Protein AF-0000000075341011 (afdb_homodimer)

Organism: Citrus sinensis (NCBI:txid2711)

Nearest PDB structures (foldseek):
  5w6j-assembly5_U  TM=8.518E-01  e=9.100E-30  Agrobacterium tumefaciens
  6r8u-assembly1_A  TM=8.582E-01  e=1.217E-27  Escherichia coli
  5w5r-assembly5_T  TM=8.450E-01  e=1.792E-28  Agrobacterium tumefaciens
  6v96-assembly5_K  TM=8.492E-01  e=4.669E-28  Agrobacterium fabrum str. C58
  6v9a-assembly4_I  TM=7.390E-01  e=3.667E-26  Agrobacterium fabrum str. C58

Sequence (858 aa):
SVAAVVFGDGSESRLYPLTKRRSEGAIPLAANYRLVDAVVSNCINSNINKIYALTQFNSTSLNLHLSRAFSGILRGKDGFVEVIAAYQSLEDQDWFQGNADAIRRCLWVLEEYPVTEFLILPGHHLYKMDYQRLIEAHRNNKADITIVALNAIRDKHPGFGLLRVNPVNQVIEFSMKSERETITSISGKSSRKSDSVASGNFPSMGIYLINRDTMSRLLKEYLPEATDLGSEVIPAAISIGMKVEAYLFDGYWEDMRSIEAFYHANMECIKRSNMRYNFYDRDCPVYTMPRCLPPTMIREAVIRDSVVGDGCIINRCKIKGTVIGMRTRIGDGAVIEDSVIMGADFYQQGEDIQSSGKCINHKAIPVGIGEDTQIKKAVIDKNARIGKNVLIINKDGVQEGDREANGYIISEGIVVIIHGAEIADGSIISVAAVVFGDGSESRLYPLTKRRSEGAIPLAANYRLVDAVVSNCINSNINKIYALTQFNSTSLNLHLSRAFSGILRGKDGFVEVIAAYQSLEDQDWFQGNADAIRRCLWVLEEYPVTEFLILPGHHLYKMDYQRLIEAHRNNKADITIVALNAIRDKHPGFGLLRVNPVNQVIEFSMKSERETITSISGKSSRKSDSVASGNFPSMGIYLINRDTMSRLLKEYLPEATDLGSEVIPAAISIGMKVEAYLFDGYWEDMRSIEAFYHANMECIKRSNMRYNFYDRDCPVYTMPRCLPPTMIREAVIRDSVVGDGCIINRCKIKGTVIGMRTRIGDGAVIEDSVIMGADFYQQGEDIQSSGKCINHKAIPVGIGEDTQIKKAVIDKNARIGKNVLIINKDGVQEGDREANGYIISEGIVVIIHGAEIADGSII

Solvent-accessible surface area (backbone atoms only — not comparable to full-atom values): 42938 Å² total; per-residue (Å²): 93,53,31,36,40,31,32,29,48,75,62,88,68,47,38,60,66,66,38,74,85,25,17,52,23,50,35,75,32,70,29,59,36,33,30,28,28,38,45,54,24,29,32,52,77,38,73,36,35,38,36,38,32,40,28,73,49,51,49,63,58,35,44,52,46,50,44,62,32,41,34,68,65,21,48,76,62,80,27,40,66,46,70,47,59,61,55,62,42,90,83,54,82,64,77,67,80,30,64,34,32,43,46,55,75,39,40,77,66,63,61,69,53,92,47,54,30,38,36,38,36,62,16,50,34,46,53,78,56,65,49,53,61,55,51,47,51,33,60,74,66,65,41,43,32,32,35,35,21,37,65,68,80,64,59,79,56,51,49,36,33,36,31,34,21,43,85,86,33,36,47,77,42,60,44,63,40,55,67,82,48,67,51,69,77,71,69,79,65,72,71,76,72,89,83,79,85,71,58,51,77,26,44,40,70,66,33,36,42,32,30,40,67,53,50,49,45,42,41,64,66,75,36,64,79,46,33,33,44,68,74,42,47,48,40,48,40,48,73,74,65,48,46,37,30,54,42,76,42,82,63,54,74,43,73,44,59,37,57,58,43,39,52,49,55,44,53,47,60,36,43,82,77,78,50,66,62,63,64,78,36,81,91,58,52,54,52,38,54,59,74,45,58,44,36,17,36,32,48,30,32,41,36,27,33,20,31,40,16,50,31,20,41,34,32,40,30,40,40,32,43,26,36,31,7,23,39,29,34,37,27,46,59,17,36,40,30,50,26,39,36,47,20,34,94,62,79,83,49,61,65,58,52,45,45,22,54,62,50,83,80,84,58,56,61,54,65,27,41,24,36,46,17,37,38,36,45,30,38,37,33,42,42,22,12,32,20,35,46,20,38,40,54,48,78,85,65,53,41,71,42,87,37,62,92,68,25,27,35,26,47,80,48,28,41,32,37,31,66,54,23,64,39,56,63,58,39,77,62,92,53,30,37,41,31,33,30,48,75,64,88,68,46,38,59,64,66,38,74,85,26,18,55,22,50,34,75,32,69,28,60,36,33,30,29,27,38,45,55,22,30,33,51,76,36,72,36,36,35,35,37,33,40,28,74,49,52,49,63,56,36,42,54,45,50,46,62,32,38,34,70,65,22,48,76,62,80,27,40,67,44,69,46,58,61,55,62,43,90,85,54,80,64,76,69,79,29,63,32,31,42,46,54,73,40,41,77,66,65,61,68,52,92,47,53,30,38,36,38,35,61,16,48,35,45,51,77,58,64,50,52,60,54,51,49,52,35,59,75,65,66,42,43,32,32,37,36,20,38,68,66,81,64,61,78,57,50,52,34,32,37,32,33,21,43,87,87,33,37,46,76,43,60,45,63,41,56,67,82,48,68,52,69,79,70,69,79,65,72,68,76,73,87,82,79,83,69,59,51,77,26,44,41,71,67,32,36,40,32,29,40,68,53,50,50,44,42,42,64,67,75,36,64,79,46,32,34,42,70,74,42,46,49,41,48,40,48,72,75,65,49,47,38,31,53,44,74,42,86,64,52,75,42,72,45,60,37,57,57,43,39,51,50,56,44,54,46,61,36,43,82,78,77,50,68,62,63,67,77,36,82,90,60,51,53,53,39,54,60,75,45,58,45,35,18,37,31,48,30,33,41,36,25,34,20,31,40,16,49,31,19,41,35,33,39,29,39,39,32,44,26,36,33,8,23,40,28,31,37,25,47,58,18,37,39,32,48,26,39,36,47,19,35,94,61,78,83,49,61,65,58,52,46,44,22,54,61,50,82,79,83,58,55,61,53,66,28,41,23,36,49,17,38,38,38,44,31,37,37,32,42,42,22,13,33,21,36,46,21,38,40,54,46,77,83,67,53,40,71,42,87,37,61,92,66,24,27,36,27,48,81,48,29,41,33,37,31,66,55,23,63,39,56,62,58,38,77,60

Foldseek 3Di:
DEEEEEEQADPPPFAPPQPVQATQQLRDFLFEAGQQLQVVLLCVLQLRLEYEYEYAGNCVSVQVWCCQFPAVVSVVSVHHYYYDYPPPPVVHNDDQPADLSSCLVCVVVVVPDDDFKYKYYYRRKHWHDNCNVVVVVCVVVVAQKEFEFAPDPDQDDAQFWKFWAFPVQWTQDIAGHHNPDGPPDPPLPPPPDDDDGSTDITTTPRIMMHTSVSSCCQCPPVNVPDRYCRHPRVRVCSVVPGTYGYDYDHADMFRSRHNVSSLVSRLLALDDPPSSHDCPDPSRHRITRDDPEAAEDEAAEAEESEDAEGNDDHYAEYYYSERHHYNAYAEHQEYEYSEYENEEPDHQDPCSQCVCVPPPDDSDQFFHAEHNEYAYQEYEGYRERHYALEYHHLVVQDQWADPVVQQWTHHRSYIYGRHNGYHYHNYYD/DEEEEEEQADPPPFAPPQPVQATQQLRDFLFEAGQLLQVVLLCVLQLRLEYEYEYAGNCVSVQVWCCQFPAVVSVVSVHHYYYDYPPPPVVHNDDQLADLSSCLVCVVVVVPDDDFKYKYYYRRKHWHDNCNVVVVVCVVVVAQKEFEFAPDPDQDDAQFWKFWAFPVQWTQDIAGHHSPDGPPDPPLPPPPDDDDRSTDITTTPRIMMHTSVSSCCQCPPVNVPDRYCRHPRVRVCSVVPGTYGYDYDHADMFRSRHPVSSLVSRLLALDDPDSSHDCPDPSRHRITRDDPEAAEDEAAEAEESEDAEGNDDHYAEYYYSERHHYNAYAEHQEYEYSEYENEEPDHQDPCSQCVCVPPPDNSDQFFHAEHNEYAYQEYEGYRERHYALEYHHLVVQDQWADPVVQQWTHHRSYIYGRHNGYHYHNYYD

Secondary structure (DSSP, 8-state):
-EEEEEE----TTTTTTTTSSS-GGGSEETTTEEHHHHHHHHHHHTT--EEEEEE-SSHHHHHHHHHHHHHHHHHTTT-EEEEEE----SS------SHHHHHHHHHHHHTTS--SEEEEEETTEEE---HHHHHHHHHHTT-SEEEEEESS--TT-TT-EEEEE-TTSBEEEEEE--TT-------------SSS---EEEEEEEEEEEEHHHHHIIIIII-TT---IIIIIHHHHHHTT--EEEEEE-S-EEE--SHHHHHHHHHHTT-SS--SS-TT-SSSPPP-----PPPEEEEEEEEEEEEE-TT-EE-SEEEEEEEE-TT-EE-TTEEEEEEEE---SS---HHHHHHHHHSSSS--PPSEE-TT-EEESEEE-TT-EE-SS-EES-TT--SEEEEGGGTEEEETTEEEEPTT-EEPTT-B-/-EEEEEE----TTTTTTTTSSS-GGGSEETTTEEHHHHHHHHHHHTT--EEEEEE-SSHHHHHHHHHHHHHHHHHTTT-EEEEEE----SS------SHHHHHHHHHHHHTTS--SEEEEEETTEEE---HHHHHHHHHHTT-SEEEEEESS--TT-TT-EEEEE-TTSBEEEEEE--TT-------------SSS---EEEEEEEEEEEEHHHHHIIIIII-TT---IIIIIHHHHHHTT--EEEEEE-S-EEE--SHHHHHHHHHHTT-SS--SS-TT-SSSPPP-----PPPEEEEEEEEEEEEE-TT-EE-SEEEEEEEE-TT-EE-TTEEEEEEEE---SS---HHHHHHHHHSSSS--PPSEEPTT-EEESEEE-TT-EE-SS-EES-TT--SEEEEGGGTEEEETTEEEEPTT-EEPTT-B-

Radius of gyration: 31.08 Å; Cα contacts (8 Å, |Δi|>4): 2142; chains: 2; bounding box: 71×104×72 Å

pLDDT: mean 85.8, std 17.59, range [29.75, 98.88]

InterPro domains:
  IPR005835 Nucleotidyl transferase domain [PF00483] (4-269)
  IPR011004 Trimeric LpxA-like superfamily [SSF51161] (290-429)
  IPR011831 Glucose-1-phosphate adenylyltransferase [PTHR43523] (1-428)
  IPR029044 Nucleotide-diphospho-sugar transferases [G3DSA:3.90.550.10] (1-291)
  IPR029044 Nucleotide-diphospho-sugar transferases [SSF53448] (3-273)

Structure (mmCIF, N/CA/C/O backbone):
data_AF-0000000075341011-model_v1
#
loop_
_entity.id
_entity.type
_entity.pdbx_description
1 polymer 'Nucleotidyl transferase domain-containing protein'
#
loop_
_atom_site.group_PDB
_atom_site.id
_atom_site.type_symbol
_atom_site.label_atom_id
_atom_site.label_alt_id
_atom_site.label_comp_id
_atom_site.label_asym_id
_atom_site.label_entity_id
_atom_site.label_seq_id
_atom_site.pdbx_PDB_ins_code
_atom_site.Cartn_x
_atom_site.Cartn_y
_atom_site.Cartn_z
_atom_site.occupancy
_atom_site.B_iso_or_equiv
_atom_site.auth_seq_id
_atom_site.auth_comp_id
_atom_site.auth_asym_id
_atom_site.auth_atom_id
_atom_site.pdbx_PDB_model_num
ATOM 1 N N . SER A 1 1 ? 9.016 10.492 30.141 1 89.94 1 SER A N 1
ATOM 2 C CA . SER A 1 1 ? 8.32 10.07 28.938 1 89.94 1 SER A CA 1
ATOM 3 C C . SER A 1 1 ? 7.227 11.062 28.547 1 89.94 1 SER A C 1
ATOM 5 O O . SER A 1 1 ? 6.723 11.797 29.391 1 89.94 1 SER A O 1
ATOM 7 N N . VAL A 1 2 ? 7.008 11.25 27.312 1 96.75 2 VAL A N 1
ATOM 8 C CA . VAL A 1 2 ? 6.051 12.219 26.781 1 96.75 2 VAL A CA 1
ATOM 9 C C . VAL A 1 2 ? 4.875 11.492 26.141 1 96.75 2 VAL A C 1
ATOM 11 O O . VAL A 1 2 ? 5.062 10.477 25.453 1 96.75 2 VAL A O 1
ATOM 14 N N . ALA A 1 3 ? 3.639 11.977 26.375 1 97.5 3 ALA A N 1
ATOM 15 C CA . ALA A 1 3 ? 2.449 11.5 25.688 1 97.5 3 ALA A CA 1
ATOM 16 C C . ALA A 1 3 ? 1.881 12.578 24.766 1 97.5 3 ALA A C 1
ATOM 18 O O . ALA A 1 3 ? 1.883 13.758 25.109 1 97.5 3 ALA A O 1
ATOM 19 N N . ALA A 1 4 ? 1.444 12.117 23.656 1 98.12 4 ALA A N 1
ATOM 20 C CA . ALA A 1 4 ? 0.84 13.062 22.719 1 98.12 4 ALA A CA 1
ATOM 21 C C . ALA A 1 4 ? -0.682 13.023 22.812 1 98.12 4 ALA A C 1
ATOM 23 O O . ALA A 1 4 ? -1.278 11.961 22.969 1 98.12 4 ALA A O 1
ATOM 24 N N . VAL A 1 5 ? -1.287 14.18 22.781 1 97.12 5 VAL A N 1
ATOM 25 C CA . VAL A 1 5 ? -2.732 14.359 22.688 1 97.12 5 VAL A CA 1
ATOM 26 C C . VAL A 1 5 ? -3.082 15.031 21.359 1 97.12 5 VAL A C 1
ATOM 28 O O . VAL A 1 5 ? -2.822 16.219 21.172 1 97.12 5 VAL A O 1
ATOM 31 N N . VAL A 1 6 ? -3.707 14.281 20.484 1 96.5 6 VAL A N 1
ATOM 32 C CA . VAL A 1 6 ? -4.02 14.75 19.141 1 96.5 6 VAL A CA 1
ATOM 33 C C . VAL A 1 6 ? -5.516 15.031 19.031 1 96.5 6 VAL A C 1
ATOM 35 O O . VAL A 1 6 ? -6.34 14.164 19.328 1 96.5 6 VAL A O 1
ATOM 38 N N . PHE A 1 7 ? -5.816 16.219 18.609 1 92.5 7 PHE A N 1
ATOM 39 C CA . PHE A 1 7 ? -7.223 16.531 18.391 1 92.5 7 PHE A CA 1
ATOM 40 C C . PHE A 1 7 ? -7.684 16.078 17.016 1 92.5 7 PHE A C 1
ATOM 42 O O . PHE A 1 7 ? -7.164 16.547 15.992 1 92.5 7 PHE A O 1
ATOM 49 N N . GLY A 1 8 ? -8.641 15.172 17.016 1 85.19 8 GLY A N 1
ATOM 50 C CA . GLY A 1 8 ? -9.125 14.602 15.766 1 85.19 8 GLY A CA 1
ATOM 51 C C . GLY A 1 8 ? -10.219 15.43 15.117 1 85.19 8 GLY A C 1
ATOM 52 O O . GLY A 1 8 ? -10.57 15.195 13.961 1 85.19 8 GLY A O 1
ATOM 53 N N . ASP A 1 9 ? -10.859 16.281 15.898 1 81.12 9 ASP A N 1
ATOM 54 C CA . ASP A 1 9 ? -11.938 17.109 15.375 1 81.12 9 ASP A CA 1
ATOM 55 C C . ASP A 1 9 ? -11.758 18.578 15.773 1 81.12 9 ASP A C 1
ATOM 57 O O . ASP A 1 9 ? -11.008 18.891 16.703 1 81.12 9 ASP A O 1
ATOM 61 N N . GLY A 1 10 ? -12.211 19.406 14.852 1 65 10 GLY A N 1
ATOM 62 C CA . GLY A 1 10 ? -12.375 20.812 15.195 1 65 10 GLY A CA 1
ATOM 63 C C . GLY A 1 10 ? -13.836 21.219 15.367 1 65 10 GLY A C 1
ATOM 64 O O . GLY A 1 10 ? -14.648 20.422 15.859 1 65 10 GLY A O 1
ATOM 65 N N . SER A 1 11 ? -14.055 22.406 15.078 1 62.38 11 SER A N 1
ATOM 66 C CA . SER A 1 11 ? -15.438 22.859 15.141 1 62.38 11 SER A CA 1
ATOM 67 C C . SER A 1 11 ? -16.297 22.156 14.094 1 62.38 11 SER A C 1
ATOM 69 O O . SER A 1 11 ? -15.773 21.656 13.094 1 62.38 11 SER A O 1
ATOM 71 N N . GLU A 1 12 ? -17.5 21.875 14.383 1 57.59 12 GLU A N 1
ATOM 72 C CA . GLU A 1 12 ? -18.469 21.141 13.562 1 57.59 12 GLU A CA 1
ATOM 73 C C . GLU A 1 12 ? -18.484 21.672 12.125 1 57.59 12 GLU A C 1
ATOM 75 O O . GLU A 1 12 ? -18.688 20.906 11.18 1 57.59 12 GLU A O 1
ATOM 80 N N . SER A 1 13 ? -18.125 22.828 12.031 1 66.38 13 SER A N 1
ATOM 81 C CA . SER A 1 13 ? -18.344 23.453 10.734 1 66.38 13 SER A CA 1
ATOM 82 C C . SER A 1 13 ? -17.094 23.391 9.867 1 66.38 13 SER A C 1
ATOM 84 O O . SER A 1 13 ? -17.172 23.484 8.641 1 66.38 13 SER A O 1
ATOM 86 N N . ARG A 1 14 ? -16.109 23.078 10.414 1 78.5 14 ARG A N 1
ATOM 87 C CA . ARG A 1 14 ? -14.852 23.094 9.664 1 78.5 14 ARG A CA 1
ATOM 88 C C . ARG A 1 14 ? -14.805 21.953 8.656 1 78.5 14 ARG A C 1
ATOM 90 O O . ARG A 1 14 ? -15.203 20.828 8.977 1 78.5 14 ARG A O 1
ATOM 97 N N . LEU A 1 15 ? -14.469 22.25 7.391 1 89.06 15 LEU A N 1
ATOM 98 C CA . LEU A 1 15 ? -14.195 21.328 6.301 1 89.06 15 LEU A CA 1
ATOM 99 C C . LEU A 1 15 ? -15.477 20.625 5.848 1 89.06 15 LEU A C 1
ATOM 101 O O . LEU A 1 15 ? -15.422 19.641 5.117 1 89.06 15 LEU A O 1
ATOM 105 N N . TYR A 1 16 ? -16.609 21.172 6.41 1 90.31 16 TYR A N 1
ATOM 106 C CA . TYR A 1 16 ? -17.859 20.672 5.836 1 90.31 16 TYR A CA 1
ATOM 107 C C . TYR A 1 16 ? -17.906 20.922 4.336 1 90.31 16 TYR A C 1
ATOM 109 O O . TYR A 1 16 ? -17.531 22 3.867 1 90.31 16 TYR A O 1
ATOM 117 N N . PRO A 1 17 ? -18.266 19.984 3.475 1 94.25 17 PRO A N 1
ATOM 118 C CA . PRO A 1 17 ? -19.031 18.766 3.76 1 94.25 17 PRO A CA 1
ATOM 119 C C . PRO A 1 17 ? -18.141 17.531 3.928 1 94.25 17 PRO A C 1
ATOM 121 O O . PRO A 1 17 ? -18.656 16.422 4.055 1 94.25 17 PRO A O 1
ATOM 124 N N . LEU A 1 18 ? -16.875 17.688 3.984 1 93.62 18 LEU A N 1
ATOM 125 C CA . LEU A 1 18 ? -15.977 16.547 4.098 1 93.62 18 LEU A CA 1
ATOM 126 C C . LEU A 1 18 ? -16.125 15.883 5.461 1 93.62 18 LEU A C 1
ATOM 128 O O . LEU A 1 18 ? -15.75 14.719 5.625 1 93.62 18 LEU A O 1
ATOM 132 N N . THR A 1 19 ? -16.672 16.547 6.41 1 90.25 19 THR A N 1
ATOM 133 C CA . THR A 1 19 ? -16.797 16.047 7.773 1 90.25 19 THR A CA 1
ATOM 134 C C . THR A 1 19 ? -18.219 15.539 8.023 1 90.25 19 THR A C 1
ATOM 136 O O . THR A 1 19 ? -18.578 15.195 9.156 1 90.25 19 THR A O 1
ATOM 139 N N . LYS A 1 20 ? -18.969 15.523 7.008 1 88.06 20 LYS A N 1
ATOM 140 C CA . LYS A 1 20 ? -20.344 15.078 7.152 1 88.06 20 LYS A CA 1
ATOM 141 C C . LYS A 1 20 ? -20.422 13.633 7.629 1 88.06 20 LYS A C 1
ATOM 143 O O . LYS A 1 20 ? -21.281 13.273 8.438 1 88.06 20 LYS A O 1
ATOM 148 N N . ARG A 1 21 ? -19.438 12.812 7.191 1 86.88 21 ARG A N 1
ATOM 149 C CA . ARG A 1 21 ? -19.531 11.383 7.477 1 86.88 21 ARG A CA 1
ATOM 150 C C . ARG A 1 21 ? -18.25 10.875 8.141 1 86.88 21 ARG A C 1
ATOM 152 O O . ARG A 1 21 ? -18.047 9.664 8.25 1 86.88 21 ARG A O 1
ATOM 159 N N . ARG A 1 22 ? -17.453 11.797 8.484 1 87.44 22 ARG A N 1
ATOM 160 C CA . ARG A 1 22 ? -16.188 11.367 9.094 1 87.44 22 ARG A CA 1
ATOM 161 C C . ARG A 1 22 ? -15.594 12.484 9.938 1 87.44 22 ARG A C 1
ATOM 163 O O . ARG A 1 22 ? -15.953 13.656 9.789 1 87.44 22 ARG A O 1
ATOM 170 N N . SER A 1 23 ? -14.766 12.055 10.797 1 86.56 23 SER A N 1
ATOM 171 C CA . SER A 1 23 ? -14.008 13.039 11.562 1 86.56 23 SER A CA 1
ATOM 172 C C . SER A 1 23 ? -12.984 13.75 10.688 1 86.56 23 SER A C 1
ATOM 174 O O . SER A 1 23 ? -12.555 13.219 9.664 1 86.56 23 SER A O 1
ATOM 176 N N . GLU A 1 24 ? -12.617 14.859 11.094 1 89.81 24 GLU A N 1
ATOM 177 C CA . GLU A 1 24 ? -11.641 15.672 10.375 1 89.81 24 GLU A CA 1
ATOM 178 C C . GLU A 1 24 ? -10.336 14.906 10.172 1 89.81 24 GLU A C 1
ATOM 180 O O . GLU A 1 24 ? -9.781 14.906 9.07 1 89.81 24 GLU A O 1
ATOM 185 N N . GLY A 1 25 ? -9.914 14.281 11.172 1 90.25 25 GLY A N 1
ATOM 186 C CA . GLY A 1 25 ? -8.656 13.562 11.109 1 90.25 25 GLY A CA 1
ATOM 187 C C . GLY A 1 25 ? -8.672 12.422 10.109 1 90.25 25 GLY A C 1
ATOM 188 O O . GLY A 1 25 ? -7.613 11.992 9.633 1 90.25 25 GLY A O 1
ATOM 189 N N . ALA A 1 26 ? -9.812 11.969 9.75 1 91.19 26 ALA A N 1
ATOM 190 C CA . ALA A 1 26 ? -9.953 10.797 8.883 1 91.19 26 ALA A CA 1
ATOM 191 C C . ALA A 1 26 ? -10.133 11.219 7.422 1 91.19 26 ALA A C 1
ATOM 193 O O . ALA A 1 26 ? -10.266 10.367 6.539 1 91.19 26 ALA A O 1
ATOM 194 N N . ILE A 1 27 ? -10.117 12.5 7.145 1 93.81 27 ILE A N 1
ATOM 195 C CA . ILE A 1 27 ? -10.281 12.984 5.777 1 93.81 27 ILE A CA 1
ATOM 196 C C . ILE A 1 27 ? -9.07 12.57 4.938 1 93.81 27 ILE A C 1
ATOM 198 O O . ILE A 1 27 ? -7.926 12.719 5.371 1 93.81 27 ILE A O 1
ATOM 202 N N . PRO A 1 28 ? -9.305 12.047 3.686 1 95.81 28 PRO A N 1
ATOM 203 C CA . PRO A 1 28 ? -8.195 11.648 2.816 1 95.81 28 PRO A CA 1
ATOM 204 C C . PRO A 1 28 ? -7.293 12.82 2.439 1 95.81 28 PRO A C 1
ATOM 206 O O . PRO A 1 28 ? -7.777 13.93 2.211 1 95.81 28 PRO A O 1
ATOM 209 N N . LEU A 1 29 ? -6.012 12.5 2.414 1 95.44 29 LEU A N 1
ATOM 210 C CA . LEU A 1 29 ? -4.992 13.492 2.078 1 95.44 29 LEU A CA 1
ATOM 211 C C . LEU A 1 29 ? -3.965 12.906 1.113 1 95.44 29 LEU A C 1
ATOM 213 O O . LEU A 1 29 ? -3.525 11.766 1.285 1 95.44 29 LEU A O 1
ATOM 217 N N . ALA A 1 30 ? -3.602 13.641 0.086 1 94.25 30 ALA A N 1
ATOM 218 C CA . ALA A 1 30 ? -2.51 13.289 -0.823 1 94.25 30 ALA A CA 1
ATOM 219 C C . ALA A 1 30 ? -2.664 11.867 -1.347 1 94.25 30 ALA A C 1
ATOM 221 O O . ALA A 1 30 ? -1.685 11.117 -1.428 1 94.25 30 ALA A O 1
ATOM 222 N N . ALA A 1 31 ? -3.803 11.484 -1.628 1 95.69 31 ALA A N 1
ATOM 223 C CA . ALA A 1 31 ? -4.16 10.242 -2.32 1 95.69 31 ALA A CA 1
ATOM 224 C C . ALA A 1 31 ? -4.164 9.062 -1.361 1 95.69 31 ALA A C 1
ATOM 226 O O . ALA A 1 31 ? -5.148 8.32 -1.281 1 95.69 31 ALA A O 1
ATOM 227 N N . ASN A 1 32 ? -3.068 8.867 -0.58 1 94.69 32 ASN A N 1
ATOM 228 C CA . ASN A 1 32 ? -2.928 7.621 0.165 1 94.69 32 ASN A CA 1
ATOM 229 C C . ASN A 1 32 ? -3.074 7.844 1.667 1 94.69 32 ASN A C 1
ATOM 231 O O . ASN A 1 32 ? -3.143 6.887 2.439 1 94.69 32 ASN A O 1
ATOM 235 N N . TYR A 1 33 ? -3.174 9.078 2.078 1 94.75 33 TYR A N 1
ATOM 236 C CA . TYR A 1 33 ? -3.059 9.367 3.504 1 94.75 33 TYR A CA 1
ATOM 237 C C . TYR A 1 33 ? -4.355 9.945 4.051 1 94.75 33 TYR A C 1
ATOM 239 O O . TYR A 1 33 ? -5.328 10.117 3.311 1 94.75 33 TYR A O 1
ATOM 247 N N . ARG A 1 34 ? -4.352 10.094 5.348 1 95.06 34 ARG A N 1
ATOM 248 C CA . ARG A 1 34 ? -5.355 10.875 6.066 1 95.06 34 ARG A CA 1
ATOM 249 C C . ARG A 1 34 ? -4.723 12.078 6.758 1 95.06 34 ARG A C 1
ATOM 251 O O . ARG A 1 34 ? -3.514 12.094 6.996 1 95.06 34 ARG A O 1
ATOM 258 N N . LEU A 1 35 ? -5.578 12.969 7.086 1 93.94 35 LEU A N 1
ATOM 259 C CA . LEU A 1 35 ? -5.086 14.219 7.656 1 93.94 35 LEU A CA 1
ATOM 260 C C . LEU A 1 35 ? -4.262 13.953 8.914 1 93.94 35 LEU A C 1
ATOM 262 O O . LEU A 1 35 ? -3.195 14.547 9.094 1 93.94 35 LEU A O 1
ATOM 266 N N . VAL A 1 36 ? -4.66 13.039 9.711 1 95.06 36 VAL A N 1
ATOM 267 C CA . VAL A 1 36 ? -4.059 12.82 11.016 1 95.06 36 VAL A CA 1
ATOM 268 C C . VAL A 1 36 ? -2.721 12.094 10.859 1 95.06 36 VAL A C 1
ATOM 270 O O . VAL A 1 36 ? -1.904 12.078 11.781 1 95.06 36 VAL A O 1
ATOM 273 N N . ASP A 1 37 ? -2.449 11.539 9.727 1 95.62 37 ASP A N 1
ATOM 274 C CA . ASP A 1 37 ? -1.278 10.688 9.531 1 95.62 37 ASP A CA 1
ATOM 275 C C . ASP A 1 37 ? 0.013 11.484 9.703 1 95.62 37 ASP A C 1
ATOM 277 O O . ASP A 1 37 ? 0.993 10.977 10.25 1 95.62 37 ASP A O 1
ATOM 281 N N . ALA A 1 38 ? 0.003 12.711 9.242 1 94 38 ALA A N 1
ATOM 282 C CA . ALA A 1 38 ? 1.216 13.523 9.305 1 94 38 ALA A CA 1
ATOM 283 C C . ALA A 1 38 ? 1.637 13.766 10.75 1 94 38 ALA A C 1
ATOM 285 O O . ALA A 1 38 ? 2.795 13.539 11.117 1 94 38 ALA A O 1
ATOM 286 N N . VAL A 1 39 ? 0.703 14.125 11.539 1 96.12 39 VAL A N 1
ATOM 287 C CA . VAL A 1 39 ? 0.987 14.508 12.922 1 96.12 39 VAL A CA 1
ATOM 288 C C . VAL A 1 39 ? 1.36 13.266 13.727 1 96.12 39 VAL A C 1
ATOM 290 O O . VAL A 1 39 ? 2.332 13.281 14.484 1 96.12 39 VAL A O 1
ATOM 293 N N . VAL A 1 40 ? 0.664 12.227 13.555 1 96.69 40 VAL A N 1
ATOM 294 C CA . VAL A 1 40 ? 0.931 10.992 14.289 1 96.69 40 VAL A CA 1
ATOM 295 C C . VAL A 1 40 ? 2.281 10.422 13.867 1 96.69 40 VAL A C 1
ATOM 297 O O . VAL A 1 40 ? 3.035 9.914 14.695 1 96.69 40 VAL A O 1
ATOM 300 N N . SER A 1 41 ? 2.572 10.5 12.602 1 95.62 41 SER A N 1
ATOM 301 C CA . SER A 1 41 ? 3.869 10.039 12.117 1 95.62 41 SER A CA 1
ATOM 302 C C . SER A 1 41 ? 5.008 10.859 12.711 1 95.62 41 SER A C 1
ATOM 304 O O . SER A 1 41 ? 6.074 10.32 13.016 1 95.62 41 SER A O 1
ATOM 306 N N . ASN A 1 42 ? 4.805 12.172 12.844 1 96.44 42 ASN A N 1
ATOM 307 C CA . ASN A 1 42 ? 5.793 13 13.531 1 96.44 42 ASN A CA 1
ATOM 308 C C . ASN A 1 42 ? 6.062 12.492 14.945 1 96.44 42 ASN A C 1
ATOM 310 O O . ASN A 1 42 ? 7.211 12.492 15.398 1 96.44 42 ASN A O 1
ATOM 314 N N . CYS A 1 43 ? 5.035 12.086 15.648 1 97.38 43 CYS A N 1
ATOM 315 C CA . CYS A 1 43 ? 5.188 11.539 16.984 1 97.38 43 CYS A CA 1
ATOM 316 C C . CYS A 1 43 ? 6.039 10.273 16.969 1 97.38 43 CYS A C 1
ATOM 318 O O . CYS A 1 43 ? 7.027 10.18 17.703 1 97.38 43 CYS A O 1
ATOM 320 N N . ILE A 1 44 ? 5.711 9.398 16.109 1 94.75 44 ILE A N 1
ATOM 321 C CA . ILE A 1 44 ? 6.402 8.117 16.031 1 94.75 44 ILE A CA 1
ATOM 322 C C . ILE A 1 44 ? 7.871 8.352 15.664 1 94.75 44 ILE A C 1
ATOM 324 O O . ILE A 1 44 ? 8.766 7.777 16.297 1 94.75 44 ILE A O 1
ATOM 328 N N . ASN A 1 45 ? 8.031 9.195 14.695 1 93.88 45 ASN A N 1
ATOM 329 C CA . ASN A 1 45 ? 9.391 9.492 14.266 1 93.88 45 ASN A CA 1
ATOM 330 C C . ASN A 1 45 ? 10.188 10.18 15.367 1 93.88 45 ASN A C 1
ATOM 332 O O . ASN A 1 45 ? 11.422 10.203 15.328 1 93.88 45 ASN A O 1
ATOM 336 N N . SER A 1 46 ? 9.547 10.742 16.328 1 96.25 46 SER A N 1
ATOM 337 C CA . SER A 1 46 ? 10.195 11.453 17.438 1 96.25 46 SER A CA 1
ATOM 338 C C . SER A 1 46 ? 10.227 10.594 18.703 1 96.25 46 SER A C 1
ATOM 340 O O . SER A 1 46 ? 10.477 11.109 19.797 1 96.25 46 SER A O 1
ATOM 342 N N . ASN A 1 47 ? 9.844 9.367 18.609 1 94.12 47 ASN A N 1
ATOM 343 C CA . ASN A 1 47 ? 9.852 8.391 19.703 1 94.12 47 ASN A CA 1
ATOM 344 C C . ASN A 1 47 ? 8.828 8.742 20.781 1 94.12 47 ASN A C 1
ATOM 346 O O . ASN A 1 47 ? 9.094 8.562 21.969 1 94.12 47 ASN A O 1
ATOM 350 N N . ILE A 1 48 ? 7.852 9.367 20.406 1 96.88 48 ILE A N 1
ATOM 351 C CA . ILE A 1 48 ? 6.672 9.531 21.25 1 96.88 48 ILE A CA 1
ATOM 352 C C . ILE A 1 48 ? 5.648 8.453 20.922 1 96.88 48 ILE A C 1
ATOM 354 O O . ILE A 1 48 ? 4.949 8.531 19.906 1 96.88 48 ILE A O 1
ATOM 358 N N . ASN A 1 49 ? 5.512 7.5 21.828 1 95.12 49 ASN A N 1
ATOM 359 C CA . ASN A 1 49 ? 4.812 6.273 21.469 1 95.12 49 ASN A CA 1
ATOM 360 C C . ASN A 1 49 ? 3.465 6.164 22.172 1 95.12 49 ASN A C 1
ATOM 362 O O . ASN A 1 49 ? 2.713 5.215 21.953 1 95.12 49 ASN A O 1
ATOM 366 N N . LYS A 1 50 ? 3.16 7.027 23.031 1 95.69 50 LYS A N 1
ATOM 367 C CA . LYS A 1 50 ? 1.858 7.098 23.688 1 95.69 50 LYS A CA 1
ATOM 368 C C . LYS A 1 50 ? 1.019 8.242 23.125 1 95.69 50 LYS A C 1
ATOM 370 O O . LYS A 1 50 ? 1.305 9.414 23.375 1 95.69 50 LYS A O 1
ATOM 375 N N . ILE A 1 51 ? -0.034 7.82 22.422 1 96.69 51 ILE A N 1
ATOM 376 C CA . ILE A 1 51 ? -0.784 8.82 21.672 1 96.69 51 ILE A CA 1
ATOM 377 C C . ILE A 1 51 ? -2.273 8.695 21.984 1 96.69 51 ILE A C 1
ATOM 379 O O . ILE A 1 51 ? -2.855 7.617 21.828 1 96.69 51 ILE A O 1
ATOM 383 N N . TYR A 1 52 ? -2.859 9.773 22.438 1 94.62 52 TYR A N 1
ATOM 384 C CA . TYR A 1 52 ? -4.301 9.891 22.641 1 94.62 52 TYR A CA 1
ATOM 385 C C . TYR A 1 52 ? -4.926 10.773 21.562 1 94.62 52 TYR A C 1
ATOM 387 O O . TYR A 1 52 ? -4.457 11.891 21.312 1 94.62 52 TYR A O 1
ATOM 395 N N . ALA A 1 53 ? -5.914 10.25 20.906 1 93.69 53 ALA A N 1
ATOM 396 C CA . ALA A 1 53 ? -6.68 11.055 19.953 1 93.69 53 ALA A CA 1
ATOM 397 C C . ALA A 1 53 ? -8.055 11.406 20.516 1 93.69 53 ALA A C 1
ATOM 399 O O . ALA A 1 53 ? -8.852 10.516 20.828 1 93.69 53 ALA A O 1
ATOM 400 N N . LEU A 1 54 ? -8.273 12.719 20.641 1 90.81 54 LEU A N 1
ATOM 401 C CA . LEU A 1 54 ? -9.562 13.18 21.156 1 90.81 54 LEU A CA 1
ATOM 402 C C . LEU A 1 54 ? -10.492 13.547 20 1 90.81 54 LEU A C 1
ATOM 404 O O . LEU A 1 54 ? -10.102 14.266 19.078 1 90.81 54 LEU A O 1
ATOM 408 N N . THR A 1 55 ? -11.672 12.953 20.047 1 85.5 55 THR A N 1
ATOM 409 C CA . THR A 1 55 ? -12.641 13.234 18.984 1 85.5 55 THR A CA 1
ATOM 410 C C . THR A 1 55 ? -14.055 13.297 19.562 1 85.5 55 THR A C 1
ATOM 412 O O . THR A 1 55 ? -14.305 12.797 20.656 1 85.5 55 THR A O 1
ATOM 415 N N . GLN A 1 56 ? -14.945 14.055 18.891 1 77.31 56 GLN A N 1
ATOM 416 C CA . GLN A 1 56 ? -16.328 14.109 19.375 1 77.31 56 GLN A CA 1
ATOM 417 C C . GLN A 1 56 ? -17.297 13.773 18.25 1 77.31 56 GLN A C 1
ATOM 419 O O . GLN A 1 56 ? -18.484 13.516 18.516 1 77.31 56 GLN A O 1
ATOM 424 N N . PHE A 1 57 ? -16.844 13.789 17.062 1 73.44 57 PHE A N 1
ATOM 425 C CA . PHE A 1 57 ? -17.766 13.531 15.953 1 73.44 57 PHE A CA 1
ATOM 426 C C . PHE A 1 57 ? -17.281 12.359 15.109 1 73.44 57 PHE A C 1
ATOM 428 O O . PHE A 1 57 ? -16.109 12.273 14.758 1 73.44 57 PHE A O 1
ATOM 435 N N . ASN A 1 58 ? -18.203 11.453 14.734 1 73.62 58 ASN A N 1
ATOM 436 C CA . ASN A 1 58 ? -17.922 10.375 13.797 1 73.62 58 ASN A CA 1
ATOM 437 C C . ASN A 1 58 ? -16.609 9.672 14.117 1 73.62 58 ASN A C 1
ATOM 439 O O . ASN A 1 58 ? -15.766 9.5 13.234 1 73.62 58 ASN A O 1
ATOM 443 N N . SER A 1 59 ? -16.547 9.211 15.32 1 79.19 59 SER A N 1
ATOM 444 C CA . SER A 1 59 ? -15.273 8.734 15.844 1 79.19 59 SER A CA 1
ATOM 445 C C . SER A 1 59 ? -14.922 7.359 15.273 1 79.19 59 SER A C 1
ATOM 447 O O . SER A 1 59 ? -13.758 6.949 15.297 1 79.19 59 SER A O 1
ATOM 449 N N . THR A 1 60 ? -15.852 6.727 14.719 1 79.38 60 THR A N 1
ATOM 450 C CA . THR A 1 60 ? -15.633 5.352 14.273 1 79.38 60 THR A CA 1
ATOM 451 C C . THR A 1 60 ? -14.578 5.305 13.164 1 79.38 60 THR A C 1
ATOM 453 O O . THR A 1 60 ? -13.656 4.488 13.219 1 79.38 60 THR A O 1
ATOM 456 N N . SER A 1 61 ? -14.719 6.164 12.258 1 83.31 61 SER A N 1
ATOM 457 C CA . SER A 1 61 ? -13.789 6.16 11.133 1 83.31 61 SER A CA 1
ATOM 458 C C . SER A 1 61 ? -12.367 6.465 11.594 1 83.31 61 SER A C 1
ATOM 460 O O . SER A 1 61 ? -11.414 5.84 11.125 1 83.31 61 SER A O 1
ATOM 462 N N . LEU A 1 62 ? -12.273 7.344 12.461 1 87.75 62 LEU A N 1
ATOM 463 C CA . LEU A 1 62 ? -10.953 7.707 12.961 1 87.75 62 LEU A CA 1
ATOM 464 C C . LEU A 1 62 ? -10.352 6.566 13.781 1 87.75 62 LEU A C 1
ATOM 466 O O . LEU A 1 62 ? -9.18 6.234 13.617 1 87.75 62 LEU A O 1
ATOM 470 N N . ASN A 1 63 ? -11.148 6.047 14.633 1 87.25 63 ASN A N 1
ATOM 471 C CA . ASN A 1 63 ? -10.688 4.938 15.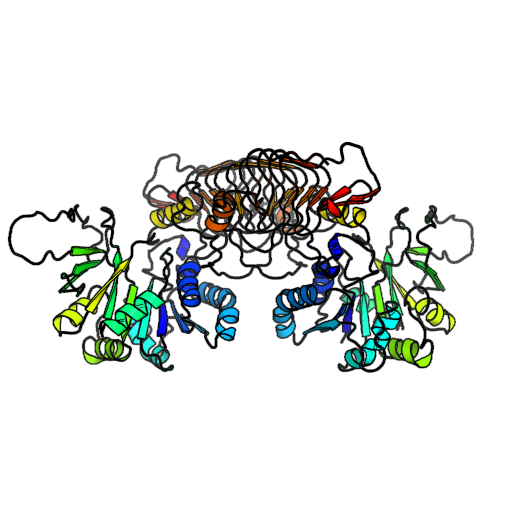461 1 87.25 63 ASN A CA 1
ATOM 472 C C . ASN A 1 63 ? -10.172 3.777 14.609 1 87.25 63 ASN A C 1
ATOM 474 O O . ASN A 1 63 ? -9.094 3.244 14.867 1 87.25 63 ASN A O 1
ATOM 478 N N . LEU A 1 64 ? -10.945 3.479 13.641 1 85.44 64 LEU A N 1
ATOM 479 C CA . LEU A 1 64 ? -10.562 2.387 12.75 1 85.44 64 LEU A CA 1
ATOM 480 C C . LEU A 1 64 ? -9.25 2.693 12.047 1 85.44 64 LEU A C 1
ATOM 482 O O . LEU A 1 64 ? -8.359 1.844 11.984 1 85.44 64 LEU A O 1
ATOM 486 N N . HIS A 1 65 ? -9.156 3.842 11.625 1 89.81 65 HIS A N 1
ATOM 487 C CA . HIS A 1 65 ? -7.953 4.23 10.891 1 89.81 65 HIS A CA 1
ATOM 488 C C . HIS A 1 65 ? -6.727 4.207 11.797 1 89.81 65 HIS A C 1
ATOM 490 O O . HIS A 1 65 ? -5.707 3.604 11.453 1 89.81 65 HIS A O 1
ATOM 496 N N . LEU A 1 66 ? -6.848 4.816 12.922 1 92.25 66 LEU A N 1
ATOM 497 C CA . LEU A 1 66 ? -5.703 4.93 13.812 1 92.25 66 LEU A CA 1
ATOM 498 C C . LEU A 1 66 ? -5.262 3.557 14.305 1 92.25 66 LEU A C 1
ATOM 500 O O . LEU A 1 66 ? -4.062 3.273 14.383 1 92.25 66 LEU A O 1
ATOM 504 N N . SER A 1 67 ? -6.203 2.826 14.625 1 87.62 67 SER A N 1
ATOM 505 C CA . SER A 1 67 ? -5.887 1.479 15.086 1 87.62 67 SER A CA 1
ATOM 506 C C . SER A 1 67 ? -5.164 0.677 14.016 1 87.62 67 SER A C 1
ATOM 508 O O . SER A 1 67 ? -4.105 0.101 14.266 1 87.62 67 SER A O 1
ATOM 510 N N . AR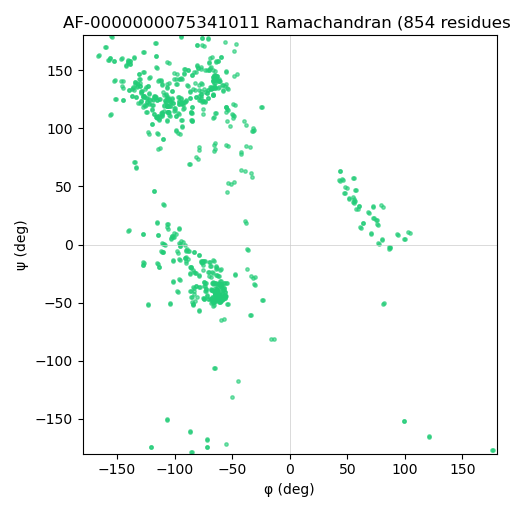G A 1 68 ? -5.641 0.737 12.867 1 84 68 ARG A N 1
ATOM 511 C CA . ARG A 1 68 ? -5.098 -0.061 11.773 1 84 68 ARG A CA 1
ATOM 512 C C . ARG A 1 68 ? -3.762 0.501 11.297 1 84 68 ARG A C 1
ATOM 514 O O . ARG A 1 68 ? -2.869 -0.253 10.906 1 84 68 ARG A O 1
ATOM 521 N N . ALA A 1 69 ? -3.633 1.685 11.383 1 89.06 69 ALA A N 1
ATOM 522 C CA . ALA A 1 69 ? -2.445 2.342 10.844 1 89.06 69 ALA A CA 1
ATOM 523 C C . ALA A 1 69 ? -1.274 2.242 11.82 1 89.06 69 ALA A C 1
ATOM 525 O O . ALA A 1 69 ? -0.132 2.027 11.406 1 89.06 69 ALA A O 1
ATOM 526 N N . PHE A 1 70 ? -1.597 2.32 13.086 1 91.06 70 PHE A N 1
ATOM 527 C CA . PHE A 1 70 ? -0.475 2.674 13.953 1 91.06 70 PHE A CA 1
ATOM 528 C C . PHE A 1 70 ? -0.337 1.675 15.094 1 91.06 70 PHE A C 1
ATOM 530 O O . PHE A 1 70 ? 0.708 1.611 15.742 1 91.06 70 PHE A O 1
ATOM 537 N N . SER A 1 71 ? -1.3 0.9 15.414 1 84.75 71 SER A N 1
ATOM 538 C CA . SER A 1 71 ? -1.258 0.04 16.594 1 84.75 71 SER A CA 1
ATOM 539 C C . SER A 1 71 ? -0.093 -0.941 16.516 1 84.75 71 SER A C 1
ATOM 541 O O . SER A 1 71 ? 0.594 -1.174 17.516 1 84.75 71 SER A O 1
ATOM 543 N N . GLY A 1 72 ? 0.11 -1.532 15.391 1 78.12 72 GLY A N 1
ATOM 544 C CA . GLY A 1 72 ? 1.209 -2.47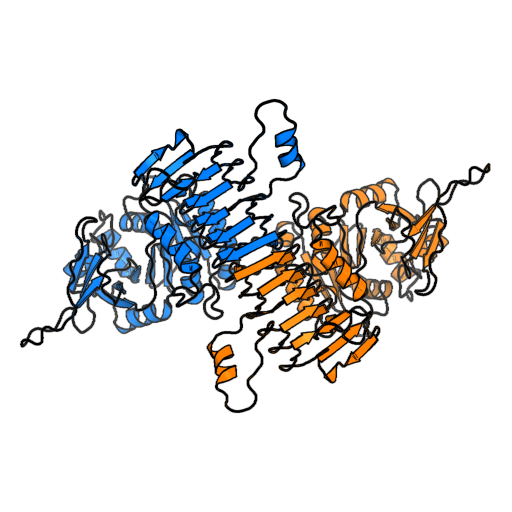1 15.234 1 78.12 72 GLY A CA 1
ATOM 545 C C . GLY A 1 72 ? 2.57 -1.839 15.461 1 78.12 72 GLY A C 1
ATOM 546 O O . GLY A 1 72 ? 3.41 -2.398 16.172 1 78.12 72 GLY A O 1
ATOM 547 N N . ILE A 1 73 ? 2.744 -0.709 14.883 1 79.5 73 ILE A N 1
ATOM 548 C CA . ILE A 1 73 ? 4.004 0.017 14.992 1 79.5 73 ILE A CA 1
ATOM 549 C C . ILE A 1 73 ? 4.258 0.403 16.453 1 79.5 73 ILE A C 1
ATOM 551 O O . ILE A 1 73 ? 5.363 0.213 16.969 1 79.5 73 ILE A O 1
ATOM 555 N N . LEU A 1 74 ? 3.287 0.832 17.078 1 82.94 74 LEU A N 1
ATOM 556 C CA . LEU A 1 74 ? 3.436 1.374 18.422 1 82.94 74 LEU A CA 1
ATOM 557 C C . LEU A 1 74 ? 3.553 0.254 19.453 1 82.94 74 LEU A C 1
ATOM 559 O O . LEU A 1 74 ? 4.281 0.383 20.438 1 82.94 74 LEU A O 1
ATOM 563 N N . ARG A 1 75 ? 2.857 -0.781 19.25 1 76.5 75 ARG A N 1
ATOM 564 C CA . ARG A 1 75 ? 2.984 -1.923 20.156 1 76.5 75 ARG A CA 1
ATOM 565 C C . ARG A 1 75 ? 4.418 -2.441 20.172 1 76.5 75 ARG A C 1
ATOM 567 O O . ARG A 1 75 ? 4.93 -2.818 21.234 1 76.5 75 ARG A O 1
ATOM 574 N N . GLY A 1 76 ? 5.031 -2.414 19.078 1 76.38 76 GLY A N 1
ATOM 575 C CA . GLY A 1 76 ? 6.422 -2.828 19 1 76.38 76 GLY A CA 1
ATOM 576 C C . GLY A 1 76 ? 7.363 -1.915 19.75 1 76.38 76 GLY A C 1
ATOM 577 O O . GLY A 1 76 ? 8.492 -2.301 20.062 1 76.38 76 GLY A O 1
ATOM 578 N N . LYS A 1 77 ? 6.836 -0.791 20.094 1 84 77 LYS A N 1
ATOM 579 C CA . LYS A 1 77 ? 7.637 0.198 20.812 1 84 77 LYS A CA 1
ATOM 580 C C . LYS A 1 77 ? 7.086 0.44 22.219 1 84 77 LYS A C 1
ATOM 582 O O . LYS A 1 77 ? 7.277 1.517 22.781 1 84 77 LYS A O 1
ATOM 587 N N . ASP A 1 78 ? 6.289 -0.481 22.719 1 84.88 78 ASP A N 1
ATOM 588 C CA . ASP A 1 78 ? 5.672 -0.409 24.031 1 84.88 78 ASP A CA 1
ATOM 589 C C . ASP A 1 78 ? 4.781 0.827 24.156 1 84.88 78 ASP A C 1
ATOM 591 O O . ASP A 1 78 ? 4.805 1.513 25.188 1 84.88 78 ASP A O 1
ATOM 595 N N . GLY A 1 79 ? 4.215 1.147 23.078 1 91.88 79 GLY A N 1
ATOM 596 C CA . GLY A 1 79 ? 3.326 2.295 23.031 1 91.88 79 GLY A CA 1
ATOM 597 C C . GLY A 1 79 ? 1.916 1.939 22.594 1 91.88 79 GLY A C 1
ATOM 598 O O . GLY A 1 79 ? 1.545 0.764 22.578 1 91.88 79 GLY A O 1
ATOM 599 N N . PHE A 1 80 ? 1.081 3.047 22.422 1 91.56 80 PHE A N 1
ATOM 600 C CA . PHE A 1 80 ? -0.298 2.838 22 1 91.56 80 PHE A CA 1
ATOM 601 C C . PHE A 1 80 ? -0.85 4.086 21.312 1 91.56 80 PHE A C 1
ATOM 603 O O . PHE A 1 80 ? -0.26 5.164 21.406 1 91.56 80 PHE A O 1
ATOM 610 N N . VAL A 1 81 ? -1.883 3.834 20.578 1 93.12 81 VAL A N 1
ATOM 611 C CA . VAL A 1 81 ? -2.75 4.898 20.078 1 93.12 81 VAL A CA 1
ATOM 612 C C . VAL A 1 81 ? -4.191 4.633 20.516 1 93.12 81 VAL A C 1
ATOM 614 O O . VAL A 1 81 ? -4.73 3.551 20.266 1 93.12 81 VAL A O 1
ATOM 617 N N . GLU A 1 82 ? -4.777 5.539 21.203 1 89.88 82 GLU A N 1
ATOM 618 C CA . GLU A 1 82 ? -6.125 5.363 21.734 1 89.88 82 GLU A CA 1
ATOM 619 C C . GLU A 1 82 ? -7.023 6.543 21.375 1 89.88 82 GLU A C 1
ATOM 621 O O . GLU A 1 82 ? -6.617 7.699 21.5 1 89.88 82 GLU A O 1
ATOM 626 N N . VAL A 1 83 ? -8.188 6.203 20.859 1 88.81 83 VAL A N 1
ATOM 627 C CA . VAL A 1 83 ? -9.172 7.234 20.562 1 88.81 83 VAL A CA 1
ATOM 628 C C . VAL A 1 83 ? -10.117 7.406 21.75 1 88.81 83 VAL A C 1
ATOM 630 O O . VAL A 1 83 ? -10.703 6.434 22.234 1 88.81 83 VAL A O 1
ATOM 633 N N . ILE A 1 84 ? -10.156 8.617 22.25 1 85.38 84 ILE A N 1
ATOM 634 C CA . ILE A 1 84 ? -11.086 8.961 23.328 1 85.38 84 ILE A CA 1
ATOM 635 C C . ILE A 1 84 ? -12.211 9.828 22.766 1 85.38 84 ILE A C 1
ATOM 637 O O . ILE A 1 84 ? -11.969 10.93 22.281 1 85.38 84 ILE A O 1
ATOM 641 N N . ALA A 1 85 ? -13.359 9.211 22.672 1 77.38 85 ALA A N 1
ATOM 642 C CA . ALA A 1 85 ? -14.516 9.945 22.156 1 77.38 85 ALA A CA 1
ATOM 643 C C . ALA A 1 85 ? -15.258 10.648 23.297 1 77.38 85 ALA A C 1
ATOM 645 O O . ALA A 1 85 ? -15.266 10.172 24.422 1 77.38 85 ALA A O 1
ATOM 646 N N . ALA A 1 86 ? -15.625 11.836 23.047 1 71.12 86 ALA A N 1
ATOM 647 C CA . ALA A 1 86 ? -16.406 12.57 24.031 1 71.12 86 ALA A CA 1
ATOM 648 C C . ALA A 1 86 ? -17.656 11.781 24.438 1 71.12 86 ALA A C 1
ATOM 650 O O . ALA A 1 86 ? -18.391 11.305 23.578 1 71.12 86 ALA A O 1
ATOM 651 N N . TYR A 1 87 ? -17.516 10.375 24.734 1 53.66 87 TYR A N 1
ATOM 652 C CA . TYR A 1 87 ? -18.781 9.781 25.156 1 53.66 87 TYR A CA 1
ATOM 653 C C . TYR A 1 87 ? -19.453 10.664 26.203 1 53.66 87 TYR A C 1
ATOM 655 O O . TYR A 1 87 ? -18.812 11.5 26.828 1 53.66 87 TYR A O 1
ATOM 663 N N . GLN A 1 88 ? -20.766 10.156 26.469 1 46.28 88 GLN A N 1
ATOM 664 C CA . GLN A 1 88 ? -21.672 10.523 27.562 1 46.28 88 GLN A CA 1
ATOM 665 C C . GLN A 1 88 ? -20.953 10.43 28.906 1 46.28 88 GLN A C 1
ATOM 667 O O . GLN A 1 88 ? -20.703 9.328 29.406 1 46.28 88 GLN A O 1
ATOM 672 N N . SER A 1 89 ? -19.859 11.039 29.031 1 41.12 89 SER A N 1
ATOM 673 C CA . SER A 1 89 ? -19.531 10.906 30.453 1 41.12 89 SER A CA 1
ATOM 674 C C . SER A 1 89 ? -20.797 10.68 31.297 1 41.12 89 SER A C 1
ATOM 676 O O . SER A 1 89 ? -21.875 11.117 30.922 1 41.12 89 SER A O 1
ATOM 678 N N . LEU A 1 90 ? -20.781 9.578 31.906 1 41.91 90 LEU A N 1
ATOM 679 C CA . LEU A 1 90 ? -21.891 9.281 32.781 1 41.91 90 LEU A CA 1
ATOM 680 C C . LEU A 1 90 ? -22.578 10.555 33.25 1 41.91 90 LEU A C 1
ATOM 682 O O . LEU A 1 90 ? -23.797 10.578 33.469 1 41.91 90 LEU A O 1
ATOM 686 N N . GLU A 1 91 ? -21.766 11.5 33.688 1 44.56 91 GLU A N 1
ATOM 687 C CA . GLU A 1 91 ? -22.391 12.594 34.438 1 44.56 91 GLU A CA 1
ATOM 688 C C . GLU A 1 91 ? -22.938 13.656 33.469 1 44.56 91 GLU A C 1
ATOM 690 O O . GLU A 1 91 ? -23.953 14.281 33.75 1 44.56 91 GLU A O 1
ATOM 695 N N . ASP A 1 92 ? -22.094 14.211 32.438 1 47.53 92 ASP A N 1
ATOM 696 C CA . ASP A 1 92 ? -22.609 15.352 31.688 1 47.53 92 ASP A CA 1
ATOM 697 C C . ASP A 1 92 ? -22.625 15.055 30.188 1 47.53 92 ASP A C 1
ATOM 699 O O . ASP A 1 92 ? -21.609 14.656 29.609 1 47.53 92 ASP A O 1
ATOM 703 N N . GLN A 1 93 ? -23.672 14.641 29.547 1 52.81 93 GLN A N 1
ATOM 704 C CA . GLN A 1 93 ? -24.094 14.438 28.172 1 52.81 93 GLN A CA 1
ATOM 705 C C . GLN A 1 93 ? -23.578 15.547 27.266 1 52.81 93 GLN A C 1
ATOM 707 O O . GLN A 1 93 ? -24.078 15.742 26.156 1 52.81 93 GLN A O 1
ATOM 712 N N . ASP A 1 94 ? -22.469 16.375 27.641 1 64.19 94 ASP A N 1
ATOM 713 C CA . ASP A 1 94 ? -22.203 17.562 26.844 1 64.19 94 ASP A CA 1
ATOM 714 C C . ASP A 1 94 ? -20.969 17.375 25.969 1 64.19 94 ASP A C 1
ATOM 716 O O . ASP A 1 94 ? -20.016 16.688 26.359 1 64.19 94 ASP A O 1
ATOM 720 N N . TRP A 1 95 ? -20.953 17.828 24.641 1 74.81 95 TRP A N 1
ATOM 721 C CA . TRP A 1 95 ? -19.844 17.953 23.688 1 74.81 95 TRP A CA 1
ATOM 722 C C . TRP A 1 95 ? -18.719 18.797 24.266 1 74.81 95 TRP A C 1
ATOM 724 O O . TRP A 1 95 ? -18.938 19.594 25.188 1 74.81 95 TRP A O 1
ATOM 734 N N . PHE A 1 96 ? -17.5 18.438 23.828 1 78.38 96 PHE A N 1
ATOM 735 C CA . PHE A 1 96 ? -16.375 19.297 24.219 1 78.38 96 PHE A CA 1
ATOM 736 C C . PHE A 1 96 ? -16.625 20.734 23.828 1 78.38 96 PHE A C 1
ATOM 738 O O . PHE A 1 96 ? -17.031 21.031 22.703 1 78.38 96 PHE A O 1
ATOM 745 N N . GLN A 1 97 ? -16.391 21.609 24.641 1 81.88 97 GLN A N 1
ATOM 746 C CA . GLN A 1 97 ? -16.609 23.016 24.391 1 81.88 97 GLN A CA 1
ATOM 747 C C . GLN A 1 97 ? -15.359 23.688 23.797 1 81.88 97 GLN A C 1
ATOM 749 O O . GLN A 1 97 ? -15.414 24.812 23.328 1 81.88 97 GLN A O 1
ATOM 754 N N . GLY A 1 98 ? -14.352 23.031 23.891 1 86.69 98 GLY A N 1
ATOM 755 C CA . GLY A 1 98 ? -13.047 23.484 23.406 1 86.69 98 GLY A CA 1
ATOM 756 C C . GLY A 1 98 ? -11.93 22.516 23.734 1 86.69 98 GLY A C 1
ATOM 757 O O . GLY A 1 98 ? -12.18 21.438 24.297 1 86.69 98 GLY A O 1
ATOM 758 N N . ASN A 1 99 ? -10.75 22.922 23.375 1 89.94 99 ASN A N 1
ATOM 759 C CA . ASN A 1 99 ? -9.641 22 23.562 1 89.94 99 ASN A CA 1
ATOM 760 C C . ASN A 1 99 ? -9.266 21.844 25.031 1 89.94 99 ASN A C 1
ATOM 762 O O . ASN A 1 99 ? -8.953 20.75 25.5 1 89.94 99 ASN A O 1
ATOM 766 N N . ALA A 1 100 ? -9.32 22.953 25.812 1 92.88 100 ALA A N 1
ATOM 767 C CA . ALA A 1 100 ? -9.031 22.844 27.25 1 92.88 100 ALA A CA 1
ATOM 768 C C . ALA A 1 100 ? -10.078 21.984 27.953 1 92.88 100 ALA A C 1
ATOM 770 O O . ALA A 1 100 ? -9.742 21.188 28.828 1 92.88 100 ALA A O 1
ATOM 771 N N . ASP A 1 101 ? -11.25 22.188 27.547 1 91.25 101 ASP A N 1
ATOM 772 C CA . ASP A 1 101 ? -12.336 21.391 28.109 1 91.25 101 ASP A CA 1
ATOM 773 C C . ASP A 1 101 ? -12.156 19.906 27.797 1 91.25 101 ASP A C 1
ATOM 775 O O . ASP A 1 101 ? -12.336 19.062 28.672 1 91.25 101 ASP A O 1
ATOM 779 N N . ALA A 1 102 ? -11.859 19.625 26.562 1 90.38 102 ALA A N 1
ATOM 780 C CA . ALA A 1 102 ? -11.648 18.25 26.141 1 90.38 102 ALA A CA 1
ATOM 781 C C . ALA A 1 102 ? -10.555 17.578 26.969 1 90.38 102 ALA A C 1
ATOM 783 O O . ALA A 1 102 ? -10.734 16.453 27.453 1 90.38 102 ALA A O 1
ATOM 784 N N . ILE A 1 103 ? -9.484 18.266 27.188 1 93.31 103 ILE A N 1
ATOM 785 C CA . ILE A 1 103 ? -8.367 17.719 27.953 1 93.31 103 ILE A CA 1
ATOM 786 C C . ILE A 1 103 ? -8.773 17.531 29.406 1 93.31 103 ILE A C 1
ATOM 788 O O . ILE A 1 103 ? -8.508 16.484 30 1 93.31 103 ILE A O 1
ATOM 792 N N . ARG A 1 104 ? -9.406 18.531 29.938 1 93 104 ARG A N 1
ATOM 793 C CA . ARG A 1 104 ? -9.836 18.453 31.328 1 93 104 ARG A CA 1
ATOM 794 C C . ARG A 1 104 ? -10.695 17.219 31.578 1 93 104 ARG A C 1
ATOM 796 O O . ARG A 1 104 ? -10.477 16.484 32.531 1 93 104 ARG A O 1
ATOM 803 N N . ARG A 1 105 ? -11.562 17.031 30.672 1 88.12 105 ARG A N 1
ATOM 804 C CA . ARG A 1 105 ? -12.516 15.93 30.812 1 88.12 105 ARG A CA 1
ATOM 805 C C . ARG A 1 105 ? -11.82 14.578 30.641 1 88.12 105 ARG A C 1
ATOM 807 O O . ARG A 1 105 ? -12.32 13.555 31.109 1 88.12 105 ARG A O 1
ATOM 814 N N . CYS A 1 106 ? -10.719 14.594 29.969 1 89.44 106 CYS A N 1
ATOM 815 C CA . CYS A 1 106 ? -10.031 13.336 29.688 1 89.44 106 CYS A CA 1
ATOM 816 C C . CYS A 1 106 ? -8.82 13.156 30.594 1 89.44 106 CYS A C 1
ATOM 818 O O . CYS A 1 106 ? -8.078 12.188 30.453 1 89.44 106 CYS A O 1
ATOM 820 N N . LEU A 1 107 ? -8.617 14.039 31.531 1 90.75 107 LEU A N 1
ATOM 821 C CA . LEU A 1 107 ? -7.43 14.008 32.375 1 90.75 107 LEU A CA 1
ATOM 822 C C . LEU A 1 107 ? -7.348 12.695 33.156 1 90.75 107 LEU A C 1
ATOM 824 O O . LEU A 1 107 ? -6.258 12.188 33.406 1 90.75 107 LEU A O 1
ATOM 828 N N . TRP A 1 108 ? -8.484 12.211 33.5 1 86.31 108 TRP A N 1
ATOM 829 C CA . TRP A 1 108 ? -8.508 10.977 34.281 1 86.31 108 TRP A CA 1
ATOM 830 C C . TRP A 1 108 ? -7.875 9.828 33.5 1 86.31 108 TRP A C 1
ATOM 832 O O . TRP A 1 108 ? -7.25 8.938 34.094 1 86.31 108 TRP A O 1
ATOM 842 N N . VAL A 1 109 ? -8.016 9.789 32.219 1 88.81 109 VAL A N 1
ATOM 843 C CA . VAL A 1 109 ? -7.422 8.758 31.359 1 88.81 109 VAL A CA 1
ATOM 844 C C . VAL A 1 109 ? -5.973 9.117 31.047 1 88.81 109 VAL A C 1
ATOM 846 O O . VAL A 1 109 ? -5.098 8.242 31.047 1 88.81 109 VAL A O 1
ATOM 849 N N . LEU A 1 110 ? -5.719 10.359 30.859 1 91.31 110 LEU A N 1
ATOM 850 C CA . LEU A 1 110 ? -4.402 10.836 30.438 1 91.31 110 LEU A CA 1
ATOM 851 C C . LEU A 1 110 ? -3.375 10.633 31.547 1 91.31 110 LEU A C 1
ATOM 853 O O . LEU A 1 110 ? -2.191 10.43 31.266 1 91.31 110 LEU A O 1
ATOM 857 N N . GLU A 1 111 ? -3.84 10.648 32.719 1 89.5 111 GLU A N 1
ATOM 858 C CA . GLU A 1 111 ? -2.924 10.609 33.875 1 89.5 111 GLU A CA 1
ATOM 859 C C . GLU A 1 111 ? -2.691 9.18 34.344 1 89.5 111 GLU A C 1
ATOM 861 O O . GLU A 1 111 ? -1.941 8.945 35.281 1 89.5 111 GLU A O 1
ATOM 866 N N . GLU A 1 112 ? -3.266 8.289 33.656 1 87.75 112 GLU A N 1
ATOM 867 C CA . GLU A 1 112 ? -3.096 6.891 34.031 1 87.75 112 GLU A CA 1
ATOM 868 C C . GLU A 1 112 ? -1.652 6.438 33.812 1 87.75 112 GLU A C 1
ATOM 870 O O . GLU A 1 112 ? -1.143 5.613 34.594 1 87.75 112 GLU A O 1
ATOM 875 N N . TYR A 1 113 ? -1.027 6.93 32.875 1 87.19 113 TYR A N 1
ATOM 876 C CA . TYR A 1 113 ? 0.36 6.566 32.625 1 87.19 113 TYR A CA 1
ATOM 877 C C . TYR A 1 113 ? 1.313 7.621 33.156 1 87.19 113 TYR A C 1
ATOM 879 O O . TYR A 1 113 ? 1.013 8.82 33.125 1 87.19 113 TYR A O 1
ATOM 887 N N . PRO A 1 114 ? 2.371 7.168 33.656 1 91 114 PRO A N 1
ATOM 888 C CA . PRO A 1 114 ? 3.312 8.117 34.25 1 91 114 PRO A CA 1
ATOM 889 C C . PRO A 1 114 ? 4.164 8.844 33.219 1 91 114 PRO A C 1
ATOM 891 O O . PRO A 1 114 ? 5.312 8.469 33 1 91 114 PRO A O 1
ATOM 894 N N . VAL A 1 115 ? 3.637 9.867 32.688 1 94.75 115 VAL A N 1
ATOM 895 C CA . VAL A 1 115 ? 4.379 10.703 31.75 1 94.75 115 VAL A CA 1
ATOM 896 C C . VAL A 1 115 ? 4.754 12.023 32.438 1 94.75 115 VAL A C 1
ATOM 898 O O . VAL A 1 115 ? 4.137 12.422 33.406 1 94.75 115 VAL A O 1
ATOM 901 N N . THR A 1 116 ? 5.785 12.625 31.906 1 96.56 116 THR A N 1
ATOM 902 C CA . THR A 1 116 ? 6.273 13.859 32.5 1 96.56 116 THR A CA 1
ATOM 903 C C . THR A 1 116 ? 5.695 15.078 31.797 1 96.56 116 THR A C 1
ATOM 905 O O . THR A 1 116 ? 5.539 16.141 32.406 1 96.56 116 THR A O 1
ATOM 908 N N . GLU A 1 117 ? 5.414 14.93 30.5 1 98.06 117 GLU A N 1
ATOM 909 C CA . GLU A 1 117 ? 4.875 16.031 29.719 1 98.06 117 GLU A CA 1
ATOM 910 C C . GLU A 1 117 ? 3.775 15.547 28.766 1 98.06 117 GLU A C 1
ATOM 912 O O . GLU A 1 117 ? 3.727 14.367 28.422 1 98.06 117 GLU A O 1
ATOM 917 N N . PHE A 1 118 ? 2.906 16.469 28.422 1 98.12 118 PHE A N 1
ATOM 918 C CA . PHE A 1 118 ? 1.9 16.25 27.391 1 98.12 118 PHE A CA 1
ATOM 919 C C . PHE A 1 118 ? 2.174 17.141 26.172 1 98.12 118 PHE A C 1
ATOM 921 O O . PHE A 1 118 ? 2.379 18.344 26.312 1 98.12 118 PHE A O 1
ATOM 928 N N . LEU A 1 119 ? 2.264 16.5 25.031 1 98.69 119 LEU A N 1
ATOM 929 C CA . LEU A 1 119 ? 2.355 17.219 23.766 1 98.69 119 LEU A CA 1
ATOM 930 C C . LEU A 1 119 ? 0.984 17.328 23.109 1 98.69 119 LEU A C 1
ATOM 932 O O . LEU A 1 119 ? 0.4 16.328 22.703 1 98.69 119 LEU A O 1
ATOM 936 N N . ILE A 1 120 ? 0.46 18.578 23.031 1 97.94 120 ILE A N 1
ATOM 937 C CA . ILE A 1 120 ? -0.866 18.844 22.484 1 97.94 120 ILE A CA 1
ATOM 938 C C . ILE A 1 120 ? -0.748 19.203 21 1 97.94 120 ILE A C 1
ATOM 940 O O . ILE A 1 120 ? -0.077 20.188 20.656 1 97.94 120 ILE A O 1
ATOM 944 N N . LEU A 1 121 ? -1.482 18.469 20.188 1 97.44 121 LEU A N 1
ATOM 945 C CA . LEU A 1 121 ? -1.295 18.609 18.75 1 97.44 121 LEU A CA 1
ATOM 946 C C . LEU A 1 121 ? -2.637 18.734 18.031 1 97.44 121 LEU A C 1
ATOM 948 O O . LEU A 1 121 ? -3.525 17.891 18.219 1 97.44 121 LEU A O 1
ATOM 952 N N . PRO A 1 122 ? -2.787 19.828 17.188 1 93.94 122 PRO A N 1
ATOM 953 C CA . PRO A 1 122 ? -3.902 19.766 16.234 1 93.94 122 PRO A CA 1
ATOM 954 C C . PRO A 1 122 ? -3.719 18.688 15.172 1 93.94 122 PRO A C 1
ATOM 956 O O . PRO A 1 122 ? -2.656 18.594 14.555 1 93.94 122 PRO A O 1
ATOM 959 N N . GLY A 1 123 ? -4.738 17.922 14.906 1 93.31 123 GLY A N 1
ATOM 960 C CA . GLY A 1 123 ? -4.633 16.766 14.031 1 93.31 123 GLY A CA 1
ATOM 961 C C . GLY A 1 123 ? -4.738 17.109 12.562 1 93.31 123 GLY A C 1
ATOM 962 O O . GLY A 1 123 ? -4.441 16.297 11.695 1 93.31 123 GLY A O 1
ATOM 963 N N . HIS A 1 124 ? -5.047 18.375 12.227 1 91.44 124 HIS A N 1
ATOM 964 C CA . HIS A 1 124 ? -5.328 18.734 10.844 1 91.44 124 HIS A CA 1
ATOM 965 C C . HIS A 1 124 ? -4.168 19.516 10.234 1 91.44 124 HIS A C 1
ATOM 967 O O . HIS A 1 124 ? -4.316 20.141 9.172 1 91.44 124 HIS A O 1
ATOM 973 N N . HIS A 1 125 ? -3.016 19.531 10.867 1 93.12 125 HIS A N 1
ATOM 974 C CA . HIS A 1 125 ? -1.863 20.266 10.352 1 93.12 125 HIS A CA 1
ATOM 975 C C . HIS A 1 125 ? -0.992 19.375 9.477 1 93.12 125 HIS A C 1
ATOM 977 O O . HIS A 1 125 ? -0.907 18.156 9.703 1 93.12 125 HIS A O 1
ATOM 983 N N . LEU A 1 126 ? -0.414 20.016 8.5 1 92.81 126 LEU A N 1
ATOM 984 C CA . LEU A 1 126 ? 0.561 19.344 7.648 1 92.81 126 LEU A CA 1
ATOM 985 C C . LEU A 1 126 ? 1.943 19.969 7.805 1 92.81 126 LEU A C 1
ATOM 987 O O . LEU A 1 126 ? 2.154 21.125 7.43 1 92.81 126 LEU A O 1
ATOM 991 N N . TYR A 1 127 ? 2.811 19.281 8.398 1 92.06 127 TYR A N 1
ATOM 992 C CA . TYR A 1 127 ? 4.184 19.719 8.633 1 92.06 127 TYR A CA 1
ATOM 993 C C . TYR A 1 127 ? 5.059 18.547 9.07 1 92.06 127 TYR A C 1
ATOM 995 O O . TYR A 1 127 ? 4.547 17.469 9.398 1 92.06 127 TYR A O 1
ATOM 1003 N N . LYS A 1 128 ? 6.387 18.734 8.961 1 92.5 128 LYS A N 1
ATOM 1004 C CA . LYS A 1 128 ? 7.363 17.797 9.508 1 92.5 128 LYS A CA 1
ATOM 1005 C C . LYS A 1 128 ? 8.18 18.438 10.625 1 92.5 128 LYS A C 1
ATOM 1007 O O . LYS A 1 128 ? 8.75 19.516 10.438 1 92.5 128 LYS A O 1
ATOM 1012 N N . MET A 1 129 ? 8.141 17.781 11.758 1 94.56 129 MET A N 1
ATOM 1013 C CA . MET A 1 129 ? 8.859 18.328 12.898 1 94.56 129 MET A CA 1
ATOM 1014 C C . MET A 1 129 ? 9.453 17.219 13.758 1 94.56 129 MET A C 1
ATOM 1016 O O . MET A 1 129 ? 8.789 16.203 14 1 94.56 129 MET A O 1
ATOM 1020 N N . ASP A 1 130 ? 10.68 17.391 14.148 1 95.81 130 ASP A N 1
ATOM 1021 C CA . ASP A 1 130 ? 11.273 16.531 15.172 1 95.81 130 ASP A CA 1
ATOM 1022 C C . ASP A 1 130 ? 10.945 17.047 16.578 1 95.81 130 ASP A C 1
ATOM 1024 O O . ASP A 1 130 ? 11.586 17.984 17.062 1 95.81 130 ASP A O 1
ATOM 1028 N N . TYR A 1 131 ? 10.062 16.328 17.219 1 97.88 131 TYR A N 1
ATOM 1029 C CA . TYR A 1 131 ? 9.609 16.797 18.531 1 97.88 131 TYR A CA 1
ATOM 1030 C C . TYR A 1 131 ? 10.68 16.578 19.594 1 97.88 131 TYR A C 1
ATOM 1032 O O . TYR A 1 131 ? 10.602 17.125 20.688 1 97.88 131 TYR A O 1
ATOM 1040 N N . GLN A 1 132 ? 11.68 15.805 19.328 1 97.25 132 GLN A N 1
ATOM 1041 C CA . GLN A 1 132 ? 12.75 15.617 20.297 1 97.25 132 GLN A CA 1
ATOM 1042 C C . GLN A 1 132 ? 13.477 16.938 20.562 1 97.25 132 GLN A C 1
ATOM 1044 O O . GLN A 1 132 ? 13.859 17.219 21.703 1 97.25 132 GLN A O 1
ATOM 1049 N N . ARG A 1 133 ? 13.594 17.672 19.531 1 96.94 133 ARG A N 1
ATOM 1050 C CA . ARG A 1 133 ? 14.234 18.969 19.688 1 96.94 133 ARG A CA 1
ATOM 1051 C C . ARG A 1 133 ? 13.359 19.906 20.516 1 96.94 133 ARG A C 1
ATOM 1053 O O . ARG A 1 133 ? 13.859 20.688 21.328 1 96.94 133 ARG A O 1
ATOM 1060 N N . LEU A 1 134 ? 12.117 19.828 20.297 1 97.69 134 LEU A N 1
ATOM 1061 C CA . LEU A 1 134 ? 11.156 20.609 21.062 1 97.69 134 LEU A CA 1
ATOM 1062 C C . LEU A 1 134 ? 11.211 20.234 22.547 1 97.69 134 LEU A C 1
ATOM 1064 O O . LEU A 1 134 ? 11.25 21.109 23.406 1 97.69 134 LEU A O 1
ATOM 1068 N N . ILE A 1 135 ? 11.258 18.953 22.812 1 98.19 135 ILE A N 1
ATOM 1069 C CA . ILE A 1 135 ? 11.281 18.438 24.172 1 98.19 135 ILE A CA 1
ATOM 1070 C C . ILE A 1 135 ? 12.57 18.859 24.875 1 98.19 135 ILE A C 1
ATOM 1072 O O . ILE A 1 135 ? 12.547 19.297 26.016 1 98.19 135 ILE A O 1
ATOM 1076 N N . GLU A 1 136 ? 13.656 18.781 24.156 1 97.75 136 GLU A N 1
ATOM 1077 C CA . GLU A 1 136 ? 14.945 19.188 24.703 1 97.75 136 GLU A CA 1
ATOM 1078 C C . GLU A 1 136 ? 14.953 20.672 25.062 1 97.75 136 GLU A C 1
ATOM 1080 O O . GLU A 1 136 ? 15.422 21.062 26.125 1 97.75 136 GLU A O 1
ATOM 1085 N N . ALA A 1 137 ? 14.453 21.438 24.219 1 96.81 137 ALA A N 1
ATOM 1086 C CA . ALA A 1 137 ? 14.375 22.875 24.469 1 96.81 137 ALA A CA 1
ATOM 1087 C C . ALA A 1 137 ? 13.516 23.172 25.688 1 96.81 137 ALA A C 1
ATOM 1089 O O . ALA A 1 137 ? 13.875 24.016 26.516 1 96.81 137 ALA A O 1
ATOM 1090 N N . HIS A 1 138 ? 12.43 22.531 25.812 1 97.94 138 HIS A N 1
ATOM 1091 C CA . HIS A 1 138 ? 11.508 22.688 26.938 1 97.94 138 HIS A CA 1
ATOM 1092 C C . HIS A 1 138 ? 12.195 22.359 28.25 1 97.94 138 HIS A C 1
ATOM 1094 O O . HIS A 1 138 ? 12.109 23.125 29.203 1 97.94 138 HIS A O 1
ATOM 1100 N N . ARG A 1 139 ? 12.875 21.266 28.266 1 97.62 139 ARG A N 1
ATOM 1101 C CA . ARG A 1 139 ? 13.516 20.781 29.484 1 97.62 139 ARG A CA 1
ATOM 1102 C C . ARG A 1 139 ? 14.742 21.625 29.844 1 97.62 139 ARG A C 1
ATOM 1104 O O . ARG A 1 139 ? 14.961 21.953 31 1 97.62 139 ARG A O 1
ATOM 1111 N N . ASN A 1 140 ? 15.508 22 28.844 1 96.94 140 ASN A N 1
ATOM 1112 C CA . ASN A 1 140 ? 16.688 22.812 29.062 1 96.94 140 ASN A CA 1
ATOM 1113 C C . ASN A 1 140 ? 16.328 24.188 29.625 1 96.94 140 ASN A C 1
ATOM 1115 O O . ASN A 1 140 ? 17.062 24.734 30.453 1 96.94 140 ASN A O 1
ATOM 1119 N N . ASN A 1 141 ? 15.242 24.672 29.25 1 95.81 141 ASN A N 1
ATOM 1120 C CA . ASN A 1 141 ? 14.805 26 29.703 1 95.81 141 ASN A CA 1
ATOM 1121 C C . ASN A 1 141 ? 13.984 25.906 30.984 1 95.81 141 ASN A C 1
ATOM 1123 O O . ASN A 1 141 ? 13.555 26.922 31.531 1 95.81 141 ASN A O 1
ATOM 1127 N N . LYS A 1 142 ? 13.695 24.703 31.406 1 96.75 142 LYS A N 1
ATOM 1128 C CA . LYS A 1 142 ? 12.859 24.453 32.594 1 96.75 142 LYS A CA 1
ATOM 1129 C C . LYS A 1 142 ? 11.516 25.156 32.469 1 96.75 142 LYS A C 1
ATOM 1131 O O . LYS A 1 142 ? 11.07 25.828 33.375 1 96.75 142 LYS A O 1
ATOM 1136 N N . ALA A 1 143 ? 11 25.094 31.281 1 97.75 143 ALA A N 1
ATOM 1137 C CA . ALA A 1 143 ? 9.711 25.734 31 1 97.75 143 ALA A CA 1
ATOM 1138 C C . ALA A 1 143 ? 8.562 24.953 31.609 1 97.75 143 ALA A C 1
ATOM 1140 O O . ALA A 1 143 ? 8.664 23.734 31.797 1 97.75 143 ALA A O 1
ATOM 1141 N N . ASP A 1 144 ? 7.504 25.688 31.953 1 98.12 144 ASP A N 1
ATOM 1142 C CA . ASP A 1 144 ? 6.25 25.031 32.312 1 98.12 144 ASP A CA 1
ATOM 1143 C C . ASP A 1 144 ? 5.438 24.672 31.078 1 98.12 144 ASP A C 1
ATOM 1145 O O . ASP A 1 144 ? 4.801 23.609 31.031 1 98.12 144 ASP A O 1
ATOM 1149 N N . ILE A 1 145 ? 5.457 25.594 30.156 1 98.19 145 ILE A N 1
ATOM 1150 C CA . ILE A 1 145 ? 4.781 25.453 28.875 1 98.19 145 ILE A CA 1
ATOM 1151 C C . ILE A 1 145 ? 5.695 25.953 27.75 1 98.19 145 ILE A C 1
ATOM 1153 O O . ILE A 1 145 ? 6.352 26.984 27.891 1 98.19 145 ILE A O 1
ATOM 1157 N N . THR A 1 146 ? 5.805 25.203 26.703 1 98.06 146 THR A N 1
ATOM 1158 C CA . THR A 1 146 ? 6.453 25.656 25.484 1 98.06 146 THR A CA 1
ATOM 1159 C C . THR A 1 146 ? 5.465 25.672 24.312 1 98.06 146 THR A C 1
ATOM 1161 O O . THR A 1 146 ? 4.723 24.719 24.109 1 98.06 146 THR A O 1
ATOM 1164 N N . ILE A 1 147 ? 5.387 26.828 23.609 1 96.81 147 ILE A N 1
ATOM 1165 C CA . ILE A 1 147 ? 4.496 27 22.469 1 96.81 147 ILE A CA 1
ATOM 1166 C C . ILE A 1 147 ? 5.309 27.031 21.172 1 96.81 147 ILE A C 1
ATOM 1168 O O . ILE A 1 147 ? 6.293 27.781 21.078 1 96.81 147 ILE A O 1
ATOM 1172 N N . VAL A 1 148 ? 4.875 26.188 20.203 1 96.44 148 VAL A N 1
ATOM 1173 C CA . VAL A 1 148 ? 5.539 26.234 18.891 1 96.44 148 VAL A CA 1
ATOM 1174 C C . VAL A 1 148 ? 4.965 27.391 18.062 1 96.44 148 VAL A C 1
ATOM 1176 O O . VAL A 1 148 ? 3.748 27.531 17.953 1 96.44 148 VAL A O 1
ATOM 1179 N N . ALA A 1 149 ? 5.848 28.25 17.562 1 92.81 149 ALA A N 1
ATOM 1180 C CA . ALA A 1 149 ? 5.457 29.406 16.766 1 92.81 149 ALA A CA 1
ATOM 1181 C C . ALA A 1 149 ? 6.223 29.422 15.438 1 92.81 149 ALA A C 1
ATOM 1183 O O . ALA A 1 149 ? 7.336 28.906 15.344 1 92.81 149 ALA A O 1
ATOM 1184 N N . LEU A 1 150 ? 5.539 29.953 14.445 1 90.06 150 LEU A N 1
ATOM 1185 C CA . LEU A 1 150 ? 6.18 30.094 13.141 1 90.06 150 LEU A CA 1
ATOM 1186 C C . LEU A 1 150 ? 7.137 31.281 13.117 1 90.06 150 LEU A C 1
ATOM 1188 O O . LEU A 1 150 ? 6.789 32.375 13.578 1 90.06 150 LEU A O 1
ATOM 1192 N N . ASN A 1 151 ? 8.422 31.062 12.648 1 83.88 151 ASN A N 1
ATOM 1193 C CA . ASN A 1 151 ? 9.422 32.125 12.57 1 83.88 151 ASN A CA 1
ATOM 1194 C C . ASN A 1 151 ? 9.148 33.062 11.406 1 83.88 151 ASN A C 1
ATOM 1196 O O . ASN A 1 151 ? 9.555 34.219 11.438 1 83.88 151 ASN A O 1
ATOM 1200 N N . ALA A 1 152 ? 8.414 32.688 10.375 1 66.88 152 ALA A N 1
ATOM 1201 C CA . ALA A 1 152 ? 8.18 33.594 9.258 1 66.88 152 ALA A CA 1
ATOM 1202 C C . ALA A 1 152 ? 6.758 34.156 9.297 1 66.88 152 ALA A C 1
ATOM 1204 O O . ALA A 1 152 ? 5.809 33.438 9.586 1 66.88 152 ALA A O 1
ATOM 1205 N N . ILE A 1 153 ? 6.609 35.5 9.516 1 54.5 153 ILE A N 1
ATOM 1206 C CA . ILE A 1 153 ? 5.324 36.188 9.555 1 54.5 153 ILE A CA 1
ATOM 1207 C C . ILE A 1 153 ? 4.668 36.156 8.18 1 54.5 153 ILE A C 1
ATOM 1209 O O . ILE A 1 153 ? 5.223 36.656 7.199 1 54.5 153 ILE A O 1
ATOM 1213 N N . ARG A 1 154 ? 4.055 35.031 7.887 1 53.5 154 ARG A N 1
ATOM 1214 C CA . ARG A 1 154 ? 3.346 35.156 6.617 1 53.5 154 ARG A CA 1
ATOM 1215 C C . ARG A 1 154 ? 2.07 35.969 6.781 1 53.5 154 ARG A C 1
ATOM 1217 O O . ARG A 1 154 ? 1.45 35.938 7.848 1 53.5 154 ARG A O 1
ATOM 1224 N N . ASP A 1 155 ? 1.982 37.094 6.148 1 48.28 155 ASP A N 1
ATOM 1225 C CA . ASP A 1 155 ? 0.919 38.094 6.129 1 48.28 155 ASP A CA 1
ATOM 1226 C C . ASP A 1 155 ? -0.45 37.438 6.305 1 48.28 155 ASP A C 1
ATOM 1228 O O . ASP A 1 155 ? -1.365 38.062 6.863 1 48.28 155 ASP A O 1
ATOM 1232 N N . LYS A 1 156 ? -0.683 36.25 5.918 1 49.25 156 LYS A N 1
ATOM 1233 C CA . LYS A 1 156 ? -2.055 35.875 5.609 1 49.25 156 LYS A CA 1
ATOM 1234 C C . LYS A 1 156 ? -2.594 34.906 6.652 1 49.25 156 LYS A C 1
ATOM 1236 O O . LYS A 1 156 ? -3.424 34.031 6.336 1 49.25 156 LYS A O 1
ATOM 1241 N N . HIS A 1 157 ? -2.219 35.031 7.938 1 53.53 157 HIS A N 1
ATOM 1242 C CA . HIS A 1 157 ? -2.857 33.938 8.664 1 53.53 157 HIS A CA 1
ATOM 1243 C C . HIS A 1 157 ? -3.912 34.469 9.633 1 53.53 157 HIS A C 1
ATOM 1245 O O . HIS A 1 157 ? -3.588 34.875 10.75 1 53.53 157 HIS A O 1
ATOM 1251 N N . PRO A 1 158 ? -5.145 34.75 9.219 1 54.19 158 PRO A N 1
ATOM 1252 C CA . PRO A 1 158 ? -6.203 35.062 10.18 1 54.19 158 PRO A CA 1
ATOM 1253 C C . PRO A 1 158 ? -6.496 33.938 11.141 1 54.19 158 PRO A C 1
ATOM 1255 O O . PRO A 1 158 ? -6.289 32.75 10.789 1 54.19 158 PRO A O 1
ATOM 1258 N N . GLY A 1 159 ? -6.758 34.281 12.438 1 59.09 159 GLY A N 1
ATOM 1259 C CA . GLY A 1 159 ? -7.277 33.312 13.406 1 59.09 159 GLY A CA 1
ATOM 1260 C C . GLY A 1 159 ? -6.191 32.625 14.211 1 59.09 159 GLY A C 1
ATOM 1261 O O . GLY A 1 159 ? -6.469 31.703 14.969 1 59.09 159 GLY A O 1
ATOM 1262 N N . PHE A 1 160 ? -5.039 33.219 13.977 1 69.88 160 PHE A N 1
ATOM 1263 C CA . PHE A 1 160 ? -3.98 32.531 14.719 1 69.88 160 PHE A CA 1
ATOM 1264 C C . PHE A 1 160 ? -3.637 33.312 15.984 1 69.88 160 PHE A C 1
ATOM 1266 O O . PHE A 1 160 ? -3.893 34.531 16.078 1 69.88 160 PHE A O 1
ATOM 1273 N N . GLY A 1 161 ? -3.268 32.594 16.984 1 78.69 161 GLY A N 1
ATOM 1274 C CA . GLY A 1 161 ? -2.684 33.219 18.156 1 78.69 161 GLY A CA 1
ATOM 1275 C C . GLY A 1 161 ? -1.344 33.875 17.875 1 78.69 161 GLY A C 1
ATOM 1276 O O . GLY A 1 161 ? -0.577 33.406 17.031 1 78.69 161 GLY A O 1
ATOM 1277 N N . LEU A 1 162 ? -1.186 35.094 18.5 1 84.38 162 LEU A N 1
ATOM 1278 C CA . LEU A 1 162 ? 0.068 35.844 18.359 1 84.38 162 LEU A CA 1
ATOM 1279 C C . LEU A 1 162 ? 0.855 35.844 19.656 1 84.38 162 LEU A C 1
ATOM 1281 O O . LEU A 1 162 ? 0.301 36.125 20.719 1 84.38 162 LEU A O 1
ATOM 1285 N N . LEU A 1 163 ? 2.119 35.469 19.516 1 88.19 163 LEU A N 1
ATOM 1286 C CA . LEU A 1 163 ? 3.033 35.469 20.641 1 88.19 163 LEU A CA 1
ATOM 1287 C C . LEU A 1 163 ? 3.977 36.656 20.594 1 88.19 163 LEU A C 1
ATOM 1289 O O . LEU A 1 163 ? 4.629 36.906 19.578 1 88.19 163 LEU A O 1
ATOM 1293 N N . ARG A 1 164 ? 3.934 37.406 21.656 1 88.5 164 ARG A N 1
ATOM 1294 C CA . ARG A 1 164 ? 5.004 38.375 21.875 1 88.5 164 ARG A CA 1
ATOM 1295 C C . ARG A 1 164 ? 6.109 37.781 22.75 1 88.5 164 ARG A C 1
ATOM 1297 O O . ARG A 1 164 ? 5.848 37.312 23.859 1 88.5 164 ARG A O 1
ATOM 1304 N N . VAL A 1 165 ? 7.273 37.812 22.172 1 90.12 165 VAL A N 1
ATOM 1305 C CA . VAL A 1 165 ? 8.367 37.094 22.844 1 90.12 165 VAL A CA 1
ATOM 1306 C C . VAL A 1 165 ? 9.508 38.062 23.125 1 90.12 165 VAL A C 1
ATOM 1308 O O . VAL A 1 165 ? 9.766 38.969 22.328 1 90.12 165 VAL A O 1
ATOM 1311 N N . ASN A 1 166 ? 10.148 37.844 24.281 1 88.06 166 ASN A N 1
ATOM 1312 C CA . ASN A 1 166 ? 11.328 38.656 24.594 1 88.06 166 ASN A CA 1
ATOM 1313 C C . ASN A 1 166 ? 12.586 38.062 23.969 1 88.06 166 ASN A C 1
ATOM 1315 O O . ASN A 1 166 ? 12.523 37.062 23.266 1 88.06 166 ASN A O 1
ATOM 1319 N N . PRO A 1 167 ? 13.711 38.594 24.141 1 84.75 167 PRO A N 1
ATOM 1320 C CA . PRO A 1 167 ? 14.93 38.188 23.453 1 84.75 167 PRO A CA 1
ATOM 1321 C C . PRO A 1 167 ? 15.391 36.781 23.844 1 84.75 167 PRO A C 1
ATOM 1323 O O . PRO A 1 167 ? 16.172 36.156 23.109 1 84.75 167 PRO A O 1
ATOM 1326 N N . VAL A 1 168 ? 14.984 36.375 25.031 1 84.62 168 VAL A N 1
ATOM 1327 C CA . VAL A 1 168 ? 15.398 35.031 25.453 1 84.62 168 VAL A CA 1
ATOM 1328 C C . VAL A 1 168 ? 14.289 34.031 25.141 1 84.62 168 VAL A C 1
ATOM 1330 O O . VAL A 1 168 ? 14.242 32.938 25.734 1 84.62 168 VAL A O 1
ATOM 1333 N N . ASN A 1 169 ? 13.273 34.312 24.344 1 85.75 169 ASN A N 1
ATOM 1334 C CA . ASN A 1 169 ? 12.195 33.5 23.797 1 85.75 169 ASN A CA 1
ATOM 1335 C C . ASN A 1 169 ? 11.148 33.188 24.859 1 85.75 169 ASN A C 1
ATOM 1337 O O . ASN A 1 169 ? 10.438 32.156 24.75 1 85.75 169 ASN A O 1
ATOM 1341 N N . GLN A 1 170 ? 11.148 33.969 25.812 1 92.44 170 GLN A N 1
ATOM 1342 C CA . GLN A 1 170 ? 10.055 33.844 26.781 1 92.44 170 GLN A CA 1
ATOM 1343 C C . GLN A 1 170 ? 8.82 34.625 26.297 1 92.44 170 GLN A C 1
ATOM 1345 O O . GLN A 1 170 ? 8.922 35.719 25.781 1 92.44 170 GLN A O 1
ATOM 1350 N N . VAL A 1 171 ? 7.684 33.938 26.406 1 93.44 171 VAL A N 1
ATOM 1351 C CA . VAL A 1 171 ? 6.441 34.562 25.953 1 93.44 171 VAL A CA 1
ATOM 1352 C C . VAL A 1 171 ? 5.949 35.562 27 1 93.44 171 VAL A C 1
ATOM 1354 O O . VAL A 1 171 ? 5.715 35.219 28.156 1 93.44 171 VAL A O 1
ATOM 1357 N N . ILE A 1 172 ? 5.777 36.75 26.531 1 90.62 172 ILE A N 1
ATOM 1358 C CA . ILE A 1 172 ? 5.355 37.812 27.453 1 90.62 172 ILE A CA 1
ATOM 1359 C C . ILE A 1 172 ? 3.854 38.062 27.297 1 90.62 172 ILE A C 1
ATOM 1361 O O . ILE A 1 172 ? 3.197 38.531 28.234 1 90.62 172 ILE A O 1
ATOM 1365 N N . GLU A 1 173 ? 3.445 37.844 26.078 1 88.88 173 GLU A N 1
ATOM 1366 C CA . GLU A 1 173 ? 2.023 38.031 25.797 1 88.88 173 GLU A CA 1
ATOM 1367 C C . GLU A 1 173 ? 1.536 37.062 24.75 1 88.88 173 GLU A C 1
ATOM 1369 O O . GLU A 1 173 ? 2.266 36.719 23.812 1 88.88 173 GLU A O 1
ATOM 1374 N N . PHE A 1 174 ? 0.312 36.562 24.984 1 88.62 174 PHE A N 1
ATOM 1375 C CA . PHE A 1 174 ? -0.384 35.719 24.016 1 88.62 174 PHE A CA 1
ATOM 1376 C C . PHE A 1 174 ? -1.776 36.25 23.719 1 88.62 174 PHE A C 1
ATOM 1378 O O . PHE A 1 174 ? -2.578 36.438 24.641 1 88.62 174 PHE A O 1
ATOM 1385 N N . SER A 1 175 ? -1.998 36.594 22.469 1 82.56 175 SER A N 1
ATOM 1386 C CA . SER A 1 175 ? -3.301 37.125 22.078 1 82.56 175 SER A CA 1
ATOM 1387 C C . SER A 1 175 ? -3.883 36.344 20.906 1 82.56 175 SER A C 1
ATOM 1389 O O . SER A 1 175 ? -3.164 36 19.969 1 82.56 175 SER A O 1
ATOM 1391 N N . MET A 1 176 ? -5.125 35.875 21.094 1 74.31 176 MET A N 1
ATOM 1392 C CA . MET A 1 176 ? -5.805 35.188 19.984 1 74.31 176 MET A CA 1
ATOM 1393 C C . MET A 1 176 ? -6.5 36.219 19.078 1 74.31 176 MET A C 1
ATOM 1395 O O . MET A 1 176 ? -7.207 37.094 19.562 1 74.31 176 MET A O 1
ATOM 1399 N N . LYS A 1 177 ? -5.988 36.281 17.875 1 58.59 177 LYS A N 1
ATOM 1400 C CA . LYS A 1 177 ? -6.629 37.219 16.969 1 58.59 177 LYS A CA 1
ATOM 1401 C C . LYS A 1 177 ? -7.926 36.656 16.391 1 58.59 177 LYS A C 1
ATOM 1403 O O . LYS A 1 177 ? -8.031 35.438 16.172 1 58.59 177 LYS A O 1
ATOM 1408 N N . SER A 1 178 ? -9.047 37.438 16.516 1 52.78 178 SER A N 1
ATOM 1409 C CA . SER A 1 178 ? -10.32 37.062 15.914 1 52.78 178 SER A CA 1
ATOM 1410 C C . SER A 1 178 ? -10.18 36.812 14.414 1 52.78 178 SER A C 1
ATOM 1412 O O . SER A 1 178 ? -9.234 37.312 13.789 1 52.78 178 SER A O 1
ATOM 1414 N N . GLU A 1 179 ? -10.781 35.781 13.773 1 50.38 179 GLU A N 1
ATOM 1415 C CA . GLU A 1 179 ? -10.781 35.406 12.359 1 50.38 179 GLU A CA 1
ATOM 1416 C C . GLU A 1 179 ? -10.672 36.625 11.461 1 50.38 179 GLU A C 1
ATOM 1418 O O . GLU A 1 179 ? -10.117 36.562 10.367 1 50.38 179 GLU A O 1
ATOM 1423 N N . ARG A 1 180 ? -11.25 37.812 11.805 1 46.75 180 ARG A N 1
ATOM 1424 C CA . ARG A 1 180 ? -11.414 38.969 10.938 1 46.75 180 ARG A CA 1
ATOM 1425 C C . ARG A 1 180 ? -10.203 39.906 11.031 1 46.75 180 ARG A C 1
ATOM 1427 O O . ARG A 1 180 ? -10.062 40.812 10.234 1 46.75 180 ARG A O 1
ATOM 1434 N N . GLU A 1 181 ? -9.414 39.688 11.898 1 46.09 181 GLU A N 1
ATOM 1435 C CA . GLU A 1 181 ? -8.359 40.688 12.055 1 46.09 181 GLU A CA 1
ATOM 1436 C C . GLU A 1 181 ? -7.09 40.25 11.32 1 46.09 181 GLU A C 1
ATOM 1438 O O . GLU A 1 181 ? -6.602 39.125 11.523 1 46.09 181 GLU A O 1
ATOM 1443 N N . THR A 1 182 ? -6.891 40.719 10.109 1 42.62 182 THR A N 1
ATOM 1444 C CA . THR A 1 182 ? -5.703 40.531 9.281 1 42.62 182 THR A CA 1
ATOM 1445 C C . THR A 1 182 ? -4.449 41 10.023 1 42.62 182 THR A C 1
ATOM 1447 O O . THR A 1 182 ? -4.453 42.062 10.656 1 42.62 182 THR A O 1
ATOM 1450 N N . ILE A 1 183 ? -3.635 40.156 10.32 1 43.66 183 ILE A N 1
ATOM 1451 C CA . ILE A 1 183 ? -2.34 40.594 10.844 1 43.66 183 ILE A CA 1
ATOM 1452 C C . ILE A 1 183 ? -1.679 41.562 9.867 1 43.66 183 ILE A C 1
ATOM 1454 O O . ILE A 1 183 ? -1.432 41.219 8.711 1 43.66 183 ILE A O 1
ATOM 1458 N N . THR A 1 184 ? -1.858 42.781 9.805 1 34.56 184 THR A N 1
ATOM 1459 C CA . THR A 1 184 ? -1.007 43.688 9.055 1 34.56 184 THR A CA 1
ATOM 1460 C C . THR A 1 184 ? 0.468 43.375 9.32 1 34.56 184 THR A C 1
ATOM 1462 O O . THR A 1 184 ? 0.823 42.875 10.383 1 34.56 184 THR A O 1
ATOM 1465 N N . SER A 1 185 ? 1.275 43.594 8.289 1 35.03 185 SER A N 1
ATOM 1466 C CA . SER A 1 185 ? 2.713 43.406 8.125 1 35.03 185 SER A CA 1
ATOM 1467 C C . SER A 1 185 ? 3.477 43.875 9.359 1 35.03 185 SER A C 1
ATOM 1469 O O . SER A 1 185 ? 3.381 45.031 9.758 1 35.03 185 SER A O 1
ATOM 1471 N N . ILE A 1 186 ? 3.404 43.406 10.43 1 35.66 186 ILE A N 1
ATOM 1472 C CA . ILE A 1 186 ? 4.488 43.938 11.25 1 35.66 186 ILE A CA 1
ATOM 1473 C C . ILE A 1 186 ? 5.832 43.469 10.703 1 35.66 186 ILE A C 1
ATOM 1475 O O . ILE A 1 186 ? 6.094 42.25 10.641 1 35.66 186 ILE A O 1
ATOM 1479 N N . SER A 1 187 ? 6.477 44.156 9.695 1 32.88 187 SER A N 1
ATOM 1480 C CA . SER A 1 187 ? 7.883 44 9.352 1 32.88 187 SER A CA 1
ATOM 1481 C C . SER A 1 187 ? 8.719 43.656 10.586 1 32.88 187 SER A C 1
ATOM 1483 O O . SER A 1 187 ? 8.547 44.281 11.633 1 32.88 187 SER A O 1
ATOM 1485 N N . GLY A 1 188 ? 9.055 42.531 10.82 1 35.81 188 GLY A N 1
ATOM 1486 C CA . GLY A 1 188 ? 10.188 42.312 11.695 1 35.81 188 GLY A CA 1
ATOM 1487 C C . GLY A 1 188 ? 11.281 43.344 11.539 1 35.81 188 GLY A C 1
ATOM 1488 O O . GLY A 1 188 ? 12.445 43.094 11.859 1 35.81 188 GLY A O 1
ATOM 1489 N N . LYS A 1 189 ? 11.148 44.25 10.594 1 33.69 189 LYS A N 1
ATOM 1490 C CA . LYS A 1 189 ? 12.328 45.125 10.633 1 33.69 189 LYS A CA 1
ATOM 1491 C C . LYS A 1 189 ? 12.516 45.719 12.016 1 33.69 189 LYS A C 1
ATOM 1493 O O . LYS A 1 189 ? 11.547 46.188 12.633 1 33.69 189 LYS A O 1
ATOM 1498 N N . SER A 1 190 ? 13.68 45.375 12.625 1 33 190 SER A N 1
ATOM 1499 C CA . SER A 1 190 ? 14.414 46.219 13.578 1 33 190 SER A CA 1
ATOM 1500 C C . SER A 1 190 ? 14.281 47.688 13.234 1 33 190 SER A C 1
ATOM 1502 O O . SER A 1 190 ? 14.727 48.125 12.172 1 33 190 SER A O 1
ATOM 1504 N N . SER A 1 191 ? 13.195 48.312 13.203 1 30.7 191 SER A N 1
ATOM 1505 C CA . SER A 1 191 ? 13.578 49.719 13.32 1 30.7 191 SER A CA 1
ATOM 1506 C C . SER A 1 191 ? 14.75 49.906 14.281 1 30.7 191 SER A C 1
ATOM 1508 O O . SER A 1 191 ? 14.703 49.406 15.422 1 30.7 191 SER A O 1
ATOM 1510 N N . ARG A 1 192 ? 16 50.125 13.781 1 31.12 192 ARG A N 1
ATOM 1511 C CA . ARG A 1 192 ? 17.188 50.594 14.5 1 31.12 192 ARG A CA 1
ATOM 1512 C C . ARG A 1 192 ? 16.812 51.562 15.602 1 31.12 192 ARG A C 1
ATOM 1514 O O . ARG A 1 192 ? 17.703 52.219 16.172 1 31.12 192 ARG A O 1
ATOM 1521 N N . LYS A 1 193 ? 15.773 52.312 15.625 1 33.75 193 LYS A N 1
ATOM 1522 C CA . LYS A 1 193 ? 16.125 53.312 16.609 1 33.75 193 LYS A CA 1
ATOM 1523 C C . LYS A 1 193 ? 16.516 52.688 17.938 1 33.75 193 LYS A C 1
ATOM 1525 O O . LYS A 1 193 ? 16.172 51.531 18.219 1 33.75 193 LYS A O 1
ATOM 1530 N N . SER A 1 194 ? 16.719 53.531 19.078 1 31.27 194 SER A N 1
ATOM 1531 C CA . SER A 1 194 ? 17.516 53.375 20.297 1 31.27 194 SER A CA 1
ATOM 1532 C C . SER A 1 194 ? 17.234 52.031 20.953 1 31.27 194 SER A C 1
ATOM 1534 O O . SER A 1 194 ? 18.156 51.25 21.188 1 31.27 194 SER A O 1
ATOM 1536 N N . ASP A 1 195 ? 16.938 52 22.375 1 32.5 195 ASP A N 1
ATOM 1537 C CA . ASP A 1 195 ? 17.25 51.312 23.625 1 32.5 195 ASP A CA 1
ATOM 1538 C C . ASP A 1 195 ? 16.469 50 23.734 1 32.5 195 ASP A C 1
ATOM 1540 O O . ASP A 1 195 ? 16.609 49.281 24.703 1 32.5 195 ASP A O 1
ATOM 1544 N N . SER A 1 196 ? 15.062 49.906 23.422 1 36.44 196 SER A N 1
ATOM 1545 C CA . SER A 1 196 ? 14.18 48.938 24.047 1 36.44 196 SER A CA 1
ATOM 1546 C C . SER A 1 196 ? 14.367 47.531 23.438 1 36.44 196 SER A C 1
ATOM 1548 O O . SER A 1 196 ? 14.57 47.406 22.234 1 36.44 196 SER A O 1
ATOM 1550 N N . VAL A 1 197 ? 14.641 46.344 24.094 1 40.97 197 VAL A N 1
ATOM 1551 C CA . VAL A 1 197 ? 14.805 44.906 23.938 1 40.97 197 VAL A CA 1
ATOM 1552 C C . VAL A 1 197 ? 13.797 44.375 22.922 1 40.97 197 VAL A C 1
ATOM 1554 O O . VAL A 1 197 ? 12.586 44.438 23.156 1 40.97 197 VAL A O 1
ATOM 1557 N N . ALA A 1 198 ? 13.852 44.312 21.609 1 45.72 198 ALA A N 1
ATOM 1558 C CA . ALA A 1 198 ? 13.109 44 20.391 1 45.72 198 ALA A CA 1
ATOM 1559 C C . ALA A 1 198 ? 12.266 42.719 20.578 1 45.72 198 ALA A C 1
ATOM 1561 O O . ALA A 1 198 ? 12.812 41.625 20.703 1 45.72 198 ALA A O 1
ATOM 1562 N N . SER A 1 199 ? 11.125 42.688 21.234 1 57.22 199 SER A N 1
ATOM 1563 C CA . SER A 1 199 ? 10.031 41.719 21.344 1 57.22 199 SER A CA 1
ATOM 1564 C C . SER A 1 199 ? 9.5 41.344 19.969 1 57.22 199 SER A C 1
ATOM 1566 O O . SER A 1 199 ? 9.375 42.188 19.078 1 57.22 199 SER A O 1
ATOM 1568 N N . GLY A 1 200 ? 9.789 40.031 19.359 1 71.25 200 GLY A N 1
ATOM 1569 C CA . GLY A 1 200 ? 9.211 39.562 18.109 1 71.25 200 GLY A CA 1
ATOM 1570 C C . GLY A 1 200 ? 7.816 38.969 18.281 1 71.25 200 GLY A C 1
ATOM 1571 O O . GLY A 1 200 ? 7.434 38.594 19.375 1 71.25 200 GLY A O 1
ATOM 1572 N N . ASN A 1 201 ? 6.875 39.312 17.266 1 80.25 201 ASN A N 1
ATOM 1573 C CA . ASN A 1 201 ? 5.547 38.719 17.203 1 80.25 201 ASN A CA 1
ATOM 1574 C C . ASN A 1 201 ? 5.527 37.5 16.281 1 80.25 201 ASN A C 1
ATOM 1576 O O . ASN A 1 201 ? 5.969 37.594 15.133 1 80.25 201 ASN A O 1
ATOM 1580 N N . PHE A 1 202 ? 5.152 36.406 16.875 1 86.94 202 PHE A N 1
ATOM 1581 C CA . PHE A 1 202 ? 5.148 35.188 16.109 1 86.94 202 PHE A CA 1
ATOM 1582 C C . PHE A 1 202 ? 3.779 34.5 16.172 1 86.94 202 PHE A C 1
ATOM 1584 O O . PHE A 1 202 ? 3.148 34.469 17.219 1 86.94 202 PHE A O 1
ATOM 1591 N N . PRO A 1 203 ? 3.283 34.062 15.031 1 88.69 203 PRO A N 1
ATOM 1592 C CA . PRO A 1 203 ? 2.02 33.312 15.055 1 88.69 203 PRO A CA 1
ATOM 1593 C C . PRO A 1 203 ? 2.154 31.938 15.719 1 88.69 203 PRO A C 1
ATOM 1595 O O . PRO A 1 203 ? 3.115 31.219 15.445 1 88.69 203 PRO A O 1
ATOM 1598 N N . SER A 1 204 ? 1.218 31.625 16.531 1 91.94 204 SER A N 1
ATOM 1599 C CA . SER A 1 204 ? 1.176 30.328 17.203 1 91.94 204 SER A CA 1
ATOM 1600 C C . SER A 1 204 ? 0.69 29.25 16.25 1 91.94 204 SER A C 1
ATOM 1602 O O . SER A 1 204 ? -0.255 29.453 15.484 1 91.94 204 SER A O 1
ATOM 1604 N N . MET A 1 205 ? 1.307 28.062 16.297 1 92.31 205 MET A N 1
ATOM 1605 C CA . MET A 1 205 ? 0.861 26.922 15.5 1 92.31 205 MET A CA 1
ATOM 1606 C C . MET A 1 205 ? -0.201 26.125 16.25 1 92.31 205 MET A C 1
ATOM 1608 O O . MET A 1 205 ? -0.78 25.188 15.695 1 92.31 205 MET A O 1
ATOM 1612 N N . GLY A 1 206 ? -0.455 26.484 17.438 1 92.69 206 GLY A N 1
ATOM 1613 C CA . GLY A 1 206 ? -1.406 25.734 18.25 1 92.69 206 GLY A CA 1
ATOM 1614 C C . GLY A 1 206 ? -0.84 24.422 18.781 1 92.69 206 GLY A C 1
ATOM 1615 O O . GLY A 1 206 ? -1.591 23.516 19.109 1 92.69 206 GLY A O 1
ATOM 1616 N N . ILE A 1 207 ? 0.465 24.281 18.766 1 96.62 207 ILE A N 1
ATOM 1617 C CA . ILE A 1 207 ? 1.182 23.141 19.328 1 96.62 207 ILE A CA 1
ATOM 1618 C C . ILE A 1 207 ? 1.777 23.516 20.672 1 96.62 207 ILE A C 1
ATOM 1620 O O . ILE A 1 207 ? 2.504 24.5 20.797 1 96.62 207 ILE A O 1
ATOM 1624 N N . TYR A 1 208 ? 1.449 22.703 21.734 1 97.69 208 TYR A N 1
ATOM 1625 C CA . TYR A 1 208 ? 1.874 23.016 23.094 1 97.69 208 TYR A CA 1
ATOM 1626 C C . TYR A 1 208 ? 2.553 21.812 23.734 1 97.69 208 TYR A C 1
ATOM 1628 O O . TYR A 1 208 ? 2.08 20.688 23.609 1 97.69 208 TYR A O 1
ATOM 1636 N N . LEU A 1 209 ? 3.65 22.047 24.312 1 98.62 209 LEU A N 1
ATOM 1637 C CA . LEU A 1 209 ? 4.258 21.094 25.234 1 98.62 209 LEU A CA 1
ATOM 1638 C C . LEU A 1 209 ? 4.129 21.578 26.672 1 98.62 209 LEU A C 1
ATOM 1640 O O . LEU A 1 209 ? 4.645 22.641 27.031 1 98.62 209 LEU A O 1
ATOM 1644 N N . ILE A 1 210 ? 3.432 20.781 27.562 1 98.38 210 ILE A N 1
ATOM 1645 C CA . ILE A 1 210 ? 3.078 21.219 28.906 1 98.38 210 ILE A CA 1
ATOM 1646 C C . ILE A 1 210 ? 3.496 20.156 29.922 1 98.38 210 ILE A C 1
ATOM 1648 O O . ILE A 1 210 ? 3.248 18.969 29.734 1 98.38 210 ILE A O 1
ATOM 1652 N N . ASN A 1 211 ? 4.066 20.609 30.984 1 98.12 211 ASN A N 1
ATOM 1653 C CA . ASN A 1 211 ? 4.332 19.688 32.094 1 98.12 211 ASN A CA 1
ATOM 1654 C C . ASN A 1 211 ? 3.045 19.078 32.625 1 98.12 211 ASN A C 1
ATOM 1656 O O . ASN A 1 211 ? 2.031 19.766 32.75 1 98.12 211 ASN A O 1
ATOM 1660 N N . ARG A 1 212 ? 3.16 17.844 32.938 1 96.94 212 ARG A N 1
ATOM 1661 C CA . ARG A 1 212 ? 2.012 17.125 33.469 1 96.94 212 ARG A CA 1
ATOM 1662 C C . ARG A 1 212 ? 1.415 17.859 34.688 1 96.94 212 ARG A C 1
ATOM 1664 O O . ARG A 1 212 ? 0.211 18.125 34.719 1 96.94 212 ARG A O 1
ATOM 1671 N N . ASP A 1 213 ? 2.271 18.172 35.594 1 95.75 213 ASP A N 1
ATOM 1672 C CA . ASP A 1 213 ? 1.813 18.844 36.812 1 95.75 213 ASP A CA 1
ATOM 1673 C C . ASP A 1 213 ? 1.212 20.203 36.5 1 95.75 213 ASP A C 1
ATOM 1675 O O . ASP A 1 213 ? 0.199 20.594 37.094 1 95.75 213 ASP A O 1
ATOM 1679 N N . THR A 1 214 ? 1.85 20.891 35.625 1 96.75 214 THR A N 1
ATOM 1680 C CA . THR A 1 214 ? 1.355 22.203 35.219 1 96.75 214 THR A CA 1
ATOM 1681 C C . THR A 1 214 ? -0.036 22.078 34.594 1 96.75 214 THR A C 1
ATOM 1683 O O . THR A 1 214 ? -0.934 22.859 34.938 1 96.75 214 THR A O 1
ATOM 1686 N N . MET A 1 215 ? -0.233 21.141 33.75 1 96.06 215 MET A N 1
ATOM 1687 C CA . MET A 1 215 ? -1.519 20.922 33.094 1 96.06 215 MET A CA 1
ATOM 1688 C C . MET A 1 215 ? -2.609 20.625 34.094 1 96.06 215 MET A C 1
ATOM 1690 O O . MET A 1 215 ? -3.686 21.219 34.062 1 96.06 215 MET A O 1
ATOM 1694 N N . SER A 1 216 ? -2.32 19.812 34.969 1 94.56 216 SER A N 1
ATOM 1695 C CA . SER A 1 216 ? -3.273 19.422 36 1 94.56 216 SER A CA 1
ATOM 1696 C C . SER A 1 216 ? -3.643 20.609 36.875 1 94.56 216 SER A C 1
ATOM 1698 O O . SER A 1 216 ? -4.82 20.859 37.125 1 94.56 216 SER A O 1
ATOM 1700 N N . ARG A 1 217 ? -2.672 21.297 37.312 1 95.06 217 ARG A N 1
ATOM 1701 C CA . ARG A 1 217 ? -2.891 22.453 38.188 1 95.06 217 ARG A CA 1
ATOM 1702 C C . ARG A 1 217 ? -3.709 23.531 37.469 1 95.06 217 ARG A C 1
ATOM 1704 O O . ARG A 1 217 ? -4.652 24.078 38.062 1 95.06 217 ARG A O 1
ATOM 1711 N N . LEU A 1 218 ? -3.354 23.75 36.281 1 96.25 218 LEU A N 1
ATOM 1712 C CA . LEU A 1 218 ? -4.035 24.797 35.531 1 96.25 218 LEU A CA 1
ATOM 1713 C C . LEU A 1 218 ? -5.496 24.422 35.281 1 96.25 218 LEU A C 1
ATOM 1715 O O . LEU A 1 218 ? -6.395 25.234 35.531 1 96.25 218 LEU A O 1
ATOM 1719 N N . LEU A 1 219 ? -5.785 23.219 34.875 1 95.56 219 LEU A N 1
ATOM 1720 C CA . LEU A 1 219 ? -7.113 22.859 34.406 1 95.56 219 LEU A CA 1
ATOM 1721 C C . LEU A 1 219 ? -8.016 22.453 35.562 1 95.56 219 LEU A C 1
ATOM 1723 O O . LEU A 1 219 ? -9.234 22.609 35.5 1 95.56 219 LEU A O 1
ATOM 1727 N N . LYS A 1 220 ? -7.438 22 36.594 1 93.31 220 LYS A N 1
ATOM 1728 C CA . LYS A 1 220 ? -8.25 21.531 37.719 1 93.31 220 LYS A CA 1
ATOM 1729 C C . LYS A 1 220 ? -8.383 22.609 38.781 1 93.31 220 LYS A C 1
ATOM 1731 O O . LYS A 1 220 ? -9.461 22.781 39.375 1 93.31 220 LYS A O 1
ATOM 1736 N N . GLU A 1 221 ? -7.324 23.297 39.031 1 93.31 221 GLU A N 1
ATOM 1737 C CA . GLU A 1 221 ? -7.285 24.188 40.188 1 93.31 221 GLU A CA 1
ATOM 1738 C C . GLU A 1 221 ? -7.441 25.656 39.781 1 93.31 221 GLU A C 1
ATOM 1740 O O . GLU A 1 221 ? -8.344 26.344 40.25 1 93.31 221 GLU A O 1
ATOM 1745 N N . TYR A 1 222 ? -6.719 26.094 38.875 1 93.12 222 TYR A N 1
ATOM 1746 C CA . TYR A 1 222 ? -6.645 27.516 38.594 1 93.12 222 TYR A CA 1
ATOM 1747 C C . TYR A 1 222 ? -7.746 27.922 37.625 1 93.12 222 TYR A C 1
ATOM 1749 O O . TYR A 1 222 ? -8.305 29.016 37.75 1 93.12 222 TYR A O 1
ATOM 1757 N N . LEU A 1 223 ? -7.988 27.078 36.656 1 94.81 223 LEU A N 1
ATOM 1758 C CA . LEU A 1 223 ? -8.945 27.438 35.594 1 94.81 223 LEU A CA 1
ATOM 1759 C C . LEU A 1 223 ? -9.914 26.297 35.312 1 94.81 223 LEU A C 1
ATOM 1761 O O . LEU A 1 223 ? -9.992 25.797 34.188 1 94.81 223 LEU A O 1
ATOM 1765 N N . PRO A 1 224 ? -10.758 25.922 36.188 1 92.81 224 PRO A N 1
ATOM 1766 C CA . PRO A 1 224 ? -11.641 24.766 36.062 1 92.81 224 PRO A CA 1
ATOM 1767 C C . PRO A 1 224 ? -12.734 24.984 35 1 92.81 224 PRO A C 1
ATOM 1769 O O . PRO A 1 224 ? -13.367 24.031 34.562 1 92.81 224 PRO A O 1
ATOM 1772 N N . GLU A 1 225 ? -12.961 26.219 34.562 1 93 225 GLU A N 1
ATOM 1773 C CA . GLU A 1 225 ? -14.039 26.484 33.625 1 93 225 GLU A CA 1
ATOM 1774 C C . GLU A 1 225 ? -13.484 26.859 32.25 1 93 225 GLU A C 1
ATOM 1776 O O . GLU A 1 225 ? -14.25 27.141 31.312 1 93 225 GLU A O 1
ATOM 1781 N N . ALA A 1 226 ? -12.211 26.875 32.156 1 93 226 ALA A N 1
ATOM 1782 C CA . ALA A 1 226 ? -11.609 27.266 30.875 1 93 226 ALA A CA 1
ATOM 1783 C C . ALA A 1 226 ? -11.961 26.281 29.781 1 93 226 ALA A C 1
ATOM 1785 O O . ALA A 1 226 ? -11.984 25.062 30.016 1 93 226 ALA A O 1
ATOM 1786 N N . THR A 1 227 ? -12.195 26.797 28.562 1 91.31 227 THR A N 1
ATOM 1787 C CA . THR A 1 227 ? -12.602 25.922 27.469 1 91.31 227 THR A CA 1
ATOM 1788 C C . THR A 1 227 ? -11.523 25.859 26.391 1 91.31 227 THR A C 1
ATOM 1790 O O . THR A 1 227 ? -11.492 24.938 25.594 1 91.31 227 THR A O 1
ATOM 1793 N N . ASP A 1 228 ? -10.672 26.844 26.422 1 91.56 228 ASP A N 1
ATOM 1794 C CA . ASP A 1 228 ? -9.688 26.922 25.344 1 91.56 228 ASP A CA 1
ATOM 1795 C C . ASP A 1 228 ? -8.281 27.156 25.906 1 91.56 228 ASP A C 1
ATOM 1797 O O . ASP A 1 228 ? -8.078 28 26.781 1 91.56 228 ASP A O 1
ATOM 1801 N N . LEU A 1 229 ? -7.352 26.453 25.391 1 92.25 229 LEU A N 1
ATOM 1802 C CA . LEU A 1 229 ? -5.961 26.594 25.828 1 92.25 229 LEU A CA 1
ATOM 1803 C C . LEU A 1 229 ? -5.375 27.922 25.375 1 92.25 229 LEU A C 1
ATOM 1805 O O . LEU A 1 229 ? -4.73 28.625 26.156 1 92.25 229 LEU A O 1
ATOM 1809 N N . GLY A 1 230 ? -5.582 28.25 24.156 1 89.56 230 GLY A N 1
ATOM 1810 C CA . GLY A 1 230 ? -4.965 29.422 23.547 1 89.56 230 GLY A CA 1
ATOM 1811 C C . GLY A 1 230 ? -5.492 30.734 24.125 1 89.56 230 GLY A C 1
ATOM 1812 O O . GLY A 1 230 ? -4.719 31.562 24.609 1 89.56 230 GLY A O 1
ATOM 1813 N N . SER A 1 231 ? -6.781 30.859 24.172 1 88.31 231 SER A N 1
ATOM 1814 C CA . SER A 1 231 ? -7.383 32.156 24.516 1 88.31 231 SER A CA 1
ATOM 1815 C C . SER A 1 231 ? -7.504 32.344 26.016 1 88.31 231 SER A C 1
ATOM 1817 O O . SER A 1 231 ? -7.551 33.469 26.516 1 88.31 231 SER A O 1
ATOM 1819 N N . GLU A 1 232 ? -7.453 31.188 26.734 1 93 232 GLU A N 1
ATOM 1820 C CA . GLU A 1 232 ? -7.742 31.312 28.172 1 93 232 GLU A CA 1
ATOM 1821 C C . GLU A 1 232 ? -6.59 30.781 29.016 1 93 232 GLU A C 1
ATOM 1823 O O . GLU A 1 232 ? -6.008 31.516 29.812 1 93 232 GLU A O 1
ATOM 1828 N N . VAL A 1 233 ? -6.184 29.688 28.766 1 94.62 233 VAL A N 1
ATOM 1829 C CA . VAL A 1 233 ? -5.277 28.984 29.656 1 94.62 233 VAL A CA 1
ATOM 1830 C C . VAL A 1 233 ? -3.879 29.578 29.562 1 94.62 233 VAL A C 1
ATOM 1832 O O . VAL A 1 233 ? -3.254 29.891 30.578 1 94.62 233 VAL A O 1
ATOM 1835 N N . ILE A 1 234 ? -3.414 29.781 28.375 1 94.56 234 ILE A N 1
ATOM 1836 C CA . ILE A 1 234 ? -2.045 30.25 28.172 1 94.56 234 ILE A CA 1
ATOM 1837 C C . ILE A 1 234 ? -1.894 31.672 28.719 1 94.56 234 ILE A C 1
ATOM 1839 O O . ILE A 1 234 ? -0.958 31.969 29.469 1 94.56 234 ILE A O 1
ATOM 1843 N N . PRO A 1 235 ? -2.801 32.562 28.359 1 93.31 235 PRO A N 1
ATOM 1844 C CA . PRO A 1 235 ? -2.693 33.906 28.938 1 93.31 235 PRO A CA 1
ATOM 1845 C C . PRO A 1 235 ? -2.723 33.906 30.469 1 93.31 235 PRO A C 1
ATOM 1847 O O . PRO A 1 235 ? -1.989 34.656 31.109 1 93.31 235 PRO A O 1
ATOM 1850 N N . ALA A 1 236 ? -3.535 33.031 31.016 1 94.19 236 ALA A N 1
ATOM 1851 C CA . ALA A 1 236 ? -3.617 32.906 32.469 1 94.19 236 ALA A CA 1
ATOM 1852 C C . ALA A 1 236 ? -2.305 32.406 33.062 1 94.19 236 ALA A C 1
ATOM 1854 O O . ALA A 1 236 ? -1.864 32.875 34.125 1 94.19 236 ALA A O 1
ATOM 1855 N N . ALA A 1 237 ? -1.712 31.469 32.469 1 96.12 237 ALA A N 1
ATOM 1856 C CA . ALA A 1 237 ? -0.438 30.906 32.906 1 96.12 237 ALA A CA 1
ATOM 1857 C C . ALA A 1 237 ? 0.646 31.984 32.938 1 96.12 237 ALA A C 1
ATOM 1859 O O . ALA A 1 237 ? 1.425 32.062 33.906 1 96.12 237 ALA A O 1
ATOM 1860 N N . ILE A 1 238 ? 0.648 32.781 31.938 1 94 238 ILE A N 1
ATOM 1861 C CA . ILE A 1 238 ? 1.609 33.875 31.891 1 94 238 ILE A CA 1
ATOM 1862 C C . ILE A 1 238 ? 1.357 34.844 33.031 1 94 238 ILE A C 1
ATOM 1864 O O . ILE A 1 238 ? 2.295 35.25 33.719 1 94 238 ILE A O 1
ATOM 1868 N N . SER A 1 239 ? 0.107 35.125 33.25 1 93.25 239 SER A N 1
ATOM 1869 C CA . SER A 1 239 ? -0.286 36.125 34.25 1 93.25 239 SER A CA 1
ATOM 1870 C C . SER A 1 239 ? 0.083 35.656 35.656 1 93.25 239 SER A C 1
ATOM 1872 O O . SER A 1 239 ? 0.376 36.469 36.531 1 93.25 239 SER A O 1
ATOM 1874 N N . ILE A 1 240 ? 0.023 34.375 35.906 1 93.31 240 ILE A N 1
ATOM 1875 C CA . ILE A 1 240 ? 0.266 33.875 37.25 1 93.31 240 ILE A CA 1
ATOM 1876 C C . ILE A 1 240 ? 1.754 33.594 37.438 1 93.31 240 ILE A C 1
ATOM 1878 O O . ILE A 1 240 ? 2.164 33.062 38.469 1 93.31 240 ILE A O 1
ATOM 1882 N N . GLY A 1 241 ? 2.58 33.75 36.406 1 93.44 241 GLY A N 1
ATOM 1883 C CA . GLY A 1 241 ? 4.027 33.75 36.594 1 93.44 241 GLY A CA 1
ATOM 1884 C C . GLY A 1 241 ? 4.664 32.438 36.125 1 93.44 241 GLY A C 1
ATOM 1885 O O . GLY A 1 241 ? 5.84 32.188 36.406 1 93.44 241 GLY A O 1
ATOM 1886 N N . MET A 1 242 ? 3.932 31.625 35.469 1 95.56 242 MET A N 1
ATOM 1887 C CA . MET A 1 242 ? 4.527 30.406 34.938 1 95.56 242 MET A CA 1
ATOM 1888 C C . MET A 1 242 ? 5.492 30.734 33.812 1 95.56 242 MET A C 1
ATOM 1890 O O . MET A 1 242 ? 5.336 31.75 33.125 1 95.56 242 MET A O 1
ATOM 1894 N N . LYS A 1 243 ? 6.43 29.906 33.656 1 96.88 243 LYS A N 1
ATOM 1895 C CA . LYS A 1 243 ? 7.406 30.109 32.594 1 96.88 243 LYS A CA 1
ATOM 1896 C C . LYS A 1 243 ? 6.898 29.531 31.266 1 96.88 243 LYS A C 1
ATOM 1898 O O . LYS A 1 243 ? 6.91 28.312 31.062 1 96.88 243 LYS A O 1
ATOM 1903 N N . VAL A 1 244 ? 6.523 30.438 30.391 1 97.25 244 VAL A N 1
ATOM 1904 C CA . VAL A 1 244 ? 6.055 30.078 29.062 1 97.25 244 VAL A CA 1
ATOM 1905 C C . VAL A 1 244 ? 7.098 30.453 28.016 1 97.25 244 VAL A C 1
ATOM 1907 O O . VAL A 1 244 ? 7.504 31.625 27.938 1 97.25 244 VAL A O 1
ATOM 1910 N N . GLU A 1 245 ? 7.52 29.453 27.234 1 96.88 245 GLU A N 1
ATOM 1911 C CA . GLU A 1 245 ? 8.562 29.672 26.234 1 96.88 245 GLU A CA 1
ATOM 1912 C C . GLU A 1 245 ? 8.031 29.453 24.828 1 96.88 245 GLU A C 1
ATOM 1914 O O . GLU A 1 245 ? 7.066 28.719 24.625 1 96.88 245 GLU A O 1
ATOM 1919 N N . ALA A 1 246 ? 8.688 30.172 23.875 1 95.06 246 ALA A N 1
ATOM 1920 C CA . ALA A 1 246 ? 8.383 29.969 22.453 1 95.06 246 ALA A CA 1
ATOM 1921 C C . ALA A 1 246 ? 9.453 29.125 21.781 1 95.06 246 ALA A C 1
ATOM 1923 O O . ALA A 1 246 ? 10.648 29.281 22.047 1 95.06 246 ALA A O 1
ATOM 1924 N N . TYR A 1 247 ? 9.016 28.141 21.047 1 96 247 TYR A N 1
ATOM 1925 C CA . TYR A 1 247 ? 9.875 27.391 20.156 1 96 247 TYR A CA 1
ATOM 1926 C C . TYR A 1 247 ? 9.617 27.766 18.703 1 96 247 TYR A C 1
ATOM 1928 O O . TYR A 1 247 ? 8.547 27.453 18.156 1 96 247 TYR A O 1
ATOM 1936 N N . LEU A 1 248 ? 10.578 28.359 18.062 1 92.5 248 LEU A N 1
ATOM 1937 C CA . LEU A 1 248 ? 10.383 28.875 16.719 1 92.5 248 LEU A CA 1
ATOM 1938 C C . LEU A 1 248 ? 10.641 27.797 15.68 1 92.5 248 LEU A C 1
ATOM 1940 O O . LEU A 1 248 ? 11.68 27.141 15.695 1 92.5 248 LEU A O 1
ATOM 1944 N N . PHE A 1 249 ? 9.586 27.625 14.805 1 92.5 249 PHE A N 1
ATOM 1945 C CA . PHE A 1 249 ? 9.633 26.625 13.75 1 92.5 249 PHE A CA 1
ATOM 1946 C C . PHE A 1 249 ? 9.836 27.281 12.391 1 92.5 249 PHE A C 1
ATOM 1948 O O . PHE A 1 249 ? 9.156 28.25 12.047 1 92.5 249 PHE A O 1
ATOM 1955 N N . ASP A 1 250 ? 10.766 26.703 11.547 1 88.06 250 ASP A N 1
ATOM 1956 C CA . ASP A 1 250 ? 11.125 27.297 10.266 1 88.06 250 ASP A CA 1
ATOM 1957 C C . ASP A 1 250 ? 10.688 26.406 9.109 1 88.06 250 ASP A C 1
ATOM 1959 O O . ASP A 1 250 ? 10.859 26.766 7.941 1 88.06 250 ASP A O 1
ATOM 1963 N N . GLY A 1 251 ? 9.992 25.422 9.32 1 87.75 251 GLY A N 1
ATOM 1964 C CA . GLY A 1 251 ? 9.633 24.5 8.258 1 87.75 251 GLY A CA 1
ATOM 1965 C C . GLY A 1 251 ? 8.281 24.812 7.633 1 87.75 251 GLY A C 1
ATOM 1966 O O . GLY A 1 251 ? 7.641 25.797 7.984 1 87.75 251 GLY A O 1
ATOM 1967 N N . TYR A 1 252 ? 7.883 24.016 6.629 1 87.75 252 TYR A N 1
ATOM 1968 C CA . TYR A 1 252 ? 6.574 24.125 5.996 1 87.75 252 TYR A CA 1
ATOM 1969 C C . TYR A 1 252 ? 5.461 23.781 6.98 1 87.75 252 TYR A C 1
ATOM 1971 O O . TYR A 1 252 ? 5.594 22.844 7.773 1 87.75 252 TYR A O 1
ATOM 1979 N N . TRP A 1 253 ? 4.445 24.609 6.977 1 90.88 253 TRP A N 1
ATOM 1980 C CA . TRP A 1 253 ? 3.289 24.391 7.84 1 90.88 253 TRP A CA 1
ATOM 1981 C C . TRP A 1 253 ? 2.002 24.828 7.148 1 90.88 253 TRP A C 1
ATOM 1983 O O . TRP A 1 253 ? 1.924 25.922 6.605 1 90.88 253 TRP A O 1
ATOM 1993 N N . GLU A 1 254 ? 1.092 23.891 7.082 1 90.25 254 GLU A N 1
ATOM 1994 C CA . GLU A 1 254 ? -0.229 24.203 6.547 1 90.25 254 GLU A CA 1
ATOM 1995 C C . GLU A 1 254 ? -1.329 23.828 7.539 1 90.25 254 GLU A C 1
ATOM 1997 O O . GLU A 1 254 ? -1.347 22.719 8.07 1 90.25 254 GLU A O 1
ATOM 2002 N N . ASP A 1 255 ? -2.18 24.812 7.836 1 90.38 255 ASP A N 1
ATOM 2003 C CA . ASP A 1 255 ? -3.371 24.609 8.656 1 90.38 255 ASP A CA 1
ATOM 2004 C C . ASP A 1 255 ? -4.594 24.328 7.781 1 90.38 255 ASP A C 1
ATOM 2006 O O . ASP A 1 255 ? -5.223 25.25 7.266 1 90.38 255 ASP A O 1
ATOM 2010 N N . MET A 1 256 ? -4.973 23.094 7.68 1 90.38 256 MET A N 1
ATOM 2011 C CA . MET A 1 256 ? -6.066 22.688 6.801 1 90.38 256 MET A CA 1
ATOM 2012 C C . MET A 1 256 ? -7.41 22.812 7.512 1 90.38 256 MET A C 1
ATOM 2014 O O . MET A 1 256 ? -8.109 21.828 7.707 1 90.38 256 MET A O 1
ATOM 2018 N N . ARG A 1 257 ? -7.844 24.047 7.766 1 86.69 257 ARG A N 1
ATOM 2019 C CA . ARG A 1 257 ? -9.062 24.297 8.531 1 86.69 257 ARG A CA 1
ATOM 2020 C C . ARG A 1 257 ? -10.227 24.641 7.609 1 86.69 257 ARG A C 1
ATOM 2022 O O . ARG A 1 257 ? -11.383 24.656 8.039 1 86.69 257 ARG A O 1
ATOM 2029 N N . SER A 1 258 ? -9.906 24.938 6.406 1 89.81 258 SER A N 1
ATOM 2030 C CA . SER A 1 258 ? -10.93 25.281 5.422 1 89.81 258 SER A CA 1
ATOM 2031 C C . SER A 1 258 ? -10.797 24.422 4.168 1 89.81 258 SER A C 1
ATOM 2033 O O . SER A 1 258 ? -9.766 23.781 3.957 1 89.81 258 SER A O 1
ATOM 2035 N N . ILE A 1 259 ? -11.82 24.469 3.389 1 94.56 259 ILE A N 1
ATOM 2036 C CA . ILE A 1 259 ? -11.812 23.703 2.146 1 94.56 259 ILE A CA 1
ATOM 2037 C C . ILE A 1 259 ? -10.703 24.219 1.229 1 94.56 259 ILE A C 1
ATOM 2039 O O . ILE A 1 259 ? -9.984 23.422 0.61 1 94.56 259 ILE A O 1
ATOM 2043 N N . GLU A 1 260 ? -10.641 25.5 1.203 1 94.19 260 GLU A N 1
ATOM 2044 C CA . GLU A 1 260 ? -9.602 26.094 0.362 1 94.19 260 GLU A CA 1
ATOM 2045 C C . GLU A 1 260 ? -8.211 25.672 0.823 1 94.19 260 GLU A C 1
ATOM 2047 O O . GLU A 1 260 ? -7.371 25.281 0.007 1 94.19 260 GLU A O 1
ATOM 2052 N N . ALA A 1 261 ? -8 25.812 2.135 1 91.94 261 ALA A N 1
ATOM 2053 C CA . ALA A 1 261 ? -6.699 25.422 2.676 1 91.94 261 ALA A CA 1
ATOM 2054 C C . ALA A 1 261 ? -6.426 23.938 2.422 1 91.94 261 ALA A C 1
ATOM 2056 O O . ALA A 1 261 ? -5.309 23.562 2.062 1 91.94 261 ALA A O 1
ATOM 2057 N N . PHE A 1 262 ? -7.48 23.188 2.611 1 94.75 262 PHE A N 1
ATOM 2058 C CA . PHE A 1 262 ? -7.383 21.766 2.344 1 94.75 262 PHE A CA 1
ATOM 2059 C C . PHE A 1 262 ? -7.012 21.5 0.889 1 94.75 262 PHE A C 1
ATOM 2061 O O . PHE A 1 262 ? -6.094 20.734 0.604 1 94.75 262 PHE A O 1
ATOM 2068 N N . TYR A 1 263 ? -7.684 22.125 -0.002 1 96.94 263 TYR A N 1
ATOM 2069 C CA . TYR A 1 263 ? -7.438 22.016 -1.436 1 96.94 263 TYR A CA 1
ATOM 2070 C C . TYR A 1 263 ? -6.004 22.406 -1.776 1 96.94 263 TYR A C 1
ATOM 2072 O O . TYR A 1 263 ? -5.293 21.656 -2.457 1 96.94 263 TYR A O 1
ATOM 2080 N N . HIS A 1 264 ? -5.578 23.453 -1.27 1 92 264 HIS A N 1
ATOM 2081 C CA . HIS A 1 264 ? -4.242 23.953 -1.577 1 92 264 HIS A CA 1
ATOM 2082 C C . HIS A 1 264 ? -3.164 23.031 -1.012 1 92 264 HIS A C 1
ATOM 2084 O O . HIS A 1 264 ? -2.115 22.844 -1.633 1 92 264 HIS A O 1
ATOM 2090 N N . ALA A 1 265 ? -3.41 22.547 0.151 1 92.44 265 ALA A N 1
ATOM 2091 C CA . ALA A 1 265 ? -2.455 21.609 0.737 1 92.44 265 ALA A CA 1
ATOM 2092 C C . ALA A 1 265 ? -2.262 20.391 -0.161 1 92.44 265 ALA A C 1
ATOM 2094 O O . ALA A 1 265 ? -1.134 19.938 -0.362 1 92.44 265 ALA A O 1
ATOM 2095 N N . ASN A 1 266 ? -3.312 19.859 -0.678 1 94.75 266 ASN A N 1
ATOM 2096 C CA . ASN A 1 266 ? -3.227 18.734 -1.6 1 94.75 266 ASN A CA 1
ATOM 2097 C C . ASN A 1 266 ? -2.479 19.094 -2.875 1 94.75 266 ASN A C 1
ATOM 2099 O O . ASN A 1 266 ? -1.644 18.328 -3.357 1 94.75 266 ASN A O 1
ATOM 2103 N N . MET A 1 267 ? -2.783 20.266 -3.363 1 91.94 267 MET A N 1
ATOM 2104 C CA . MET A 1 267 ? -2.15 20.703 -4.602 1 91.94 267 MET A CA 1
ATOM 2105 C C . MET A 1 267 ? -0.654 20.922 -4.406 1 91.94 267 MET A C 1
ATOM 2107 O O . MET A 1 267 ? 0.137 20.703 -5.32 1 91.94 267 MET A O 1
ATOM 2111 N N . GLU A 1 268 ? -0.317 21.344 -3.219 1 86.06 268 GLU A N 1
ATOM 2112 C CA . GLU A 1 268 ? 1.094 21.562 -2.912 1 86.06 268 GLU A CA 1
ATOM 2113 C C . GLU A 1 268 ? 1.878 20.25 -2.975 1 86.06 268 GLU A C 1
ATOM 2115 O O . GLU A 1 268 ? 3.064 20.25 -3.311 1 86.06 268 GLU A O 1
ATOM 2120 N N . CYS A 1 269 ? 1.218 19.266 -2.756 1 84.12 269 CYS A N 1
ATOM 2121 C CA . CYS A 1 269 ? 1.877 17.953 -2.691 1 84.12 269 CYS A CA 1
ATOM 2122 C C . CYS A 1 269 ? 2.232 17.453 -4.086 1 84.12 269 CYS A C 1
ATOM 2124 O O . CYS A 1 269 ? 3.027 16.531 -4.23 1 84.12 269 CYS A O 1
ATOM 2126 N N . ILE A 1 270 ? 1.721 18 -5.129 1 85.81 270 ILE A N 1
ATOM 2127 C CA . ILE A 1 270 ? 1.987 17.484 -6.473 1 85.81 270 ILE A CA 1
ATOM 2128 C C . ILE A 1 270 ? 2.887 18.469 -7.219 1 85.81 270 ILE A C 1
ATOM 2130 O O . ILE A 1 270 ? 3.262 18.234 -8.367 1 85.81 270 ILE A O 1
ATOM 2134 N N . LYS A 1 271 ? 3.217 19.5 -6.535 1 78.25 271 LYS A N 1
ATOM 2135 C CA . LYS A 1 271 ? 4.062 20.484 -7.207 1 78.25 271 LYS A CA 1
ATOM 2136 C C . LYS A 1 271 ? 5.496 19.984 -7.328 1 78.25 271 LYS A C 1
ATOM 2138 O O . LYS A 1 271 ? 5.992 19.281 -6.449 1 78.25 271 LYS A O 1
ATOM 2143 N N . ARG A 1 272 ? 6.074 20.141 -8.539 1 64.12 272 ARG A N 1
ATOM 2144 C CA . ARG A 1 272 ? 7.387 19.672 -8.969 1 64.12 272 ARG A CA 1
ATOM 2145 C C . ARG A 1 272 ? 8.492 20.281 -8.102 1 64.12 272 ARG A C 1
ATOM 2147 O O . ARG A 1 272 ? 9.367 19.562 -7.617 1 64.12 272 ARG A O 1
ATOM 2154 N N . SER A 1 273 ? 8.477 21.625 -8.32 1 59.47 273 SER A N 1
ATOM 2155 C CA . SER A 1 273 ? 9.594 22.391 -7.781 1 59.47 273 SER A CA 1
ATOM 2156 C C . SER A 1 273 ? 9.297 22.875 -6.363 1 59.47 273 SER A C 1
ATOM 2158 O O . SER A 1 273 ? 8.164 23.266 -6.062 1 59.47 273 SER A O 1
ATOM 2160 N N . ASN A 1 274 ? 10.266 22.484 -5.43 1 57.38 274 ASN A N 1
ATOM 2161 C CA . ASN A 1 274 ? 10.258 23.078 -4.102 1 57.38 274 ASN A CA 1
ATOM 2162 C C . ASN A 1 274 ? 9.195 22.438 -3.205 1 57.38 274 ASN A C 1
ATOM 2164 O O . ASN A 1 274 ? 8.367 23.141 -2.617 1 57.38 274 ASN A O 1
ATOM 2168 N N . MET A 1 275 ? 9.023 21.125 -3.467 1 64.25 275 MET A N 1
ATOM 2169 C CA . MET A 1 275 ? 8.102 20.469 -2.541 1 64.25 275 MET A CA 1
ATOM 2170 C C . MET A 1 275 ? 8.469 20.797 -1.095 1 64.25 275 MET A C 1
ATOM 2172 O O . MET A 1 275 ? 9.539 20.422 -0.623 1 64.25 275 MET A O 1
ATOM 2176 N N . ARG A 1 276 ? 7.562 21.547 -0.555 1 74.44 276 ARG A N 1
ATOM 2177 C CA . ARG A 1 276 ? 7.801 21.984 0.816 1 74.44 276 ARG A CA 1
ATOM 2178 C C . ARG A 1 276 ? 7.473 20.875 1.81 1 74.44 276 ARG A C 1
ATOM 2180 O O . ARG A 1 276 ? 8.031 20.844 2.906 1 74.44 276 ARG A O 1
ATOM 2187 N N . TYR A 1 277 ? 6.559 20.031 1.34 1 82.12 277 TYR A N 1
ATOM 2188 C CA . TYR A 1 277 ? 6.273 18.828 2.111 1 82.12 277 TYR A CA 1
ATOM 2189 C C . TYR A 1 277 ? 6.582 17.562 1.304 1 82.12 277 TYR A C 1
ATOM 2191 O O . TYR A 1 277 ? 5.961 17.328 0.266 1 82.12 277 TYR A O 1
ATOM 2199 N N . ASN A 1 278 ? 7.461 16.781 1.799 1 82.56 278 ASN A N 1
ATOM 2200 C CA . ASN A 1 278 ? 7.93 15.625 1.046 1 82.56 278 ASN A CA 1
ATOM 2201 C C . ASN A 1 278 ? 7.457 14.312 1.677 1 82.56 278 ASN A C 1
ATOM 2203 O O . ASN A 1 278 ? 7.969 13.906 2.719 1 82.56 278 ASN A O 1
ATOM 2207 N N . PHE A 1 279 ? 6.59 13.672 0.964 1 85.38 279 PHE A N 1
ATOM 2208 C CA . PHE A 1 279 ? 6.078 12.391 1.45 1 85.38 279 PHE A CA 1
ATOM 2209 C C . PHE A 1 279 ? 7.082 11.273 1.187 1 85.38 279 PHE A C 1
ATOM 2211 O O . PHE A 1 279 ? 6.934 10.172 1.709 1 85.38 279 PHE A O 1
ATOM 2218 N N . TYR A 1 280 ? 8.109 11.531 0.445 1 78.94 280 TYR A N 1
ATOM 2219 C CA . TYR A 1 280 ? 9 10.484 -0.049 1 78.94 280 TYR A CA 1
ATOM 2220 C C . TYR A 1 280 ? 10.336 10.508 0.694 1 78.94 280 TYR A C 1
ATOM 2222 O O . TYR A 1 280 ? 11.32 9.93 0.234 1 78.94 280 TYR A O 1
ATOM 2230 N N . ASP A 1 281 ? 10.297 11.141 1.78 1 80.62 281 ASP A N 1
ATOM 2231 C CA . ASP A 1 281 ? 11.484 11.211 2.631 1 80.62 281 ASP A CA 1
ATOM 2232 C C . ASP A 1 281 ? 11.703 9.891 3.371 1 80.62 281 ASP A C 1
ATOM 2234 O O . ASP A 1 281 ? 10.867 9.477 4.18 1 80.62 281 ASP A O 1
ATOM 2238 N N . ARG A 1 282 ? 12.867 9.328 3.176 1 78.19 282 ARG A N 1
ATOM 2239 C CA . ARG A 1 282 ? 13.188 8.047 3.787 1 78.19 282 ARG A CA 1
ATOM 2240 C C . ARG A 1 282 ? 13.414 8.195 5.289 1 78.19 282 ARG A C 1
ATOM 2242 O O . ARG A 1 282 ? 13.094 7.289 6.062 1 78.19 282 ARG A O 1
ATOM 2249 N N . ASP A 1 283 ? 13.914 9.227 5.684 1 81.94 283 ASP A N 1
ATOM 2250 C CA . ASP A 1 283 ? 14.336 9.414 7.07 1 81.94 283 ASP A CA 1
ATOM 2251 C C . ASP A 1 283 ? 13.148 9.797 7.953 1 81.94 283 ASP A C 1
ATOM 2253 O O . ASP A 1 283 ? 13.188 9.609 9.172 1 81.94 283 ASP A O 1
ATOM 2257 N N . CYS A 1 284 ? 12.148 10.352 7.363 1 86.94 284 CYS A N 1
ATOM 2258 C CA . CYS A 1 284 ? 10.945 10.742 8.086 1 86.94 284 CYS A CA 1
ATOM 2259 C C . CYS A 1 284 ? 9.695 10.32 7.336 1 86.94 284 CYS A C 1
ATOM 2261 O O . CYS A 1 284 ? 8.914 11.164 6.898 1 86.94 284 CYS A O 1
ATOM 2263 N N . PRO A 1 285 ? 9.539 9.117 7.355 1 87.38 285 PRO A N 1
ATOM 2264 C CA . PRO A 1 285 ? 8.398 8.625 6.582 1 87.38 285 PRO A CA 1
ATOM 2265 C C . PRO A 1 285 ? 7.055 8.992 7.211 1 87.38 285 PRO A C 1
ATOM 2267 O O . PRO A 1 285 ? 6.98 9.234 8.422 1 87.38 285 PRO A O 1
ATOM 2270 N N . VAL A 1 286 ? 6.125 9.141 6.387 1 91.69 286 VAL A N 1
ATOM 2271 C CA . VAL A 1 286 ? 4.746 9.273 6.848 1 91.69 286 VAL A CA 1
ATOM 2272 C C . VAL A 1 286 ? 4.047 7.922 6.793 1 91.69 286 VAL A C 1
ATOM 2274 O O . VAL A 1 286 ? 3.943 7.312 5.723 1 91.69 286 VAL A O 1
ATOM 2277 N N . TYR A 1 287 ? 3.576 7.492 7.949 1 91.31 287 TYR A N 1
ATOM 2278 C CA . TYR A 1 287 ? 2.908 6.199 8.062 1 91.31 287 TYR A CA 1
ATOM 2279 C C . TYR A 1 287 ? 1.404 6.348 7.859 1 91.31 287 TYR A C 1
ATOM 2281 O O . TYR A 1 287 ? 0.842 7.418 8.086 1 91.31 287 TYR A O 1
ATOM 2289 N N . THR A 1 288 ? 0.841 5.293 7.371 1 92.81 288 THR A N 1
ATOM 2290 C CA . THR A 1 288 ? -0.608 5.25 7.215 1 92.81 288 THR A CA 1
ATOM 2291 C C . THR A 1 288 ? -1.108 3.807 7.227 1 92.81 288 THR A C 1
ATOM 2293 O O . THR A 1 288 ? -0.325 2.873 7.414 1 92.81 288 THR A O 1
ATOM 2296 N N . MET A 1 289 ? -2.422 3.717 7.102 1 87.5 289 MET A N 1
ATOM 2297 C CA . MET A 1 289 ? -3.041 2.395 7.102 1 87.5 289 MET A CA 1
ATOM 2298 C C . MET A 1 289 ? -2.637 1.603 5.863 1 87.5 289 MET A C 1
ATOM 2300 O O . MET A 1 289 ? -2.734 2.105 4.742 1 87.5 289 MET A O 1
ATOM 2304 N N . PRO A 1 290 ? -2.166 0.375 6.141 1 82.19 290 PRO A N 1
ATOM 2305 C CA . PRO A 1 290 ? -1.872 -0.48 4.988 1 82.19 290 PRO A CA 1
ATOM 2306 C C . PRO A 1 290 ? -3.133 -0.953 4.27 1 82.19 290 PRO A C 1
ATOM 2308 O O . PRO A 1 290 ? -4.113 -1.333 4.914 1 82.19 290 PRO A O 1
ATOM 2311 N N . ARG A 1 291 ? -3.211 -0.874 2.961 1 80.5 291 ARG A N 1
ATOM 2312 C CA . ARG A 1 291 ? -4.383 -1.338 2.223 1 80.5 291 ARG A CA 1
ATOM 2313 C C . ARG A 1 291 ? -4.027 -2.514 1.317 1 80.5 291 ARG A C 1
ATOM 2315 O O . ARG A 1 291 ? -4.898 -3.305 0.95 1 80.5 291 ARG A O 1
ATOM 2322 N N . CYS A 1 292 ? -2.756 -2.791 1.035 1 82.38 292 CYS A N 1
ATOM 2323 C CA . CYS A 1 292 ? -2.283 -3.9 0.216 1 82.38 292 CYS A CA 1
ATOM 2324 C C . CYS A 1 292 ? -3.078 -4 -1.079 1 82.38 292 CYS A C 1
ATOM 2326 O O . CYS A 1 292 ? -3.57 -5.074 -1.429 1 82.38 292 CYS A O 1
ATOM 2328 N N . LEU A 1 293 ? -3.324 -2.961 -1.723 1 89.56 293 LEU A N 1
ATOM 2329 C CA . LEU A 1 293 ? -4.109 -2.904 -2.951 1 89.56 293 LEU A CA 1
ATOM 2330 C C . LEU A 1 293 ? -3.275 -3.334 -4.152 1 89.56 293 LEU A C 1
ATOM 2332 O O . LEU A 1 293 ? -2.043 -3.273 -4.109 1 89.56 293 LEU A O 1
ATOM 2336 N N . PRO A 1 294 ? -4 -3.885 -5.18 1 90.88 294 PRO A N 1
ATOM 2337 C CA . PRO A 1 294 ? -3.273 -4.133 -6.43 1 90.88 294 PRO A CA 1
ATOM 2338 C C . PRO A 1 294 ? -2.68 -2.861 -7.027 1 90.88 294 PRO A C 1
ATOM 2340 O O . PRO A 1 294 ? -3.02 -1.756 -6.602 1 90.88 294 PRO A O 1
ATOM 2343 N N . PRO A 1 295 ? -1.705 -3.023 -7.914 1 93.44 295 PRO A N 1
ATOM 2344 C CA . PRO A 1 295 ? -1.168 -1.834 -8.578 1 93.44 295 PRO A CA 1
ATOM 2345 C C . PRO A 1 295 ? -2.215 -1.103 -9.414 1 93.44 295 PRO A C 1
ATOM 2347 O O . PRO A 1 295 ? -3.266 -1.668 -9.727 1 93.44 295 PRO A O 1
ATOM 2350 N N . THR A 1 296 ? -1.941 0.153 -9.633 1 95.81 296 THR A N 1
ATOM 2351 C CA . THR A 1 296 ? -2.84 0.945 -10.461 1 95.81 296 THR A CA 1
ATOM 2352 C C . THR A 1 296 ? -2.74 0.515 -11.922 1 95.81 296 THR A C 1
ATOM 2354 O O . THR A 1 296 ? -1.64 0.39 -12.469 1 95.81 296 THR A O 1
ATOM 2357 N N . MET A 1 297 ? -3.859 0.196 -12.477 1 94.56 297 MET A N 1
ATOM 2358 C CA . MET A 1 297 ? -3.941 -0.157 -13.891 1 94.56 297 MET A CA 1
ATOM 2359 C C . MET A 1 297 ? -4.23 1.073 -14.75 1 94.56 297 MET A C 1
ATOM 2361 O O . MET A 1 297 ? -5.207 1.783 -14.508 1 94.56 297 MET A O 1
ATOM 2365 N N . ILE A 1 298 ? -3.363 1.367 -15.727 1 96.25 298 ILE A N 1
ATOM 2366 C CA . ILE A 1 298 ? -3.547 2.482 -16.641 1 96.25 298 ILE A CA 1
ATOM 2367 C C . ILE A 1 298 ? -3.672 1.955 -18.078 1 96.25 298 ILE A C 1
ATOM 2369 O O . ILE A 1 298 ? -2.705 1.438 -18.641 1 96.25 298 ILE A O 1
ATOM 2373 N N . ARG A 1 299 ? -4.793 2.094 -18.625 1 94.88 299 ARG A N 1
ATOM 2374 C CA . ARG A 1 299 ? -5.035 1.604 -19.984 1 94.88 299 ARG A CA 1
ATOM 2375 C C . ARG A 1 299 ? -4.461 2.564 -21.016 1 94.88 299 ARG A C 1
ATOM 2377 O O . ARG A 1 299 ? -3.729 2.146 -21.922 1 94.88 299 ARG A O 1
ATOM 2384 N N . GLU A 1 300 ? -4.859 3.768 -20.984 1 96.19 300 GLU A N 1
ATOM 2385 C CA . GLU A 1 300 ? -4.332 4.836 -21.828 1 96.19 300 GLU A CA 1
ATOM 2386 C C . GLU A 1 300 ? -4.547 6.203 -21.188 1 96.19 300 GLU A C 1
ATOM 2388 O O . GLU A 1 300 ? -5.664 6.715 -21.156 1 96.19 300 GLU A O 1
ATOM 2393 N N . ALA A 1 301 ? -3.463 6.809 -20.797 1 97.88 301 ALA A N 1
ATOM 2394 C CA . ALA A 1 301 ? -3.654 8.094 -20.125 1 97.88 301 ALA A CA 1
ATOM 2395 C C . ALA A 1 301 ? -2.441 9 -20.328 1 97.88 301 ALA A C 1
ATOM 2397 O O . ALA A 1 301 ? -1.309 8.516 -20.422 1 97.88 301 ALA A O 1
ATOM 2398 N N . VAL A 1 302 ? -2.723 10.227 -20.5 1 98.56 302 VAL A N 1
ATOM 2399 C CA . VAL A 1 302 ? -1.72 11.281 -20.406 1 98.56 302 VAL A CA 1
ATOM 2400 C C . VAL A 1 302 ? -1.826 11.961 -19.047 1 98.56 302 VAL A C 1
ATOM 2402 O O . VAL A 1 302 ? -2.846 12.586 -18.734 1 98.56 302 VAL A O 1
ATOM 2405 N N . ILE A 1 303 ? -0.82 11.828 -18.266 1 98.25 303 ILE A N 1
ATOM 2406 C CA . ILE A 1 303 ? -0.854 12.336 -16.891 1 98.25 303 ILE A CA 1
ATOM 2407 C C . ILE A 1 303 ? 0.288 13.328 -16.688 1 98.25 303 ILE A C 1
ATOM 2409 O O . ILE A 1 303 ? 1.436 13.047 -17.047 1 98.25 303 ILE A O 1
ATOM 2413 N N . ARG A 1 304 ? -0.051 14.445 -16.156 1 96.88 304 ARG A N 1
ATOM 2414 C CA . ARG A 1 304 ? 0.937 15.484 -15.883 1 96.88 304 ARG A CA 1
ATOM 2415 C C . ARG A 1 304 ? 0.789 16.016 -14.461 1 96.88 304 ARG A C 1
ATOM 2417 O O . ARG A 1 304 ? -0.329 16.203 -13.984 1 96.88 304 ARG A O 1
ATOM 2424 N N . ASP A 1 305 ? 1.914 16.219 -13.812 1 94.62 305 ASP A N 1
ATOM 2425 C CA . ASP A 1 305 ? 1.989 16.875 -12.508 1 94.62 305 ASP A CA 1
ATOM 2426 C C . ASP A 1 305 ? 0.896 16.375 -11.578 1 94.62 305 ASP A C 1
ATOM 2428 O O . ASP A 1 305 ? 0.121 17.156 -11.031 1 94.62 305 ASP A O 1
ATOM 2432 N N . SER A 1 306 ? 0.839 15.086 -11.391 1 96.88 306 SER A N 1
ATOM 2433 C CA . SER A 1 306 ? -0.213 14.461 -10.594 1 96.88 306 SER A CA 1
ATOM 2434 C C . SER A 1 306 ? 0.338 13.32 -9.75 1 96.88 306 SER A C 1
ATOM 2436 O O . SER A 1 306 ? 1.437 12.828 -10.008 1 96.88 306 SER A O 1
ATOM 2438 N N . VAL A 1 307 ? -0.366 13.047 -8.711 1 96.12 307 VAL A N 1
ATOM 2439 C CA . VAL A 1 307 ? -0.084 11.844 -7.934 1 96.12 307 VAL A CA 1
ATOM 2440 C C . VAL A 1 307 ? -1.25 10.867 -8.055 1 96.12 307 VAL A C 1
ATOM 2442 O O . VAL A 1 307 ? -2.41 11.273 -8.125 1 96.12 307 VAL A O 1
ATOM 2445 N N . VAL A 1 308 ? -0.897 9.594 -8.133 1 97.38 308 VAL A N 1
ATOM 2446 C CA . VAL A 1 308 ? -1.896 8.547 -8.312 1 97.38 308 VAL A CA 1
ATOM 2447 C C . VAL A 1 308 ? -1.794 7.539 -7.168 1 97.38 308 VAL A C 1
ATOM 2449 O O . VAL A 1 308 ? -0.74 6.934 -6.957 1 97.38 308 VAL A O 1
ATOM 2452 N N . GLY A 1 309 ? -2.902 7.418 -6.484 1 96.19 309 GLY A N 1
ATOM 2453 C CA . GLY A 1 309 ? -2.965 6.465 -5.391 1 96.19 309 GLY A CA 1
ATOM 2454 C C . GLY A 1 309 ? -2.994 5.02 -5.859 1 96.19 309 GLY A C 1
ATOM 2455 O O . GLY A 1 309 ? -2.896 4.75 -7.055 1 96.19 309 GLY A O 1
ATOM 2456 N N . ASP A 1 310 ? -3.17 4.148 -4.926 1 93.75 310 ASP A N 1
ATOM 2457 C CA . ASP A 1 310 ? -3.059 2.717 -5.184 1 93.75 310 ASP A CA 1
ATOM 2458 C C . ASP A 1 310 ? -4.375 2.152 -5.715 1 93.75 310 ASP A C 1
ATOM 2460 O O . ASP A 1 310 ? -5.453 2.615 -5.34 1 93.75 310 ASP A O 1
ATOM 2464 N N . GLY A 1 311 ? -4.195 1.15 -6.609 1 93.62 311 GLY A N 1
ATOM 2465 C CA . GLY A 1 311 ? -5.324 0.321 -6.996 1 93.62 311 GLY A CA 1
ATOM 2466 C C . GLY A 1 311 ? -6.312 1.04 -7.895 1 93.62 311 GLY A C 1
ATOM 2467 O O . GLY A 1 311 ? -7.504 0.732 -7.887 1 93.62 311 GLY A O 1
ATOM 2468 N N . CYS A 1 312 ? -5.879 2.02 -8.547 1 96 312 CYS A N 1
ATOM 2469 C CA . CYS A 1 312 ? -6.77 2.74 -9.453 1 96 312 CYS A CA 1
ATOM 2470 C C . CYS A 1 312 ? -6.914 2.004 -10.781 1 96 312 CYS A C 1
ATOM 2472 O O . CYS A 1 312 ? -6.09 1.153 -11.117 1 96 312 CYS A O 1
ATOM 2474 N N . ILE A 1 313 ? -8.016 2.236 -11.422 1 93.75 313 ILE A N 1
ATOM 2475 C CA . ILE A 1 313 ? -8.258 1.803 -12.797 1 93.75 313 ILE A CA 1
ATOM 2476 C C . ILE A 1 313 ? -8.516 3.018 -13.688 1 93.75 313 ILE A C 1
ATOM 2478 O O . ILE A 1 313 ? -9.609 3.598 -13.648 1 93.75 313 ILE A O 1
ATOM 2482 N N . ILE A 1 314 ? -7.523 3.357 -14.453 1 96.62 314 ILE A N 1
ATOM 2483 C CA . ILE A 1 314 ? -7.555 4.582 -15.242 1 96.62 314 ILE A CA 1
ATOM 2484 C C . ILE A 1 314 ? -7.652 4.23 -16.734 1 96.62 314 ILE A C 1
ATOM 2486 O O . ILE A 1 314 ? -6.719 3.67 -17.297 1 96.62 314 ILE A O 1
ATOM 2490 N N . ASN A 1 315 ? -8.773 4.562 -17.266 1 95.88 315 ASN A N 1
ATOM 2491 C CA . ASN A 1 315 ? -8.961 4.32 -18.703 1 95.88 315 ASN A CA 1
ATOM 2492 C C . ASN A 1 315 ? -8.43 5.48 -19.531 1 95.88 315 ASN A C 1
ATOM 2494 O O . ASN A 1 315 ? -7.477 6.156 -19.141 1 95.88 315 ASN A O 1
ATOM 2498 N N . ARG A 1 316 ? -8.906 5.562 -20.859 1 97.38 316 ARG A N 1
ATOM 2499 C CA . ARG A 1 316 ? -8.398 6.605 -21.734 1 97.38 316 ARG A CA 1
ATOM 2500 C C . ARG A 1 316 ? -8.82 7.988 -21.25 1 97.38 316 ARG A C 1
ATOM 2502 O O . ARG A 1 316 ? -9.992 8.352 -21.344 1 97.38 316 ARG A O 1
ATOM 2509 N N . CYS A 1 317 ? -7.805 8.742 -20.75 1 98.06 317 CYS A N 1
ATOM 2510 C CA . CYS A 1 317 ? -8.164 10.039 -20.188 1 98.06 317 CYS A CA 1
ATOM 2511 C C . CYS A 1 317 ? -6.941 10.953 -20.109 1 98.06 317 CYS A C 1
ATOM 2513 O O . CYS A 1 317 ? -5.844 10.562 -20.5 1 98.06 317 CYS A O 1
ATOM 2515 N N . LYS A 1 318 ? -7.215 12.188 -19.812 1 98.69 318 LYS A N 1
ATOM 2516 C CA . LYS A 1 318 ? -6.188 13.203 -19.578 1 98.69 318 LYS A CA 1
ATOM 2517 C C . LYS A 1 318 ? -6.285 13.75 -18.156 1 98.69 318 LYS A C 1
ATOM 2519 O O . LYS A 1 318 ? -7.355 14.195 -17.719 1 98.69 318 LYS A O 1
ATOM 2524 N N . ILE A 1 319 ? -5.199 13.672 -17.469 1 98.56 319 ILE A N 1
ATOM 2525 C CA . ILE A 1 319 ? -5.148 14.117 -16.078 1 98.56 319 ILE A CA 1
ATOM 2526 C C . ILE A 1 319 ? -4.008 15.109 -15.891 1 98.56 319 ILE A C 1
ATOM 2528 O O . ILE A 1 319 ? -2.873 14.844 -16.297 1 98.56 319 ILE A O 1
ATOM 2532 N N . LYS A 1 320 ? -4.32 16.25 -15.32 1 98 320 LYS A N 1
ATOM 2533 C CA . LYS A 1 320 ? -3.301 17.266 -15.078 1 98 320 LYS A CA 1
ATOM 2534 C C . LYS A 1 320 ? -3.502 17.938 -13.719 1 98 320 LYS A C 1
ATOM 2536 O O . LYS A 1 320 ? -4.609 18.375 -13.391 1 98 320 LYS A O 1
ATOM 2541 N N . GLY A 1 321 ? -2.395 18.062 -12.961 1 96.5 321 GLY A N 1
ATOM 2542 C CA . GLY A 1 321 ? -2.479 18.781 -11.688 1 96.5 321 GLY A CA 1
ATOM 2543 C C . GLY A 1 321 ? -3.518 18.188 -10.75 1 96.5 321 GLY A C 1
ATOM 2544 O O . GLY A 1 321 ? -4.348 18.922 -10.211 1 96.5 321 GLY A O 1
ATOM 2545 N N . THR A 1 322 ? -3.475 16.938 -10.641 1 97.94 322 THR A N 1
ATOM 2546 C CA . THR A 1 322 ? -4.582 16.312 -9.93 1 97.94 322 THR A CA 1
ATOM 2547 C C . THR A 1 322 ? -4.07 15.266 -8.938 1 97.94 322 THR A C 1
ATOM 2549 O O . THR A 1 322 ? -3.094 14.57 -9.219 1 97.94 322 THR A O 1
ATOM 2552 N N . VAL A 1 323 ? -4.703 15.234 -7.754 1 98 323 VAL A N 1
ATOM 2553 C CA . VAL A 1 323 ? -4.516 14.156 -6.785 1 98 323 VAL A CA 1
ATOM 2554 C C . VAL A 1 323 ? -5.57 13.078 -7.008 1 98 323 VAL A C 1
ATOM 2556 O O . VAL A 1 323 ? -6.77 13.328 -6.875 1 98 323 VAL A O 1
ATOM 2559 N N . ILE A 1 324 ? -5.102 11.867 -7.363 1 98.38 324 ILE A N 1
ATOM 2560 C CA . ILE A 1 324 ? -6.012 10.75 -7.59 1 98.38 324 ILE A CA 1
ATOM 2561 C C . ILE A 1 324 ? -5.914 9.766 -6.43 1 98.38 324 ILE A C 1
ATOM 2563 O O . ILE A 1 324 ? -4.91 9.062 -6.281 1 98.38 324 ILE A O 1
ATOM 2567 N N . GLY A 1 325 ? -7.004 9.688 -5.723 1 97.75 325 GLY A N 1
ATOM 2568 C CA . GLY A 1 325 ? -7.031 8.828 -4.547 1 97.75 325 GLY A CA 1
ATOM 2569 C C . GLY A 1 325 ? -7.156 7.355 -4.887 1 97.75 325 GLY A C 1
ATOM 2570 O O . GLY A 1 325 ? -7.34 6.996 -6.051 1 97.75 325 GLY A O 1
ATOM 2571 N N . MET A 1 326 ? -7.145 6.578 -3.908 1 95.88 326 MET A N 1
ATOM 2572 C CA . MET A 1 326 ? -7.078 5.125 -4.039 1 95.88 326 MET A CA 1
ATOM 2573 C C . MET A 1 326 ? -8.352 4.578 -4.672 1 95.88 326 MET A C 1
ATOM 2575 O O . MET A 1 326 ? -9.445 5.082 -4.41 1 95.88 326 MET A O 1
ATOM 2579 N N . ARG A 1 327 ? -8.203 3.535 -5.488 1 94.62 327 ARG A N 1
ATOM 2580 C CA . ARG A 1 327 ? -9.297 2.766 -6.082 1 94.62 327 ARG A CA 1
ATOM 2581 C C . ARG A 1 327 ? -10.133 3.637 -7.008 1 94.62 327 ARG A C 1
ATOM 2583 O O . ARG A 1 327 ? -11.297 3.318 -7.285 1 94.62 327 ARG A O 1
ATOM 2590 N N . THR A 1 328 ? -9.586 4.734 -7.41 1 97.31 328 THR A N 1
ATOM 2591 C CA . THR A 1 328 ? -10.336 5.594 -8.32 1 97.31 328 THR A CA 1
ATOM 2592 C C . THR A 1 328 ? -10.5 4.93 -9.68 1 97.31 328 THR A C 1
ATOM 2594 O O . THR A 1 328 ? -9.547 4.359 -10.219 1 97.31 328 THR A O 1
ATOM 2597 N N . ARG A 1 329 ? -11.703 4.98 -10.18 1 96.62 329 ARG A N 1
ATOM 2598 C CA . ARG A 1 329 ? -11.992 4.566 -11.547 1 96.62 329 ARG A CA 1
ATOM 2599 C C . ARG A 1 329 ? -12.289 5.77 -12.438 1 96.62 329 ARG A C 1
ATOM 2601 O O . ARG A 1 329 ? -13.18 6.562 -12.125 1 96.62 329 ARG A O 1
ATOM 2608 N N . ILE A 1 330 ? -11.562 5.926 -13.477 1 97.94 330 ILE A N 1
ATOM 2609 C CA . ILE A 1 330 ? -11.766 7.031 -14.406 1 97.94 330 ILE A CA 1
ATOM 2610 C C . ILE A 1 330 ? -12.141 6.484 -15.781 1 97.94 330 ILE A C 1
ATOM 2612 O O . ILE A 1 330 ? -11.422 5.656 -16.344 1 97.94 330 ILE A O 1
ATOM 2616 N N . GLY A 1 331 ? -13.25 6.992 -16.281 1 97.06 331 GLY A N 1
ATOM 2617 C CA . GLY A 1 331 ? -13.773 6.512 -17.547 1 97.06 331 GLY A CA 1
ATOM 2618 C C . GLY A 1 331 ? -13.078 7.117 -18.75 1 97.06 331 GLY A C 1
ATOM 2619 O O . GLY A 1 331 ? -12.305 8.07 -18.609 1 97.06 331 GLY A O 1
ATOM 2620 N N . ASP A 1 332 ? -13.461 6.508 -19.953 1 97.69 332 ASP A N 1
ATOM 2621 C CA . ASP A 1 332 ? -12.867 6.941 -21.203 1 97.69 332 ASP A CA 1
ATOM 2622 C C . ASP A 1 332 ? -13.25 8.383 -21.531 1 97.69 332 ASP A C 1
ATOM 2624 O O . ASP A 1 332 ? -14.398 8.789 -21.328 1 97.69 332 ASP A O 1
ATOM 2628 N N . GLY A 1 333 ? -12.281 9.133 -21.953 1 98.38 333 GLY A N 1
ATOM 2629 C CA . GLY A 1 333 ? -12.539 10.477 -22.453 1 98.38 333 GLY A CA 1
ATOM 2630 C C . GLY A 1 333 ? -12.555 11.523 -21.359 1 98.38 333 GLY A C 1
ATOM 2631 O O . GLY A 1 333 ? -12.664 12.719 -21.625 1 98.38 333 GLY A O 1
ATOM 2632 N N . ALA A 1 334 ? -12.406 11.125 -20.156 1 98.56 334 ALA A N 1
ATOM 2633 C CA . ALA A 1 334 ? -12.438 12.062 -19.031 1 98.56 334 ALA A CA 1
ATOM 2634 C C . ALA A 1 334 ? -11.242 13.016 -19.078 1 98.56 334 ALA A C 1
ATOM 2636 O O . ALA A 1 334 ? -10.156 12.625 -19.5 1 98.56 334 ALA A O 1
ATOM 2637 N N . VAL A 1 335 ? -11.484 14.258 -18.719 1 98.81 335 VAL A N 1
ATOM 2638 C CA . VAL A 1 335 ? -10.453 15.281 -18.562 1 98.81 335 VAL A CA 1
ATOM 2639 C C . VAL A 1 335 ? -10.523 15.883 -17.156 1 98.81 335 VAL A C 1
ATOM 2641 O O . VAL A 1 335 ? -11.516 16.531 -16.812 1 98.81 335 VAL A O 1
ATOM 2644 N N . ILE A 1 336 ? -9.523 15.672 -16.375 1 98.81 336 ILE A N 1
ATOM 2645 C CA . ILE A 1 336 ? -9.516 16.125 -14.992 1 98.81 336 ILE A CA 1
ATOM 2646 C C . ILE A 1 336 ? -8.32 17.047 -14.758 1 98.81 336 ILE A C 1
ATOM 2648 O O . ILE A 1 336 ? -7.172 16.672 -15.008 1 98.81 336 ILE A O 1
ATOM 2652 N N . GLU A 1 337 ? -8.602 18.25 -14.266 1 98.25 337 GLU A N 1
ATOM 2653 C CA . GLU A 1 337 ? -7.551 19.234 -14.07 1 98.25 337 GLU A CA 1
ATOM 2654 C C . GLU A 1 337 ? -7.664 19.906 -12.703 1 98.25 337 GLU A C 1
ATOM 2656 O O . GLU A 1 337 ? -8.773 20.188 -12.234 1 98.25 337 GLU A O 1
ATOM 2661 N N . ASP A 1 338 ? -6.52 20.078 -12.078 1 97.31 338 ASP A N 1
ATOM 2662 C CA . ASP A 1 338 ? -6.41 20.859 -10.859 1 97.31 338 ASP A CA 1
ATOM 2663 C C . ASP A 1 338 ? -7.465 20.438 -9.836 1 97.31 338 ASP A C 1
ATOM 2665 O O . ASP A 1 338 ? -8.195 21.281 -9.305 1 97.31 338 ASP A O 1
ATOM 2669 N N . SER A 1 339 ? -7.574 19.156 -9.617 1 98.62 339 SER A N 1
ATOM 2670 C CA . SER A 1 339 ? -8.641 18.656 -8.758 1 98.62 339 SER A CA 1
ATOM 2671 C C . SER A 1 339 ? -8.117 17.609 -7.773 1 98.62 339 SER A C 1
ATOM 2673 O O . SER A 1 339 ? -6.996 17.125 -7.914 1 98.62 339 SER A O 1
ATOM 2675 N N . VAL A 1 340 ? -8.883 17.391 -6.73 1 98.5 340 VAL A N 1
ATOM 2676 C CA . VAL A 1 340 ? -8.625 16.359 -5.734 1 98.5 340 VAL A CA 1
ATOM 2677 C C . VAL A 1 340 ? -9.719 15.297 -5.785 1 98.5 340 VAL A C 1
ATOM 2679 O O . VAL A 1 340 ? -10.875 15.57 -5.434 1 98.5 340 VAL A O 1
ATOM 2682 N N . ILE A 1 341 ? -9.352 14.148 -6.301 1 98.69 341 ILE A N 1
ATOM 2683 C CA . ILE A 1 341 ? -10.258 13 -6.309 1 98.69 341 ILE A CA 1
ATOM 2684 C C . ILE A 1 341 ? -9.898 12.055 -5.164 1 98.69 341 ILE A C 1
ATOM 2686 O O . ILE A 1 341 ? -8.828 11.445 -5.164 1 98.69 341 ILE A O 1
ATOM 2690 N N . MET A 1 342 ? -10.812 11.852 -4.227 1 97.88 342 MET A N 1
ATOM 2691 C CA . MET A 1 342 ? -10.461 11.156 -2.99 1 97.88 342 MET A CA 1
ATOM 2692 C C . MET A 1 342 ? -10.531 9.648 -3.174 1 97.88 342 MET A C 1
ATOM 2694 O O . MET A 1 342 ? -9.906 8.898 -2.42 1 97.88 342 MET A O 1
ATOM 2698 N N . GLY A 1 343 ? -11.297 9.172 -4.176 1 97.06 343 GLY A N 1
ATOM 2699 C CA . GLY A 1 343 ? -11.281 7.75 -4.473 1 97.06 343 GLY A CA 1
ATOM 2700 C C . GLY A 1 343 ? -12.461 7.008 -3.871 1 97.06 343 GLY A C 1
ATOM 2701 O O . GLY A 1 343 ? -13.57 7.535 -3.812 1 97.06 343 GLY A O 1
ATOM 2702 N N . ALA A 1 344 ? -12.211 5.691 -3.594 1 95.69 344 ALA A N 1
ATOM 2703 C CA . ALA A 1 344 ? -13.297 4.824 -3.152 1 95.69 344 ALA A CA 1
ATOM 2704 C C . ALA A 1 344 ? -12.836 3.867 -2.059 1 95.69 344 ALA A C 1
ATOM 2706 O O . ALA A 1 344 ? -11.641 3.572 -1.953 1 95.69 344 ALA A O 1
ATOM 2707 N N . ASP A 1 345 ? -13.828 3.383 -1.3 1 90.38 345 ASP A N 1
ATOM 2708 C CA . ASP A 1 345 ? -13.523 2.451 -0.219 1 90.38 345 ASP A CA 1
ATOM 2709 C C . ASP A 1 345 ? -13.594 1.005 -0.706 1 90.38 345 ASP A C 1
ATOM 2711 O O . ASP A 1 345 ? -13.117 0.094 -0.027 1 90.38 345 ASP A O 1
ATOM 2715 N N . PHE A 1 346 ? -14.141 0.781 -1.913 1 87.69 346 PHE A N 1
ATOM 2716 C CA . PHE A 1 346 ? -14.336 -0.563 -2.443 1 87.69 346 PHE A CA 1
ATOM 2717 C C . PHE A 1 346 ? -14.32 -0.552 -3.967 1 87.69 346 PHE A C 1
ATOM 2719 O O . PHE A 1 346 ? -14.469 0.504 -4.586 1 87.69 346 PHE A O 1
ATOM 2726 N N . TYR A 1 347 ? -14.016 -1.771 -4.523 1 85.5 347 TYR A N 1
ATOM 2727 C CA . TYR A 1 347 ? -14.172 -1.929 -5.965 1 85.5 347 TYR A CA 1
ATOM 2728 C C . TYR A 1 347 ? -15.602 -2.322 -6.32 1 85.5 347 TYR A C 1
ATOM 2730 O O . TYR A 1 347 ? -16.203 -3.168 -5.652 1 85.5 347 TYR A O 1
ATOM 2738 N N . GLN A 1 348 ? -16.031 -1.597 -7.254 1 79.81 348 GLN A N 1
ATOM 2739 C CA . GLN A 1 348 ? -17.359 -2.014 -7.727 1 79.81 348 GLN A CA 1
ATOM 2740 C C . GLN A 1 348 ? -17.234 -3.107 -8.781 1 79.81 348 GLN A C 1
ATOM 2742 O O . GLN A 1 348 ? -16.375 -3.031 -9.672 1 79.81 348 GLN A O 1
ATOM 2747 N N . GLN A 1 349 ? -17.672 -4.41 -8.609 1 63.25 349 GLN A N 1
ATOM 2748 C CA . GLN A 1 349 ? -17.516 -5.551 -9.5 1 63.25 349 GLN A CA 1
ATOM 2749 C C . GLN A 1 349 ? -18.594 -5.555 -10.586 1 63.25 349 GLN A C 1
ATOM 2751 O O . GLN A 1 349 ? -19.609 -4.879 -10.453 1 63.25 349 GLN A O 1
ATOM 2756 N N . GLY A 1 350 ? -18.156 -6.145 -11.883 1 55.22 350 GLY A N 1
ATOM 2757 C CA . GLY A 1 350 ? -18.938 -6.227 -13.109 1 55.22 350 GLY A CA 1
ATOM 2758 C C . GLY A 1 350 ? -20.422 -6.426 -12.867 1 55.22 350 GLY A C 1
ATOM 2759 O O . GLY A 1 350 ? -21.25 -5.707 -13.422 1 55.22 350 GLY A O 1
ATOM 2760 N N . GLU A 1 351 ? -20.641 -7.523 -12.227 1 46.88 351 GLU A N 1
ATOM 2761 C CA . GLU A 1 351 ? -22.078 -7.758 -12.055 1 46.88 351 GLU A CA 1
ATOM 2762 C C . GLU A 1 351 ? -22.75 -6.574 -11.367 1 46.88 351 GLU A C 1
ATOM 2764 O O . GLU A 1 351 ? -23.891 -6.234 -11.68 1 46.88 351 GLU A O 1
ATOM 2769 N N . ASP A 1 352 ? -21.922 -6.012 -10.516 1 48.69 352 ASP A N 1
ATOM 2770 C CA . ASP A 1 352 ? -22.484 -4.844 -9.844 1 48.69 352 ASP A CA 1
ATOM 2771 C C . ASP A 1 352 ? -22.547 -3.643 -10.781 1 48.69 352 ASP A C 1
ATOM 2773 O O . ASP A 1 352 ? -23.484 -2.842 -10.719 1 48.69 352 ASP A O 1
ATOM 2777 N N . ILE A 1 353 ? -21.516 -3.602 -11.625 1 49.41 353 ILE A N 1
ATOM 2778 C CA . ILE A 1 353 ? -21.484 -2.506 -12.586 1 49.41 353 ILE A CA 1
ATOM 2779 C C . ILE A 1 353 ? -22.5 -2.76 -13.695 1 49.41 353 ILE A C 1
ATOM 2781 O O . ILE A 1 353 ? -23.203 -1.84 -14.125 1 49.41 353 ILE A O 1
ATOM 2785 N N . GLN A 1 354 ? -22.5 -4.152 -14.266 1 43 354 GLN A N 1
ATOM 2786 C CA . GLN A 1 354 ? -23.516 -4.492 -15.266 1 43 354 GLN A CA 1
ATOM 2787 C C . GLN A 1 354 ? -24.906 -4.477 -14.656 1 43 354 GLN A C 1
ATOM 2789 O O . GLN A 1 354 ? -25.875 -4.098 -15.312 1 43 354 GLN A O 1
ATOM 2794 N N . SER A 1 355 ? -25.031 -5.199 -13.57 1 37.25 355 SER A N 1
ATOM 2795 C CA . SER A 1 355 ? -26.359 -5.168 -12.977 1 37.25 355 SER A CA 1
ATOM 2796 C C . SER A 1 355 ? -26.781 -3.74 -12.641 1 37.25 355 SER A C 1
ATOM 2798 O O . SER A 1 355 ? -27.969 -3.461 -12.477 1 37.25 355 SER A O 1
ATOM 2800 N N . SER A 1 356 ? -25.844 -3.041 -12.32 1 36.12 356 SER A N 1
ATOM 2801 C CA . SER A 1 356 ? -26.297 -1.655 -12.305 1 36.12 356 SER A CA 1
ATOM 2802 C C . SER A 1 356 ? -26.797 -1.221 -13.68 1 36.12 356 SER A C 1
ATOM 2804 O O . SER A 1 356 ? -27.562 -0.262 -13.797 1 36.12 356 SER A O 1
ATOM 2806 N N . GLY A 1 357 ? -26.328 -1.956 -14.742 1 32.12 357 GLY A N 1
ATOM 2807 C CA . GLY A 1 357 ? -26.984 -1.779 -16.031 1 32.12 357 GLY A CA 1
ATOM 2808 C C . GLY A 1 357 ? -28.234 -2.617 -16.188 1 32.12 357 GLY A C 1
ATOM 2809 O O . GLY A 1 357 ? -28.969 -2.467 -17.172 1 32.12 357 GLY A O 1
ATOM 2810 N N . LYS A 1 358 ? -28.281 -3.986 -15.961 1 32.06 358 LYS A N 1
ATOM 2811 C CA . LYS A 1 358 ? -29.516 -4.707 -16.266 1 32.06 358 LYS A CA 1
ATOM 2812 C C . LYS A 1 358 ? -30.672 -4.215 -15.391 1 32.06 358 LYS A C 1
ATOM 2814 O O . LYS A 1 358 ? -31.766 -4.766 -15.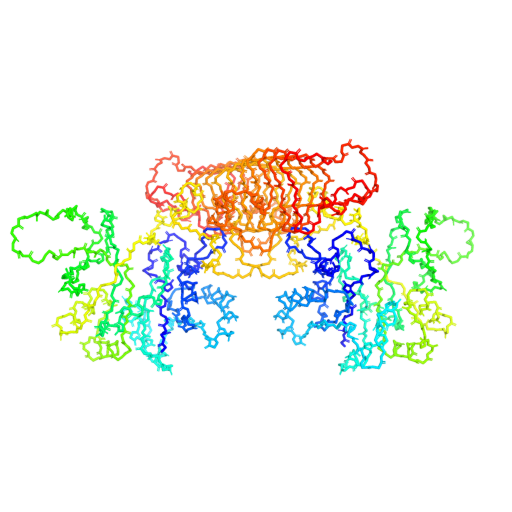445 1 32.06 358 LYS A O 1
ATOM 2819 N N . CYS A 1 359 ? -30.547 -3.926 -14.172 1 30.09 359 CYS A N 1
ATOM 2820 C CA . CYS A 1 359 ? -31.891 -3.551 -13.758 1 30.09 359 CYS A CA 1
ATOM 2821 C C . CYS A 1 359 ? -32.5 -2.531 -14.719 1 30.09 359 CYS A C 1
ATOM 2823 O O . CYS A 1 359 ? -31.844 -1.545 -15.07 1 30.09 359 CYS A O 1
ATOM 2825 N N . ILE A 1 360 ? -33.562 -2.893 -15.508 1 34.75 360 ILE A N 1
ATOM 2826 C CA . ILE A 1 360 ? -34.438 -2.145 -16.391 1 34.75 360 ILE A CA 1
ATOM 2827 C C . ILE A 1 360 ? -34.312 -0.651 -16.094 1 34.75 360 ILE A C 1
ATOM 2829 O O . ILE A 1 360 ? -34.25 0.161 -17.031 1 34.75 360 ILE A O 1
ATOM 2833 N N . ASN A 1 361 ? -35.031 -0.143 -15.008 1 38.81 361 ASN A N 1
ATOM 2834 C CA . ASN A 1 361 ? -35.344 1.27 -14.844 1 38.81 361 ASN A CA 1
ATOM 2835 C C . ASN A 1 361 ? -34.094 2.115 -14.648 1 38.81 361 ASN A C 1
ATOM 2837 O O . ASN A 1 361 ? -33.812 2.992 -15.461 1 38.81 361 ASN A O 1
ATOM 2841 N N . HIS A 1 362 ? -33.719 2.688 -13.344 1 43.56 362 HIS A N 1
ATOM 2842 C CA . HIS A 1 362 ? -32.812 3.762 -13.031 1 43.56 362 HIS A CA 1
ATOM 2843 C C . HIS A 1 362 ? -31.359 3.256 -13.023 1 43.56 362 HIS A C 1
ATOM 2845 O O . HIS A 1 362 ? -30.984 2.445 -12.18 1 43.56 362 HIS A O 1
ATOM 2851 N N . LYS A 1 363 ? -30.609 2.961 -14.047 1 53.62 363 LYS A N 1
ATOM 2852 C CA . LYS A 1 363 ? -29.219 2.58 -14.289 1 53.62 363 LYS A CA 1
ATOM 2853 C C . LYS A 1 363 ? -28.297 3.215 -13.258 1 53.62 363 LYS A C 1
ATOM 2855 O O . LYS A 1 363 ? -28.141 4.438 -13.227 1 53.62 363 LYS A O 1
ATOM 2860 N N . ALA A 1 364 ? -27.844 2.609 -12.18 1 79.25 364 ALA A N 1
ATOM 2861 C CA . ALA A 1 364 ? -27.047 3.111 -11.062 1 79.25 364 ALA A CA 1
ATOM 2862 C C . ALA A 1 364 ? -25.656 3.559 -11.531 1 79.25 364 ALA A C 1
ATOM 2864 O O . ALA A 1 364 ? -25.031 2.893 -12.359 1 79.25 364 ALA A O 1
ATOM 2865 N N . ILE A 1 365 ? -25.312 4.848 -11.484 1 91.62 365 ILE A N 1
ATOM 2866 C CA . ILE A 1 365 ? -24.016 5.43 -11.773 1 91.62 365 ILE A CA 1
ATOM 2867 C C . ILE A 1 365 ? -22.938 4.773 -10.906 1 91.62 365 ILE A C 1
ATOM 2869 O O . ILE A 1 365 ? -23.062 4.734 -9.68 1 91.62 365 ILE A O 1
ATOM 2873 N N . PRO A 1 366 ? -21.953 4.113 -11.602 1 92.94 366 PRO A N 1
ATOM 2874 C CA . PRO A 1 366 ? -20.891 3.479 -10.805 1 92.94 366 PRO A CA 1
ATOM 2875 C C . PRO A 1 366 ? -20.062 4.484 -10.016 1 92.94 366 PRO A C 1
ATOM 2877 O O . PRO A 1 366 ? -20.031 5.672 -10.359 1 92.94 366 PRO A O 1
ATOM 2880 N N . VAL A 1 367 ? -19.438 3.992 -8.977 1 95.06 367 VAL A N 1
ATOM 2881 C CA . VAL A 1 367 ? -18.484 4.816 -8.234 1 95.06 367 VAL A CA 1
ATOM 2882 C C . VAL A 1 367 ? -17.328 5.215 -9.141 1 95.06 367 VAL A C 1
ATOM 2884 O O . VAL A 1 367 ? -16.812 4.391 -9.906 1 95.06 367 VAL A O 1
ATOM 2887 N N . GLY A 1 368 ? -16.953 6.438 -9.094 1 97 368 GLY A N 1
ATOM 2888 C CA . GLY A 1 368 ? -15.875 6.91 -9.938 1 97 368 GLY A CA 1
ATOM 2889 C C . GLY A 1 368 ? -16.281 8.031 -10.875 1 97 368 GLY A C 1
ATOM 2890 O O . GLY A 1 368 ? -17.25 8.758 -10.594 1 97 368 GLY A O 1
ATOM 2891 N N . ILE A 1 369 ? -15.453 8.305 -11.883 1 98.38 369 ILE A N 1
ATOM 2892 C CA . ILE A 1 369 ? -15.672 9.367 -12.859 1 98.38 369 ILE A CA 1
ATOM 2893 C C . ILE A 1 369 ? -16.141 8.758 -14.18 1 98.38 369 ILE A C 1
ATOM 2895 O O . ILE A 1 369 ? -15.445 7.938 -14.773 1 98.38 369 ILE A O 1
ATOM 2899 N N . GLY A 1 370 ? -17.266 9.203 -14.625 1 97.69 370 GLY A N 1
ATOM 2900 C CA . GLY A 1 370 ? -17.859 8.648 -15.828 1 97.69 370 GLY A CA 1
ATOM 2901 C C . GLY A 1 370 ? -17.188 9.117 -17.109 1 97.69 370 GLY A C 1
ATOM 2902 O O . GLY A 1 370 ? -16.375 10.055 -17.078 1 97.69 370 GLY A O 1
ATOM 2903 N N . GLU A 1 371 ? -17.609 8.477 -18.219 1 97.75 371 GLU A N 1
ATOM 2904 C CA . GLU A 1 371 ? -17.031 8.734 -19.531 1 97.75 371 GLU A CA 1
ATOM 2905 C C . GLU A 1 371 ? -17.281 10.172 -19.984 1 97.75 371 GLU A C 1
ATOM 2907 O O . GLU A 1 371 ? -18.344 10.727 -19.734 1 97.75 371 GLU A O 1
ATOM 2912 N N . ASP A 1 372 ? -16.312 10.75 -20.625 1 98.44 372 ASP A N 1
ATOM 2913 C CA . ASP A 1 372 ? -16.375 12.047 -21.297 1 98.44 372 ASP A CA 1
ATOM 2914 C C . ASP A 1 372 ? -16.75 13.156 -20.312 1 98.44 372 ASP A C 1
ATOM 2916 O O . ASP A 1 372 ? -17.484 14.086 -20.672 1 98.44 372 ASP A O 1
ATOM 2920 N N . THR A 1 373 ? -16.344 12.93 -19.094 1 98.56 373 THR A N 1
ATOM 2921 C CA . THR A 1 373 ? -16.609 13.906 -18.047 1 98.56 373 THR A CA 1
ATOM 2922 C C . THR A 1 373 ? -15.406 14.828 -17.859 1 98.56 373 THR A C 1
ATOM 2924 O O . THR A 1 373 ? -14.258 14.391 -17.938 1 98.56 373 THR A O 1
ATOM 2927 N N . GLN A 1 374 ? -15.734 16.141 -17.594 1 98.75 374 GLN A N 1
ATOM 2928 C CA . GLN A 1 374 ? -14.695 17.141 -17.359 1 98.75 374 GLN A CA 1
ATOM 2929 C C . GLN A 1 374 ? -14.797 17.719 -15.953 1 98.75 374 GLN A C 1
ATOM 2931 O O . GLN A 1 374 ? -15.867 18.156 -15.523 1 98.75 374 GLN A O 1
ATOM 2936 N N . ILE A 1 375 ? -13.727 17.688 -15.234 1 98.81 375 ILE A N 1
ATOM 2937 C CA . ILE A 1 375 ? -13.656 18.203 -13.875 1 98.81 375 ILE A CA 1
ATOM 2938 C C . ILE A 1 375 ? -12.484 19.172 -13.75 1 98.81 375 ILE A C 1
ATOM 2940 O O . ILE A 1 375 ? -11.359 18.859 -14.141 1 98.81 375 ILE A O 1
ATOM 2944 N N . LYS A 1 376 ? -12.758 20.359 -13.242 1 98.5 376 LYS A N 1
ATOM 2945 C CA . LYS A 1 376 ? -11.719 21.359 -13.039 1 98.5 376 LYS A CA 1
ATOM 2946 C C . LYS A 1 376 ? -11.875 22.047 -11.688 1 98.5 376 LYS A C 1
ATOM 2948 O O . LYS A 1 376 ? -12.961 22.531 -11.359 1 98.5 376 LYS A O 1
ATOM 2953 N N . LYS A 1 377 ? -10.805 22.094 -10.883 1 97.75 377 LYS A N 1
ATOM 2954 C CA . LYS A 1 377 ? -10.734 22.797 -9.609 1 97.75 377 LYS A CA 1
ATOM 2955 C C . LYS A 1 377 ? -11.852 22.359 -8.672 1 97.75 377 LYS A C 1
ATOM 2957 O O . LYS A 1 377 ? -12.617 23.188 -8.18 1 97.75 377 LYS A O 1
ATOM 2962 N N . ALA A 1 378 ? -11.914 21.109 -8.398 1 98.69 378 ALA A N 1
ATOM 2963 C CA . ALA A 1 378 ? -12.961 20.547 -7.562 1 98.69 378 ALA A CA 1
ATOM 2964 C C . ALA A 1 378 ? -12.391 19.5 -6.602 1 98.69 378 ALA A C 1
ATOM 2966 O O . ALA A 1 378 ? -11.273 19.016 -6.797 1 98.69 378 ALA A O 1
ATOM 2967 N N . VAL A 1 379 ? -13.109 19.266 -5.551 1 98.62 379 VAL A N 1
ATOM 2968 C CA . VAL A 1 379 ? -12.859 18.172 -4.625 1 98.62 379 VAL A CA 1
ATOM 2969 C C . VAL A 1 379 ? -13.977 17.141 -4.723 1 98.62 379 VAL A C 1
ATOM 2971 O O . VAL A 1 379 ? -15.141 17.453 -4.457 1 98.62 379 VAL A O 1
ATOM 2974 N N . ILE A 1 380 ? -13.617 15.977 -5.199 1 98.81 380 ILE A N 1
ATOM 2975 C CA . ILE A 1 380 ? -14.578 14.883 -5.285 1 98.81 380 ILE A CA 1
ATOM 2976 C C . ILE A 1 380 ? -14.398 13.938 -4.098 1 98.81 380 ILE A C 1
ATOM 2978 O O . ILE A 1 380 ? -13.406 13.203 -4.027 1 98.81 380 ILE A O 1
ATOM 2982 N N . ASP A 1 381 ? -15.352 13.93 -3.199 1 98.38 381 ASP A N 1
ATOM 2983 C CA . ASP A 1 381 ? -15.227 13.133 -1.98 1 98.38 381 ASP A CA 1
ATOM 2984 C C . ASP A 1 381 ? -15.344 11.641 -2.283 1 98.38 381 ASP A C 1
ATOM 2986 O O . ASP A 1 381 ? -15.57 11.25 -3.432 1 98.38 381 ASP A O 1
ATOM 2990 N N . LYS A 1 382 ? -15.195 10.836 -1.284 1 97.19 382 LYS A N 1
ATOM 2991 C CA . LYS A 1 382 ? -15.109 9.383 -1.424 1 97.19 382 LYS A CA 1
ATOM 2992 C C . LYS A 1 382 ? -16.422 8.805 -1.933 1 97.19 382 LYS A C 1
ATOM 2994 O O . LYS A 1 382 ? -17.5 9.289 -1.578 1 97.19 382 LYS A O 1
ATOM 2999 N N . ASN A 1 383 ? -16.312 7.766 -2.717 1 96.56 383 ASN A N 1
ATOM 3000 C CA . ASN A 1 383 ? -17.422 6.938 -3.182 1 96.56 383 ASN A CA 1
ATOM 3001 C C . ASN A 1 383 ? -18.406 7.746 -4.016 1 96.56 383 ASN A C 1
ATOM 3003 O O . ASN A 1 383 ? -19.547 7.332 -4.199 1 96.56 383 ASN A O 1
ATOM 3007 N N . ALA A 1 384 ? -17.984 8.914 -4.43 1 97.38 384 ALA A N 1
ATOM 3008 C CA . ALA A 1 384 ? -18.844 9.703 -5.312 1 97.38 384 ALA A CA 1
ATOM 3009 C C . ALA A 1 384 ? -19.078 8.984 -6.633 1 97.38 384 ALA A C 1
ATOM 3011 O O . ALA A 1 384 ? -18.188 8.281 -7.137 1 97.38 384 ALA A O 1
ATOM 3012 N N . ARG A 1 385 ? -20.266 9.172 -7.141 1 97.69 385 ARG A N 1
ATOM 3013 C CA . ARG A 1 385 ? -20.703 8.586 -8.406 1 97.69 385 ARG A CA 1
ATOM 3014 C C . ARG A 1 385 ? -20.969 9.672 -9.445 1 97.69 385 ARG A C 1
ATOM 3016 O O . ARG A 1 385 ? -22.047 10.242 -9.484 1 97.69 385 ARG A O 1
ATOM 3023 N N . ILE A 1 386 ? -19.938 9.914 -10.281 1 98.44 386 ILE A N 1
ATOM 3024 C CA . ILE A 1 386 ? -20.062 10.945 -11.305 1 98.44 386 ILE A CA 1
ATOM 3025 C C . ILE A 1 386 ? -20.469 10.305 -12.633 1 98.44 386 ILE A C 1
ATOM 3027 O O . ILE A 1 386 ? -19.766 9.438 -13.148 1 98.44 386 ILE A O 1
ATOM 3031 N N . GLY A 1 387 ? -21.547 10.766 -13.164 1 97.5 387 GLY A N 1
ATOM 3032 C CA . GLY A 1 387 ? -22.078 10.195 -14.391 1 97.5 387 GLY A CA 1
ATOM 3033 C C . GLY A 1 387 ? -21.25 10.539 -15.617 1 97.5 387 GLY A C 1
ATOM 3034 O O . GLY A 1 387 ? -20.109 11 -15.492 1 97.5 387 GLY A O 1
ATOM 3035 N N . LYS A 1 388 ? -21.859 10.25 -16.781 1 97.62 388 LYS A N 1
ATOM 3036 C CA . LYS A 1 388 ? -21.219 10.5 -18.078 1 97.62 388 LYS A CA 1
ATOM 3037 C C . LYS A 1 388 ? -21.516 11.914 -18.562 1 97.62 388 LYS A C 1
ATOM 3039 O O . LYS A 1 388 ? -22.594 12.461 -18.297 1 97.62 388 LYS A O 1
ATOM 3044 N N . ASN A 1 389 ? -20.562 12.445 -19.312 1 98.38 389 ASN A N 1
ATOM 3045 C CA . ASN A 1 389 ? -20.734 13.75 -19.953 1 98.38 389 ASN A CA 1
ATOM 3046 C C . ASN A 1 389 ? -21.062 14.828 -18.922 1 98.38 389 ASN A C 1
ATOM 3048 O O . ASN A 1 389 ? -21.922 15.672 -19.156 1 98.38 389 ASN A O 1
ATOM 3052 N N . VAL A 1 390 ? -20.438 14.711 -17.766 1 98.44 390 VAL A N 1
ATOM 3053 C CA . VAL A 1 390 ? -20.656 15.688 -16.703 1 98.44 390 VAL A CA 1
ATOM 3054 C C . VAL A 1 390 ? -19.594 16.781 -16.781 1 98.44 390 VAL A C 1
ATOM 3056 O O . VAL A 1 390 ? -18.438 16.5 -17.141 1 98.44 390 VAL A O 1
ATOM 3059 N N . LEU A 1 391 ? -20 18.047 -16.5 1 98.62 391 LEU A N 1
ATOM 3060 C CA . LEU A 1 391 ? -19.078 19.172 -16.391 1 98.62 391 LEU A CA 1
ATOM 3061 C C . LEU A 1 391 ? -19.078 19.734 -14.969 1 98.62 391 LEU A C 1
ATOM 3063 O O . LEU A 1 391 ? -20.078 20.297 -14.516 1 98.62 391 LEU A O 1
ATOM 3067 N N . ILE A 1 392 ? -18.031 19.531 -14.273 1 98.69 392 ILE A N 1
ATOM 3068 C CA . ILE A 1 392 ? -17.844 20.125 -12.953 1 98.69 392 ILE A CA 1
ATOM 3069 C C . ILE A 1 392 ? -16.75 21.188 -13.023 1 98.69 392 ILE A C 1
ATOM 3071 O O . ILE A 1 392 ? -15.562 20.891 -12.805 1 98.69 392 ILE A O 1
ATOM 3075 N N . ILE A 1 393 ? -17.094 22.484 -13.297 1 97.94 393 ILE A N 1
ATOM 3076 C CA . ILE A 1 393 ? -16.094 23.516 -13.594 1 97.94 393 ILE A CA 1
ATOM 3077 C C . ILE A 1 393 ? -16.484 24.828 -12.922 1 97.94 393 ILE A C 1
ATOM 3079 O O . ILE A 1 393 ? -15.883 25.859 -13.188 1 97.94 393 ILE A O 1
ATOM 3083 N N . ASN A 1 394 ? -17.484 24.766 -11.992 1 97.69 394 ASN A N 1
ATOM 3084 C CA . ASN A 1 394 ? -18.016 26 -11.43 1 97.69 394 ASN A CA 1
ATOM 3085 C C . ASN A 1 394 ? -18.234 27.062 -12.5 1 97.69 394 ASN A C 1
ATOM 3087 O O . ASN A 1 394 ? -17.703 28.172 -12.414 1 97.69 394 ASN A O 1
ATOM 3091 N N . LYS A 1 395 ? -19.094 26.812 -13.422 1 94.56 395 LYS A N 1
ATOM 3092 C CA . LYS A 1 395 ? -19.281 27.578 -14.648 1 94.56 395 LYS A CA 1
ATOM 3093 C C . LYS A 1 395 ? -19.656 29.016 -14.344 1 94.56 395 LYS A C 1
ATOM 3095 O O . LYS A 1 395 ? -19.266 29.938 -15.07 1 94.56 395 LYS A O 1
ATOM 3100 N N . ASP A 1 396 ? -20.344 29.25 -13.258 1 94.69 396 ASP A N 1
ATOM 3101 C CA . ASP A 1 396 ? -20.859 30.578 -12.961 1 94.69 396 ASP A CA 1
ATOM 3102 C C . ASP A 1 396 ? -19.938 31.328 -12 1 94.69 396 ASP A C 1
ATOM 3104 O O . ASP A 1 396 ? -20.234 32.469 -11.602 1 94.69 396 ASP A O 1
ATOM 3108 N N . GLY A 1 397 ? -18.875 30.688 -11.469 1 95.56 397 GLY A N 1
ATOM 3109 C CA . GLY A 1 397 ? -17.922 31.328 -10.578 1 95.56 397 GLY A CA 1
ATOM 3110 C C . GLY A 1 397 ? -18.469 31.594 -9.195 1 95.56 397 GLY A C 1
ATOM 3111 O O . GLY A 1 397 ? -18.172 32.625 -8.586 1 95.56 397 GLY A O 1
ATOM 3112 N N . VAL A 1 398 ? -19.375 30.688 -8.75 1 96.5 398 VAL A N 1
ATOM 3113 C CA . VAL A 1 398 ? -20 30.828 -7.441 1 96.5 398 VAL A CA 1
ATOM 3114 C C . VAL A 1 398 ? -18.953 30.641 -6.348 1 96.5 398 VAL A C 1
ATOM 3116 O O . VAL A 1 398 ? -18.125 29.734 -6.418 1 96.5 398 VAL A O 1
ATOM 3119 N N . GLN A 1 399 ? -18.906 31.562 -5.453 1 96.06 399 GLN A N 1
ATOM 3120 C CA . GLN A 1 399 ? -17.922 31.469 -4.379 1 96.06 399 GLN A CA 1
ATOM 3121 C C . GLN A 1 399 ? -18.438 30.609 -3.229 1 96.06 399 GLN A C 1
ATOM 3123 O O . GLN A 1 399 ? -17.703 29.797 -2.676 1 96.06 399 GLN A O 1
ATOM 3128 N N . GLU A 1 400 ? -19.688 30.859 -2.859 1 96.19 400 GLU A N 1
ATOM 3129 C CA . GLU A 1 400 ? -20.359 30.078 -1.829 1 96.19 400 GLU A CA 1
ATOM 3130 C C . GLU A 1 400 ? -21.734 29.609 -2.293 1 96.19 400 GLU A C 1
ATOM 3132 O O . GLU A 1 400 ? -22.531 30.422 -2.762 1 96.19 400 GLU A O 1
ATOM 3137 N N . GLY A 1 401 ? -21.953 28.297 -2.297 1 95.06 401 GLY A N 1
ATOM 3138 C CA . GLY A 1 401 ? -23.25 27.75 -2.686 1 95.06 401 GLY A CA 1
ATOM 3139 C C . GLY A 1 401 ? -23.562 26.422 -2.027 1 95.06 401 GLY A C 1
ATOM 3140 O O . GLY A 1 401 ? -22.75 25.484 -2.096 1 95.06 401 GLY A O 1
ATOM 3141 N N . ASP A 1 402 ? -24.719 26.375 -1.364 1 94.69 402 ASP A N 1
ATOM 3142 C CA . ASP A 1 402 ? -25.172 25.141 -0.728 1 94.69 402 ASP A CA 1
ATOM 3143 C C . ASP A 1 402 ? -26.188 24.406 -1.604 1 94.69 402 ASP A C 1
ATOM 3145 O O . ASP A 1 402 ? -27.359 24.781 -1.652 1 94.69 402 ASP A O 1
ATOM 3149 N N . ARG A 1 403 ? -25.734 23.469 -2.299 1 95.81 403 ARG A N 1
ATOM 3150 C CA . ARG A 1 403 ? -26.578 22.609 -3.129 1 95.81 403 ARG A CA 1
ATOM 3151 C C . ARG A 1 403 ? -26.5 21.156 -2.662 1 95.81 403 ARG A C 1
ATOM 3153 O O . ARG A 1 403 ? -26.328 20.25 -3.473 1 95.81 403 ARG A O 1
ATOM 3160 N N . GLU A 1 404 ? -26.594 20.984 -1.464 1 94.94 404 GLU A N 1
ATOM 3161 C CA . GLU A 1 404 ? -26.438 19.656 -0.859 1 94.94 404 GLU A CA 1
ATOM 3162 C C . GLU A 1 404 ? -27.469 18.672 -1.411 1 94.94 404 GLU A C 1
ATOM 3164 O O . GLU A 1 404 ? -27.172 17.484 -1.564 1 94.94 404 GLU A O 1
ATOM 3169 N N . ALA A 1 405 ? -28.609 19.141 -1.686 1 94.88 405 ALA A N 1
ATOM 3170 C CA . ALA A 1 405 ? -29.656 18.297 -2.242 1 94.88 405 ALA A CA 1
ATOM 3171 C C . ALA A 1 405 ? -29.25 17.734 -3.6 1 94.88 405 ALA A C 1
ATOM 3173 O O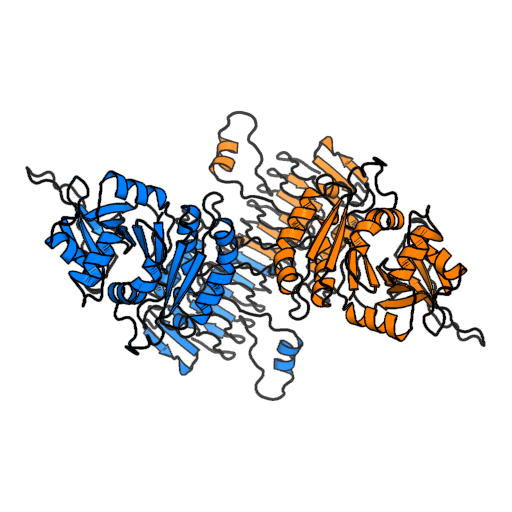 . ALA A 1 405 ? -29.672 16.641 -3.984 1 94.88 405 ALA A O 1
ATOM 3174 N N . ASN A 1 406 ? -28.406 18.5 -4.211 1 95.94 406 ASN A N 1
ATOM 3175 C CA . ASN A 1 406 ? -27.922 18.078 -5.52 1 95.94 406 ASN A CA 1
ATOM 3176 C C . ASN A 1 406 ? -26.594 17.328 -5.406 1 95.94 406 ASN A C 1
ATOM 3178 O O . ASN A 1 406 ? -25.984 17 -6.422 1 95.94 406 ASN A O 1
ATOM 3182 N N . GLY A 1 407 ? -26.094 17.203 -4.227 1 97.25 407 GLY A N 1
ATOM 3183 C CA . GLY A 1 407 ? -24.938 16.359 -3.982 1 97.25 407 GLY A CA 1
ATOM 3184 C C . GLY A 1 407 ? -23.641 17.141 -3.898 1 97.25 407 GLY A C 1
ATOM 3185 O O . GLY A 1 407 ? -22.562 16.547 -3.873 1 97.25 407 GLY A O 1
ATOM 3186 N N . TYR A 1 408 ? -23.75 18.5 -3.953 1 97.88 408 TYR A N 1
ATOM 3187 C CA . TYR A 1 408 ? -22.5 19.234 -3.902 1 97.88 408 TYR A CA 1
ATOM 3188 C C . TYR A 1 408 ? -22.656 20.562 -3.172 1 97.88 408 TYR A C 1
ATOM 3190 O O . TYR A 1 408 ? -23.781 21.016 -2.947 1 97.88 408 TYR A O 1
ATOM 3198 N N . ILE A 1 409 ? -21.578 21.094 -2.711 1 97.38 409 ILE A N 1
ATOM 3199 C CA . ILE A 1 409 ? -21.453 22.406 -2.1 1 97.38 409 ILE A CA 1
ATOM 3200 C C . ILE A 1 409 ? -20.297 23.172 -2.746 1 97.38 409 ILE A C 1
ATOM 3202 O O . ILE A 1 409 ? -19.297 22.562 -3.17 1 97.38 409 ILE A O 1
ATOM 3206 N N . ILE A 1 410 ? -20.438 24.422 -2.932 1 97.19 410 ILE A N 1
ATOM 3207 C CA . ILE A 1 410 ? -19.344 25.266 -3.396 1 97.19 410 ILE A CA 1
ATOM 3208 C C . ILE A 1 410 ? -18.812 26.125 -2.242 1 97.19 410 ILE A C 1
ATOM 3210 O O . ILE A 1 410 ? -19.594 26.844 -1.594 1 97.19 410 ILE A O 1
ATOM 3214 N N . SER A 1 411 ? -17.625 25.938 -1.947 1 95 411 SER A N 1
ATOM 3215 C CA . SER A 1 411 ? -16.953 26.703 -0.885 1 95 411 SER A CA 1
ATOM 3216 C C . SER A 1 411 ? -15.695 27.375 -1.396 1 95 411 SER A C 1
ATOM 3218 O O . SER A 1 411 ? -14.773 26.719 -1.872 1 95 411 SER A O 1
ATOM 3220 N N . GLU A 1 412 ? -15.656 28.719 -1.312 1 93.12 412 GLU A N 1
ATOM 3221 C CA . GLU A 1 412 ? -14.516 29.531 -1.749 1 93.12 412 GLU A CA 1
ATOM 3222 C C . GLU A 1 412 ? -14.164 29.234 -3.205 1 93.12 412 GLU A C 1
ATOM 3224 O O . GLU A 1 412 ? -12.992 29.078 -3.549 1 93.12 412 GLU A O 1
ATOM 3229 N N . GLY A 1 413 ? -15.148 29.016 -3.938 1 95.88 413 GLY A N 1
ATOM 3230 C CA . GLY A 1 413 ? -14.992 28.828 -5.371 1 95.88 413 GLY A CA 1
ATOM 3231 C C . GLY A 1 413 ? -14.688 27.391 -5.758 1 95.88 413 GLY A C 1
ATOM 3232 O O . GLY A 1 413 ? -14.578 27.078 -6.945 1 95.88 413 GLY A O 1
ATOM 3233 N N . ILE A 1 414 ? -14.547 26.5 -4.836 1 97.44 414 ILE A N 1
ATOM 3234 C CA . ILE A 1 414 ? -14.219 25.109 -5.094 1 97.44 414 ILE A CA 1
ATOM 3235 C C . ILE A 1 414 ? -15.477 24.25 -4.996 1 97.44 414 ILE A C 1
ATOM 3237 O O . ILE A 1 414 ? -16.203 24.312 -4 1 97.44 414 ILE A O 1
ATOM 3241 N N . VAL A 1 415 ? -15.797 23.562 -6.047 1 98.38 415 VAL A N 1
ATOM 3242 C CA . VAL A 1 415 ? -16.922 22.625 -6.012 1 98.38 415 VAL A CA 1
ATOM 3243 C C . VAL A 1 415 ? -16.531 21.391 -5.211 1 98.38 415 VAL A C 1
ATOM 3245 O O . VAL A 1 415 ? -15.516 20.734 -5.496 1 98.38 415 VAL A O 1
ATOM 3248 N N . VAL A 1 416 ? -17.312 21.094 -4.191 1 98.5 416 VAL A N 1
ATOM 3249 C CA . VAL A 1 416 ? -17.078 19.891 -3.389 1 98.5 416 VAL A CA 1
ATOM 3250 C C . VAL A 1 416 ? -18.25 18.922 -3.57 1 98.5 416 VAL A C 1
ATOM 3252 O O . VAL A 1 416 ? -19.375 19.203 -3.156 1 98.5 416 VAL A O 1
ATOM 3255 N N . ILE A 1 417 ? -17.953 17.797 -4.266 1 98.69 417 ILE A N 1
ATOM 3256 C CA . ILE A 1 417 ? -18.969 16.75 -4.367 1 98.69 417 ILE A CA 1
ATOM 3257 C C . ILE A 1 417 ? -19 15.945 -3.068 1 98.69 417 ILE A C 1
ATOM 3259 O O . ILE A 1 417 ? -17.953 15.508 -2.574 1 98.69 417 ILE A O 1
ATOM 3263 N N . ILE A 1 418 ? -20.203 15.734 -2.568 1 97.81 418 ILE A N 1
ATOM 3264 C CA . ILE A 1 418 ? -20.375 15.164 -1.239 1 97.81 418 ILE A CA 1
ATOM 3265 C C . ILE A 1 418 ? -20.125 13.656 -1.287 1 97.81 418 ILE A C 1
ATOM 3267 O O . ILE A 1 418 ? -20.359 13.016 -2.318 1 97.81 418 ILE A O 1
ATOM 3271 N N . HIS A 1 419 ? -19.703 13.117 -0.181 1 97.06 419 HIS A N 1
ATOM 3272 C CA . HIS A 1 419 ? -19.438 11.695 -0.019 1 97.06 419 HIS A CA 1
ATOM 3273 C C . HIS A 1 419 ? -20.594 10.852 -0.523 1 97.06 419 HIS A C 1
ATOM 3275 O O . HIS A 1 419 ? -21.734 11.031 -0.079 1 97.06 419 HIS A O 1
ATOM 3281 N N . GLY A 1 420 ? -20.328 10.016 -1.469 1 96.06 420 GLY A N 1
ATOM 3282 C CA . GLY A 1 420 ? -21.328 9.062 -1.941 1 96.06 420 GLY A CA 1
ATOM 3283 C C . GLY A 1 420 ? -22.375 9.695 -2.846 1 96.06 420 GLY A C 1
ATOM 3284 O O . GLY A 1 420 ? -23.297 9.016 -3.305 1 96.06 420 GLY A O 1
ATOM 3285 N N . ALA A 1 421 ? -22.25 10.93 -3.098 1 97 421 ALA A N 1
ATOM 3286 C CA . ALA A 1 421 ? -23.266 11.617 -3.906 1 97 421 ALA A CA 1
ATOM 3287 C C . ALA A 1 421 ? -23.266 11.102 -5.34 1 97 421 ALA A C 1
ATOM 3289 O O . ALA A 1 421 ? -22.234 10.633 -5.84 1 97 421 ALA A O 1
ATOM 3290 N N . GLU A 1 422 ? -24.422 11.172 -5.914 1 97.12 422 GLU A N 1
ATOM 3291 C CA . GLU A 1 422 ? -24.609 10.805 -7.316 1 97.12 422 GLU A CA 1
ATOM 3292 C C . GLU A 1 422 ? -24.875 12.039 -8.172 1 97.12 422 GLU A C 1
ATOM 3294 O O . GLU A 1 422 ? -25.797 12.797 -7.906 1 97.12 422 GLU A O 1
ATOM 3299 N N . ILE A 1 423 ? -24 12.273 -9.125 1 98.12 423 ILE A N 1
ATOM 3300 C CA . ILE A 1 423 ? -24.188 13.336 -10.109 1 98.12 423 ILE A CA 1
ATOM 3301 C C . ILE A 1 423 ? -24.625 12.727 -11.438 1 98.12 423 ILE A C 1
ATOM 3303 O O . ILE A 1 423 ? -23.875 11.977 -12.062 1 98.12 423 ILE A O 1
ATOM 3307 N N . ALA A 1 424 ? -25.766 13.125 -11.852 1 96.88 424 ALA A N 1
ATOM 3308 C CA . ALA A 1 424 ? -26.406 12.5 -13.008 1 96.88 424 ALA A CA 1
ATOM 3309 C C . ALA A 1 424 ? -25.656 12.82 -14.297 1 96.88 424 ALA A C 1
ATOM 3311 O O . ALA A 1 424 ? -24.953 13.82 -14.375 1 96.88 424 ALA A O 1
ATOM 3312 N N . ASP A 1 425 ? -25.953 11.953 -15.289 1 97.12 425 ASP A N 1
ATOM 3313 C CA . ASP A 1 425 ? -25.359 12.156 -16.609 1 97.12 425 ASP A CA 1
ATOM 3314 C C . ASP A 1 425 ? -25.719 13.539 -17.156 1 97.12 425 ASP A C 1
ATOM 3316 O O . ASP A 1 425 ? -26.859 14 -17.016 1 97.12 425 ASP A O 1
ATOM 3320 N N . GLY A 1 426 ? -24.781 14.133 -17.703 1 97.31 426 GLY A N 1
ATOM 3321 C CA . GLY A 1 426 ? -25.031 15.375 -18.406 1 97.31 426 GLY A CA 1
ATOM 3322 C C . GLY A 1 426 ? -25.141 16.578 -17.484 1 97.31 426 GLY A C 1
ATOM 3323 O O . GLY A 1 426 ? -25.344 17.703 -17.938 1 97.31 426 GLY A O 1
ATOM 3324 N N . SER A 1 427 ? -24.922 16.391 -16.188 1 97.25 427 SER A N 1
ATOM 3325 C CA . SER A 1 427 ? -25.016 17.5 -15.234 1 97.25 427 SER A CA 1
ATOM 3326 C C . SER A 1 427 ? -23.922 18.531 -15.477 1 97.25 427 SER A C 1
ATOM 3328 O O . SER A 1 427 ? -22.812 18.188 -15.852 1 97.25 427 SER A O 1
ATOM 3330 N N . ILE A 1 428 ? -24.328 19.797 -15.328 1 97.56 428 ILE A N 1
ATOM 3331 C CA . ILE A 1 428 ? -23.391 20.906 -15.445 1 97.56 428 ILE A CA 1
ATOM 3332 C C . ILE A 1 428 ? -23.344 21.688 -14.133 1 97.56 428 ILE A C 1
ATOM 3334 O O . ILE A 1 428 ? -24.359 22.25 -13.703 1 97.56 428 ILE A O 1
ATOM 3338 N N . ILE A 1 429 ? -22.281 21.672 -13.539 1 97.25 429 ILE A N 1
ATOM 3339 C CA . ILE A 1 429 ? -22.062 22.391 -12.289 1 97.25 429 ILE A CA 1
ATOM 3340 C C . ILE A 1 429 ? -21.047 23.5 -12.508 1 97.25 429 ILE A C 1
ATOM 3342 O O . ILE A 1 429 ? -19.906 23.234 -12.891 1 97.25 429 ILE A O 1
ATOM 3346 N N . SER B 1 1 ? -9.094 -30.344 10.203 1 89.75 1 SER B N 1
ATOM 3347 C CA . SER B 1 1 ? -8.391 -29.141 9.789 1 89.75 1 SER B CA 1
ATOM 3348 C C . SER B 1 1 ? -7.293 -29.453 8.781 1 89.75 1 SER B C 1
ATOM 3350 O O . SER B 1 1 ? -6.781 -30.562 8.734 1 89.75 1 SER B O 1
ATOM 3352 N N . VAL B 1 2 ? -7.066 -28.594 7.859 1 96.75 2 VAL B N 1
ATOM 3353 C CA . VAL B 1 2 ? -6.098 -28.781 6.785 1 96.75 2 VAL B CA 1
ATOM 3354 C C . VAL B 1 2 ? -4.922 -27.828 6.973 1 96.75 2 VAL B C 1
ATOM 3356 O O . VAL B 1 2 ? -5.109 -26.656 7.344 1 96.75 2 VAL B O 1
ATOM 3359 N N . ALA B 1 3 ? -3.68 -28.328 6.754 1 97.56 3 ALA B N 1
ATOM 3360 C CA . ALA B 1 3 ? -2.488 -27.484 6.707 1 97.56 3 ALA B CA 1
ATOM 3361 C C . ALA B 1 3 ? -1.906 -27.438 5.297 1 97.56 3 ALA B C 1
ATOM 3363 O O . ALA B 1 3 ? -1.903 -28.438 4.586 1 97.56 3 ALA B O 1
ATOM 3364 N N . ALA B 1 4 ? -1.47 -26.266 4.984 1 98.12 4 ALA B N 1
ATOM 3365 C CA . ALA B 1 4 ? -0.852 -26.109 3.67 1 98.12 4 ALA B CA 1
ATOM 3366 C C . ALA B 1 4 ? 0.67 -26.172 3.768 1 98.12 4 ALA B C 1
ATOM 3368 O O . ALA B 1 4 ? 1.259 -25.641 4.711 1 98.12 4 ALA B O 1
ATOM 3369 N N . VAL B 1 5 ? 1.284 -26.859 2.848 1 97.12 5 VAL B N 1
ATOM 3370 C CA . VAL B 1 5 ? 2.73 -26.906 2.662 1 97.12 5 VAL B CA 1
ATOM 3371 C C . VAL B 1 5 ? 3.098 -26.281 1.318 1 97.12 5 VAL B C 1
ATOM 3373 O O . VAL B 1 5 ? 2.842 -26.859 0.263 1 97.12 5 VAL B O 1
ATOM 3376 N N . VAL B 1 6 ? 3.715 -25.125 1.375 1 96.44 6 VAL B N 1
ATOM 3377 C CA . VAL B 1 6 ? 4.043 -24.359 0.177 1 96.44 6 VAL B CA 1
ATOM 3378 C C . VAL B 1 6 ? 5.539 -24.453 -0.099 1 96.44 6 VAL B C 1
ATOM 3380 O O . VAL B 1 6 ? 6.355 -24.141 0.774 1 96.44 6 VAL B O 1
ATOM 3383 N N . PHE B 1 7 ? 5.863 -24.844 -1.284 1 92.5 7 PHE B N 1
ATOM 3384 C CA . PHE B 1 7 ? 7.273 -24.875 -1.651 1 92.5 7 PHE B CA 1
ATOM 3385 C C . PHE B 1 7 ? 7.738 -23.516 -2.143 1 92.5 7 PHE B C 1
ATOM 3387 O O . PHE B 1 7 ? 7.227 -23 -3.141 1 92.5 7 PHE B O 1
ATOM 3394 N N . GLY B 1 8 ? 8.695 -22.969 -1.415 1 85.19 8 GLY B N 1
ATOM 3395 C CA . GLY B 1 8 ? 9.18 -21.625 -1.737 1 85.19 8 GLY B CA 1
ATOM 3396 C C . GLY B 1 8 ? 10.289 -21.641 -2.777 1 85.19 8 GLY B C 1
ATOM 3397 O O . GLY B 1 8 ? 10.648 -20.594 -3.312 1 85.19 8 GLY B O 1
ATOM 3398 N N . ASP B 1 9 ? 10.93 -22.781 -2.959 1 81.12 9 ASP B N 1
ATOM 3399 C CA . ASP B 1 9 ? 12.023 -22.891 -3.916 1 81.12 9 ASP B CA 1
ATOM 3400 C C . ASP B 1 9 ? 11.844 -24.094 -4.82 1 81.12 9 ASP B C 1
ATOM 3402 O O . ASP B 1 9 ? 11.094 -25.016 -4.496 1 81.12 9 ASP B O 1
ATOM 3406 N N . GLY B 1 10 ? 12.312 -23.891 -6.035 1 64.88 10 GLY B N 1
ATOM 3407 C CA . GLY B 1 10 ? 12.484 -25.031 -6.926 1 64.88 10 GLY B CA 1
ATOM 3408 C C . GLY B 1 10 ? 13.938 -25.422 -7.125 1 64.88 10 GLY B C 1
ATOM 3409 O O . GLY B 1 10 ? 14.75 -25.312 -6.195 1 64.88 10 GLY B O 1
ATOM 3410 N N . SER B 1 11 ? 14.156 -25.953 -8.242 1 62.25 11 SER B N 1
ATOM 3411 C CA . SER B 1 11 ? 15.547 -26.281 -8.555 1 62.25 11 SER B CA 1
ATOM 3412 C C . SER B 1 11 ? 16.406 -25.016 -8.641 1 62.25 11 SER B C 1
ATOM 3414 O O . SER B 1 11 ? 15.898 -23.922 -8.867 1 62.25 11 SER B O 1
ATOM 3416 N N . GLU B 1 12 ? 17.625 -25.078 -8.234 1 57.44 12 GLU B N 1
ATOM 3417 C CA . GLU B 1 12 ? 18.594 -23.984 -8.164 1 57.44 12 GLU B CA 1
ATOM 3418 C C . GLU B 1 12 ? 18.609 -23.188 -9.453 1 57.44 12 GLU B C 1
ATOM 3420 O O . GLU B 1 12 ? 18.828 -21.969 -9.438 1 57.44 12 GLU B O 1
ATOM 3425 N N . SER B 1 13 ? 18.266 -23.812 -10.438 1 66.31 13 SER B N 1
ATOM 3426 C CA . SER B 1 13 ? 18.5 -23.188 -11.734 1 66.31 13 SER B CA 1
ATOM 3427 C C . SER B 1 13 ? 17.25 -22.453 -12.227 1 66.31 13 SER B C 1
ATOM 3429 O O . SER B 1 13 ? 17.344 -21.547 -13.055 1 66.31 13 SER B O 1
ATOM 3431 N N . ARG B 1 14 ? 16.25 -22.688 -11.664 1 78.44 14 ARG B N 1
ATOM 3432 C CA . ARG B 1 14 ? 15.008 -22.109 -12.148 1 78.44 14 ARG B CA 1
ATOM 3433 C C . ARG B 1 14 ? 14.961 -20.609 -11.867 1 78.44 14 ARG B C 1
ATOM 3435 O O . ARG B 1 14 ? 15.344 -20.156 -10.781 1 78.44 14 ARG B O 1
ATOM 3442 N N . LEU B 1 15 ? 14.633 -19.797 -12.898 1 89.12 15 LEU B N 1
ATOM 3443 C CA . LEU B 1 15 ? 14.367 -18.359 -12.836 1 89.12 15 LEU B CA 1
ATOM 3444 C C . LEU B 1 15 ? 15.641 -17.578 -12.555 1 89.12 15 LEU B C 1
ATOM 3446 O O . LEU B 1 15 ? 15.586 -16.391 -12.234 1 89.12 15 LEU B O 1
ATOM 3450 N N . TYR B 1 16 ? 16.781 -18.375 -12.625 1 90.31 16 TYR B N 1
ATOM 3451 C CA . TYR B 1 16 ? 18.031 -17.609 -12.578 1 90.31 16 TYR B CA 1
ATOM 3452 C C . TYR B 1 16 ? 18.094 -16.594 -13.711 1 90.31 16 TYR B C 1
ATOM 3454 O O . TYR B 1 16 ? 17.719 -16.891 -14.844 1 90.31 16 TYR B O 1
ATOM 3462 N N . PRO B 1 17 ? 18.438 -15.328 -13.484 1 94.25 17 PRO B N 1
ATOM 3463 C CA . PRO B 1 17 ? 19.203 -14.805 -12.352 1 94.25 17 PRO B CA 1
ATOM 3464 C C . PRO B 1 17 ? 18.312 -14.164 -11.289 1 94.25 17 PRO B C 1
ATOM 3466 O O . PRO B 1 17 ? 18.812 -13.578 -10.328 1 94.25 17 PRO B O 1
ATOM 3469 N N . LEU B 1 18 ? 17.047 -14.312 -11.391 1 93.69 18 LEU B N 1
ATOM 3470 C CA . LEU B 1 18 ? 16.141 -13.688 -10.43 1 93.69 18 LEU B CA 1
ATOM 3471 C C . LEU B 1 18 ? 16.266 -14.344 -9.062 1 93.69 18 LEU B C 1
ATOM 3473 O O . LEU B 1 18 ? 15.891 -13.75 -8.047 1 93.69 18 LEU B O 1
ATOM 3477 N N . THR B 1 19 ? 16.812 -15.516 -8.992 1 90.25 19 THR B N 1
ATOM 3478 C CA . THR B 1 19 ? 16.938 -16.266 -7.75 1 90.25 19 THR B CA 1
ATOM 3479 C C . THR B 1 19 ? 18.344 -16.156 -7.184 1 90.25 19 THR B C 1
ATOM 3481 O O . THR B 1 19 ? 18.688 -16.828 -6.211 1 90.25 19 THR B O 1
ATOM 3484 N N . LYS B 1 20 ? 19.094 -15.352 -7.797 1 88.12 20 LYS B N 1
ATOM 3485 C CA . LYS B 1 20 ? 20.484 -15.195 -7.348 1 88.12 20 LYS B CA 1
ATOM 3486 C C . LYS B 1 20 ? 20.531 -14.664 -5.914 1 88.12 20 LYS B C 1
ATOM 3488 O O . LYS B 1 20 ? 21.391 -15.086 -5.125 1 88.12 20 LYS B O 1
ATOM 3493 N N . ARG B 1 21 ? 19.547 -13.82 -5.539 1 86.88 21 ARG B N 1
ATOM 3494 C CA . ARG B 1 21 ? 19.625 -13.164 -4.238 1 86.88 21 ARG B CA 1
ATOM 3495 C C . ARG B 1 21 ? 18.344 -13.367 -3.441 1 86.88 21 ARG B C 1
ATOM 3497 O O . ARG B 1 21 ? 18.125 -12.703 -2.428 1 86.88 21 ARG B O 1
ATOM 3504 N N . ARG B 1 22 ? 17.547 -14.195 -3.953 1 87.31 22 ARG B N 1
ATOM 3505 C CA . ARG B 1 22 ? 16.281 -14.406 -3.256 1 87.31 22 ARG B CA 1
ATOM 3506 C C . ARG B 1 22 ? 15.68 -15.758 -3.619 1 87.31 22 ARG B C 1
ATOM 3508 O O . ARG B 1 22 ? 16.047 -16.359 -4.633 1 87.31 22 ARG B O 1
ATOM 3515 N N . SER B 1 23 ? 14.852 -16.172 -2.762 1 86.56 23 SER B N 1
ATOM 3516 C CA . SER B 1 23 ? 14.094 -17.375 -3.068 1 86.56 23 SER B CA 1
ATOM 3517 C C . SER B 1 23 ? 13.078 -17.125 -4.18 1 86.56 23 SER B C 1
ATOM 3519 O O . SER B 1 23 ? 12.656 -15.992 -4.398 1 86.56 23 SER B O 1
ATOM 3521 N N . GLU B 1 24 ? 12.727 -18.141 -4.805 1 89.88 24 GLU B N 1
ATOM 3522 C CA . GLU B 1 24 ? 11.758 -18.078 -5.895 1 89.88 24 GLU B CA 1
ATOM 3523 C C . GLU B 1 24 ? 10.445 -17.438 -5.434 1 89.88 24 GLU B C 1
ATOM 3525 O O . GLU B 1 24 ? 9.898 -16.578 -6.117 1 89.88 24 GLU B O 1
ATOM 3530 N N . GLY B 1 25 ? 10.016 -17.828 -4.328 1 90.38 25 GLY B N 1
ATOM 3531 C CA . GLY B 1 25 ? 8.758 -17.344 -3.809 1 90.38 25 GLY B CA 1
ATOM 3532 C C . GLY B 1 25 ? 8.773 -15.844 -3.529 1 90.38 25 GLY B C 1
ATOM 3533 O O . GLY B 1 25 ? 7.719 -15.203 -3.498 1 90.38 25 GLY B O 1
ATOM 3534 N N . ALA B 1 26 ? 9.914 -15.281 -3.379 1 91.25 26 ALA B N 1
ATOM 3535 C CA . ALA B 1 26 ? 10.055 -13.883 -2.996 1 91.25 26 ALA B CA 1
ATOM 3536 C C . ALA B 1 26 ? 10.242 -12.992 -4.223 1 91.25 26 ALA B C 1
ATOM 3538 O O . ALA B 1 26 ? 10.375 -11.773 -4.102 1 91.25 26 ALA B O 1
ATOM 3539 N N . ILE B 1 27 ? 10.234 -13.57 -5.41 1 93.81 27 ILE B N 1
ATOM 3540 C CA . ILE B 1 27 ? 10.414 -12.797 -6.633 1 93.81 27 ILE B CA 1
ATOM 3541 C C . ILE B 1 27 ? 9.211 -11.875 -6.84 1 93.81 27 ILE B C 1
ATOM 3543 O O . ILE B 1 27 ? 8.062 -12.305 -6.703 1 93.81 27 ILE B O 1
ATOM 3547 N N . PRO B 1 28 ? 9.453 -10.57 -7.191 1 95.81 28 PRO B N 1
ATOM 3548 C CA . PRO B 1 28 ? 8.344 -9.633 -7.426 1 95.81 28 PRO B CA 1
ATOM 3549 C C . PRO B 1 28 ? 7.453 -10.062 -8.586 1 95.81 28 PRO B C 1
ATOM 3551 O O . PRO B 1 28 ? 7.949 -10.562 -9.602 1 95.81 28 PRO B O 1
ATOM 3554 N N . LEU B 1 29 ? 6.18 -9.836 -8.375 1 95.5 29 LEU B N 1
ATOM 3555 C CA . LEU B 1 29 ? 5.168 -10.172 -9.367 1 95.5 29 LEU B CA 1
ATOM 3556 C C . LEU B 1 29 ? 4.145 -9.055 -9.516 1 95.5 29 LEU B C 1
ATOM 3558 O O . LEU B 1 29 ? 3.699 -8.484 -8.523 1 95.5 29 LEU B O 1
ATOM 3562 N N . ALA B 1 30 ? 3.789 -8.695 -10.734 1 94.19 30 ALA B N 1
ATOM 3563 C CA . ALA B 1 30 ? 2.703 -7.766 -11.031 1 94.19 30 ALA B CA 1
ATOM 3564 C C . ALA B 1 30 ? 2.85 -6.477 -10.234 1 94.19 30 ALA B C 1
ATOM 3566 O O . ALA B 1 30 ? 1.869 -5.957 -9.695 1 94.19 30 ALA B O 1
ATOM 3567 N N . ALA B 1 31 ? 3.986 -6.008 -10.094 1 95.75 31 ALA B N 1
ATOM 3568 C CA . ALA B 1 31 ? 4.336 -4.695 -9.555 1 95.75 31 ALA B CA 1
ATOM 3569 C C . ALA B 1 31 ? 4.332 -4.715 -8.023 1 95.75 31 ALA B C 1
ATOM 3571 O O . ALA B 1 31 ? 5.305 -4.305 -7.391 1 95.75 31 ALA B O 1
ATOM 3572 N N . ASN B 1 32 ? 3.236 -5.223 -7.406 1 94.62 32 ASN B N 1
ATOM 3573 C CA . ASN B 1 32 ? 3.082 -5.035 -5.965 1 94.62 32 ASN B CA 1
ATOM 3574 C C . ASN B 1 32 ? 3.215 -6.355 -5.215 1 94.62 32 ASN B C 1
ATOM 3576 O O . ASN B 1 32 ? 3.268 -6.371 -3.982 1 94.62 32 ASN B O 1
ATOM 3580 N N . TYR B 1 33 ? 3.324 -7.449 -5.926 1 94.69 33 TYR B N 1
ATOM 3581 C CA . TYR B 1 33 ? 3.197 -8.742 -5.273 1 94.69 33 TYR B CA 1
ATOM 3582 C C . TYR B 1 33 ? 4.492 -9.539 -5.379 1 94.69 33 TYR B C 1
ATOM 3584 O O . TYR B 1 33 ? 5.473 -9.062 -5.957 1 94.69 33 TYR B O 1
ATOM 3592 N N . ARG B 1 34 ? 4.473 -10.648 -4.688 1 95.06 34 ARG B N 1
ATOM 3593 C CA . ARG B 1 34 ? 5.477 -11.695 -4.844 1 95.06 34 ARG B CA 1
ATOM 3594 C C . ARG B 1 34 ? 4.844 -12.984 -5.367 1 95.06 34 ARG B C 1
ATOM 3596 O O . ARG B 1 34 ? 3.633 -13.18 -5.25 1 95.06 34 ARG B O 1
ATOM 3603 N N . LEU B 1 35 ? 5.699 -13.797 -5.863 1 94 35 LEU B N 1
ATOM 3604 C CA . LEU B 1 35 ? 5.207 -15.016 -6.496 1 94 35 LEU B CA 1
ATOM 3605 C C . LEU B 1 35 ? 4.371 -15.836 -5.52 1 94 35 LEU B C 1
ATOM 3607 O O . LEU B 1 35 ? 3.309 -16.344 -5.883 1 94 35 LEU B O 1
ATOM 3611 N N . VAL B 1 36 ? 4.754 -15.898 -4.301 1 95.12 36 VAL B N 1
ATOM 3612 C CA . VAL B 1 36 ? 4.137 -16.797 -3.324 1 95.12 36 VAL B CA 1
ATOM 3613 C C . VAL B 1 36 ? 2.799 -16.219 -2.871 1 95.12 36 VAL B C 1
ATOM 3615 O O . VAL B 1 36 ? 1.975 -16.922 -2.293 1 95.12 36 VAL B O 1
ATOM 3618 N N . ASP B 1 37 ? 2.541 -14.977 -3.135 1 95.62 37 ASP B N 1
ATOM 3619 C CA . ASP B 1 37 ? 1.366 -14.297 -2.602 1 95.62 37 ASP B CA 1
ATOM 3620 C C . ASP B 1 37 ? 0.079 -14.922 -3.129 1 95.62 37 ASP B C 1
ATOM 3622 O O . ASP B 1 37 ? -0.909 -15.031 -2.4 1 95.62 37 ASP B O 1
ATOM 3626 N N . ALA B 1 38 ? 0.097 -15.312 -4.383 1 94 38 ALA B N 1
ATOM 3627 C CA . ALA B 1 38 ? -1.113 -15.867 -4.984 1 94 38 ALA B CA 1
ATOM 3628 C C . ALA B 1 38 ? -1.541 -17.156 -4.285 1 94 38 ALA B C 1
ATOM 3630 O O . ALA B 1 38 ? -2.703 -17.297 -3.896 1 94 38 ALA B O 1
ATOM 3631 N N . VAL B 1 39 ? -0.612 -17.984 -4.074 1 96.12 39 VAL B N 1
ATOM 3632 C CA . VAL B 1 39 ? -0.904 -19.312 -3.518 1 96.12 39 VAL B CA 1
ATOM 3633 C C . VAL B 1 39 ? -1.291 -19.172 -2.047 1 96.12 39 VAL B C 1
ATOM 3635 O O . VAL B 1 39 ? -2.271 -19.781 -1.599 1 96.12 39 VAL B O 1
ATOM 3638 N N . VAL B 1 40 ? -0.6 -18.406 -1.331 1 96.69 40 VAL B N 1
ATOM 3639 C CA . VAL B 1 40 ? -0.878 -18.219 0.089 1 96.69 40 VAL B CA 1
ATOM 3640 C C . VAL B 1 40 ? -2.229 -17.531 0.264 1 96.69 40 VAL B C 1
ATOM 3642 O O . VAL B 1 40 ? -2.992 -17.859 1.173 1 96.69 40 VAL B O 1
ATOM 3645 N N . SER B 1 41 ? -2.512 -16.578 -0.586 1 95.56 41 SER B N 1
ATOM 3646 C CA . SER B 1 41 ? -3.807 -15.906 -0.533 1 95.56 41 SER B CA 1
ATOM 3647 C C . SER B 1 41 ? -4.945 -16.875 -0.816 1 95.56 41 SER B C 1
ATOM 3649 O O . SER B 1 41 ? -6.016 -16.781 -0.214 1 95.56 41 SER B O 1
ATOM 3651 N N . ASN B 1 42 ? -4.742 -17.797 -1.765 1 96.31 42 ASN B N 1
ATOM 3652 C CA . ASN B 1 42 ? -5.73 -18.844 -2 1 96.31 42 ASN B CA 1
ATOM 3653 C C . ASN B 1 42 ? -6.012 -19.641 -0.732 1 96.31 42 ASN B C 1
ATOM 3655 O O . ASN B 1 42 ? -7.164 -20 -0.459 1 96.31 42 ASN B O 1
ATOM 3659 N N . CYS B 1 43 ? -4.988 -19.953 0.028 1 97.38 43 CYS B N 1
ATOM 3660 C CA . CYS B 1 43 ? -5.152 -20.672 1.286 1 97.38 43 CYS B CA 1
ATOM 3661 C C . CYS B 1 43 ? -6.016 -19.875 2.258 1 97.38 43 CYS B C 1
ATOM 3663 O O . CYS B 1 43 ? -7.012 -20.375 2.773 1 97.38 43 CYS B O 1
ATOM 3665 N N . ILE B 1 44 ? -5.688 -18.656 2.42 1 94.62 44 ILE B N 1
ATOM 3666 C CA . ILE B 1 44 ? -6.387 -17.797 3.367 1 94.62 44 ILE B CA 1
ATOM 3667 C C . ILE B 1 44 ? -7.852 -17.656 2.951 1 94.62 44 ILE B C 1
ATOM 3669 O O . ILE B 1 44 ? -8.758 -17.781 3.777 1 94.62 44 ILE B O 1
ATOM 3673 N N . ASN B 1 45 ? -7.996 -17.406 1.681 1 93.75 45 ASN B N 1
ATOM 3674 C CA . ASN B 1 45 ? -9.352 -17.25 1.162 1 93.75 45 ASN B CA 1
ATOM 3675 C C . ASN B 1 45 ? -10.148 -18.547 1.293 1 93.75 45 ASN B C 1
ATOM 3677 O O . ASN B 1 45 ? -11.383 -18.531 1.234 1 93.75 45 ASN B O 1
ATOM 3681 N N . SER B 1 46 ? -9.516 -19.656 1.458 1 96.19 46 SER B N 1
ATOM 3682 C CA . SER B 1 46 ? -10.164 -20.953 1.577 1 96.19 46 SER B CA 1
ATOM 3683 C C . SER B 1 46 ? -10.211 -21.406 3.031 1 96.19 46 SER B C 1
ATOM 3685 O O . SER B 1 46 ? -10.469 -22.594 3.307 1 96.19 46 SER B O 1
ATOM 3687 N N . ASN B 1 47 ? -9.828 -20.578 3.953 1 94.12 47 ASN B N 1
ATOM 3688 C CA . ASN B 1 47 ? -9.852 -20.828 5.391 1 94.12 47 ASN B CA 1
ATOM 3689 C C . ASN B 1 47 ? -8.836 -21.891 5.797 1 94.12 47 ASN B C 1
ATOM 3691 O O . ASN B 1 47 ? -9.102 -22.719 6.676 1 94.12 47 ASN B O 1
ATOM 3695 N N . ILE B 1 48 ? -7.855 -22 5.082 1 96.88 48 ILE B N 1
ATOM 3696 C CA . ILE B 1 48 ? -6.684 -22.766 5.484 1 96.88 48 ILE B CA 1
ATOM 3697 C C . ILE B 1 48 ? -5.664 -21.844 6.148 1 96.88 48 ILE B C 1
ATOM 3699 O O . ILE B 1 48 ? -4.965 -21.094 5.469 1 96.88 48 ILE B O 1
ATOM 3703 N N . ASN B 1 49 ? -5.539 -21.969 7.449 1 95.12 49 ASN B N 1
ATOM 3704 C CA . ASN B 1 49 ? -4.848 -20.938 8.195 1 95.12 49 ASN B CA 1
ATOM 3705 C C . ASN B 1 49 ? -3.506 -21.422 8.734 1 95.12 49 ASN B C 1
ATOM 3707 O O . ASN B 1 49 ? -2.756 -20.656 9.344 1 95.12 49 ASN B O 1
ATOM 3711 N N . LYS B 1 50 ? -3.203 -22.641 8.594 1 95.62 50 LYS B N 1
ATOM 3712 C CA . LYS B 1 50 ? -1.907 -23.203 8.953 1 95.62 50 LYS B CA 1
ATOM 3713 C C . LYS B 1 50 ? -1.057 -23.469 7.715 1 95.62 50 LYS B C 1
ATOM 3715 O O . LYS B 1 50 ? -1.34 -24.375 6.941 1 95.62 50 LYS B O 1
ATOM 3720 N N . ILE B 1 51 ? -0.004 -22.656 7.605 1 96.69 51 ILE B N 1
ATOM 3721 C CA . ILE B 1 51 ? 0.758 -22.688 6.363 1 96.69 51 ILE B CA 1
ATOM 3722 C C . ILE B 1 51 ? 2.244 -22.859 6.672 1 96.69 51 ILE B C 1
ATOM 3724 O O . ILE B 1 51 ? 2.82 -22.062 7.426 1 96.69 51 ILE B O 1
ATOM 3728 N N . TYR B 1 52 ? 2.832 -23.875 6.121 1 94.56 52 TYR B N 1
ATOM 3729 C CA . TYR B 1 52 ? 4.273 -24.109 6.16 1 94.56 52 TYR B CA 1
ATOM 3730 C C . TYR B 1 52 ? 4.91 -23.812 4.809 1 94.56 52 TYR B C 1
ATOM 3732 O O . TYR B 1 52 ? 4.457 -24.312 3.777 1 94.56 52 TYR B O 1
ATOM 3740 N N . ALA B 1 53 ? 5.895 -22.969 4.812 1 93.62 53 ALA B N 1
ATOM 3741 C CA . ALA B 1 53 ? 6.676 -22.719 3.604 1 93.62 53 ALA B CA 1
ATOM 3742 C C . ALA B 1 53 ? 8.047 -23.375 3.688 1 93.62 53 ALA B C 1
ATOM 3744 O O . ALA B 1 53 ? 8.836 -23.078 4.59 1 93.62 53 ALA B O 1
ATOM 3745 N N . LEU B 1 54 ? 8.273 -24.281 2.746 1 90.75 54 LEU B N 1
ATOM 3746 C CA . LEU B 1 54 ? 9.562 -24.969 2.711 1 90.75 54 LEU B CA 1
ATOM 3747 C C . LEU B 1 54 ? 10.508 -24.297 1.721 1 90.75 54 LEU B C 1
ATOM 3749 O O . LEU B 1 54 ? 10.125 -24.016 0.582 1 90.75 54 LEU B O 1
ATOM 3753 N N . THR B 1 55 ? 11.672 -23.969 2.223 1 85.31 55 THR B N 1
ATOM 3754 C CA . THR B 1 55 ? 12.656 -23.328 1.36 1 85.31 55 THR B CA 1
ATOM 3755 C C . THR B 1 55 ? 14.062 -23.828 1.681 1 85.31 55 THR B C 1
ATOM 3757 O O . THR B 1 55 ? 14.305 -24.375 2.754 1 85.31 55 THR B O 1
ATOM 3760 N N . GLN B 1 56 ? 14.961 -23.766 0.686 1 77.19 56 GLN B N 1
ATOM 3761 C CA . GLN B 1 56 ? 16.328 -24.188 0.945 1 77.19 56 GLN B CA 1
ATOM 3762 C C . GLN B 1 56 ? 17.328 -23.094 0.543 1 77.19 56 GLN B C 1
ATOM 3764 O O . GLN B 1 56 ? 18.5 -23.141 0.929 1 77.19 56 GLN B O 1
ATOM 3769 N N . PHE B 1 57 ? 16.891 -22.156 -0.217 1 73.19 57 PHE B N 1
ATOM 3770 C CA . PHE B 1 57 ? 17.828 -21.125 -0.687 1 73.19 57 PHE B CA 1
ATOM 3771 C C . PHE B 1 57 ? 17.344 -19.734 -0.289 1 73.19 57 PHE B C 1
ATOM 3773 O O . PHE B 1 57 ? 16.172 -19.406 -0.455 1 73.19 57 PHE B O 1
ATOM 3780 N N . ASN B 1 58 ? 18.25 -18.891 0.188 1 72.94 58 ASN B N 1
ATOM 3781 C CA . ASN B 1 58 ? 17.984 -17.484 0.448 1 72.94 58 ASN B CA 1
ATOM 3782 C C . ASN B 1 58 ? 16.656 -17.297 1.184 1 72.94 58 ASN B C 1
ATOM 3784 O O . ASN B 1 58 ? 15.82 -16.5 0.768 1 72.94 58 ASN B O 1
ATOM 3788 N N . SER B 1 59 ? 16.578 -17.953 2.299 1 79.12 59 SER B N 1
ATOM 3789 C CA . SER B 1 59 ? 15.289 -18.062 2.982 1 79.12 59 SER B CA 1
ATOM 3790 C C . SER B 1 59 ? 14.938 -16.766 3.701 1 79.12 59 SER B C 1
ATOM 3792 O O . SER B 1 59 ? 13.773 -16.531 4.027 1 79.12 59 SER B O 1
ATOM 3794 N N . THR B 1 60 ? 15.867 -15.945 3.867 1 79.12 60 THR B N 1
ATOM 3795 C CA . THR B 1 60 ? 15.648 -14.742 4.668 1 79.12 60 THR B CA 1
ATOM 3796 C C . THR B 1 60 ? 14.602 -13.844 4.016 1 79.12 60 THR B C 1
ATOM 3798 O O . THR B 1 60 ? 13.672 -13.383 4.68 1 79.12 60 THR B O 1
ATOM 3801 N N . SER B 1 61 ? 14.758 -13.672 2.783 1 83.12 61 SER B N 1
ATOM 3802 C CA . SER B 1 61 ? 13.836 -12.781 2.08 1 83.12 61 SER B CA 1
ATOM 3803 C C . SER B 1 61 ? 12.406 -13.328 2.111 1 83.12 61 SER B C 1
ATOM 3805 O O . SER B 1 61 ? 11.453 -12.57 2.309 1 83.12 61 SER B O 1
ATOM 3807 N N . LEU B 1 62 ? 12.312 -14.555 1.96 1 87.62 62 LEU B N 1
ATOM 3808 C CA . LEU B 1 62 ? 10.992 -15.172 1.971 1 87.62 62 LEU B CA 1
ATOM 3809 C C . LEU B 1 62 ? 10.375 -15.109 3.365 1 87.62 62 LEU B C 1
ATOM 3811 O O . LEU B 1 62 ? 9.195 -14.773 3.514 1 87.62 62 LEU B O 1
ATOM 3815 N N . ASN B 1 63 ? 11.148 -15.453 4.305 1 87.19 63 ASN B N 1
ATOM 3816 C CA . ASN B 1 63 ? 10.672 -15.422 5.684 1 87.19 63 ASN B CA 1
ATOM 3817 C C . ASN B 1 63 ? 10.164 -14.039 6.07 1 87.19 63 ASN B C 1
ATOM 3819 O O . ASN B 1 63 ? 9.078 -13.906 6.641 1 87.19 63 ASN B O 1
ATOM 3823 N N . LEU B 1 64 ? 10.945 -13.094 5.719 1 85.25 64 LEU B N 1
ATOM 3824 C CA . LEU B 1 64 ? 10.57 -11.719 6.023 1 85.25 64 LEU B CA 1
ATOM 3825 C C . LEU B 1 64 ? 9.266 -11.344 5.328 1 85.25 64 LEU B C 1
ATOM 3827 O O . LEU B 1 64 ? 8.367 -10.766 5.953 1 85.25 64 LEU B O 1
ATOM 3831 N N . HIS B 1 65 ? 9.18 -11.727 4.168 1 89.81 65 HIS B N 1
ATOM 3832 C CA . HIS B 1 65 ? 7.988 -11.391 3.398 1 89.81 65 HIS B CA 1
ATOM 3833 C C . HIS B 1 65 ? 6.75 -12.078 3.961 1 89.81 65 HIS B C 1
ATOM 3835 O O . HIS B 1 65 ? 5.734 -11.43 4.215 1 89.81 65 HIS B O 1
ATOM 3841 N N . LEU B 1 66 ? 6.863 -13.336 4.18 1 92.25 66 LEU B N 1
ATOM 3842 C CA . LEU B 1 66 ? 5.707 -14.109 4.633 1 92.25 66 LEU B CA 1
ATOM 3843 C C . LEU B 1 66 ? 5.254 -13.641 6.012 1 92.25 66 LEU B C 1
ATOM 3845 O O . LEU B 1 66 ? 4.055 -13.523 6.27 1 92.25 66 LEU B O 1
ATOM 3849 N N . SER B 1 67 ? 6.191 -13.445 6.785 1 87.44 67 SER B N 1
ATOM 3850 C CA . SER B 1 67 ? 5.867 -12.984 8.133 1 87.44 67 SER B CA 1
ATOM 3851 C C . SER B 1 67 ? 5.148 -11.641 8.086 1 87.44 67 SER B C 1
ATOM 3853 O O . SER B 1 67 ? 4.082 -11.477 8.688 1 87.44 67 SER B O 1
ATOM 3855 N N . ARG B 1 68 ? 5.629 -10.781 7.34 1 84.06 68 ARG B N 1
ATOM 3856 C CA . ARG B 1 68 ? 5.09 -9.422 7.285 1 84.06 68 ARG B CA 1
ATOM 3857 C C . ARG B 1 68 ? 3.762 -9.391 6.535 1 84.06 68 ARG B C 1
ATOM 3859 O O . ARG B 1 68 ? 2.869 -8.617 6.875 1 84.06 68 ARG B O 1
ATOM 3866 N N . ALA B 1 69 ? 3.645 -10.195 5.656 1 89.06 69 ALA B N 1
ATOM 3867 C CA . ALA B 1 69 ? 2.465 -10.172 4.793 1 89.06 69 ALA B CA 1
ATOM 3868 C C . ALA B 1 69 ? 1.284 -10.875 5.461 1 89.06 69 ALA B C 1
ATOM 3870 O O . ALA B 1 69 ? 0.145 -10.414 5.363 1 89.06 69 ALA B O 1
ATOM 3871 N N . PHE B 1 70 ? 1.598 -11.922 6.184 1 91 70 PHE B N 1
ATOM 3872 C CA . PHE B 1 70 ? 0.471 -12.812 6.43 1 91 70 PHE B CA 1
ATOM 3873 C C . PHE B 1 70 ? 0.316 -13.094 7.918 1 91 70 PHE B C 1
ATOM 3875 O O . PHE B 1 70 ? -0.734 -13.562 8.359 1 91 70 PHE B O 1
ATOM 3882 N N . SER B 1 71 ? 1.271 -12.867 8.734 1 84.56 71 SER B N 1
ATOM 3883 C CA . SER B 1 71 ? 1.214 -13.266 10.133 1 84.56 71 SER B CA 1
ATOM 3884 C C . SER B 1 71 ? 0.044 -12.594 10.852 1 84.56 71 SER B C 1
ATOM 3886 O O . SER B 1 71 ? -0.651 -13.234 11.648 1 84.56 71 SER B O 1
ATOM 3888 N N . GLY B 1 72 ? -0.146 -11.344 10.625 1 77.75 72 GLY B N 1
ATOM 3889 C CA . GLY B 1 72 ? -1.25 -10.633 11.25 1 77.75 72 GLY B CA 1
ATOM 3890 C C . GLY B 1 72 ? -2.609 -11.195 10.883 1 77.75 72 GLY B C 1
ATOM 3891 O O . GLY B 1 72 ? -3.459 -11.398 11.75 1 77.75 72 GLY B O 1
ATOM 3892 N N . ILE B 1 73 ? -2.775 -11.453 9.641 1 79.12 73 ILE B N 1
ATOM 3893 C CA . ILE B 1 73 ? -4.035 -11.984 9.117 1 79.12 73 ILE B CA 1
ATOM 3894 C C . ILE B 1 73 ? -4.297 -13.359 9.719 1 79.12 73 ILE B C 1
ATOM 3896 O O . ILE B 1 73 ? -5.406 -13.648 10.18 1 79.12 73 ILE B O 1
ATOM 3900 N N . LEU B 1 74 ? -3.326 -14.125 9.773 1 82.94 74 LEU B N 1
ATOM 3901 C CA . LEU B 1 74 ? -3.484 -15.523 10.18 1 82.94 74 LEU B CA 1
ATOM 3902 C C . LEU B 1 74 ? -3.613 -15.633 11.695 1 82.94 74 LEU B C 1
ATOM 3904 O O . LEU B 1 74 ? -4.352 -16.484 12.195 1 82.94 74 LEU B O 1
ATOM 3908 N N . ARG B 1 75 ? -2.922 -14.836 12.391 1 76.31 75 ARG B N 1
ATOM 3909 C CA . ARG B 1 75 ? -3.062 -14.836 13.844 1 76.31 75 ARG B CA 1
ATOM 3910 C C . ARG B 1 75 ? -4.5 -14.531 14.25 1 76.31 75 ARG B C 1
ATOM 3912 O O . ARG B 1 75 ? -5.016 -15.125 15.203 1 76.31 75 ARG B O 1
ATOM 3919 N N . GLY B 1 76 ? -5.105 -13.672 13.547 1 76.25 76 GLY B N 1
ATOM 3920 C CA . GLY B 1 76 ? -6.496 -13.344 13.812 1 76.25 76 GLY B CA 1
ATOM 3921 C C . GLY B 1 76 ? -7.441 -14.508 13.555 1 76.25 76 GLY B C 1
ATOM 3922 O O . GLY B 1 76 ? -8.57 -14.516 14.039 1 76.25 76 GLY B O 1
ATOM 3923 N N . LYS B 1 77 ? -6.906 -15.477 12.883 1 84 77 LYS B N 1
ATOM 3924 C CA . LYS B 1 77 ? -7.707 -16.641 12.539 1 84 77 LYS B CA 1
ATOM 3925 C C . LYS B 1 77 ? -7.168 -17.906 13.227 1 84 77 LYS B C 1
ATOM 3927 O O . LYS B 1 77 ? -7.352 -19.016 12.727 1 84 77 LYS B O 1
ATOM 3932 N N . ASP B 1 78 ? -6.375 -17.719 14.258 1 84.75 78 ASP B N 1
ATOM 3933 C CA . ASP B 1 78 ? -5.773 -18.797 15.023 1 84.75 78 ASP B CA 1
ATOM 3934 C C . ASP B 1 78 ? -4.875 -19.672 14.141 1 84.75 78 ASP B C 1
ATOM 3936 O O . ASP B 1 78 ? -4.898 -20.906 14.242 1 84.75 78 ASP B O 1
ATOM 3940 N N . GLY B 1 79 ? -4.297 -19.031 13.227 1 91.88 79 GLY B N 1
ATOM 3941 C CA . GLY B 1 79 ? -3.398 -19.703 12.305 1 91.88 79 GLY B CA 1
ATOM 3942 C C . GLY B 1 79 ? -1.988 -19.156 12.328 1 91.88 79 GLY B C 1
ATOM 3943 O O . GLY B 1 79 ? -1.624 -18.406 13.242 1 91.88 79 GLY B O 1
ATOM 3944 N N . PHE B 1 80 ? -1.145 -19.703 11.359 1 91.5 80 PHE B N 1
ATOM 3945 C CA . PHE B 1 80 ? 0.236 -19.234 11.266 1 91.5 80 PHE B CA 1
ATOM 3946 C C . PHE B 1 80 ? 0.799 -19.469 9.875 1 91.5 80 PHE B C 1
ATOM 3948 O O . PHE B 1 80 ? 0.216 -20.219 9.078 1 91.5 80 PHE B O 1
ATOM 3955 N N . VAL B 1 81 ? 1.833 -18.734 9.625 1 93.12 81 VAL B N 1
ATOM 3956 C CA . VAL B 1 81 ? 2.711 -19.016 8.484 1 93.12 81 VAL B CA 1
ATOM 3957 C C . VAL B 1 81 ? 4.145 -19.188 8.977 1 93.12 81 VAL B C 1
ATOM 3959 O O . VAL B 1 81 ? 4.684 -18.328 9.672 1 93.12 81 VAL B O 1
ATOM 3962 N N . GLU B 1 82 ? 4.73 -20.297 8.695 1 89.88 82 GLU B N 1
ATOM 3963 C CA . GLU B 1 82 ? 6.07 -20.609 9.18 1 89.88 82 GLU B CA 1
ATOM 3964 C C . GLU B 1 82 ? 6.977 -21.047 8.031 1 89.88 82 GLU B C 1
ATOM 3966 O O . GLU B 1 82 ? 6.578 -21.859 7.195 1 89.88 82 GLU B O 1
ATOM 3971 N N . VAL B 1 83 ? 8.148 -20.453 8 1 88.75 83 VAL B N 1
ATOM 3972 C CA . VAL B 1 83 ? 9.141 -20.844 7.02 1 88.75 83 VAL B CA 1
ATOM 3973 C C . VAL B 1 83 ? 10.078 -21.891 7.625 1 88.75 83 VAL B C 1
ATOM 3975 O O . VAL B 1 83 ? 10.656 -21.672 8.695 1 88.75 83 VAL B O 1
ATOM 3978 N N . ILE B 1 84 ? 10.117 -23.031 6.98 1 85.25 84 ILE B N 1
ATOM 3979 C CA . ILE B 1 84 ? 11.039 -24.094 7.375 1 85.25 84 ILE B CA 1
ATOM 3980 C C . ILE B 1 84 ? 12.172 -24.188 6.363 1 85.25 84 ILE B C 1
ATOM 3982 O O . ILE B 1 84 ? 11.945 -24.469 5.188 1 85.25 84 ILE B O 1
ATOM 3986 N N . ALA B 1 85 ? 13.312 -23.719 6.801 1 77.19 85 ALA B N 1
ATOM 3987 C CA . ALA B 1 85 ? 14.477 -23.781 5.922 1 77.19 85 ALA B CA 1
ATOM 3988 C C . ALA B 1 85 ? 15.219 -25.109 6.078 1 77.19 85 ALA B C 1
ATOM 3990 O O . ALA B 1 85 ? 15.219 -25.703 7.16 1 77.19 85 ALA B O 1
ATOM 3991 N N . ALA B 1 86 ? 15.586 -25.656 5.004 1 71.12 86 ALA B N 1
ATOM 3992 C CA . ALA B 1 86 ? 16.375 -26.891 5.059 1 71.12 86 ALA B CA 1
ATOM 3993 C C . ALA B 1 86 ? 17.609 -26.703 5.934 1 71.12 86 ALA B C 1
ATOM 3995 O O . ALA B 1 86 ? 18.328 -25.719 5.809 1 71.12 86 ALA B O 1
ATOM 3996 N N . TYR B 1 87 ? 17.438 -26.188 7.285 1 53.75 87 TYR B N 1
ATOM 3997 C CA . TYR B 1 87 ? 18.688 -26.141 8.039 1 53.75 87 TYR B CA 1
ATOM 3998 C C . TYR B 1 87 ? 19.422 -27.469 7.926 1 53.75 87 TYR B C 1
ATOM 4000 O O . TYR B 1 87 ? 18.828 -28.5 7.602 1 53.75 87 TYR B O 1
ATOM 4008 N N . GLN B 1 88 ? 20.75 -27.328 8.383 1 46.12 88 GLN B N 1
ATOM 4009 C CA . GLN B 1 88 ? 21.656 -28.406 8.742 1 46.12 88 GLN B CA 1
ATOM 4010 C C . GLN B 1 88 ? 20.984 -29.406 9.68 1 46.12 88 GLN B C 1
ATOM 4012 O O . GLN B 1 88 ? 20.75 -29.094 10.852 1 46.12 88 GLN B O 1
ATOM 4017 N N . SER B 1 89 ? 19.891 -29.922 9.336 1 41.03 89 SER B N 1
ATOM 4018 C CA . SER B 1 89 ? 19.594 -30.953 10.336 1 41.03 89 SER B CA 1
ATOM 4019 C C . SER B 1 89 ? 20.859 -31.438 11.023 1 41.03 89 SER B C 1
ATOM 4021 O O . SER B 1 89 ? 21.938 -31.406 10.438 1 41.03 89 SER B O 1
ATOM 4023 N N . LEU B 1 90 ? 20.859 -31.219 12.281 1 41.88 90 LEU B N 1
ATOM 4024 C CA . LEU B 1 90 ? 22 -31.719 13.062 1 41.88 90 LEU B CA 1
ATOM 4025 C C . LEU B 1 90 ? 22.672 -32.875 12.359 1 41.88 90 LEU B C 1
ATOM 4027 O O . LEU B 1 90 ? 23.891 -33.031 12.445 1 41.88 90 LEU B O 1
ATOM 4031 N N . GLU B 1 91 ? 21.859 -33.812 11.914 1 44.28 91 GLU B N 1
ATOM 4032 C CA . GLU B 1 91 ? 22.5 -35.062 11.508 1 44.28 91 GLU B CA 1
ATOM 4033 C C . GLU B 1 91 ? 23 -35 10.07 1 44.28 91 GLU B C 1
ATOM 4035 O O . GLU B 1 91 ? 24.016 -35.594 9.727 1 44.28 91 GLU B O 1
ATOM 4040 N N . ASP B 1 92 ? 22.125 -34.531 9.008 1 47.47 92 ASP B N 1
ATOM 4041 C CA . ASP B 1 92 ? 22.609 -34.625 7.637 1 47.47 92 ASP B CA 1
ATOM 4042 C C . ASP B 1 92 ? 22.625 -33.281 6.941 1 47.47 92 ASP B C 1
ATOM 4044 O O . ASP B 1 92 ? 21.594 -32.594 6.898 1 47.47 92 ASP B O 1
ATOM 4048 N N . GLN B 1 93 ? 23.656 -32.531 6.867 1 52.69 93 GLN B N 1
ATOM 4049 C CA . GLN B 1 93 ? 24.078 -31.312 6.172 1 52.69 93 GLN B CA 1
ATOM 4050 C C . GLN B 1 93 ? 23.547 -31.281 4.742 1 52.69 93 GLN B C 1
ATOM 4052 O O . GLN B 1 93 ? 24.031 -30.516 3.906 1 52.69 93 GLN B O 1
ATOM 4057 N N . ASP B 1 94 ? 22.438 -32.125 4.32 1 64.12 94 ASP B N 1
ATOM 4058 C CA . ASP B 1 94 ? 22.188 -32.219 2.889 1 64.12 94 ASP B CA 1
ATOM 4059 C C . ASP B 1 94 ? 20.953 -31.406 2.488 1 64.12 94 ASP B C 1
ATOM 4061 O O . ASP B 1 94 ? 20.016 -31.297 3.264 1 64.12 94 ASP B O 1
ATOM 4065 N N . TRP B 1 95 ? 20.953 -30.641 1.323 1 74.44 95 TRP B N 1
ATOM 4066 C CA . TRP B 1 95 ? 19.859 -29.953 0.63 1 74.44 95 TRP B CA 1
ATOM 4067 C C . TRP B 1 95 ? 18.734 -30.938 0.316 1 74.44 95 TRP B C 1
ATOM 4069 O O . TRP B 1 95 ? 18.953 -32.156 0.269 1 74.44 95 TRP B O 1
ATOM 4079 N N . PHE B 1 96 ? 17.516 -30.375 0.312 1 77.88 96 PHE B N 1
ATOM 4080 C CA . PHE B 1 96 ? 16.391 -31.188 -0.133 1 77.88 96 PHE B CA 1
ATOM 4081 C C . PHE B 1 96 ? 16.656 -31.781 -1.509 1 77.88 96 PHE B C 1
ATOM 4083 O O . PHE B 1 96 ? 17.078 -31.078 -2.428 1 77.88 96 PHE B O 1
ATOM 4090 N N . GLN B 1 97 ? 16.422 -32.938 -1.687 1 81.75 97 GLN B N 1
ATOM 4091 C CA . GLN B 1 97 ? 16.656 -33.625 -2.955 1 81.75 97 GLN B CA 1
ATOM 4092 C C . GLN B 1 97 ? 15.422 -33.562 -3.848 1 81.75 97 GLN B C 1
ATOM 4094 O O . GLN B 1 97 ? 15.492 -33.875 -5.039 1 81.75 97 GLN B O 1
ATOM 4099 N N . GLY B 1 98 ? 14.406 -33.25 -3.301 1 86.62 98 GLY B N 1
ATOM 4100 C CA . GLY B 1 98 ? 13.109 -33.156 -3.955 1 86.62 98 GLY B CA 1
ATOM 4101 C C . GLY B 1 98 ? 11.984 -32.812 -3 1 86.62 98 GLY B C 1
ATOM 4102 O O . GLY B 1 98 ? 12.219 -32.562 -1.813 1 86.62 98 GLY B O 1
ATOM 4103 N N . ASN B 1 99 ? 10.812 -32.781 -3.557 1 89.88 99 ASN B N 1
ATOM 4104 C CA . ASN B 1 99 ? 9.695 -32.344 -2.727 1 89.88 99 ASN B CA 1
ATOM 4105 C C . ASN B 1 99 ? 9.305 -33.406 -1.704 1 89.88 99 ASN B C 1
ATOM 4107 O O . ASN B 1 99 ? 8.984 -33.094 -0.559 1 89.88 99 ASN B O 1
ATOM 4111 N N . ALA B 1 100 ? 9.352 -34.688 -2.088 1 93 100 ALA B N 1
ATOM 4112 C CA . ALA B 1 100 ? 9.055 -35.75 -1.129 1 93 100 ALA B CA 1
ATOM 4113 C C . ALA B 1 100 ? 10.086 -35.781 -0.005 1 93 100 ALA B C 1
ATOM 4115 O O . ALA B 1 100 ? 9.734 -35.969 1.163 1 93 100 ALA B O 1
ATOM 4116 N N . ASP B 1 101 ? 11.266 -35.594 -0.391 1 91.31 101 ASP B N 1
ATOM 4117 C CA . ASP B 1 101 ? 12.336 -35.562 0.595 1 91.31 101 ASP B CA 1
ATOM 4118 C C . ASP B 1 101 ? 12.148 -34.375 1.566 1 91.31 101 ASP B C 1
ATOM 4120 O O . ASP B 1 101 ? 12.305 -34.562 2.777 1 91.31 101 ASP B O 1
ATOM 4124 N N . ALA B 1 102 ? 11.859 -33.219 1.015 1 90.31 102 ALA B N 1
ATOM 4125 C CA . ALA B 1 102 ? 11.641 -32.031 1.839 1 90.31 102 ALA B CA 1
ATOM 4126 C C . ALA B 1 102 ? 10.539 -32.281 2.865 1 90.31 102 ALA B C 1
ATOM 4128 O O . ALA B 1 102 ? 10.703 -31.969 4.047 1 90.31 102 ALA B O 1
ATOM 4129 N N . ILE B 1 103 ? 9.469 -32.875 2.438 1 93.25 103 ILE B N 1
ATOM 4130 C CA . ILE B 1 103 ? 8.344 -33.125 3.322 1 93.25 103 ILE B CA 1
ATOM 4131 C C . ILE B 1 103 ? 8.734 -34.156 4.383 1 93.25 103 ILE B C 1
ATOM 4133 O O . ILE B 1 103 ? 8.461 -33.969 5.57 1 93.25 103 ILE B O 1
ATOM 4137 N N . ARG B 1 104 ? 9.375 -35.188 3.928 1 93.06 104 ARG B N 1
ATOM 4138 C CA . ARG B 1 104 ? 9.789 -36.25 4.852 1 93.06 104 ARG B CA 1
ATOM 4139 C C . ARG B 1 104 ? 10.641 -35.688 5.984 1 93.06 104 ARG B C 1
ATOM 4141 O O . ARG B 1 104 ? 10.406 -36 7.152 1 93.06 104 ARG B O 1
ATOM 4148 N N . ARG B 1 105 ? 11.516 -34.844 5.586 1 88.12 105 ARG B N 1
ATOM 4149 C CA . ARG B 1 105 ? 12.453 -34.281 6.547 1 88.12 105 ARG B CA 1
ATOM 4150 C C . ARG B 1 105 ? 11.75 -33.312 7.492 1 88.12 105 ARG B C 1
ATOM 4152 O O . ARG B 1 105 ? 12.242 -33.062 8.594 1 88.12 105 ARG B O 1
ATOM 4159 N N . CYS B 1 106 ? 10.656 -32.781 7.066 1 89.44 106 CYS B N 1
ATOM 4160 C CA . CYS B 1 106 ? 9.961 -31.797 7.867 1 89.44 106 CYS B CA 1
ATOM 4161 C C . CYS B 1 106 ? 8.742 -32.406 8.555 1 89.44 106 CYS B C 1
ATOM 4163 O O . CYS B 1 106 ? 7.988 -31.688 9.219 1 89.44 106 CYS B O 1
ATOM 4165 N N . LEU B 1 107 ? 8.539 -33.688 8.438 1 90.75 107 LEU B N 1
ATOM 4166 C CA . LEU B 1 107 ? 7.348 -34.344 8.977 1 90.75 107 LEU B CA 1
ATOM 4167 C C . LEU B 1 107 ? 7.254 -34.125 10.484 1 90.75 107 LEU B C 1
ATOM 4169 O O . LEU B 1 107 ? 6.156 -34 11.031 1 90.75 107 LEU B O 1
ATOM 4173 N N . TRP B 1 108 ? 8.383 -34.094 11.094 1 86.31 108 TRP B N 1
ATOM 4174 C CA . TRP B 1 108 ? 8.391 -33.938 12.547 1 86.31 108 TRP B CA 1
ATOM 4175 C C . TRP B 1 108 ? 7.754 -32.625 12.961 1 86.31 108 TRP B C 1
ATOM 4177 O O . TRP B 1 108 ? 7.117 -32.531 14.016 1 86.31 108 TRP B O 1
ATOM 4187 N N . VAL B 1 109 ? 7.898 -31.578 12.188 1 88.75 109 VAL B N 1
ATOM 4188 C CA . VAL B 1 109 ? 7.309 -30.266 12.469 1 88.75 109 VAL B CA 1
ATOM 4189 C C . VAL B 1 109 ? 5.863 -30.234 11.977 1 88.75 109 VAL B C 1
ATOM 4191 O O . VAL B 1 109 ? 4.984 -29.703 12.648 1 88.75 109 VAL B O 1
ATOM 4194 N N . LEU B 1 110 ? 5.617 -30.875 10.891 1 91.31 110 LEU B N 1
ATOM 4195 C CA . LEU B 1 110 ? 4.309 -30.828 10.242 1 91.31 110 LEU B CA 1
ATOM 4196 C C . LEU B 1 110 ? 3.271 -31.578 11.078 1 91.31 110 LEU B C 1
ATOM 4198 O O . LEU B 1 110 ? 2.088 -31.234 11.055 1 91.31 110 LEU B O 1
ATOM 4202 N N . GLU B 1 111 ? 3.727 -32.5 11.805 1 89.5 111 GLU B N 1
ATOM 4203 C CA . GLU B 1 111 ? 2.801 -33.375 12.523 1 89.5 111 GLU B CA 1
ATOM 4204 C C . GLU B 1 111 ? 2.551 -32.875 13.938 1 89.5 111 GLU B C 1
ATOM 4206 O O . GLU B 1 111 ? 1.793 -33.469 14.703 1 89.5 111 GLU B O 1
ATOM 4211 N N . GLU B 1 112 ? 3.121 -31.781 14.227 1 87.81 112 GLU B N 1
ATOM 4212 C CA . GLU B 1 112 ? 2.936 -31.203 15.555 1 87.81 112 GLU B CA 1
ATOM 4213 C C . GLU B 1 112 ? 1.49 -30.766 15.766 1 87.81 112 GLU B C 1
ATOM 4215 O O . GLU B 1 112 ? 0.964 -30.859 16.875 1 87.81 112 GLU B O 1
ATOM 4220 N N . TYR B 1 113 ? 0.876 -30.328 14.797 1 87.38 113 TYR B N 1
ATOM 4221 C CA . TYR B 1 113 ? -0.512 -29.891 14.898 1 87.38 113 TYR B CA 1
ATOM 4222 C C . TYR B 1 113 ? -1.463 -30.969 14.406 1 87.38 113 TYR B C 1
ATOM 4224 O O . TYR B 1 113 ? -1.149 -31.688 13.453 1 87.38 113 TYR B O 1
ATOM 4232 N N . PRO B 1 114 ? -2.537 -31.078 15.039 1 91 114 PRO B N 1
ATOM 4233 C CA . PRO B 1 114 ? -3.477 -32.125 14.672 1 91 114 PRO B CA 1
ATOM 4234 C C . PRO B 1 114 ? -4.312 -31.781 13.438 1 91 114 PRO B C 1
ATOM 4236 O O . PRO B 1 114 ? -5.477 -31.391 13.57 1 91 114 PRO B O 1
ATOM 4239 N N . VAL B 1 115 ? -3.754 -31.969 12.32 1 94.75 115 VAL B N 1
ATOM 4240 C CA . VAL B 1 115 ? -4.48 -31.75 11.07 1 94.75 115 VAL B CA 1
ATOM 4241 C C . VAL B 1 115 ? -4.848 -33.094 10.453 1 94.75 115 VAL B C 1
ATOM 4243 O O . VAL B 1 115 ? -4.23 -34.125 10.758 1 94.75 115 VAL B O 1
ATOM 4246 N N . THR B 1 116 ? -5.863 -33.062 9.641 1 96.62 116 THR B N 1
ATOM 4247 C CA . THR B 1 116 ? -6.348 -34.312 9.039 1 96.62 116 THR B CA 1
ATOM 4248 C C . THR B 1 116 ? -5.754 -34.5 7.645 1 96.62 116 THR B C 1
ATOM 4250 O O . THR B 1 116 ? -5.605 -35.625 7.18 1 96.62 116 THR B O 1
ATOM 4253 N N . GLU B 1 117 ? -5.465 -33.375 6.969 1 98.12 117 GLU B N 1
ATOM 4254 C CA . GLU B 1 117 ? -4.914 -33.438 5.617 1 98.12 117 GLU B CA 1
ATOM 4255 C C . GLU B 1 117 ? -3.811 -32.406 5.43 1 98.12 117 GLU B C 1
ATOM 4257 O O . GLU B 1 117 ? -3.768 -31.406 6.141 1 98.12 117 GLU B O 1
ATOM 4262 N N . PHE B 1 118 ? -2.932 -32.688 4.496 1 98.12 118 PHE B N 1
ATOM 4263 C CA . PHE B 1 118 ? -1.921 -31.75 4.035 1 98.12 118 PHE B CA 1
ATOM 4264 C C . PHE B 1 118 ? -2.178 -31.359 2.59 1 98.12 118 PHE B C 1
ATOM 4266 O O . PHE B 1 118 ? -2.373 -32.219 1.725 1 98.12 118 PHE B O 1
ATOM 4273 N N . LEU B 1 119 ? -2.268 -30.078 2.387 1 98.69 119 LEU B N 1
ATOM 4274 C CA . LEU B 1 119 ? -2.344 -29.516 1.041 1 98.69 119 LEU B CA 1
ATOM 4275 C C . LEU B 1 119 ? -0.968 -29.062 0.556 1 98.69 119 LEU B C 1
ATOM 4277 O O . LEU B 1 119 ? -0.389 -28.125 1.098 1 98.69 119 LEU B O 1
ATOM 4281 N N . ILE B 1 120 ? -0.435 -29.781 -0.475 1 97.94 120 ILE B N 1
ATOM 4282 C CA . ILE B 1 120 ? 0.897 -29.5 -1.002 1 97.94 120 ILE B CA 1
ATOM 4283 C C . ILE B 1 120 ? 0.793 -28.562 -2.209 1 97.94 120 ILE B C 1
ATOM 4285 O O . ILE B 1 120 ? 0.128 -28.891 -3.195 1 97.94 120 ILE B O 1
ATOM 4289 N N . LEU B 1 121 ? 1.521 -27.484 -2.137 1 97.44 121 LEU B N 1
ATOM 4290 C CA . LEU B 1 121 ? 1.345 -26.438 -3.133 1 97.44 121 LEU B CA 1
ATOM 4291 C C . LEU B 1 121 ? 2.693 -25.953 -3.654 1 97.44 121 LEU B C 1
ATOM 4293 O O . LEU B 1 121 ? 3.574 -25.594 -2.871 1 97.44 121 LEU B O 1
ATOM 4297 N N . PRO B 1 122 ? 2.867 -25.953 -5.035 1 93.94 122 PRO B N 1
ATOM 4298 C CA . PRO B 1 122 ? 3.992 -25.172 -5.562 1 93.94 122 PRO B CA 1
ATOM 4299 C C . PRO B 1 122 ? 3.812 -23.672 -5.367 1 93.94 122 PRO B C 1
ATOM 4301 O O . PRO B 1 122 ? 2.75 -23.125 -5.684 1 93.94 122 PRO B O 1
ATOM 4304 N N . GLY B 1 123 ? 4.832 -22.984 -4.922 1 93.31 123 GLY B N 1
ATOM 4305 C CA . GLY B 1 123 ? 4.727 -21.594 -4.555 1 93.31 123 GLY B CA 1
ATOM 4306 C C . GLY B 1 123 ? 4.844 -20.656 -5.738 1 93.31 123 GLY B C 1
ATOM 4307 O O . GLY B 1 123 ? 4.551 -19.453 -5.621 1 93.31 123 GLY B O 1
ATOM 4308 N N . HIS B 1 124 ? 5.16 -21.172 -6.934 1 91.5 124 HIS B N 1
ATOM 4309 C CA . HIS B 1 124 ? 5.453 -20.297 -8.07 1 91.5 124 HIS B CA 1
ATOM 4310 C C . HIS B 1 124 ? 4.305 -20.312 -9.078 1 91.5 124 HIS B C 1
ATOM 4312 O O . HIS B 1 124 ? 4.465 -19.844 -10.211 1 91.5 124 HIS B O 1
ATOM 4318 N N . HIS B 1 125 ? 3.15 -20.812 -8.703 1 93.12 125 HIS B N 1
ATOM 4319 C CA . HIS B 1 125 ? 2.006 -20.859 -9.609 1 93.12 125 HIS B CA 1
ATOM 4320 C C . HIS B 1 125 ? 1.138 -19.609 -9.461 1 93.12 125 HIS B C 1
ATOM 4322 O O . HIS B 1 125 ? 1.04 -19.047 -8.367 1 93.12 125 HIS B O 1
ATOM 4328 N N . LEU B 1 126 ? 0.571 -19.25 -10.578 1 92.81 126 LEU B N 1
ATOM 4329 C CA . LEU B 1 126 ? -0.403 -18.172 -10.586 1 92.81 126 LEU B CA 1
ATOM 4330 C C . LEU B 1 126 ? -1.782 -18.672 -10.992 1 92.81 126 LEU B C 1
ATOM 4332 O O . LEU B 1 126 ? -1.981 -19.094 -12.133 1 92.81 126 LEU B O 1
ATOM 4336 N N . TYR B 1 127 ? -2.66 -18.719 -10.086 1 92 127 TYR B N 1
ATOM 4337 C CA . TYR B 1 127 ? -4.031 -19.156 -10.297 1 92 127 TYR B CA 1
ATOM 4338 C C . TYR B 1 127 ? -4.918 -18.781 -9.117 1 92 127 TYR B C 1
ATOM 4340 O O . TYR B 1 127 ? -4.418 -18.359 -8.062 1 92 127 TYR B O 1
ATOM 4348 N N . LYS B 1 128 ? -6.246 -18.812 -9.344 1 92.31 128 LYS B N 1
ATOM 4349 C CA . LYS B 1 128 ? -7.234 -18.656 -8.281 1 92.31 128 LYS B CA 1
ATOM 4350 C C . LYS B 1 128 ? -8.055 -19.938 -8.102 1 92.31 128 LYS B C 1
ATOM 4352 O O . LYS B 1 128 ? -8.609 -20.453 -9.07 1 92.31 128 LYS B O 1
ATOM 4357 N N . MET B 1 129 ? -8.031 -20.406 -6.879 1 94.56 129 MET B N 1
ATOM 4358 C CA . MET B 1 129 ? -8.766 -21.641 -6.609 1 94.56 129 MET B CA 1
ATOM 4359 C C . MET B 1 129 ? -9.367 -21.625 -5.211 1 94.56 129 MET B C 1
ATOM 4361 O O . MET B 1 129 ? -8.719 -21.188 -4.254 1 94.56 129 MET B O 1
ATOM 4365 N N . ASP B 1 130 ? -10.594 -22.047 -5.125 1 95.75 130 ASP B N 1
ATOM 4366 C CA . ASP B 1 130 ? -11.195 -22.312 -3.826 1 95.75 130 ASP B CA 1
ATOM 4367 C C . ASP B 1 130 ? -10.875 -23.734 -3.359 1 95.75 130 ASP B C 1
ATOM 4369 O O . ASP B 1 130 ? -11.508 -24.688 -3.799 1 95.75 130 ASP B O 1
ATOM 4373 N N . TYR B 1 131 ? -10 -23.812 -2.383 1 97.88 131 TYR B N 1
ATOM 4374 C CA . TYR B 1 131 ? -9.555 -25.125 -1.932 1 97.88 131 TYR B CA 1
ATOM 4375 C C . TYR B 1 131 ? -10.648 -25.812 -1.119 1 97.88 131 TYR B C 1
ATOM 4377 O O . TYR B 1 131 ? -10.57 -27.016 -0.873 1 97.88 131 TYR B O 1
ATOM 4385 N N . GLN B 1 132 ? -11.648 -25.125 -0.69 1 97.25 132 GLN B N 1
ATOM 4386 C CA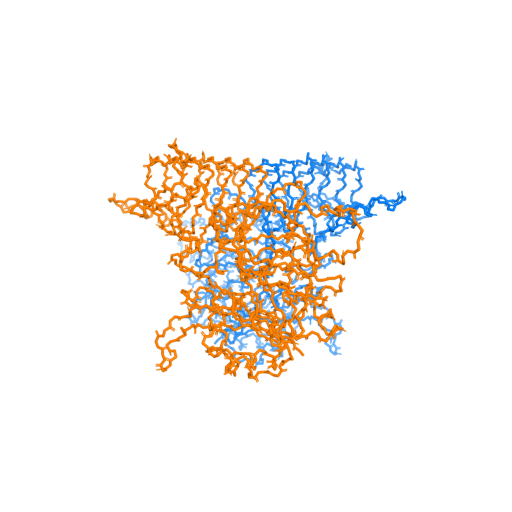 . GLN B 1 132 ? -12.734 -25.781 0.041 1 97.25 132 GLN B CA 1
ATOM 4387 C C . GLN B 1 132 ? -13.445 -26.812 -0.831 1 97.25 132 GLN B C 1
ATOM 4389 O O . GLN B 1 132 ? -13.836 -27.875 -0.349 1 97.25 132 GLN B O 1
ATOM 4394 N N . ARG B 1 133 ? -13.555 -26.438 -2.051 1 96.94 133 ARG B N 1
ATOM 4395 C CA . ARG B 1 133 ? -14.18 -27.375 -2.98 1 96.94 133 ARG B CA 1
ATOM 4396 C C . ARG B 1 133 ? -13.305 -28.594 -3.195 1 96.94 133 ARG B C 1
ATOM 4398 O O . ARG B 1 133 ? -13.812 -29.719 -3.316 1 96.94 133 ARG B O 1
ATOM 4405 N N . LEU B 1 134 ? -12.07 -28.375 -3.262 1 97.69 134 LEU B N 1
ATOM 4406 C CA . LEU B 1 134 ? -11.109 -29.469 -3.393 1 97.69 134 LEU B CA 1
ATOM 4407 C C . LEU B 1 134 ? -11.172 -30.391 -2.184 1 97.69 134 LEU B C 1
ATOM 4409 O O . LEU B 1 134 ? -11.211 -31.625 -2.334 1 97.69 134 LEU B O 1
ATOM 4413 N N . ILE B 1 135 ? -11.227 -29.812 -1.005 1 98.19 135 ILE B N 1
ATOM 4414 C CA . ILE B 1 135 ? -11.258 -30.562 0.247 1 98.19 135 ILE B CA 1
ATOM 4415 C C . ILE B 1 135 ? -12.555 -31.375 0.325 1 98.19 135 ILE B C 1
ATOM 4417 O O . ILE B 1 135 ? -12.531 -32.562 0.689 1 98.19 135 ILE B O 1
ATOM 4421 N N . GLU B 1 136 ? -13.641 -30.766 -0.058 1 97.75 136 GLU B N 1
ATOM 4422 C CA . GLU B 1 136 ? -14.93 -31.453 -0.055 1 97.75 136 GLU B CA 1
ATOM 4423 C C . GLU B 1 136 ? -14.922 -32.625 -1.007 1 97.75 136 GLU B C 1
ATOM 4425 O O . GLU B 1 136 ? -15.391 -33.719 -0.656 1 97.75 136 GLU B O 1
ATOM 4430 N N . ALA B 1 137 ? -14.406 -32.469 -2.127 1 96.81 137 ALA B N 1
ATOM 4431 C CA . ALA B 1 137 ? -14.328 -33.531 -3.1 1 96.81 137 ALA B CA 1
ATOM 4432 C C . ALA B 1 137 ? -13.469 -34.688 -2.57 1 96.81 137 ALA B C 1
ATOM 4434 O O . ALA B 1 137 ? -13.828 -35.844 -2.715 1 96.81 137 ALA B O 1
ATOM 4435 N N . HIS B 1 138 ? -12.391 -34.375 -1.979 1 97.94 138 HIS B N 1
ATOM 4436 C CA . HIS B 1 138 ? -11.477 -35.375 -1.396 1 97.94 138 HIS B CA 1
ATOM 4437 C C . HIS B 1 138 ? -12.18 -36.219 -0.33 1 97.94 138 HIS B C 1
ATOM 4439 O O . HIS B 1 138 ? -12.102 -37.438 -0.354 1 97.94 138 HIS B O 1
ATOM 4445 N N . ARG B 1 139 ? -12.867 -35.531 0.532 1 97.62 139 ARG B N 1
ATOM 4446 C CA . ARG B 1 139 ? -13.516 -36.188 1.663 1 97.62 139 ARG B CA 1
ATOM 4447 C C . ARG B 1 139 ? -14.734 -36.969 1.208 1 97.62 139 ARG B C 1
ATOM 4449 O O . ARG B 1 139 ? -14.961 -38.094 1.66 1 97.62 139 ARG B O 1
ATOM 4456 N N . ASN B 1 140 ? -15.492 -36.438 0.293 1 96.94 140 ASN B N 1
ATOM 4457 C CA . ASN B 1 140 ? -16.672 -37.094 -0.221 1 96.94 140 ASN B CA 1
ATOM 4458 C C . ASN B 1 140 ? -16.312 -38.406 -0.94 1 96.94 140 ASN B C 1
ATOM 4460 O O . ASN B 1 140 ? -17.047 -39.375 -0.876 1 96.94 140 ASN B O 1
ATOM 4464 N N . ASN B 1 141 ? -15.211 -38.406 -1.558 1 95.75 141 ASN B N 1
ATOM 4465 C CA . ASN B 1 141 ? -14.773 -39.594 -2.311 1 95.75 141 ASN B CA 1
ATOM 4466 C C . ASN B 1 141 ? -13.961 -40.531 -1.439 1 95.75 141 ASN B C 1
ATOM 4468 O O . ASN B 1 141 ? -13.531 -41.594 -1.904 1 95.75 141 ASN B O 1
ATOM 4472 N N . LYS B 1 142 ? -13.688 -40.125 -0.212 1 96.69 142 LYS B N 1
ATOM 4473 C CA . LYS B 1 142 ? -12.867 -40.906 0.712 1 96.69 142 LYS B CA 1
ATOM 4474 C C . LYS B 1 142 ? -11.516 -41.219 0.094 1 96.69 142 LYS B C 1
ATOM 4476 O O . LYS B 1 142 ? -11.07 -42.375 0.139 1 96.69 142 LYS B O 1
ATOM 4481 N N . ALA B 1 143 ? -10.992 -40.281 -0.594 1 97.69 143 ALA B N 1
ATOM 4482 C CA . ALA B 1 143 ? -9.703 -40.438 -1.258 1 97.69 143 ALA B CA 1
ATOM 4483 C C . ALA B 1 143 ? -8.562 -40.438 -0.245 1 97.69 143 ALA B C 1
ATOM 4485 O O . ALA B 1 143 ? -8.672 -39.844 0.825 1 97.69 143 ALA B O 1
ATOM 4486 N N . ASP B 1 144 ? -7.5 -41.156 -0.611 1 98.12 144 ASP B N 1
ATOM 4487 C CA . ASP B 1 144 ? -6.25 -41.062 0.138 1 98.12 144 ASP B CA 1
ATOM 4488 C C . ASP B 1 144 ? -5.43 -39.844 -0.335 1 98.12 144 ASP B C 1
ATOM 4490 O O . ASP B 1 144 ? -4.801 -39.156 0.472 1 98.12 144 ASP B O 1
ATOM 4494 N N . ILE B 1 145 ? -5.434 -39.719 -1.626 1 98.19 145 ILE B N 1
ATOM 4495 C CA . ILE B 1 145 ? -4.75 -38.625 -2.299 1 98.19 145 ILE B CA 1
ATOM 4496 C C . ILE B 1 145 ? -5.648 -38.031 -3.391 1 98.19 145 ILE B C 1
ATOM 4498 O O . ILE B 1 145 ? -6.301 -38.781 -4.125 1 98.19 145 ILE B O 1
ATOM 4502 N N . THR B 1 146 ? -5.762 -36.75 -3.455 1 98.12 146 THR B N 1
ATOM 4503 C CA . THR B 1 146 ? -6.398 -36.062 -4.578 1 98.12 146 THR B CA 1
ATOM 4504 C C . THR B 1 146 ? -5.398 -35.156 -5.301 1 98.12 146 THR B C 1
ATOM 4506 O O . THR B 1 146 ? -4.668 -34.406 -4.664 1 98.12 146 THR B O 1
ATOM 4509 N N . ILE B 1 147 ? -5.301 -35.312 -6.641 1 96.81 147 ILE B N 1
ATOM 4510 C CA . ILE B 1 147 ? -4.398 -34.531 -7.477 1 96.81 147 ILE B CA 1
ATOM 4511 C C . ILE B 1 147 ? -5.199 -33.531 -8.312 1 96.81 147 ILE B C 1
ATOM 4513 O O . ILE B 1 147 ? -6.176 -33.906 -8.969 1 96.81 147 ILE B O 1
ATOM 4517 N N . VAL B 1 148 ? -4.773 -32.25 -8.25 1 96.44 148 VAL B N 1
ATOM 4518 C CA . VAL B 1 148 ? -5.426 -31.25 -9.094 1 96.44 148 VAL B CA 1
ATOM 4519 C C . VAL B 1 148 ? -4.84 -31.312 -10.508 1 96.44 148 VAL B C 1
ATOM 4521 O O . VAL B 1 148 ? -3.621 -31.312 -10.68 1 96.44 148 VAL B O 1
ATOM 4524 N N . ALA B 1 149 ? -5.711 -31.453 -11.492 1 92.81 149 ALA B N 1
ATOM 4525 C CA . ALA B 1 149 ? -5.309 -31.531 -12.898 1 92.81 149 ALA B CA 1
ATOM 4526 C C . ALA B 1 149 ? -6.062 -30.5 -13.742 1 92.81 149 ALA B C 1
ATOM 4528 O O . ALA B 1 149 ? -7.18 -30.109 -13.406 1 92.81 149 ALA B O 1
ATOM 4529 N N . LEU B 1 150 ? -5.375 -30.047 -14.758 1 90.06 150 LEU B N 1
ATOM 4530 C CA . LEU B 1 150 ? -6 -29.094 -15.672 1 90.06 150 LEU B CA 1
ATOM 4531 C C . LEU B 1 150 ? -6.953 -29.812 -16.625 1 90.06 150 LEU B C 1
ATOM 4533 O O . LEU B 1 150 ? -6.598 -30.844 -17.203 1 90.06 150 LEU B O 1
ATOM 4537 N N . ASN B 1 151 ? -8.258 -29.312 -16.766 1 83.56 151 ASN B N 1
ATOM 4538 C CA . ASN B 1 151 ? -9.258 -29.891 -17.641 1 83.56 151 ASN B CA 1
ATOM 4539 C C . ASN B 1 151 ? -8.977 -29.547 -19.109 1 83.56 151 ASN B C 1
ATOM 4541 O O . ASN B 1 151 ? -9.391 -30.281 -20.016 1 83.56 151 ASN B O 1
ATOM 4545 N N . ALA B 1 152 ? -8.172 -28.562 -19.484 1 66.56 152 ALA B N 1
ATOM 4546 C CA . ALA B 1 152 ? -7.922 -28.25 -20.875 1 66.56 152 ALA B CA 1
ATOM 4547 C C . ALA B 1 152 ? -6.496 -28.625 -21.281 1 66.56 152 ALA B C 1
ATOM 4549 O O . ALA B 1 152 ? -5.555 -28.406 -20.516 1 66.56 152 ALA B O 1
ATOM 4550 N N . ILE B 1 153 ? -6.348 -29.625 -22.219 1 54.53 153 ILE B N 1
ATOM 4551 C CA . ILE B 1 153 ? -5.051 -30.078 -22.719 1 54.53 153 ILE B CA 1
ATOM 4552 C C . ILE B 1 153 ? -4.379 -28.938 -23.5 1 54.53 153 ILE B C 1
ATOM 4554 O O . ILE B 1 153 ? -4.922 -28.453 -24.5 1 54.53 153 ILE B O 1
ATOM 4558 N N . ARG B 1 154 ? -3.754 -28.047 -22.797 1 53.41 154 ARG B N 1
ATOM 4559 C CA . ARG B 1 154 ? -3.021 -27.109 -23.625 1 53.41 154 ARG B CA 1
ATOM 4560 C C . ARG B 1 154 ? -1.747 -27.734 -24.188 1 53.41 154 ARG B C 1
ATOM 4562 O O . ARG B 1 154 ? -1.139 -28.594 -23.531 1 53.41 154 ARG B O 1
ATOM 4569 N N . ASP B 1 155 ? -1.662 -27.953 -25.469 1 48.56 155 ASP B N 1
ATOM 4570 C CA . ASP B 1 155 ? -0.588 -28.547 -26.25 1 48.56 155 ASP B CA 1
ATOM 4571 C C . ASP B 1 155 ? 0.773 -28.281 -25.625 1 48.56 155 ASP B C 1
ATOM 4573 O O . ASP B 1 155 ? 1.692 -29.094 -25.75 1 48.56 155 ASP B O 1
ATOM 4577 N N . LYS B 1 156 ? 0.988 -27.234 -24.906 1 49.34 156 LYS B N 1
ATOM 4578 C CA . LYS B 1 156 ? 2.346 -26.719 -24.766 1 49.34 156 LYS B CA 1
ATOM 4579 C C . LYS B 1 156 ? 2.881 -26.969 -23.359 1 49.34 156 LYS B C 1
ATOM 4581 O O . LYS B 1 156 ? 3.721 -26.219 -22.859 1 49.34 156 LYS B O 1
ATOM 4586 N N . HIS B 1 157 ? 2.496 -28.094 -22.703 1 53.28 157 HIS B N 1
ATOM 4587 C CA . HIS B 1 157 ? 3.117 -28 -21.391 1 53.28 157 HIS B CA 1
ATOM 4588 C C . HIS B 1 157 ? 4.16 -29.109 -21.203 1 53.28 157 HIS B C 1
ATOM 4590 O O . HIS B 1 157 ? 3.832 -30.219 -20.781 1 53.28 157 HIS B O 1
ATOM 4596 N N . PRO B 1 158 ? 5.379 -28.969 -21.688 1 54.16 158 PRO B N 1
ATOM 4597 C CA . PRO B 1 158 ? 6.434 -29.922 -21.328 1 54.16 158 PRO B CA 1
ATOM 4598 C C . PRO B 1 158 ? 6.73 -29.953 -19.828 1 54.16 158 PRO B C 1
ATOM 4600 O O . PRO B 1 158 ? 6.531 -28.953 -19.141 1 54.16 158 PRO B O 1
ATOM 4603 N N . GLY B 1 159 ? 6.969 -31.188 -19.281 1 59.16 159 GLY B N 1
ATOM 4604 C CA . GLY B 1 159 ? 7.477 -31.359 -17.938 1 59.16 159 GLY B CA 1
ATOM 4605 C C . GLY B 1 159 ? 6.379 -31.562 -16.906 1 59.16 159 GLY B C 1
ATOM 4606 O O . GLY B 1 159 ? 6.645 -31.609 -15.703 1 59.16 159 GLY B O 1
ATOM 4607 N N . PHE B 1 160 ? 5.219 -31.703 -17.516 1 70 160 PHE B N 1
ATOM 4608 C CA . PHE B 1 160 ? 4.152 -31.891 -16.547 1 70 160 PHE B CA 1
ATOM 4609 C C . PHE B 1 160 ? 3.803 -33.344 -16.375 1 70 160 PHE B C 1
ATOM 4611 O O . PHE B 1 160 ? 4.051 -34.156 -17.266 1 70 160 PHE B O 1
ATOM 4618 N N . GLY B 1 161 ? 3.436 -33.688 -15.195 1 78.38 161 GLY B N 1
ATOM 4619 C CA . GLY B 1 161 ? 2.846 -35 -14.969 1 78.38 161 GLY B CA 1
ATOM 4620 C C . GLY B 1 161 ? 1.509 -35.188 -15.672 1 78.38 161 GLY B C 1
ATOM 4621 O O . GLY B 1 161 ? 0.744 -34.219 -15.812 1 78.38 161 GLY B O 1
ATOM 4622 N N . LEU B 1 162 ? 1.348 -36.438 -16.25 1 84.38 162 LEU B N 1
ATOM 4623 C CA . LEU B 1 162 ? 0.098 -36.75 -16.922 1 84.38 162 LEU B CA 1
ATOM 4624 C C . LEU B 1 162 ? -0.698 -37.781 -16.125 1 84.38 162 LEU B C 1
ATOM 4626 O O . LEU B 1 162 ? -0.148 -38.812 -15.695 1 84.38 162 LEU B O 1
ATOM 4630 N N . LEU B 1 163 ? -1.965 -37.438 -15.945 1 88.12 163 LEU B N 1
ATOM 4631 C CA . LEU B 1 163 ? -2.887 -38.344 -15.242 1 88.12 163 LEU B CA 1
ATOM 4632 C C . LEU B 1 163 ? -3.824 -39.031 -16.234 1 88.12 163 LEU B C 1
ATOM 4634 O O . LEU B 1 163 ? -4.469 -38.375 -17.047 1 88.12 163 LEU B O 1
ATOM 4638 N N . ARG B 1 164 ? -3.783 -40.312 -16.141 1 88.5 164 ARG B N 1
ATOM 4639 C CA . ARG B 1 164 ? -4.852 -41.094 -16.781 1 88.5 164 ARG B CA 1
ATOM 4640 C C . ARG B 1 164 ? -5.965 -41.406 -15.789 1 88.5 164 ARG B C 1
ATOM 4642 O O . ARG B 1 164 ? -5.707 -41.969 -14.734 1 88.5 164 ARG B O 1
ATOM 4649 N N . VAL B 1 165 ? -7.125 -40.969 -16.156 1 90 165 VAL B N 1
ATOM 4650 C CA . VAL B 1 165 ? -8.227 -41.062 -15.211 1 90 165 VAL B CA 1
ATOM 4651 C C . VAL B 1 165 ? -9.359 -41.906 -15.812 1 90 165 VAL B C 1
ATOM 4653 O O . VAL B 1 165 ? -9.609 -41.844 -17.016 1 90 165 VAL B O 1
ATOM 4656 N N . ASN B 1 166 ? -10.008 -42.656 -14.938 1 87.94 166 ASN B N 1
ATOM 4657 C CA . ASN B 1 166 ? -11.188 -43.406 -15.383 1 87.94 166 ASN B CA 1
ATOM 4658 C C . ASN B 1 166 ? -12.445 -42.531 -15.32 1 87.94 166 ASN B C 1
ATOM 4660 O O . ASN B 1 166 ? -12.383 -41.344 -14.961 1 87.94 166 ASN B O 1
ATOM 4664 N N . PRO B 1 167 ? -13.57 -43 -15.633 1 84.5 167 PRO B N 1
ATOM 4665 C CA . PRO B 1 167 ? -14.781 -42.188 -15.758 1 84.5 167 PRO B CA 1
ATOM 4666 C C . PRO B 1 167 ? -15.258 -41.625 -14.414 1 84.5 167 PRO B C 1
ATOM 4668 O O . PRO B 1 167 ? -16.016 -40.656 -14.383 1 84.5 167 PRO B O 1
ATOM 4671 N N . VAL B 1 168 ? -14.859 -42.312 -13.352 1 84.44 168 VAL B N 1
ATOM 4672 C CA . VAL B 1 168 ? -15.289 -41.812 -12.047 1 84.44 168 VAL B CA 1
ATOM 4673 C C . VAL B 1 168 ? -14.18 -40.938 -11.438 1 84.44 168 VAL B C 1
ATOM 4675 O O . VAL B 1 168 ? -14.125 -40.75 -10.219 1 84.44 168 VAL B O 1
ATOM 4678 N N . ASN B 1 169 ? -13.156 -40.5 -12.156 1 85.69 169 ASN B N 1
ATOM 4679 C CA . ASN B 1 169 ? -12.078 -39.562 -11.828 1 85.69 169 ASN B CA 1
ATOM 4680 C C . ASN B 1 169 ? -11.039 -40.219 -10.914 1 85.69 169 ASN B C 1
ATOM 4682 O O . ASN B 1 169 ? -10.344 -39.5 -10.18 1 85.69 169 ASN B O 1
ATOM 4686 N N . GLN B 1 170 ? -11.039 -41.438 -10.938 1 92.31 170 GLN B N 1
ATOM 4687 C CA . GLN B 1 170 ? -9.961 -42.156 -10.25 1 92.31 170 GLN B CA 1
ATOM 4688 C C . GLN B 1 170 ? -8.711 -42.219 -11.133 1 92.31 170 GLN B C 1
ATOM 4690 O O . GLN B 1 170 ? -8.812 -42.531 -12.32 1 92.31 170 GLN B O 1
ATOM 4695 N N . VAL B 1 171 ? -7.578 -41.906 -10.523 1 93.31 171 VAL B N 1
ATOM 4696 C CA . VAL B 1 171 ? -6.332 -41.938 -11.281 1 93.31 171 VAL B CA 1
ATOM 4697 C C . VAL B 1 171 ? -5.84 -43.375 -11.422 1 93.31 171 VAL B C 1
ATOM 4699 O O . VAL B 1 171 ? -5.617 -44.062 -10.422 1 93.31 171 VAL B O 1
ATOM 4702 N N . ILE B 1 172 ? -5.648 -43.75 -12.648 1 90.56 172 ILE B N 1
ATOM 4703 C CA . ILE B 1 172 ? -5.223 -45.125 -12.906 1 90.56 172 ILE B CA 1
ATOM 4704 C C . ILE B 1 172 ? -3.721 -45.156 -13.18 1 90.56 172 ILE B C 1
ATOM 4706 O O . ILE B 1 172 ? -3.061 -46.188 -12.93 1 90.56 172 ILE B O 1
ATOM 4710 N N . GLU B 1 173 ? -3.307 -44.094 -13.766 1 88.69 173 GLU B N 1
ATOM 4711 C CA . GLU B 1 173 ? -1.884 -43.969 -14.07 1 88.69 173 GLU B CA 1
ATOM 4712 C C . GLU B 1 173 ? -1.397 -42.531 -13.945 1 88.69 173 GLU B C 1
ATOM 4714 O O . GLU B 1 173 ? -2.129 -41.594 -14.273 1 88.69 173 GLU B O 1
ATOM 4719 N N . PHE B 1 174 ? -0.188 -42.406 -13.398 1 88.5 174 PHE B N 1
ATOM 4720 C CA . PHE B 1 174 ? 0.508 -41.125 -13.32 1 88.5 174 PHE B CA 1
ATOM 4721 C C . PHE B 1 174 ? 1.905 -41.25 -13.922 1 88.5 174 PHE B C 1
ATOM 4723 O O . PHE B 1 174 ? 2.703 -42.094 -13.5 1 88.5 174 PHE B O 1
ATOM 4730 N N . SER B 1 175 ? 2.137 -40.469 -14.945 1 82.44 175 SER B N 1
ATOM 4731 C CA . SER B 1 175 ? 3.445 -40.469 -15.594 1 82.44 175 SER B CA 1
ATOM 4732 C C . SER B 1 175 ? 4.031 -39.062 -15.703 1 82.44 175 SER B C 1
ATOM 4734 O O . SER B 1 175 ? 3.316 -38.125 -16.016 1 82.44 175 SER B O 1
ATOM 4736 N N . MET B 1 176 ? 5.277 -38.938 -15.203 1 74 176 MET B N 1
ATOM 4737 C CA . MET B 1 176 ? 5.961 -37.656 -15.352 1 74 176 MET B CA 1
ATOM 4738 C C . MET B 1 176 ? 6.664 -37.562 -16.703 1 74 176 MET B C 1
ATOM 4740 O O . MET B 1 176 ? 7.371 -38.5 -17.094 1 74 176 MET B O 1
ATOM 4744 N N . LYS B 1 177 ? 6.152 -36.656 -17.516 1 58.53 177 LYS B N 1
ATOM 4745 C CA . LYS B 1 177 ? 6.801 -36.531 -18.812 1 58.53 177 LYS B CA 1
ATOM 4746 C C . LYS B 1 177 ? 8.109 -35.75 -18.703 1 58.53 177 LYS B C 1
ATOM 4748 O O . LYS B 1 177 ? 8.234 -34.844 -17.875 1 58.53 177 LYS B O 1
ATOM 4753 N N . SER B 1 178 ? 9.242 -36.344 -19.234 1 52.41 178 SER B N 1
ATOM 4754 C CA . SER B 1 178 ? 10.531 -35.656 -19.297 1 52.41 178 SER B CA 1
ATOM 4755 C C . SER B 1 178 ? 10.414 -34.344 -20.047 1 52.41 178 SER B C 1
ATOM 4757 O O . SER B 1 178 ? 9.492 -34.156 -20.844 1 52.41 178 SER B O 1
ATOM 4759 N N . GLU B 1 179 ? 11.008 -33.188 -19.609 1 50.06 179 GLU B N 1
ATOM 4760 C CA . GLU B 1 179 ? 11.031 -31.859 -20.203 1 50.06 179 GLU B CA 1
ATOM 4761 C C . GLU B 1 179 ? 10.945 -31.922 -21.719 1 50.06 179 GLU B C 1
ATOM 4763 O O . GLU B 1 179 ? 10.406 -31.016 -22.359 1 50.06 179 GLU B O 1
ATOM 4768 N N . ARG B 1 180 ? 11.531 -32.938 -22.422 1 46.41 180 ARG B N 1
ATOM 4769 C CA . ARG B 1 180 ? 11.711 -33 -23.875 1 46.41 180 ARG B CA 1
ATOM 4770 C C . ARG B 1 180 ? 10.508 -33.625 -24.547 1 46.41 180 ARG B C 1
ATOM 4772 O O . ARG B 1 180 ? 10.391 -33.594 -25.781 1 46.41 180 ARG B O 1
ATOM 4779 N N . GLU B 1 181 ? 9.703 -34.188 -23.859 1 45.47 181 GLU B N 1
ATOM 4780 C CA . GLU B 1 181 ? 8.648 -34.906 -24.562 1 45.47 181 GLU B CA 1
ATOM 4781 C C . GLU B 1 181 ? 7.391 -34.062 -24.703 1 45.47 181 GLU B C 1
ATOM 4783 O O . GLU B 1 181 ? 6.875 -33.531 -23.719 1 45.47 181 GLU B O 1
ATOM 4788 N N . THR B 1 182 ? 7.234 -33.375 -25.828 1 41.88 182 THR B N 1
ATOM 4789 C CA . THR B 1 182 ? 6.062 -32.594 -26.219 1 41.88 182 THR B CA 1
ATOM 4790 C C . THR B 1 182 ? 4.801 -33.469 -26.141 1 41.88 182 THR B C 1
ATOM 4792 O O . THR B 1 182 ? 4.805 -34.625 -26.578 1 41.88 182 THR B O 1
ATOM 4795 N N . ILE B 1 183 ? 3.963 -33.156 -25.344 1 43.44 183 ILE B N 1
ATOM 4796 C CA . ILE B 1 183 ? 2.666 -33.812 -25.359 1 43.44 183 ILE B CA 1
ATOM 4797 C C . ILE B 1 183 ? 2.055 -33.719 -26.766 1 43.44 183 ILE B C 1
ATOM 4799 O O . ILE B 1 183 ? 1.828 -32.594 -27.266 1 43.44 183 ILE B O 1
ATOM 4803 N N . THR B 1 184 ? 2.271 -34.469 -27.703 1 34.25 184 THR B N 1
ATOM 4804 C CA . THR B 1 184 ? 1.46 -34.469 -28.922 1 34.25 184 THR B CA 1
ATOM 4805 C C . THR B 1 184 ? -0.026 -34.5 -28.562 1 34.25 184 THR B C 1
ATOM 4807 O O . THR B 1 184 ? -0.415 -34.969 -27.5 1 34.25 184 THR B O 1
ATOM 4810 N N . SER B 1 185 ? -0.817 -33.812 -29.391 1 34.59 185 SER B N 1
ATOM 4811 C CA . SER B 1 185 ? -2.256 -33.594 -29.406 1 34.59 185 SER B CA 1
ATOM 4812 C C . SER B 1 185 ? -3.033 -34.844 -29.016 1 34.59 185 SER B C 1
ATOM 4814 O O . SER B 1 185 ? -2.971 -35.844 -29.688 1 34.59 185 SER B O 1
ATOM 4816 N N . ILE B 1 186 ? -2.979 -35.375 -27.969 1 35.41 186 ILE B N 1
ATOM 4817 C CA . ILE B 1 186 ? -4.066 -36.344 -27.906 1 35.41 186 ILE B CA 1
ATOM 4818 C C . ILE B 1 186 ? -5.41 -35.625 -27.938 1 35.41 186 ILE B C 1
ATOM 4820 O O . ILE B 1 186 ? -5.695 -34.812 -27.062 1 35.41 186 ILE B O 1
ATOM 4824 N N . SER B 1 187 ? -6.027 -35.312 -29.141 1 32.31 187 SER B N 1
ATOM 4825 C CA . SER B 1 187 ? -7.426 -34.938 -29.297 1 32.31 187 SER B CA 1
ATOM 4826 C C . SER B 1 187 ? -8.312 -35.656 -28.281 1 32.31 187 SER B C 1
ATOM 4828 O O . SER B 1 187 ? -8.18 -36.875 -28.078 1 32.31 187 SER B O 1
ATOM 4830 N N . GLY B 1 188 ? -8.648 -35.094 -27.234 1 35.44 188 GLY B N 1
ATOM 4831 C CA . GLY B 1 188 ? -9.812 -35.594 -26.516 1 35.44 188 GLY B CA 1
ATOM 4832 C C . GLY B 1 188 ? -10.922 -36.062 -27.453 1 35.44 188 GLY B C 1
ATOM 4833 O O . GLY B 1 188 ? -12.086 -36.094 -27.062 1 35.44 188 GLY B O 1
ATOM 4834 N N . LYS B 1 189 ? -10.773 -35.906 -28.75 1 33.22 189 LYS B N 1
ATOM 4835 C CA . LYS B 1 189 ? -11.969 -36.438 -29.406 1 33.22 189 LYS B CA 1
ATOM 4836 C C . LYS B 1 189 ? -12.234 -37.875 -28.984 1 33.22 189 LYS B C 1
ATOM 4838 O O . LYS B 1 189 ? -11.305 -38.688 -28.906 1 33.22 189 LYS B O 1
ATOM 4843 N N . SER B 1 190 ? -13.422 -38.062 -28.312 1 32.91 190 SER B N 1
ATOM 4844 C CA . SER B 1 190 ? -14.211 -39.281 -28.359 1 32.91 190 SER B CA 1
ATOM 4845 C C . SER B 1 190 ? -14.109 -39.969 -29.719 1 32.91 190 SER B C 1
ATOM 4847 O O . SER B 1 190 ? -14.555 -39.438 -30.719 1 32.91 190 SER B O 1
ATOM 4849 N N . SER B 1 191 ? -13.039 -40.344 -30.234 1 30.48 191 SER B N 1
ATOM 4850 C CA . SER B 1 191 ? -13.445 -41.312 -31.234 1 30.48 191 SER B CA 1
ATOM 4851 C C . SER B 1 191 ? -14.594 -42.188 -30.719 1 30.48 191 SER B C 1
ATOM 4853 O O . SER B 1 191 ? -14.508 -42.75 -29.625 1 30.48 191 SER B O 1
ATOM 4855 N N . ARG B 1 192 ? -15.852 -41.969 -31.219 1 31.44 192 ARG B N 1
ATOM 4856 C CA . ARG B 1 192 ? -17.062 -42.781 -31.094 1 31.44 192 ARG B CA 1
ATOM 4857 C C . ARG B 1 192 ? -16.719 -44.281 -31.141 1 31.44 192 ARG B C 1
ATOM 4859 O O . ARG B 1 192 ? -17.609 -45.094 -31.266 1 31.44 192 ARG B O 1
ATOM 4866 N N . LYS B 1 193 ? -15.664 -44.781 -31.625 1 33.56 193 LYS B N 1
ATOM 4867 C CA . LYS B 1 193 ? -16 -46.188 -31.734 1 33.56 193 LYS B CA 1
ATOM 4868 C C . LYS B 1 193 ? -16.438 -46.75 -30.391 1 33.56 193 LYS B C 1
ATOM 4870 O O . LYS B 1 193 ? -16.094 -46.219 -29.344 1 33.56 193 LYS B O 1
ATOM 4875 N N . SER B 1 194 ? -16.922 -48.094 -30.359 1 31.33 194 SER B N 1
ATOM 4876 C CA . SER B 1 194 ? -17.766 -48.844 -29.438 1 31.33 194 SER B CA 1
ATOM 4877 C C . SER B 1 194 ? -17.359 -48.594 -27.984 1 31.33 194 SER B C 1
ATOM 4879 O O . SER B 1 194 ? -18.188 -48.219 -27.156 1 31.33 194 SER B O 1
ATOM 4881 N N . ASP B 1 195 ? -16.906 -49.688 -27.234 1 32.22 195 ASP B N 1
ATOM 4882 C CA . ASP B 1 195 ? -17.141 -50.281 -25.922 1 32.22 195 ASP B CA 1
ATOM 4883 C C . ASP B 1 195 ? -16.328 -49.562 -24.844 1 32.22 195 ASP B C 1
ATOM 4885 O O . ASP B 1 195 ? -16.469 -49.875 -23.656 1 32.22 195 ASP B O 1
ATOM 4889 N N . SER B 1 196 ? -14.938 -49.281 -25 1 36.25 196 SER B N 1
ATOM 4890 C CA . SER B 1 196 ? -14.039 -49.156 -23.859 1 36.25 196 SER B CA 1
ATOM 4891 C C . SER B 1 196 ? -14.227 -47.812 -23.141 1 36.25 196 SER B C 1
ATOM 4893 O O . SER B 1 196 ? -14.422 -46.781 -23.797 1 36.25 196 SER B O 1
ATOM 4895 N N . VAL B 1 197 ? -14.539 -47.594 -21.828 1 40.78 197 VAL B N 1
ATOM 4896 C CA . VAL B 1 197 ? -14.68 -46.594 -20.797 1 40.78 197 VAL B CA 1
ATOM 4897 C C . VAL B 1 197 ? -13.633 -45.5 -21 1 40.78 197 VAL B C 1
ATOM 4899 O O . VAL B 1 197 ? -12.438 -45.75 -20.875 1 40.78 197 VAL B O 1
ATOM 4902 N N . ALA B 1 198 ? -13.648 -44.438 -21.766 1 45.19 198 ALA B N 1
ATOM 4903 C CA . ALA B 1 198 ? -12.859 -43.312 -22.25 1 45.19 198 ALA B CA 1
ATOM 4904 C C . ALA B 1 198 ? -12.031 -42.688 -21.125 1 45.19 198 ALA B C 1
ATOM 4906 O O . ALA B 1 198 ? -12.578 -42.094 -20.203 1 45.19 198 ALA B O 1
ATOM 4907 N N . SER B 1 199 ? -10.891 -43.188 -20.672 1 56.72 199 SER B N 1
ATOM 4908 C CA . SER B 1 199 ? -9.789 -42.719 -19.844 1 56.72 199 SER B CA 1
ATOM 4909 C C . SER B 1 199 ? -9.242 -41.375 -20.359 1 56.72 199 SER B C 1
ATOM 4911 O O . SER B 1 199 ? -9.094 -41.188 -21.562 1 56.72 199 SER B O 1
ATOM 4913 N N . GLY B 1 200 ? -9.57 -40.094 -19.734 1 69.75 200 GLY B N 1
ATOM 4914 C CA . GLY B 1 200 ? -8.992 -38.812 -20.109 1 69.75 200 GLY B CA 1
ATOM 4915 C C . GLY B 1 200 ? -7.602 -38.594 -19.531 1 69.75 200 GLY B C 1
ATOM 4916 O O . GLY B 1 200 ? -7.238 -39.219 -18.531 1 69.75 200 GLY B O 1
ATOM 4917 N N . ASN B 1 201 ? -6.637 -38.031 -20.406 1 79.69 201 ASN B N 1
ATOM 4918 C CA . ASN B 1 201 ? -5.312 -37.625 -19.969 1 79.69 201 ASN B CA 1
ATOM 4919 C C . ASN B 1 201 ? -5.293 -36.125 -19.578 1 79.69 201 ASN B C 1
ATOM 4921 O O . ASN B 1 201 ? -5.719 -35.281 -20.359 1 79.69 201 ASN B O 1
ATOM 4925 N N . PHE B 1 202 ? -4.953 -35.938 -18.344 1 86.88 202 PHE B N 1
ATOM 4926 C CA . PHE B 1 202 ? -4.949 -34.562 -17.844 1 86.88 202 PHE B CA 1
ATOM 4927 C C . PHE B 1 202 ? -3.584 -34.219 -17.266 1 86.88 202 PHE B C 1
ATOM 4929 O O . PHE B 1 202 ? -2.965 -35 -16.578 1 86.88 202 PHE B O 1
ATOM 4936 N N . PRO B 1 203 ? -3.088 -33.031 -17.609 1 88.69 203 PRO B N 1
ATOM 4937 C CA . PRO B 1 203 ? -1.83 -32.594 -17 1 88.69 203 PRO B CA 1
ATOM 4938 C C . PRO B 1 203 ? -1.979 -32.281 -15.508 1 88.69 203 PRO B C 1
ATOM 4940 O O . PRO B 1 203 ? -2.939 -31.609 -15.109 1 88.69 203 PRO B O 1
ATOM 4943 N N . SER B 1 204 ? -1.05 -32.75 -14.75 1 91.88 204 SER B N 1
ATOM 4944 C CA . SER B 1 204 ? -1.019 -32.469 -13.32 1 91.88 204 SER B CA 1
ATOM 4945 C C . SER B 1 204 ? -0.531 -31.047 -13.039 1 91.88 204 SER B C 1
ATOM 4947 O O . SER B 1 204 ? 0.42 -30.578 -13.672 1 91.88 204 SER B O 1
ATOM 4949 N N . MET B 1 205 ? -1.157 -30.344 -12.094 1 92.25 205 MET B N 1
ATOM 4950 C CA . MET B 1 205 ? -0.713 -29.016 -11.688 1 92.25 205 MET B CA 1
ATOM 4951 C C . MET B 1 205 ? 0.338 -29.109 -10.586 1 92.25 205 MET B C 1
ATOM 4953 O O . MET B 1 205 ? 0.917 -28.094 -10.188 1 92.25 205 MET B O 1
ATOM 4957 N N . GLY B 1 206 ? 0.579 -30.281 -10.125 1 92.69 206 GLY B N 1
ATOM 4958 C CA . GLY B 1 206 ? 1.519 -30.438 -9.031 1 92.69 206 GLY B CA 1
ATOM 4959 C C . GLY B 1 206 ? 0.939 -30.047 -7.68 1 92.69 206 GLY B C 1
ATOM 4960 O O . GLY B 1 206 ? 1.681 -29.75 -6.746 1 92.69 206 GLY B O 1
ATOM 4961 N N . ILE B 1 207 ? -0.365 -29.953 -7.586 1 96.62 207 ILE B N 1
ATOM 4962 C CA . ILE B 1 207 ? -1.095 -29.688 -6.352 1 96.62 207 ILE B CA 1
ATOM 4963 C C . ILE B 1 207 ? -1.697 -30.984 -5.816 1 96.62 207 ILE B C 1
ATOM 4965 O O . ILE B 1 207 ? -2.418 -31.688 -6.531 1 96.62 207 ILE B O 1
ATOM 4969 N N . TYR B 1 208 ? -1.384 -31.297 -4.523 1 97.75 208 TYR B N 1
ATOM 4970 C CA . TYR B 1 208 ? -1.815 -32.562 -3.934 1 97.75 208 TYR B CA 1
ATOM 4971 C C . TYR B 1 208 ? -2.506 -32.344 -2.596 1 97.75 208 TYR B C 1
ATOM 4973 O O . TYR B 1 208 ? -2.037 -31.547 -1.775 1 97.75 208 TYR B O 1
ATOM 4981 N N . LEU B 1 209 ? -3.611 -32.938 -2.439 1 98.62 209 LEU B N 1
ATOM 4982 C CA . LEU B 1 209 ? -4.234 -33.062 -1.126 1 98.62 209 LEU B CA 1
ATOM 4983 C C . LEU B 1 209 ? -4.109 -34.5 -0.613 1 98.62 209 LEU B C 1
ATOM 4985 O O . LEU B 1 209 ? -4.621 -35.438 -1.237 1 98.62 209 LEU B O 1
ATOM 4989 N N . ILE B 1 210 ? -3.416 -34.688 0.574 1 98.38 210 ILE B N 1
ATOM 4990 C CA . ILE B 1 210 ? -3.068 -36.031 1.062 1 98.38 210 ILE B CA 1
ATOM 4991 C C . ILE B 1 210 ? -3.506 -36.156 2.518 1 98.38 210 ILE B C 1
ATOM 4993 O O . ILE B 1 210 ? -3.264 -35.281 3.336 1 98.38 210 ILE B O 1
ATOM 4997 N N . ASN B 1 211 ? -4.082 -37.281 2.812 1 98.12 211 ASN B N 1
ATOM 4998 C CA . ASN B 1 211 ? -4.363 -37.562 4.215 1 98.12 211 ASN B CA 1
ATOM 4999 C C . ASN B 1 211 ? -3.084 -37.625 5.043 1 98.12 211 ASN B C 1
ATOM 5001 O O . ASN B 1 211 ? -2.066 -38.156 4.59 1 98.12 211 ASN B O 1
ATOM 5005 N N . ARG B 1 212 ? -3.221 -37.125 6.207 1 96.94 212 ARG B N 1
ATOM 5006 C CA . ARG B 1 212 ? -2.084 -37.094 7.117 1 96.94 212 ARG B CA 1
ATOM 5007 C C . ARG B 1 212 ? -1.488 -38.5 7.289 1 96.94 212 ARG B C 1
ATOM 5009 O O . ARG B 1 212 ? -0.283 -38.688 7.117 1 96.94 212 ARG B O 1
ATOM 5016 N N . ASP B 1 213 ? -2.346 -39.406 7.598 1 95.75 213 ASP B N 1
ATOM 5017 C CA . ASP B 1 213 ? -1.892 -40.781 7.836 1 95.75 213 ASP B CA 1
ATOM 5018 C C . ASP B 1 213 ? -1.278 -41.375 6.574 1 95.75 213 ASP B C 1
ATOM 5020 O O . ASP B 1 213 ? -0.266 -42.094 6.641 1 95.75 213 ASP B O 1
ATOM 5024 N N . THR B 1 214 ? -1.905 -41.125 5.484 1 96.81 214 THR B N 1
ATOM 5025 C CA . THR B 1 214 ? -1.397 -41.594 4.203 1 96.81 214 THR B CA 1
ATOM 5026 C C . THR B 1 214 ? -0.003 -41.031 3.932 1 96.81 214 THR B C 1
ATOM 5028 O O . THR B 1 214 ? 0.9 -41.781 3.535 1 96.81 214 THR B O 1
ATOM 5031 N N . MET B 1 215 ? 0.196 -39.781 4.133 1 96.06 215 MET B N 1
ATOM 5032 C CA . MET B 1 215 ? 1.486 -39.125 3.912 1 96.06 215 MET B CA 1
ATOM 5033 C C . MET B 1 215 ? 2.566 -39.75 4.793 1 96.06 215 MET B C 1
ATOM 5035 O O . MET B 1 215 ? 3.645 -40.094 4.305 1 96.06 215 MET B O 1
ATOM 5039 N N . SER B 1 216 ? 2.258 -39.938 5.969 1 94.62 216 SER B N 1
ATOM 5040 C CA . SER B 1 216 ? 3.199 -40.5 6.918 1 94.62 216 SER B CA 1
ATOM 5041 C C . SER B 1 216 ? 3.568 -41.938 6.531 1 94.62 216 SER B C 1
ATOM 5043 O O . SER B 1 216 ? 4.75 -42.281 6.5 1 94.62 216 SER B O 1
ATOM 5045 N N . ARG B 1 217 ? 2.604 -42.688 6.242 1 95.12 217 ARG B N 1
ATOM 5046 C CA . ARG B 1 217 ? 2.822 -44.094 5.879 1 95.12 217 ARG B CA 1
ATOM 5047 C C . ARG B 1 217 ? 3.652 -44.188 4.605 1 95.12 217 ARG B C 1
ATOM 5049 O O . ARG B 1 217 ? 4.594 -45 4.535 1 95.12 217 ARG B O 1
ATOM 5056 N N . LEU B 1 218 ? 3.307 -43.406 3.686 1 96.25 218 LEU B N 1
ATOM 5057 C CA . LEU B 1 218 ? 4.004 -43.438 2.406 1 96.25 218 LEU B CA 1
ATOM 5058 C C . LEU B 1 218 ? 5.465 -43.031 2.564 1 96.25 218 LEU B C 1
ATOM 5060 O O . LEU B 1 218 ? 6.363 -43.719 2.078 1 96.25 218 LEU B O 1
ATOM 5064 N N . LEU B 1 219 ? 5.742 -41.969 3.256 1 95.56 219 LEU B N 1
ATOM 5065 C CA . LEU B 1 219 ? 7.074 -41.375 3.26 1 95.56 219 LEU B CA 1
ATOM 5066 C C . LEU B 1 219 ? 7.961 -42.031 4.309 1 95.56 219 LEU B C 1
ATOM 5068 O O . LEU B 1 219 ? 9.18 -42.094 4.148 1 95.56 219 LEU B O 1
ATOM 5072 N N . LYS B 1 220 ? 7.371 -42.594 5.316 1 93.38 220 LYS B N 1
ATOM 5073 C CA . LYS B 1 220 ? 8.172 -43.188 6.379 1 93.38 220 LYS B CA 1
ATOM 5074 C C . LYS B 1 220 ? 8.305 -44.688 6.184 1 93.38 220 LYS B C 1
ATOM 5076 O O . LYS B 1 220 ? 9.375 -45.25 6.414 1 93.38 220 LYS B O 1
ATOM 5081 N N . GLU B 1 221 ? 7.242 -45.281 5.785 1 93.44 221 GLU B N 1
ATOM 5082 C CA . GLU B 1 221 ? 7.199 -46.75 5.797 1 93.44 221 GLU B CA 1
ATOM 5083 C C . GLU B 1 221 ? 7.367 -47.312 4.391 1 93.44 221 GLU B C 1
ATOM 5085 O O . GLU B 1 221 ? 8.266 -48.125 4.145 1 93.44 221 GLU B O 1
ATOM 5090 N N . TYR B 1 222 ? 6.652 -46.875 3.49 1 93.19 222 TYR B N 1
ATOM 5091 C CA . TYR B 1 222 ? 6.59 -47.531 2.184 1 93.19 222 TYR B CA 1
ATOM 5092 C C . TYR B 1 222 ? 7.703 -47.031 1.273 1 93.19 222 TYR B C 1
ATOM 5094 O O . TYR B 1 222 ? 8.273 -47.812 0.493 1 93.19 222 TYR B O 1
ATOM 5102 N N . LEU B 1 223 ? 7.957 -45.75 1.324 1 94.88 223 LEU B N 1
ATOM 5103 C CA . LEU B 1 223 ? 8.922 -45.156 0.409 1 94.88 223 LEU B CA 1
ATOM 5104 C C . LEU B 1 223 ? 9.883 -44.219 1.156 1 94.88 223 LEU B C 1
ATOM 5106 O O . LEU B 1 223 ? 9.977 -43.031 0.851 1 94.88 223 LEU B O 1
ATOM 5110 N N . PRO B 1 224 ? 10.711 -44.688 1.999 1 92.81 224 PRO B N 1
ATOM 5111 C CA . PRO B 1 224 ? 11.594 -43.875 2.832 1 92.81 224 PRO B CA 1
ATOM 5112 C C . PRO B 1 224 ? 12.695 -43.188 2.031 1 92.81 224 PRO B C 1
ATOM 5114 O O . PRO B 1 224 ? 13.32 -42.25 2.512 1 92.81 224 PRO B O 1
ATOM 5117 N N . GLU B 1 225 ? 12.945 -43.594 0.786 1 93 225 GLU B N 1
ATOM 5118 C CA . GLU B 1 225 ? 14.039 -43.031 0.005 1 93 225 GLU B CA 1
ATOM 5119 C C . GLU B 1 225 ? 13.5 -42.188 -1.147 1 93 225 GLU B C 1
ATOM 5121 O O . GLU B 1 225 ? 14.273 -41.625 -1.929 1 93 225 GLU B O 1
ATOM 5126 N N . ALA B 1 226 ? 12.219 -42.094 -1.225 1 93.06 226 ALA B N 1
ATOM 5127 C CA . ALA B 1 226 ? 11.633 -41.344 -2.326 1 93.06 226 ALA B CA 1
ATOM 5128 C C . ALA B 1 226 ? 11.984 -39.875 -2.223 1 93.06 226 ALA B C 1
ATOM 5130 O O . ALA B 1 226 ? 12 -39.312 -1.128 1 93.06 226 ALA B O 1
ATOM 5131 N N . THR B 1 227 ? 12.242 -39.219 -3.367 1 91.38 227 THR B N 1
ATOM 5132 C CA . THR B 1 227 ? 12.656 -37.844 -3.357 1 91.38 227 THR B CA 1
ATOM 5133 C C . THR B 1 227 ? 11.586 -36.938 -3.992 1 91.38 227 THR B C 1
ATOM 5135 O O . THR B 1 227 ? 11.555 -35.75 -3.754 1 91.38 227 THR B O 1
ATOM 5138 N N . ASP B 1 228 ? 10.742 -37.594 -4.754 1 91.44 228 ASP B N 1
ATOM 5139 C CA . ASP B 1 228 ? 9.766 -36.781 -5.492 1 91.44 228 ASP B CA 1
ATOM 5140 C C . ASP B 1 228 ? 8.359 -37.344 -5.344 1 91.44 228 ASP B C 1
ATOM 5142 O O . ASP B 1 228 ? 8.156 -38.562 -5.48 1 91.44 228 ASP B O 1
ATOM 5146 N N . LEU B 1 229 ? 7.422 -36.5 -5.121 1 92.25 229 LEU B N 1
ATOM 5147 C CA . LEU B 1 229 ? 6.031 -36.938 -4.973 1 92.25 229 LEU B CA 1
ATOM 5148 C C . LEU B 1 229 ? 5.457 -37.406 -6.305 1 92.25 229 LEU B C 1
ATOM 5150 O O . LEU B 1 229 ? 4.816 -38.438 -6.375 1 92.25 229 LEU B O 1
ATOM 5154 N N . GLY B 1 230 ? 5.676 -36.625 -7.32 1 89.5 230 GLY B N 1
ATOM 5155 C CA . GLY B 1 230 ? 5.07 -36.906 -8.617 1 89.5 230 GLY B CA 1
ATOM 5156 C C . GLY B 1 230 ? 5.598 -38.156 -9.281 1 89.5 230 GLY B C 1
ATOM 5157 O O . GLY B 1 230 ? 4.828 -39.062 -9.633 1 89.5 230 GLY B O 1
ATOM 5158 N N . SER B 1 231 ? 6.887 -38.281 -9.352 1 88.38 231 SER B N 1
ATOM 5159 C CA . SER B 1 231 ? 7.488 -39.344 -10.148 1 88.38 231 SER B CA 1
ATOM 5160 C C . SER B 1 231 ? 7.602 -40.625 -9.352 1 88.38 231 SER B C 1
ATOM 5162 O O . SER B 1 231 ? 7.652 -41.719 -9.93 1 88.38 231 SER B O 1
ATOM 5164 N N . GLU B 1 232 ? 7.543 -40.5 -8.008 1 93 232 GLU B N 1
ATOM 5165 C CA . GLU B 1 232 ? 7.816 -41.688 -7.223 1 93 232 GLU B CA 1
ATOM 5166 C C . GLU B 1 232 ? 6.652 -42.031 -6.293 1 93 232 GLU B C 1
ATOM 5168 O O . GLU B 1 232 ? 6.066 -43.125 -6.383 1 93 232 GLU B O 1
ATOM 5173 N N . VAL B 1 233 ? 6.246 -41.156 -5.586 1 94.62 233 VAL B N 1
ATOM 5174 C CA . VAL B 1 233 ? 5.324 -41.438 -4.488 1 94.62 233 VAL B CA 1
ATOM 5175 C C . VAL B 1 233 ? 3.932 -41.719 -5.039 1 94.62 233 VAL B C 1
ATOM 5177 O O . VAL B 1 233 ? 3.299 -42.719 -4.66 1 94.62 233 VAL B O 1
ATOM 5180 N N . ILE B 1 234 ? 3.479 -40.906 -5.934 1 94.56 234 ILE B N 1
ATOM 5181 C CA . ILE B 1 234 ? 2.115 -41.031 -6.438 1 94.56 234 ILE B CA 1
ATOM 5182 C C . ILE B 1 234 ? 1.969 -42.344 -7.223 1 94.56 234 ILE B C 1
ATOM 5184 O O . ILE B 1 234 ? 1.029 -43.094 -6.996 1 94.56 234 ILE B O 1
ATOM 5188 N N . PRO B 1 235 ? 2.889 -42.625 -8.148 1 93.38 235 PRO B N 1
ATOM 5189 C CA . PRO B 1 235 ? 2.783 -43.906 -8.852 1 93.38 235 PRO B CA 1
ATOM 5190 C C . PRO B 1 235 ? 2.799 -45.094 -7.895 1 93.38 235 PRO B C 1
ATOM 5192 O O . PRO B 1 235 ? 2.061 -46.062 -8.094 1 93.38 235 PRO B O 1
ATOM 5195 N N . ALA B 1 236 ? 3.6 -45 -6.859 1 94.19 236 ALA B N 1
ATOM 5196 C CA . ALA B 1 236 ? 3.668 -46.062 -5.867 1 94.19 236 ALA B CA 1
ATOM 5197 C C . ALA B 1 236 ? 2.346 -46.219 -5.117 1 94.19 236 ALA B C 1
ATOM 5199 O O . ALA B 1 236 ? 1.896 -47.312 -4.836 1 94.19 236 ALA B O 1
ATOM 5200 N N . ALA B 1 237 ? 1.754 -45.156 -4.75 1 96.12 237 ALA B N 1
ATOM 5201 C CA . ALA B 1 237 ? 0.472 -45.156 -4.051 1 96.12 237 ALA B CA 1
ATOM 5202 C C . ALA B 1 237 ? -0.606 -45.844 -4.883 1 96.12 237 ALA B C 1
ATOM 5204 O O . ALA B 1 237 ? -1.395 -46.625 -4.359 1 96.12 237 ALA B O 1
ATOM 5205 N N . ILE B 1 238 ? -0.594 -45.531 -6.129 1 94 238 ILE B N 1
ATOM 5206 C CA . ILE B 1 238 ? -1.549 -46.156 -7.035 1 94 238 ILE B CA 1
ATOM 5207 C C . ILE B 1 238 ? -1.303 -47.688 -7.086 1 94 238 ILE B C 1
ATOM 5209 O O . ILE B 1 238 ? -2.244 -48.469 -7.004 1 94 238 ILE B O 1
ATOM 5213 N N . SER B 1 239 ? -0.047 -48.031 -7.172 1 93.31 239 SER B N 1
ATOM 5214 C CA . SER B 1 239 ? 0.343 -49.438 -7.328 1 93.31 239 SER B CA 1
ATOM 5215 C C . SER B 1 239 ? -0.039 -50.25 -6.098 1 93.31 239 SER B C 1
ATOM 5217 O O . SER B 1 239 ? -0.339 -51.438 -6.211 1 93.31 239 SER B O 1
ATOM 5219 N N . ILE B 1 240 ? 0.011 -49.625 -4.953 1 93.25 240 ILE B N 1
ATOM 5220 C CA . ILE B 1 240 ? -0.242 -50.406 -3.73 1 93.25 240 ILE B CA 1
ATOM 5221 C C . ILE B 1 240 ? -1.733 -50.344 -3.402 1 93.25 240 ILE B C 1
ATOM 5223 O O . ILE B 1 240 ? -2.152 -50.844 -2.342 1 93.25 240 ILE B O 1
ATOM 5227 N N . GLY B 1 241 ? -2.562 -49.656 -4.156 1 93.44 241 GLY B N 1
ATOM 5228 C CA . GLY B 1 241 ? -4.008 -49.781 -4.059 1 93.44 241 GLY B CA 1
ATOM 5229 C C . GLY B 1 241 ? -4.652 -48.625 -3.318 1 93.44 241 GLY B C 1
ATOM 5230 O O . GLY B 1 241 ? -5.828 -48.688 -2.955 1 93.44 241 GLY B O 1
ATOM 5231 N N . MET B 1 242 ? -3.912 -47.625 -3.076 1 95.5 242 MET B N 1
ATOM 5232 C CA . MET B 1 242 ? -4.512 -46.438 -2.453 1 95.5 242 MET B CA 1
ATOM 5233 C C . MET B 1 242 ? -5.465 -45.75 -3.416 1 95.5 242 MET B C 1
ATOM 5235 O O . MET B 1 242 ? -5.305 -45.844 -4.633 1 95.5 242 MET B O 1
ATOM 5239 N N . LYS B 1 243 ? -6.41 -45.094 -2.873 1 96.88 243 LYS B N 1
ATOM 5240 C CA . LYS B 1 243 ? -7.375 -44.375 -3.697 1 96.88 243 LYS B CA 1
ATOM 5241 C C . LYS B 1 243 ? -6.863 -43 -4.059 1 96.88 243 LYS B C 1
ATOM 5243 O O . LYS B 1 243 ? -6.879 -42.094 -3.227 1 96.88 243 LYS B O 1
ATOM 5248 N N . VAL B 1 244 ? -6.469 -42.875 -5.297 1 97.19 244 VAL B N 1
ATOM 5249 C CA . VAL B 1 244 ? -5.992 -41.594 -5.824 1 97.19 244 VAL B CA 1
ATOM 5250 C C . VAL B 1 244 ? -7.023 -41.031 -6.785 1 97.19 244 VAL B C 1
ATOM 5252 O O . VAL B 1 244 ? -7.426 -41.688 -7.75 1 97.19 244 VAL B O 1
ATOM 5255 N N . GLU B 1 245 ? -7.449 -39.781 -6.492 1 96.81 245 GLU B N 1
ATOM 5256 C CA . GLU B 1 245 ? -8.484 -39.125 -7.289 1 96.81 245 GLU B CA 1
ATOM 5257 C C . GLU B 1 245 ? -7.945 -37.906 -7.992 1 96.81 245 GLU B C 1
ATOM 5259 O O . GLU B 1 245 ? -6.98 -37.281 -7.531 1 96.81 245 GLU B O 1
ATOM 5264 N N . ALA B 1 246 ? -8.578 -37.594 -9.141 1 95.06 246 ALA B N 1
ATOM 5265 C CA . ALA B 1 246 ? -8.266 -36.344 -9.859 1 95.06 246 ALA B CA 1
ATOM 5266 C C . ALA B 1 246 ? -9.344 -35.281 -9.625 1 95.06 246 ALA B C 1
ATOM 5268 O O . ALA B 1 246 ? -10.531 -35.594 -9.586 1 95.06 246 ALA B O 1
ATOM 5269 N N . TYR B 1 247 ? -8.898 -34.125 -9.305 1 95.94 247 TYR B N 1
ATOM 5270 C CA . TYR B 1 247 ? -9.758 -32.938 -9.266 1 95.94 247 TYR B CA 1
ATOM 5271 C C . TYR B 1 247 ? -9.484 -32.031 -10.453 1 95.94 247 TYR B C 1
ATOM 5273 O O . TYR B 1 247 ? -8.414 -31.422 -10.547 1 95.94 247 TYR B O 1
ATOM 5281 N N . LEU B 1 248 ? -10.438 -31.891 -11.312 1 92.44 248 LEU B N 1
ATOM 5282 C CA . LEU B 1 248 ? -10.234 -31.156 -12.555 1 92.44 248 LEU B CA 1
ATOM 5283 C C . LEU B 1 248 ? -10.477 -29.672 -12.352 1 92.44 248 LEU B C 1
ATOM 5285 O O . LEU B 1 248 ? -11.523 -29.281 -11.828 1 92.44 248 LEU B O 1
ATOM 5289 N N . PHE B 1 249 ? -9.43 -28.891 -12.75 1 92.44 249 PHE B N 1
ATOM 5290 C CA . PHE B 1 249 ? -9.461 -27.438 -12.617 1 92.44 249 PHE B CA 1
ATOM 5291 C C . PHE B 1 249 ? -9.656 -26.781 -13.977 1 92.44 249 PHE B C 1
ATOM 5293 O O . PHE B 1 249 ? -8.961 -27.109 -14.938 1 92.44 249 PHE B O 1
ATOM 5300 N N . ASP B 1 250 ? -10.586 -25.766 -14.047 1 88 250 ASP B N 1
ATOM 5301 C CA . ASP B 1 250 ? -10.93 -25.125 -15.312 1 88 250 ASP B CA 1
ATOM 5302 C C . ASP B 1 250 ? -10.492 -23.656 -15.328 1 88 250 ASP B C 1
ATOM 5304 O O . ASP B 1 250 ? -10.672 -22.953 -16.328 1 88 250 ASP B O 1
ATOM 5308 N N . GLY B 1 251 ? -9.805 -23.219 -14.43 1 87.69 251 GLY B N 1
ATOM 5309 C CA . GLY B 1 251 ? -9.438 -21.812 -14.352 1 87.69 251 GLY B CA 1
ATOM 5310 C C . GLY B 1 251 ? -8.086 -21.516 -14.969 1 87.69 251 GLY B C 1
ATOM 5311 O O . GLY B 1 251 ? -7.441 -22.406 -15.531 1 87.69 251 GLY B O 1
ATOM 5312 N N . TYR B 1 252 ? -7.68 -20.234 -14.969 1 87.62 252 TYR B N 1
ATOM 5313 C CA . TYR B 1 252 ? -6.363 -19.812 -15.43 1 87.62 252 TYR B CA 1
ATOM 5314 C C . TYR B 1 252 ? -5.262 -20.375 -14.547 1 87.62 252 TYR B C 1
ATOM 5316 O O . TYR B 1 252 ? -5.402 -20.406 -13.32 1 87.62 252 TYR B O 1
ATOM 5324 N N . TRP B 1 253 ? -4.246 -20.875 -15.18 1 90.75 253 TRP B N 1
ATOM 5325 C CA . TRP B 1 253 ? -3.102 -21.422 -14.461 1 90.75 253 TRP B CA 1
ATOM 5326 C C . TRP B 1 253 ? -1.805 -21.156 -15.219 1 90.75 253 TRP B C 1
ATOM 5328 O O . TRP B 1 253 ? -1.715 -21.422 -16.422 1 90.75 253 TRP B O 1
ATOM 5338 N N . GLU B 1 254 ? -0.905 -20.516 -14.516 1 90.25 254 GLU B N 1
ATOM 5339 C CA . GLU B 1 254 ? 0.423 -20.297 -15.078 1 90.25 254 GLU B CA 1
ATOM 5340 C C . GLU B 1 254 ? 1.512 -20.844 -14.164 1 90.25 254 GLU B C 1
ATOM 5342 O O . GLU B 1 254 ? 1.518 -20.578 -12.961 1 90.25 254 GLU B O 1
ATOM 5347 N N . ASP B 1 255 ? 2.367 -21.688 -14.742 1 90.5 255 ASP B N 1
ATOM 5348 C CA . ASP B 1 255 ? 3.551 -22.203 -14.062 1 90.5 255 ASP B CA 1
ATOM 5349 C C . ASP B 1 255 ? 4.777 -21.344 -14.367 1 90.5 255 ASP B C 1
ATOM 5351 O O . ASP B 1 255 ? 5.418 -21.516 -15.406 1 90.5 255 ASP B O 1
ATOM 5355 N N . MET B 1 256 ? 5.145 -20.516 -13.461 1 90.38 256 MET B N 1
ATOM 5356 C CA . MET B 1 256 ? 6.242 -19.578 -13.68 1 90.38 256 MET B CA 1
ATOM 5357 C C . MET B 1 256 ? 7.582 -20.203 -13.32 1 90.38 256 MET B C 1
ATOM 5359 O O . MET B 1 256 ? 8.281 -19.734 -12.422 1 90.38 256 MET B O 1
ATOM 5363 N N . ARG B 1 257 ? 8.016 -21.172 -14.117 1 86.75 257 ARG B N 1
ATOM 5364 C CA . ARG B 1 257 ? 9.234 -21.922 -13.82 1 86.75 257 ARG B CA 1
ATOM 5365 C C . ARG B 1 257 ? 10.406 -21.438 -14.656 1 86.75 257 ARG B C 1
ATOM 5367 O O . ARG B 1 257 ? 11.555 -21.797 -14.406 1 86.75 257 ARG B O 1
ATOM 5374 N N . SER B 1 258 ? 10.102 -20.672 -15.633 1 89.94 258 SER B N 1
ATOM 5375 C CA . SER B 1 258 ? 11.133 -20.109 -16.5 1 89.94 258 SER B CA 1
ATOM 5376 C C . SER B 1 258 ? 11.008 -18.594 -16.609 1 89.94 258 SER B C 1
ATOM 5378 O O . SER B 1 258 ? 9.977 -18.031 -16.234 1 89.94 258 SER B O 1
ATOM 5380 N N . ILE B 1 259 ? 12.031 -18.016 -17.109 1 94.62 259 ILE B N 1
ATOM 5381 C CA . ILE B 1 259 ? 12.023 -16.562 -17.281 1 94.62 259 ILE B CA 1
ATOM 5382 C C . ILE B 1 259 ? 10.93 -16.156 -18.266 1 94.62 259 ILE B C 1
ATOM 5384 O O . ILE B 1 259 ? 10.211 -15.188 -18.031 1 94.62 259 ILE B O 1
ATOM 5388 N N . GLU B 1 260 ? 10.875 -16.922 -19.297 1 94.25 260 GLU B N 1
ATOM 5389 C CA . GLU B 1 260 ? 9.852 -16.625 -20.281 1 94.25 260 GLU B CA 1
ATOM 5390 C C . GLU B 1 260 ? 8.453 -16.719 -19.672 1 94.25 260 GLU B C 1
ATOM 5392 O O . GLU B 1 260 ? 7.613 -15.844 -19.891 1 94.25 260 GLU B O 1
ATOM 5397 N N . ALA B 1 261 ? 8.234 -17.859 -18.984 1 92 261 ALA B N 1
ATOM 5398 C CA . ALA B 1 261 ? 6.93 -18.031 -18.359 1 92 261 ALA B CA 1
ATOM 5399 C C . ALA B 1 261 ? 6.648 -16.922 -17.344 1 92 261 ALA B C 1
ATOM 5401 O O . ALA B 1 261 ? 5.531 -16.391 -17.281 1 92 261 ALA B O 1
ATOM 5402 N N . PHE B 1 262 ? 7.699 -16.609 -16.641 1 94.75 262 PHE B N 1
ATOM 5403 C CA . PHE B 1 262 ? 7.598 -15.508 -15.68 1 94.75 262 PHE B CA 1
ATOM 5404 C C . PHE B 1 262 ? 7.234 -14.203 -16.375 1 94.75 262 PHE B C 1
ATOM 5406 O O . PHE B 1 262 ? 6.312 -13.5 -15.961 1 94.75 262 PHE B O 1
ATOM 5413 N N . TYR B 1 263 ? 7.906 -13.883 -17.406 1 96.94 263 TYR B N 1
ATOM 5414 C CA . TYR B 1 263 ? 7.672 -12.688 -18.203 1 96.94 263 TYR B CA 1
ATOM 5415 C C . TYR B 1 263 ? 6.246 -12.656 -18.734 1 96.94 263 TYR B C 1
ATOM 5417 O O . TYR B 1 263 ? 5.535 -11.664 -18.578 1 96.94 263 TYR B O 1
ATOM 5425 N N . HIS B 1 264 ? 5.824 -13.711 -19.25 1 92 264 HIS B N 1
ATOM 5426 C CA . HIS B 1 264 ? 4.496 -13.773 -19.859 1 92 264 HIS B CA 1
ATOM 5427 C C . HIS B 1 264 ? 3.408 -13.648 -18.797 1 92 264 HIS B C 1
ATOM 5429 O O . HIS B 1 264 ? 2.365 -13.039 -19.031 1 92 264 HIS B O 1
ATOM 5435 N N . ALA B 1 265 ? 3.643 -14.258 -17.688 1 92.44 265 ALA B N 1
ATOM 5436 C CA . ALA B 1 265 ? 2.678 -14.133 -16.594 1 92.44 265 ALA B CA 1
ATOM 5437 C C . ALA B 1 265 ? 2.488 -12.672 -16.203 1 92.44 265 ALA B C 1
ATOM 5439 O O . ALA B 1 265 ? 1.36 -12.227 -15.969 1 92.44 265 ALA B O 1
ATOM 5440 N N . ASN B 1 266 ? 3.543 -11.938 -16.078 1 94.75 266 ASN B N 1
ATOM 5441 C CA . ASN B 1 266 ? 3.461 -10.516 -15.766 1 94.75 266 ASN B CA 1
ATOM 5442 C C . ASN B 1 266 ? 2.723 -9.742 -16.859 1 94.75 266 ASN B C 1
ATOM 5444 O O . ASN B 1 266 ? 1.887 -8.883 -16.562 1 94.75 266 ASN B O 1
ATOM 5448 N N . MET B 1 267 ? 3.037 -10.078 -18.078 1 91.94 267 MET B N 1
ATOM 5449 C CA . MET B 1 267 ? 2.42 -9.375 -19.188 1 91.94 267 MET B CA 1
ATOM 5450 C C . MET B 1 267 ? 0.923 -9.656 -19.25 1 91.94 267 MET B C 1
ATOM 5452 O O . MET B 1 267 ? 0.139 -8.797 -19.656 1 91.94 267 MET B O 1
ATOM 5456 N N . GLU B 1 268 ? 0.571 -10.852 -18.859 1 86.12 268 GLU B N 1
ATOM 5457 C CA . GLU B 1 268 ? -0.842 -11.219 -18.844 1 86.12 268 GLU B CA 1
ATOM 5458 C C . GLU B 1 268 ? -1.631 -10.359 -17.859 1 86.12 268 GLU B C 1
ATOM 5460 O O . GLU B 1 268 ? -2.814 -10.094 -18.078 1 86.12 268 GLU B O 1
ATOM 5465 N N . CYS B 1 269 ? -0.978 -9.914 -16.938 1 84.25 269 CYS B N 1
ATOM 5466 C CA . CYS B 1 269 ? -1.646 -9.156 -15.891 1 84.25 269 CYS B CA 1
ATOM 5467 C C . CYS B 1 269 ? -1.989 -7.75 -16.359 1 84.25 269 CYS B C 1
ATOM 5469 O O . CYS B 1 269 ? -2.789 -7.055 -15.727 1 84.25 269 CYS B O 1
ATOM 5471 N N . ILE B 1 270 ? -1.468 -7.262 -17.422 1 85.94 270 ILE B N 1
ATOM 5472 C CA . ILE B 1 270 ? -1.723 -5.895 -17.859 1 85.94 270 ILE B CA 1
ATOM 5473 C C . ILE B 1 270 ? -2.613 -5.91 -19.094 1 85.94 270 ILE B C 1
ATOM 5475 O O . ILE B 1 270 ? -2.988 -4.852 -19.609 1 85.94 270 ILE B O 1
ATOM 5479 N N . LYS B 1 271 ? -2.943 -7.086 -19.5 1 78.12 271 LYS B N 1
ATOM 5480 C CA . LYS B 1 271 ? -3.777 -7.168 -20.688 1 78.12 271 LYS B CA 1
ATOM 5481 C C . LYS B 1 271 ? -5.215 -6.766 -20.391 1 78.12 271 LYS B C 1
ATOM 5483 O O . LYS B 1 271 ? -5.723 -7.027 -19.297 1 78.12 271 LYS B O 1
ATOM 5488 N N . ARG B 1 272 ? -5.781 -5.855 -21.25 1 64.5 272 ARG B N 1
ATOM 5489 C CA . ARG B 1 272 ? -7.102 -5.242 -21.156 1 64.5 272 ARG B CA 1
ATOM 5490 C C . ARG B 1 272 ? -8.195 -6.301 -21.125 1 64.5 272 ARG B C 1
ATOM 5492 O O . ARG B 1 272 ? -9.094 -6.258 -20.281 1 64.5 272 ARG B O 1
ATOM 5499 N N . SER B 1 273 ? -8.172 -6.969 -22.344 1 59.03 273 SER B N 1
ATOM 5500 C CA . SER B 1 273 ? -9.273 -7.875 -22.625 1 59.03 273 SER B CA 1
ATOM 5501 C C . SER B 1 273 ? -8.977 -9.289 -22.141 1 59.03 273 SER B C 1
ATOM 5503 O O . SER B 1 273 ? -7.855 -9.773 -22.281 1 59.03 273 SER B O 1
ATOM 5505 N N . ASN B 1 274 ? -9.93 -9.781 -21.25 1 57.16 274 ASN B N 1
ATOM 5506 C CA . ASN B 1 274 ? -9.922 -11.203 -20.906 1 57.16 274 ASN B CA 1
ATOM 5507 C C . ASN B 1 274 ? -8.883 -11.516 -19.828 1 57.16 274 ASN B C 1
ATOM 5509 O O . ASN B 1 274 ? -8.078 -12.438 -20 1 57.16 274 ASN B O 1
ATOM 5513 N N . MET B 1 275 ? -8.719 -10.5 -18.969 1 64 275 MET B N 1
ATOM 5514 C CA . MET B 1 275 ? -7.824 -10.828 -17.859 1 64 275 MET B CA 1
ATOM 5515 C C . MET B 1 275 ? -8.203 -12.164 -17.219 1 64 275 MET B C 1
ATOM 5517 O O . MET B 1 275 ? -9.297 -12.297 -16.656 1 64 275 MET B O 1
ATOM 5521 N N . ARG B 1 276 ? -7.305 -13.062 -17.469 1 74.38 276 ARG B N 1
ATOM 5522 C CA . ARG B 1 276 ? -7.559 -14.406 -16.969 1 74.38 276 ARG B CA 1
ATOM 5523 C C . ARG B 1 276 ? -7.25 -14.5 -15.484 1 74.38 276 ARG B C 1
ATOM 5525 O O . ARG B 1 276 ? -7.82 -15.336 -14.773 1 74.38 276 ARG B O 1
ATOM 5532 N N . TYR B 1 277 ? -6.344 -13.602 -15.086 1 82 277 TYR B N 1
ATOM 5533 C CA . TYR B 1 277 ? -6.07 -13.469 -13.664 1 82 277 TYR B CA 1
ATOM 5534 C C . TYR B 1 277 ? -6.383 -12.055 -13.18 1 82 277 TYR B C 1
ATOM 5536 O O . TYR B 1 277 ? -5.762 -11.094 -13.625 1 82 277 TYR B O 1
ATOM 5544 N N . ASN B 1 278 ? -7.27 -11.953 -12.258 1 82.38 278 ASN B N 1
ATOM 5545 C CA . ASN B 1 278 ? -7.742 -10.648 -11.812 1 82.38 278 ASN B CA 1
ATOM 5546 C C . ASN B 1 278 ? -7.281 -10.336 -10.391 1 82.38 278 ASN B C 1
ATOM 5548 O O . ASN B 1 278 ? -7.809 -10.906 -9.43 1 82.38 278 ASN B O 1
ATOM 5552 N N . PHE B 1 279 ? -6.406 -9.391 -10.32 1 85.12 279 PHE B N 1
ATOM 5553 C CA . PHE B 1 279 ? -5.91 -8.984 -9.008 1 85.12 279 PHE B CA 1
ATOM 5554 C C . PHE B 1 279 ? -6.918 -8.086 -8.305 1 85.12 279 PHE B C 1
ATOM 5556 O O . PHE B 1 279 ? -6.781 -7.812 -7.109 1 85.12 279 PHE B O 1
ATOM 5563 N N . TYR B 1 280 ? -7.941 -7.652 -8.969 1 78.69 280 TYR B N 1
ATOM 5564 C CA . TYR B 1 280 ? -8.836 -6.617 -8.469 1 78.69 280 TYR B CA 1
ATOM 5565 C C . TYR B 1 280 ? -10.172 -7.215 -8.031 1 78.69 280 TYR B C 1
ATOM 5567 O O . TYR B 1 280 ? -11.156 -6.492 -7.871 1 78.69 280 TYR B O 1
ATOM 5575 N N . ASP B 1 281 ? -10.141 -8.461 -7.852 1 79.94 281 ASP B N 1
ATOM 5576 C CA . ASP B 1 281 ? -11.328 -9.172 -7.387 1 79.94 281 ASP B CA 1
ATOM 5577 C C . ASP B 1 281 ? -11.562 -8.938 -5.898 1 79.94 281 ASP B C 1
ATOM 5579 O O . ASP B 1 281 ? -10.734 -9.312 -5.066 1 79.94 281 ASP B O 1
ATOM 5583 N N . ARG B 1 282 ? -12.727 -8.438 -5.59 1 78.06 282 ARG B N 1
ATOM 5584 C CA . ARG B 1 282 ? -13.055 -8.125 -4.203 1 78.06 282 ARG B CA 1
ATOM 5585 C C . ARG B 1 282 ? -13.305 -9.391 -3.396 1 78.06 282 ARG B C 1
ATOM 5587 O O . ARG B 1 282 ? -13 -9.445 -2.201 1 78.06 282 ARG B O 1
ATOM 5594 N N . ASP B 1 283 ? -13.805 -10.344 -3.973 1 81.75 283 ASP B N 1
ATOM 5595 C CA . ASP B 1 283 ? -14.234 -11.547 -3.268 1 81.75 283 ASP B CA 1
ATOM 5596 C C . ASP B 1 283 ? -13.055 -12.477 -3.006 1 81.75 283 ASP B C 1
ATOM 5598 O O . ASP B 1 283 ? -13.102 -13.312 -2.102 1 81.75 283 ASP B O 1
ATOM 5602 N N . CYS B 1 284 ? -12.047 -12.352 -3.805 1 86.75 284 CYS B N 1
ATOM 5603 C CA . CYS B 1 284 ? -10.852 -13.172 -3.65 1 86.75 284 CYS B CA 1
ATOM 5604 C C . CYS B 1 284 ? -9.594 -12.32 -3.773 1 86.75 284 CYS B C 1
ATOM 5606 O O . CYS B 1 284 ? -8.805 -12.5 -4.707 1 86.75 284 CYS B O 1
ATOM 5608 N N . PRO B 1 285 ? -9.445 -11.586 -2.812 1 87.19 285 PRO B N 1
ATOM 5609 C CA . PRO B 1 285 ? -8.297 -10.68 -2.893 1 87.19 285 PRO B CA 1
ATOM 5610 C C . PRO B 1 285 ? -6.957 -11.406 -2.783 1 87.19 285 PRO B C 1
ATOM 5612 O O . PRO B 1 285 ? -6.891 -12.5 -2.225 1 87.19 285 PRO B O 1
ATOM 5615 N N . VAL B 1 286 ? -6.02 -10.859 -3.404 1 91.62 286 VAL B N 1
ATOM 5616 C CA . VAL B 1 286 ? -4.645 -11.305 -3.211 1 91.62 286 VAL B CA 1
ATOM 5617 C C . VAL B 1 286 ? -3.953 -10.422 -2.174 1 91.62 286 VAL B C 1
ATOM 5619 O O . VAL B 1 286 ? -3.85 -9.211 -2.354 1 91.62 286 VAL B O 1
ATOM 5622 N N . TYR B 1 287 ? -3.494 -11.062 -1.119 1 91.25 287 TYR B N 1
ATOM 5623 C CA . TYR B 1 287 ? -2.836 -10.352 -0.029 1 91.25 287 TYR B CA 1
ATOM 5624 C C . TYR B 1 287 ? -1.33 -10.289 -0.254 1 91.25 287 TYR B C 1
ATOM 5626 O O . TYR B 1 287 ? -0.761 -11.133 -0.949 1 91.25 287 TYR B O 1
ATOM 5634 N N . THR B 1 288 ? -0.768 -9.25 0.273 1 92.81 288 THR B N 1
ATOM 5635 C CA . THR B 1 288 ? 0.683 -9.102 0.226 1 92.81 288 THR B CA 1
ATOM 5636 C C . THR B 1 288 ? 1.172 -8.219 1.372 1 92.81 288 THR B C 1
ATOM 5638 O O . THR B 1 288 ? 0.378 -7.785 2.209 1 92.81 288 THR B O 1
ATOM 5641 N N . MET B 1 289 ? 2.48 -8.07 1.391 1 87.44 289 MET B N 1
ATOM 5642 C CA . MET B 1 289 ? 3.088 -7.254 2.436 1 87.44 289 MET B CA 1
ATOM 5643 C C . MET B 1 289 ? 2.689 -5.789 2.283 1 87.44 289 MET B C 1
ATOM 5645 O O . MET B 1 289 ? 2.805 -5.223 1.194 1 87.44 289 MET B O 1
ATOM 5649 N N . PRO B 1 290 ? 2.197 -5.242 3.402 1 82.12 290 PRO B N 1
ATOM 5650 C CA . PRO B 1 290 ? 1.912 -3.807 3.354 1 82.12 290 PRO B CA 1
ATOM 5651 C C . PRO B 1 290 ? 3.178 -2.955 3.307 1 82.12 290 PRO B C 1
ATOM 5653 O O . PRO B 1 290 ? 4.137 -3.225 4.035 1 82.12 290 PRO B O 1
ATOM 5656 N N . ARG B 1 291 ? 3.273 -1.99 2.438 1 80.94 291 ARG B N 1
ATOM 5657 C CA . ARG B 1 291 ? 4.453 -1.134 2.363 1 80.94 291 ARG B CA 1
ATOM 5658 C C . ARG B 1 291 ? 4.109 0.305 2.732 1 80.94 291 ARG B C 1
ATOM 5660 O O . ARG B 1 291 ? 4.984 1.074 3.137 1 80.94 291 ARG B O 1
ATOM 5667 N N . CYS B 1 292 ? 2.844 0.707 2.744 1 82.75 292 CYS B N 1
ATOM 5668 C CA . CYS B 1 292 ? 2.375 2.039 3.111 1 82.75 292 CYS B CA 1
ATOM 5669 C C . CYS B 1 292 ? 3.186 3.117 2.402 1 82.75 292 CYS B C 1
ATOM 5671 O O . CYS B 1 292 ? 3.674 4.055 3.039 1 82.75 292 CYS B O 1
ATOM 5673 N N . LEU B 1 293 ? 3.443 2.971 1.195 1 89.81 293 LEU B N 1
ATOM 5674 C CA . LEU B 1 293 ? 4.242 3.9 0.402 1 89.81 293 LEU B CA 1
ATOM 5675 C C . LEU B 1 293 ? 3.41 5.109 -0.012 1 89.81 293 LEU B C 1
ATOM 5677 O O . LEU B 1 293 ? 2.18 5.043 -0.048 1 89.81 293 LEU B O 1
ATOM 5681 N N . PRO B 1 294 ? 4.133 6.262 -0.205 1 91.12 294 PRO B N 1
ATOM 5682 C CA . PRO B 1 294 ? 3.414 7.398 -0.783 1 91.12 294 PRO B CA 1
ATOM 5683 C C . PRO B 1 294 ? 2.834 7.09 -2.162 1 91.12 294 PRO B C 1
ATOM 5685 O O . PRO B 1 294 ? 3.182 6.07 -2.768 1 91.12 294 PRO B O 1
ATOM 5688 N N . PRO B 1 295 ? 1.862 7.887 -2.59 1 93.5 295 PRO B N 1
ATOM 5689 C CA . PRO B 1 295 ? 1.338 7.676 -3.943 1 93.5 295 PRO B CA 1
ATOM 5690 C C . PRO B 1 295 ? 2.396 7.879 -5.023 1 93.5 295 PRO B C 1
ATOM 5692 O O . PRO B 1 295 ? 3.445 8.477 -4.762 1 93.5 295 PRO B O 1
ATOM 5695 N N . THR B 1 296 ? 2.137 7.281 -6.145 1 95.88 296 THR B N 1
ATOM 5696 C CA . THR B 1 296 ? 3.045 7.445 -7.27 1 95.88 296 THR B CA 1
ATOM 5697 C C . THR B 1 296 ? 2.957 8.859 -7.836 1 95.88 296 THR B C 1
ATOM 5699 O O . THR B 1 296 ? 1.861 9.367 -8.086 1 95.88 296 THR B O 1
ATOM 5702 N N . MET B 1 297 ? 4.086 9.484 -7.918 1 94.69 297 MET B N 1
ATOM 5703 C CA . MET B 1 297 ? 4.176 10.812 -8.516 1 94.69 297 MET B CA 1
ATOM 5704 C C . MET B 1 297 ? 4.48 10.727 -10 1 94.69 297 MET B C 1
ATOM 5706 O O . MET B 1 297 ? 5.461 10.102 -10.406 1 94.69 297 MET B O 1
ATOM 5710 N N . ILE B 1 298 ? 3.623 11.312 -10.844 1 96.31 298 ILE B N 1
ATOM 5711 C CA . ILE B 1 298 ? 3.82 11.344 -12.289 1 96.31 298 ILE B CA 1
ATOM 5712 C C . ILE B 1 298 ? 3.959 12.797 -12.758 1 96.31 298 ILE B C 1
ATOM 5714 O O . ILE B 1 298 ? 2.994 13.562 -12.711 1 96.31 298 ILE B O 1
ATOM 5718 N N . ARG B 1 299 ? 5.086 13.141 -13.195 1 94.88 299 ARG B N 1
ATOM 5719 C CA . ARG B 1 299 ? 5.336 14.508 -13.648 1 94.88 299 ARG B CA 1
ATOM 5720 C C . ARG B 1 299 ? 4.773 14.727 -15.047 1 94.88 299 ARG B C 1
ATOM 5722 O O . ARG B 1 299 ? 4.035 15.688 -15.281 1 94.88 299 ARG B O 1
ATOM 5729 N N . GLU B 1 300 ? 5.176 13.969 -15.977 1 96.19 300 GLU B N 1
ATOM 5730 C CA . GLU B 1 300 ? 4.656 13.977 -17.344 1 96.19 300 GLU B CA 1
ATOM 5731 C C . GLU B 1 300 ? 4.871 12.625 -18.016 1 96.19 300 GLU B C 1
ATOM 5733 O O . GLU B 1 300 ? 5.996 12.281 -18.391 1 96.19 300 GLU B O 1
ATOM 5738 N N . ALA B 1 301 ? 3.791 11.945 -18.266 1 97.94 301 ALA B N 1
ATOM 5739 C CA . ALA B 1 301 ? 3.982 10.625 -18.859 1 97.94 301 ALA B CA 1
ATOM 5740 C C . ALA B 1 301 ? 2.773 10.219 -19.703 1 97.94 301 ALA B C 1
ATOM 5742 O O . ALA B 1 301 ? 1.64 10.594 -19.391 1 97.94 301 ALA B O 1
ATOM 5743 N N . VAL B 1 302 ? 3.066 9.609 -20.781 1 98.56 302 VAL B N 1
ATOM 5744 C CA . VAL B 1 302 ? 2.066 8.883 -21.547 1 98.56 302 VAL B CA 1
ATOM 5745 C C . VAL B 1 302 ? 2.166 7.391 -21.25 1 98.56 302 VAL B C 1
ATOM 5747 O O . VAL B 1 302 ? 3.184 6.758 -21.531 1 98.56 302 VAL B O 1
ATOM 5750 N N . ILE B 1 303 ? 1.147 6.863 -20.672 1 98.25 303 ILE B N 1
ATOM 5751 C CA . ILE B 1 303 ? 1.171 5.473 -20.219 1 98.25 303 ILE B CA 1
ATOM 5752 C C . ILE B 1 303 ? 0.032 4.699 -20.875 1 98.25 303 ILE B C 1
ATOM 5754 O O . ILE B 1 303 ? -1.113 5.156 -20.891 1 98.25 303 ILE B O 1
ATOM 5758 N N . ARG B 1 304 ? 0.372 3.598 -21.438 1 96.88 304 ARG B N 1
ATOM 5759 C CA . ARG B 1 304 ? -0.614 2.744 -22.094 1 96.88 304 ARG B CA 1
ATOM 5760 C C . ARG B 1 304 ? -0.476 1.296 -21.625 1 96.88 304 ARG B C 1
ATOM 5762 O O . ARG B 1 304 ? 0.638 0.792 -21.469 1 96.88 304 ARG B O 1
ATOM 5769 N N . ASP B 1 305 ? -1.607 0.658 -21.406 1 94.56 305 ASP B N 1
ATOM 5770 C CA . ASP B 1 305 ? -1.689 -0.77 -21.109 1 94.56 305 ASP B CA 1
ATOM 5771 C C . ASP B 1 305 ? -0.609 -1.193 -20.125 1 94.56 305 ASP B C 1
ATOM 5773 O O . ASP B 1 305 ? 0.164 -2.113 -20.391 1 94.56 305 ASP B O 1
ATOM 5777 N N . SER B 1 306 ? -0.559 -0.551 -19 1 96.88 306 SER B N 1
ATOM 5778 C CA . SER B 1 306 ? 0.484 -0.796 -18.016 1 96.88 306 SER B CA 1
ATOM 5779 C C . SER B 1 306 ? -0.08 -0.759 -16.594 1 96.88 306 SER B C 1
ATOM 5781 O O . SER B 1 306 ? -1.184 -0.256 -16.375 1 96.88 306 SER B O 1
ATOM 5783 N N . VAL B 1 307 ? 0.623 -1.399 -15.727 1 96.12 307 VAL B N 1
ATOM 5784 C CA . VAL B 1 307 ? 0.327 -1.272 -14.305 1 96.12 307 VAL B CA 1
ATOM 5785 C C . VAL B 1 307 ? 1.489 -0.583 -13.594 1 96.12 307 VAL B C 1
ATOM 5787 O O . VAL B 1 307 ? 2.652 -0.781 -13.961 1 96.12 307 VAL B O 1
ATOM 5790 N N . VAL B 1 308 ? 1.127 0.272 -12.656 1 97.38 308 VAL B N 1
ATOM 5791 C CA . VAL B 1 308 ? 2.121 1.054 -11.93 1 97.38 308 VAL B CA 1
ATOM 5792 C C . VAL B 1 308 ? 2.002 0.78 -10.43 1 97.38 308 VAL B C 1
ATOM 5794 O O . VAL B 1 308 ? 0.94 0.988 -9.836 1 97.38 308 VAL B O 1
ATOM 5797 N N . GLY B 1 309 ? 3.109 0.317 -9.898 1 96.19 309 GLY B N 1
ATOM 5798 C CA . GLY B 1 309 ? 3.154 0.047 -8.469 1 96.19 309 GLY B CA 1
ATOM 5799 C C . GLY B 1 309 ? 3.18 1.307 -7.625 1 96.19 309 GLY B C 1
ATOM 5800 O O . GLY B 1 309 ? 3.092 2.416 -8.156 1 96.19 309 GLY B O 1
ATOM 5801 N N . ASP B 1 310 ? 3.342 1.111 -6.363 1 93.81 310 ASP B N 1
ATOM 5802 C CA . ASP B 1 310 ? 3.23 2.201 -5.398 1 93.81 310 ASP B CA 1
ATOM 5803 C C . ASP B 1 310 ? 4.551 2.959 -5.27 1 93.81 310 ASP B C 1
ATOM 5805 O O . ASP B 1 310 ? 5.625 2.369 -5.391 1 93.81 310 ASP B O 1
ATOM 5809 N N . GLY B 1 311 ? 4.383 4.277 -5.035 1 93.75 311 GLY B N 1
ATOM 5810 C CA . GLY B 1 311 ? 5.516 5.082 -4.609 1 93.75 311 GLY B CA 1
ATOM 5811 C C . GLY B 1 311 ? 6.512 5.344 -5.723 1 93.75 311 GLY B C 1
ATOM 5812 O O . GLY B 1 311 ? 7.703 5.52 -5.469 1 93.75 311 GLY B O 1
ATOM 5813 N N . CYS B 1 312 ? 6.086 5.258 -6.906 1 96.06 312 CYS B N 1
ATOM 5814 C CA . CYS B 1 312 ? 6.988 5.52 -8.023 1 96.06 312 CYS B CA 1
ATOM 5815 C C . CYS B 1 312 ? 7.137 7.016 -8.266 1 96.06 312 CYS B C 1
ATOM 5817 O O . CYS B 1 312 ? 6.309 7.809 -7.816 1 96.06 312 CYS B O 1
ATOM 5819 N N . ILE B 1 313 ? 8.242 7.383 -8.828 1 93.88 313 ILE B N 1
ATOM 5820 C CA . ILE B 1 313 ? 8.492 8.727 -9.328 1 93.88 313 ILE B CA 1
ATOM 5821 C C . ILE B 1 313 ? 8.766 8.672 -10.836 1 93.88 313 ILE B C 1
ATOM 5823 O O . ILE B 1 313 ? 9.859 8.289 -11.258 1 93.88 313 ILE B O 1
ATOM 5827 N N . ILE B 1 314 ? 7.789 9.062 -11.578 1 96.56 314 ILE B N 1
ATOM 5828 C CA . ILE B 1 314 ? 7.832 8.93 -13.031 1 96.56 314 ILE B CA 1
ATOM 5829 C C . ILE B 1 314 ? 7.941 10.312 -13.672 1 96.56 314 ILE B C 1
ATOM 5831 O O . ILE B 1 314 ? 7.008 11.117 -13.586 1 96.56 314 ILE B O 1
ATOM 5835 N N . ASN B 1 315 ? 9.055 10.531 -14.266 1 95.88 315 ASN B N 1
ATOM 5836 C CA . ASN B 1 315 ? 9.25 11.805 -14.953 1 95.88 315 ASN B CA 1
ATOM 5837 C C . ASN B 1 315 ? 8.727 11.75 -16.391 1 95.88 315 ASN B C 1
ATOM 5839 O O . ASN B 1 315 ? 7.766 11.039 -16.672 1 95.88 315 ASN B O 1
ATOM 5843 N N . ARG B 1 316 ? 9.227 12.727 -17.266 1 97.38 316 ARG B N 1
ATOM 5844 C CA . ARG B 1 316 ? 8.734 12.781 -18.641 1 97.38 316 ARG B CA 1
ATOM 5845 C C . ARG B 1 316 ? 9.148 11.547 -19.422 1 97.38 316 ARG B C 1
ATOM 5847 O O . ARG B 1 316 ? 10.328 11.383 -19.766 1 97.38 316 ARG B O 1
ATOM 5854 N N . CYS B 1 317 ? 8.141 10.68 -19.703 1 98.06 317 CYS B N 1
ATOM 5855 C CA . CYS B 1 317 ? 8.492 9.438 -20.375 1 98.06 317 CYS B CA 1
ATOM 5856 C C . CYS B 1 317 ? 7.281 8.82 -21.062 1 98.06 317 CYS B C 1
ATOM 5858 O O . CYS B 1 317 ? 6.184 9.375 -21 1 98.06 317 CYS B O 1
ATOM 5860 N N . LYS B 1 318 ? 7.559 7.832 -21.844 1 98.69 318 LYS B N 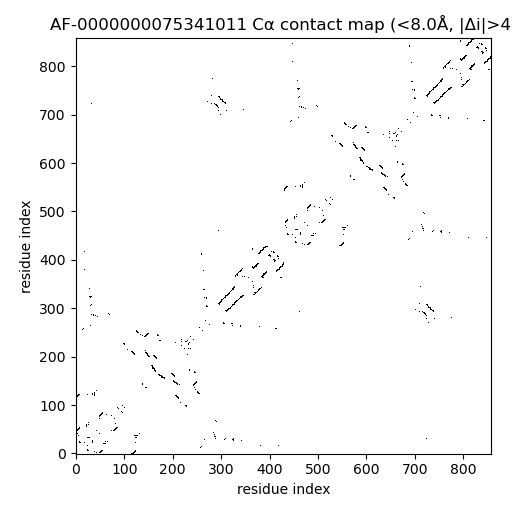1
ATOM 5861 C CA . LYS B 1 318 ? 6.535 7.02 -22.5 1 98.69 318 LYS B CA 1
ATOM 5862 C C . LYS B 1 318 ? 6.621 5.562 -22.062 1 98.69 318 LYS B C 1
ATOM 5864 O O . LYS B 1 318 ? 7.688 4.949 -22.125 1 98.69 318 LYS B O 1
ATOM 5869 N N . ILE B 1 319 ? 5.531 5.07 -21.578 1 98.56 319 ILE B N 1
ATOM 5870 C CA . ILE B 1 319 ? 5.469 3.705 -21.062 1 98.56 319 ILE B CA 1
ATOM 5871 C C . ILE B 1 319 ? 4.328 2.949 -21.75 1 98.56 319 ILE B C 1
ATOM 5873 O O . ILE B 1 319 ? 3.195 3.432 -21.797 1 98.56 319 ILE B O 1
ATOM 5877 N N . LYS B 1 320 ? 4.645 1.798 -22.297 1 97.94 320 LYS B N 1
ATOM 5878 C CA . LYS B 1 320 ? 3.627 0.981 -22.953 1 97.94 320 LYS B CA 1
ATOM 5879 C C . LYS B 1 320 ? 3.82 -0.499 -22.641 1 97.94 320 LYS B C 1
ATOM 5881 O O . LYS B 1 320 ? 4.926 -1.028 -22.766 1 97.94 320 LYS B O 1
ATOM 5886 N N . GLY B 1 321 ? 2.709 -1.172 -22.281 1 96.5 321 GLY B N 1
ATOM 5887 C CA . GLY B 1 321 ? 2.783 -2.607 -22.047 1 96.5 321 GLY B CA 1
ATOM 5888 C C . GLY B 1 321 ? 3.811 -2.99 -21 1 96.5 321 GLY B C 1
ATOM 5889 O O . GLY B 1 321 ? 4.641 -3.871 -21.234 1 96.5 321 GLY B O 1
ATOM 5890 N N . THR B 1 322 ? 3.766 -2.309 -19.953 1 97.88 322 THR B N 1
ATOM 5891 C CA . THR B 1 322 ? 4.863 -2.477 -19 1 97.88 322 THR B CA 1
ATOM 5892 C C . THR B 1 322 ? 4.336 -2.611 -17.578 1 97.88 322 THR B C 1
ATOM 5894 O O . THR B 1 322 ? 3.357 -1.963 -17.219 1 97.88 322 THR B O 1
ATOM 5897 N N . VAL B 1 323 ? 4.961 -3.525 -16.812 1 98 323 VAL B N 1
ATOM 5898 C CA . VAL B 1 323 ? 4.758 -3.621 -15.375 1 98 323 VAL B CA 1
ATOM 5899 C C . VAL B 1 323 ? 5.809 -2.781 -14.648 1 98 323 VAL B C 1
ATOM 5901 O O . VAL B 1 323 ? 7.008 -3.049 -14.758 1 98 323 VAL B O 1
ATOM 5904 N N . ILE B 1 324 ? 5.34 -1.746 -13.93 1 98.38 324 ILE B N 1
ATOM 5905 C CA . ILE B 1 324 ? 6.246 -0.881 -13.18 1 98.38 324 ILE B CA 1
ATOM 5906 C C . ILE B 1 324 ? 6.133 -1.184 -11.688 1 98.38 324 ILE B C 1
ATOM 5908 O O . ILE B 1 324 ? 5.121 -0.867 -11.062 1 98.38 324 ILE B O 1
ATOM 5912 N N . GLY B 1 325 ? 7.219 -1.702 -11.18 1 97.81 325 GLY B N 1
ATOM 5913 C CA . GLY B 1 325 ? 7.227 -2.098 -9.781 1 97.81 325 GLY B CA 1
ATOM 5914 C C . GLY B 1 325 ? 7.352 -0.921 -8.828 1 97.81 325 GLY B C 1
ATOM 5915 O O . GLY B 1 325 ? 7.551 0.216 -9.266 1 97.81 325 GLY B O 1
ATOM 5916 N N . MET B 1 326 ? 7.32 -1.209 -7.613 1 95.94 326 MET B N 1
ATOM 5917 C CA . MET B 1 326 ? 7.254 -0.211 -6.551 1 95.94 326 MET B CA 1
ATOM 5918 C C . MET B 1 326 ? 8.531 0.619 -6.5 1 95.94 326 MET B C 1
ATOM 5920 O O . MET B 1 326 ? 9.625 0.096 -6.723 1 95.94 326 MET B O 1
ATOM 5924 N N . ARG B 1 327 ? 8.391 1.907 -6.184 1 94.81 327 ARG B N 1
ATOM 5925 C CA . ARG B 1 327 ? 9.477 2.844 -5.934 1 94.81 327 ARG B CA 1
ATOM 5926 C C . ARG B 1 327 ? 10.328 3.033 -7.184 1 94.81 327 ARG B C 1
ATOM 5928 O O . ARG B 1 327 ? 11.492 3.443 -7.094 1 94.81 327 ARG B O 1
ATOM 5935 N N . THR B 1 328 ? 9.789 2.672 -8.305 1 97.38 328 THR B N 1
ATOM 5936 C CA . THR B 1 328 ? 10.555 2.855 -9.531 1 97.38 328 THR B CA 1
ATOM 5937 C C . THR B 1 328 ? 10.719 4.336 -9.852 1 97.38 328 THR B C 1
ATOM 5939 O O . THR B 1 328 ? 9.773 5.113 -9.742 1 97.38 328 THR B O 1
ATOM 5942 N N . ARG B 1 329 ? 11.93 4.695 -10.18 1 96.69 329 ARG B N 1
ATOM 5943 C CA . ARG B 1 329 ? 12.227 6.027 -10.695 1 96.69 329 ARG B CA 1
ATOM 5944 C C . ARG B 1 329 ? 12.547 5.98 -12.188 1 96.69 329 ARG B C 1
ATOM 5946 O O . ARG B 1 329 ? 13.445 5.25 -12.617 1 96.69 329 ARG B O 1
ATOM 5953 N N . ILE B 1 330 ? 11.828 6.695 -12.961 1 98 330 ILE B N 1
ATOM 5954 C CA . ILE B 1 330 ? 12.039 6.746 -14.406 1 98 330 ILE B CA 1
ATOM 5955 C C . ILE B 1 330 ? 12.422 8.164 -14.82 1 98 330 ILE B C 1
ATOM 5957 O O . ILE B 1 330 ? 11.711 9.125 -14.531 1 98 330 ILE B O 1
ATOM 5961 N N . GLY B 1 331 ? 13.523 8.234 -15.516 1 97.12 331 GLY B N 1
ATOM 5962 C CA . GLY B 1 331 ? 14.062 9.531 -15.922 1 97.12 331 GLY B CA 1
ATOM 5963 C C . GLY B 1 331 ? 13.383 10.102 -17.141 1 97.12 331 GLY B C 1
ATOM 5964 O O . GLY B 1 331 ? 12.617 9.406 -17.812 1 97.12 331 GLY B O 1
ATOM 5965 N N . ASP B 1 332 ? 13.773 11.414 -17.406 1 97.69 332 ASP B N 1
ATOM 5966 C CA . ASP B 1 332 ? 13.188 12.141 -18.531 1 97.69 332 ASP B CA 1
ATOM 5967 C C . ASP B 1 332 ? 13.586 11.5 -19.859 1 97.69 332 ASP B C 1
ATOM 5969 O O . ASP B 1 332 ? 14.734 11.086 -20.031 1 97.69 332 ASP B O 1
ATOM 5973 N N . GLY B 1 333 ? 12.617 11.383 -20.719 1 98.38 333 GLY B N 1
ATOM 5974 C CA . GLY B 1 333 ? 12.891 10.945 -22.078 1 98.38 333 GLY B CA 1
ATOM 5975 C C . GLY B 1 333 ? 12.898 9.43 -22.219 1 98.38 333 GLY B C 1
ATOM 5976 O O . GLY B 1 333 ? 13.016 8.906 -23.328 1 98.38 333 GLY B O 1
ATOM 5977 N N . ALA B 1 334 ? 12.75 8.727 -21.172 1 98.62 334 ALA B N 1
ATOM 5978 C CA . ALA B 1 334 ? 12.773 7.27 -21.219 1 98.62 334 ALA B CA 1
ATOM 5979 C C . ALA B 1 334 ? 11.586 6.723 -22 1 98.62 334 ALA B C 1
ATOM 5981 O O . ALA B 1 334 ? 10.5 7.301 -21.969 1 98.62 334 ALA B O 1
ATOM 5982 N N . VAL B 1 335 ? 11.82 5.664 -22.75 1 98.81 335 VAL B N 1
ATOM 5983 C CA . VAL B 1 335 ? 10.789 4.914 -23.469 1 98.81 335 VAL B CA 1
ATOM 5984 C C . VAL B 1 335 ? 10.859 3.441 -23.078 1 98.81 335 VAL B C 1
ATOM 5986 O O . VAL B 1 335 ? 11.852 2.762 -23.359 1 98.81 335 VAL B O 1
ATOM 5989 N N . ILE B 1 336 ? 9.859 2.961 -22.438 1 98.81 336 ILE B N 1
ATOM 5990 C CA . ILE B 1 336 ? 9.836 1.59 -21.938 1 98.81 336 ILE B CA 1
ATOM 5991 C C . ILE B 1 336 ? 8.641 0.844 -22.531 1 98.81 336 ILE B C 1
ATOM 5993 O O . ILE B 1 336 ? 7.496 1.282 -22.406 1 98.81 336 ILE B O 1
ATOM 5997 N N . GLU B 1 337 ? 8.922 -0.279 -23.172 1 98.25 337 GLU B N 1
ATOM 5998 C CA . GLU B 1 337 ? 7.879 -1.046 -23.844 1 98.25 337 GLU B CA 1
ATOM 5999 C C . GLU B 1 337 ? 7.984 -2.531 -23.5 1 98.25 337 GLU B C 1
ATOM 6001 O O . GLU B 1 337 ? 9.086 -3.078 -23.422 1 98.25 337 GLU B O 1
ATOM 6006 N N . ASP B 1 338 ? 6.836 -3.119 -23.281 1 97.31 338 ASP B N 1
ATOM 6007 C CA . ASP B 1 338 ? 6.719 -4.57 -23.141 1 97.31 338 ASP B CA 1
ATOM 6008 C C . ASP B 1 338 ? 7.766 -5.113 -22.172 1 97.31 338 ASP B C 1
ATOM 6010 O O . ASP B 1 338 ? 8.492 -6.055 -22.5 1 97.31 338 ASP B O 1
ATOM 6014 N N . SER B 1 339 ? 7.863 -4.492 -21.016 1 98.62 339 SER B N 1
ATOM 6015 C CA . SER B 1 339 ? 8.922 -4.859 -20.078 1 98.62 339 SER B CA 1
ATOM 6016 C C . SER B 1 339 ? 8.391 -4.984 -18.656 1 98.62 339 SER B C 1
ATOM 6018 O O . SER B 1 339 ? 7.262 -4.574 -18.375 1 98.62 339 SER B O 1
ATOM 6020 N N . VAL B 1 340 ? 9.141 -5.676 -17.844 1 98.5 340 VAL B N 1
ATOM 6021 C CA . VAL B 1 340 ? 8.867 -5.816 -16.422 1 98.5 340 VAL B CA 1
ATOM 6022 C C . VAL B 1 340 ? 9.961 -5.125 -15.609 1 98.5 340 VAL B C 1
ATOM 6024 O O . VAL B 1 340 ? 11.109 -5.574 -15.594 1 98.5 340 VAL B O 1
ATOM 6027 N N . ILE B 1 341 ? 9.586 -4 -15.016 1 98.69 341 ILE B N 1
ATOM 6028 C CA . ILE B 1 341 ? 10.484 -3.293 -14.117 1 98.69 341 ILE B CA 1
ATOM 6029 C C . ILE B 1 341 ? 10.117 -3.607 -12.664 1 98.69 341 ILE B C 1
ATOM 6031 O O . ILE B 1 341 ? 9.031 -3.238 -12.203 1 98.69 341 ILE B O 1
ATOM 6035 N N . MET B 1 342 ? 11.016 -4.227 -11.922 1 97.94 342 MET B N 1
ATOM 6036 C CA . MET B 1 342 ? 10.656 -4.766 -10.609 1 97.94 342 MET B CA 1
ATOM 6037 C C . MET B 1 342 ? 10.711 -3.686 -9.539 1 97.94 342 MET B C 1
ATOM 6039 O O . MET B 1 342 ? 10.07 -3.807 -8.492 1 97.94 342 MET B O 1
ATOM 6043 N N . GLY B 1 343 ? 11.492 -2.619 -9.781 1 97.12 343 GLY B N 1
ATOM 6044 C CA . GLY B 1 343 ? 11.477 -1.505 -8.852 1 97.12 343 GLY B CA 1
ATOM 6045 C C . GLY B 1 343 ? 12.648 -1.523 -7.879 1 97.12 343 GLY B C 1
ATOM 6046 O O . GLY B 1 343 ? 13.758 -1.901 -8.25 1 97.12 343 GLY B O 1
ATOM 6047 N N . ALA B 1 344 ? 12.383 -0.928 -6.676 1 95.88 344 ALA B N 1
ATOM 6048 C CA . ALA B 1 344 ? 13.469 -0.744 -5.711 1 95.88 344 ALA B CA 1
ATOM 6049 C C . ALA B 1 344 ? 12.984 -1.011 -4.289 1 95.88 344 ALA B C 1
ATOM 6051 O O . ALA B 1 344 ? 11.789 -0.905 -4 1 95.88 344 ALA B O 1
ATOM 6052 N N . ASP B 1 345 ? 13.977 -1.309 -3.428 1 90.56 345 ASP B N 1
ATOM 6053 C CA . ASP B 1 345 ? 13.656 -1.583 -2.031 1 90.56 345 ASP B CA 1
ATOM 6054 C C . ASP B 1 345 ? 13.719 -0.308 -1.192 1 90.56 345 ASP B C 1
ATOM 6056 O O . ASP B 1 345 ? 13.227 -0.278 -0.061 1 90.56 345 ASP B O 1
ATOM 6060 N N . PHE B 1 346 ? 14.273 0.774 -1.756 1 87.94 346 PHE B N 1
ATOM 6061 C CA . PHE B 1 346 ? 14.469 2.02 -1.022 1 87.94 346 PHE B CA 1
ATOM 6062 C C . PHE B 1 346 ? 14.469 3.211 -1.971 1 87.94 346 PHE B C 1
ATOM 6064 O O . PHE B 1 346 ? 14.617 3.047 -3.184 1 87.94 346 PHE B O 1
ATOM 6071 N N . TYR B 1 347 ? 14.172 4.398 -1.36 1 85.81 347 TYR B N 1
ATOM 6072 C CA . TYR B 1 347 ? 14.344 5.629 -2.123 1 85.81 347 TYR B CA 1
ATOM 6073 C C . TYR B 1 347 ? 15.773 6.145 -2.02 1 85.81 347 TYR B C 1
ATOM 6075 O O . TYR B 1 347 ? 16.359 6.133 -0.938 1 85.81 347 TYR B O 1
ATOM 6083 N N . GLN B 1 348 ? 16.219 6.422 -3.158 1 80.06 348 GLN B N 1
ATOM 6084 C CA . GLN B 1 348 ? 17.547 7.039 -3.111 1 80.06 348 GLN B CA 1
ATOM 6085 C C . GLN B 1 348 ? 17.438 8.547 -2.91 1 80.06 348 GLN B C 1
ATOM 6087 O O . GLN B 1 348 ? 16.594 9.203 -3.527 1 80.06 348 GLN B O 1
ATOM 6092 N N . GLN B 1 349 ? 17.859 9.211 -1.776 1 63.25 349 GLN B N 1
ATOM 6093 C CA . GLN B 1 349 ? 17.719 10.617 -1.434 1 63.25 349 GLN B CA 1
ATOM 6094 C C . GLN B 1 349 ? 18.797 11.469 -2.104 1 63.25 349 GLN B C 1
ATOM 6096 O O . GLN B 1 349 ? 19.812 10.938 -2.557 1 63.25 349 GLN B O 1
ATOM 6101 N N . GLY B 1 350 ? 18.375 12.859 -2.445 1 55.09 350 GLY B N 1
ATOM 6102 C CA . GLY B 1 350 ? 19.156 13.867 -3.143 1 55.09 350 GLY B CA 1
ATOM 6103 C C . GLY B 1 350 ? 20.641 13.797 -2.83 1 55.09 350 GLY B C 1
ATOM 6104 O O . GLY B 1 350 ? 21.469 13.797 -3.738 1 55.09 350 GLY B O 1
ATOM 6105 N N . GLU B 1 351 ? 20.859 13.984 -1.573 1 46.62 351 GLU B N 1
ATOM 6106 C CA . GLU B 1 351 ? 22.297 13.992 -1.284 1 46.62 351 GLU B CA 1
ATOM 6107 C C . GLU B 1 351 ? 22.969 12.727 -1.79 1 46.62 351 GLU B C 1
ATOM 6109 O O . GLU B 1 351 ? 24.109 12.758 -2.25 1 46.62 351 GLU B O 1
ATOM 6114 N N . ASP B 1 352 ? 22.156 11.703 -1.71 1 48.25 352 ASP B N 1
ATOM 6115 C CA . ASP B 1 352 ? 22.719 10.453 -2.217 1 48.25 352 ASP B CA 1
ATOM 6116 C C . ASP B 1 352 ? 22.781 10.461 -3.742 1 48.25 352 ASP B C 1
ATOM 6118 O O . ASP B 1 352 ? 23.719 9.906 -4.332 1 48.25 352 ASP B O 1
ATOM 6122 N N . ILE B 1 353 ? 21.75 11.086 -4.281 1 49.31 353 ILE B N 1
ATOM 6123 C CA . ILE B 1 353 ? 21.719 11.172 -5.738 1 49.31 353 ILE B CA 1
ATOM 6124 C C . ILE B 1 353 ? 22.734 12.203 -6.215 1 49.31 353 ILE B C 1
ATOM 6126 O O . ILE B 1 353 ? 23.438 11.977 -7.195 1 49.31 353 ILE B O 1
ATOM 6130 N N . GLN B 1 354 ? 22.734 13.508 -5.473 1 42.91 354 GLN B N 1
ATOM 6131 C CA . GLN B 1 354 ? 23.75 14.5 -5.809 1 42.91 354 GLN B CA 1
ATOM 6132 C C . GLN B 1 354 ? 25.141 14.023 -5.422 1 42.91 354 GLN B C 1
ATOM 6134 O O . GLN B 1 354 ? 26.125 14.305 -6.121 1 42.91 354 GLN B O 1
ATOM 6139 N N . SER B 1 355 ? 25.266 13.633 -4.188 1 36.88 355 SER B N 1
ATOM 6140 C CA . SER B 1 355 ? 26.594 13.156 -3.83 1 36.88 355 SER B CA 1
ATOM 6141 C C . SER B 1 355 ? 27.016 12.008 -4.734 1 36.88 355 SER B C 1
ATOM 6143 O O . SER B 1 355 ? 28.219 11.711 -4.84 1 36.88 355 SER B O 1
ATOM 6145 N N . SER B 1 356 ? 26.094 11.305 -5.082 1 35.84 356 SER B N 1
ATOM 6146 C CA . SER B 1 356 ? 26.562 10.438 -6.156 1 35.84 356 SER B CA 1
ATOM 6147 C C . SER B 1 356 ? 27.062 11.242 -7.352 1 35.84 356 SER B C 1
ATOM 6149 O O . SER B 1 356 ? 27.812 10.742 -8.18 1 35.84 356 SER B O 1
ATOM 6151 N N . GLY B 1 357 ? 26.609 12.523 -7.43 1 32 357 GLY B N 1
ATOM 6152 C CA . GLY B 1 357 ? 27.266 13.422 -8.367 1 32 357 GLY B CA 1
ATOM 6153 C C . GLY B 1 357 ? 28.516 14.062 -7.797 1 32 357 GLY B C 1
ATOM 6154 O O . GLY B 1 357 ? 29.25 14.742 -8.516 1 32 357 GLY B O 1
ATOM 6155 N N . LYS B 1 358 ? 28.547 14.719 -6.582 1 31.98 358 LYS B N 1
ATOM 6156 C CA . LYS B 1 358 ? 29.781 15.398 -6.203 1 31.98 358 LYS B CA 1
ATOM 6157 C C . LYS B 1 358 ? 30.938 14.406 -6.055 1 31.98 358 LYS B C 1
ATOM 6159 O O . LYS B 1 358 ? 32.031 14.781 -5.625 1 31.98 358 LYS B O 1
ATOM 6164 N N . CYS B 1 359 ? 30.797 13.273 -5.551 1 29.75 359 CYS B N 1
ATOM 6165 C CA . CYS B 1 359 ? 32.125 12.703 -5.598 1 29.75 359 CYS B CA 1
ATOM 6166 C C . CYS B 1 359 ? 32.75 12.844 -6.992 1 29.75 359 CYS B C 1
ATOM 6168 O O . CYS B 1 359 ? 32.094 12.508 -7.988 1 29.75 359 CYS B O 1
ATOM 6170 N N . ILE B 1 360 ? 33.75 13.695 -7.207 1 34.78 360 ILE B N 1
ATOM 6171 C CA . ILE B 1 360 ? 34.656 13.922 -8.336 1 34.78 360 ILE B CA 1
ATOM 6172 C C . ILE B 1 360 ? 34.562 12.75 -9.312 1 34.78 360 ILE B C 1
ATOM 6174 O O . ILE B 1 360 ? 34.5 12.945 -10.531 1 34.78 360 ILE B O 1
ATOM 6178 N N . ASN B 1 361 ? 35.281 11.602 -9.008 1 38.97 361 ASN B N 1
ATOM 6179 C CA . ASN B 1 361 ? 35.625 10.594 -10 1 38.97 361 ASN B CA 1
ATOM 6180 C C . ASN B 1 361 ? 34.375 9.898 -10.547 1 38.97 361 ASN B C 1
ATOM 6182 O O . ASN B 1 361 ? 34.094 9.961 -11.75 1 38.97 361 ASN B O 1
ATOM 6186 N N . HIS B 1 362 ? 34 8.531 -10.18 1 43.66 362 HIS B N 1
ATOM 6187 C CA . HIS B 1 362 ? 33.062 7.609 -10.82 1 43.66 362 HIS B CA 1
ATOM 6188 C C . HIS B 1 362 ? 31.625 7.926 -10.438 1 43.66 362 HIS B C 1
ATOM 6190 O O . HIS B 1 362 ? 31.234 7.762 -9.273 1 43.66 362 HIS B O 1
ATOM 6196 N N . LYS B 1 363 ? 30.875 8.906 -10.836 1 53.84 363 LYS B N 1
ATOM 6197 C CA . LYS B 1 363 ? 29.484 9.344 -10.695 1 53.84 363 LYS B CA 1
ATOM 6198 C C . LYS B 1 363 ? 28.531 8.156 -10.57 1 53.84 363 LYS B C 1
ATOM 6200 O O . LYS B 1 363 ? 28.391 7.367 -11.508 1 53.84 363 LYS B O 1
ATOM 6205 N N . ALA B 1 364 ? 28.062 7.691 -9.43 1 79.25 364 ALA B N 1
ATOM 6206 C CA . ALA B 1 364 ? 27.266 6.504 -9.141 1 79.25 364 ALA B CA 1
ATOM 6207 C C . ALA B 1 364 ? 25.875 6.594 -9.789 1 79.25 364 ALA B C 1
ATOM 6209 O O . ALA B 1 364 ? 25.25 7.656 -9.781 1 79.25 364 ALA B O 1
ATOM 6210 N N . ILE B 1 365 ? 25.562 5.754 -10.773 1 91.81 365 ILE B N 1
ATOM 6211 C CA . ILE B 1 365 ? 24.25 5.629 -11.422 1 91.81 365 ILE B CA 1
ATOM 6212 C C . ILE B 1 365 ? 23.172 5.352 -10.383 1 91.81 365 ILE B C 1
ATOM 6214 O O . ILE B 1 365 ? 23.297 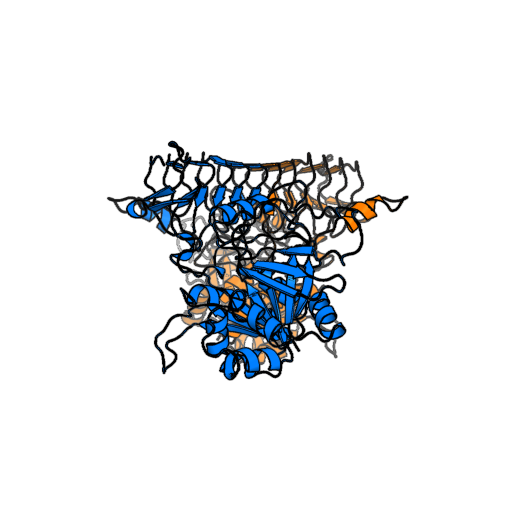4.41 -9.594 1 91.81 365 ILE B O 1
ATOM 6218 N N . PRO B 1 366 ? 22.188 6.305 -10.297 1 92.94 366 PRO B N 1
ATOM 6219 C CA . PRO B 1 366 ? 21.125 6.078 -9.32 1 92.94 366 PRO B CA 1
ATOM 6220 C C . PRO B 1 366 ? 20.281 4.84 -9.633 1 92.94 366 PRO B C 1
ATOM 6222 O O . PRO B 1 366 ? 20.266 4.379 -10.773 1 92.94 366 PRO B O 1
ATOM 6225 N N . VAL B 1 367 ? 19.656 4.328 -8.594 1 95.12 367 VAL B N 1
ATOM 6226 C CA . VAL B 1 367 ? 18.703 3.24 -8.797 1 95.12 367 VAL B CA 1
ATOM 6227 C C . VAL B 1 367 ? 17.562 3.715 -9.68 1 95.12 367 VAL B C 1
ATOM 6229 O O . VAL B 1 367 ? 17.047 4.828 -9.516 1 95.12 367 VAL B O 1
ATOM 6232 N N . GLY B 1 368 ? 17.188 2.928 -10.617 1 97 368 GLY B N 1
ATOM 6233 C CA . GLY B 1 368 ? 16.109 3.307 -11.523 1 97 368 GLY B CA 1
ATOM 6234 C C . GLY B 1 368 ? 16.547 3.344 -12.977 1 97 368 GLY B C 1
ATOM 6235 O O . GLY B 1 368 ? 17.5 2.674 -13.367 1 97 368 GLY B O 1
ATOM 6236 N N . ILE B 1 369 ? 15.711 3.969 -13.82 1 98.38 369 ILE B N 1
ATOM 6237 C CA . ILE B 1 369 ? 15.938 4.078 -15.258 1 98.38 369 ILE B CA 1
ATOM 6238 C C . ILE B 1 369 ? 16.422 5.484 -15.602 1 98.38 369 ILE B C 1
ATOM 6240 O O . ILE B 1 369 ? 15.727 6.469 -15.328 1 98.38 369 ILE B O 1
ATOM 6244 N N . GLY B 1 370 ? 17.547 5.559 -16.203 1 97.69 370 GLY B N 1
ATOM 6245 C CA . GLY B 1 370 ? 18.156 6.84 -16.516 1 97.69 370 GLY B CA 1
ATOM 6246 C C . GLY B 1 370 ? 17.484 7.555 -17.672 1 97.69 370 GLY B C 1
ATOM 6247 O O . GLY B 1 370 ? 16.688 6.961 -18.406 1 97.69 370 GLY B O 1
ATOM 6248 N N . GLU B 1 371 ? 17.906 8.82 -17.859 1 97.75 371 GLU B N 1
ATOM 6249 C CA . GLU B 1 371 ? 17.344 9.703 -18.875 1 97.75 371 GLU B CA 1
ATOM 6250 C C . GLU B 1 371 ? 17.609 9.164 -20.281 1 97.75 371 GLU B C 1
ATOM 6252 O O . GLU B 1 371 ? 18.672 8.617 -20.547 1 97.75 371 GLU B O 1
ATOM 6257 N N . ASP B 1 372 ? 16.656 9.328 -21.141 1 98.44 372 ASP B N 1
ATOM 6258 C CA . ASP B 1 372 ? 16.719 9.055 -22.578 1 98.44 372 ASP B CA 1
ATOM 6259 C C . ASP B 1 372 ? 17.094 7.594 -22.844 1 98.44 372 ASP B C 1
ATOM 6261 O O . ASP B 1 372 ? 17.828 7.297 -23.781 1 98.44 372 ASP B O 1
ATOM 6265 N N . THR B 1 373 ? 16.672 6.77 -21.906 1 98.56 373 THR B N 1
ATOM 6266 C CA . THR B 1 373 ? 16.938 5.336 -22.031 1 98.56 373 THR B CA 1
ATOM 6267 C C . THR B 1 373 ? 15.734 4.625 -22.641 1 98.56 373 THR B C 1
ATOM 6269 O O . THR B 1 373 ? 14.586 4.961 -22.359 1 98.56 373 THR B O 1
ATOM 6272 N N . GLN B 1 374 ? 16.078 3.615 -23.516 1 98.75 374 GLN B N 1
ATOM 6273 C CA . GLN B 1 374 ? 15.039 2.811 -24.172 1 98.75 374 GLN B CA 1
ATOM 6274 C C . GLN B 1 374 ? 15.133 1.35 -23.734 1 98.75 374 GLN B C 1
ATOM 6276 O O . GLN B 1 374 ? 16.203 0.741 -23.812 1 98.75 374 GLN B O 1
ATOM 6281 N N . ILE B 1 375 ? 14.055 0.811 -23.281 1 98.88 375 ILE B N 1
ATOM 6282 C CA . ILE B 1 375 ? 13.969 -0.578 -22.844 1 98.88 375 ILE B CA 1
ATOM 6283 C C . ILE B 1 375 ? 12.812 -1.273 -23.547 1 98.88 375 ILE B C 1
ATOM 6285 O O . ILE B 1 375 ? 11.688 -0.767 -23.547 1 98.88 375 ILE B O 1
ATOM 6289 N N . LYS B 1 376 ? 13.086 -2.406 -24.156 1 98.56 376 LYS B N 1
ATOM 6290 C CA . LYS B 1 376 ? 12.047 -3.182 -24.828 1 98.56 376 LYS B CA 1
ATOM 6291 C C . LYS B 1 376 ? 12.195 -4.672 -24.531 1 98.56 376 LYS B C 1
ATOM 6293 O O . LYS B 1 376 ? 13.281 -5.234 -24.703 1 98.56 376 LYS B O 1
ATOM 6298 N N . LYS B 1 377 ? 11.117 -5.32 -24.078 1 97.75 377 LYS B N 1
ATOM 6299 C CA . LYS B 1 377 ? 11.039 -6.758 -23.859 1 97.75 377 LYS B CA 1
ATOM 6300 C C . LYS B 1 377 ? 12.148 -7.227 -22.922 1 97.75 377 LYS B C 1
ATOM 6302 O O . LYS B 1 377 ? 12.914 -8.133 -23.266 1 97.75 377 LYS B O 1
ATOM 6307 N N . ALA B 1 378 ? 12.203 -6.676 -21.766 1 98.69 378 ALA B N 1
ATOM 6308 C CA . ALA B 1 378 ? 13.242 -6.984 -20.797 1 98.69 378 ALA B CA 1
ATOM 6309 C C . ALA B 1 378 ? 12.656 -7.094 -19.391 1 98.69 378 ALA B C 1
ATOM 6311 O O . ALA B 1 378 ? 11.539 -6.641 -19.141 1 98.69 378 ALA B O 1
ATOM 6312 N N . VAL B 1 379 ? 13.367 -7.785 -18.547 1 98.62 379 VAL B N 1
ATOM 6313 C CA . VAL B 1 379 ? 13.102 -7.836 -17.109 1 98.62 379 VAL B CA 1
ATOM 6314 C C . VAL B 1 379 ? 14.219 -7.121 -16.359 1 98.62 379 VAL B C 1
ATOM 6316 O O . VAL B 1 379 ? 15.383 -7.527 -16.422 1 98.62 379 VAL B O 1
ATOM 6319 N N . ILE B 1 380 ? 13.852 -6.023 -15.742 1 98.81 380 ILE B N 1
ATOM 6320 C CA . ILE B 1 380 ? 14.805 -5.277 -14.922 1 98.81 380 ILE B CA 1
ATOM 6321 C C . ILE B 1 380 ? 14.609 -5.629 -13.453 1 98.81 380 ILE B C 1
ATOM 6323 O O . ILE B 1 380 ? 13.617 -5.227 -12.836 1 98.81 380 ILE B O 1
ATOM 6327 N N . ASP B 1 381 ? 15.555 -6.328 -12.875 1 98.38 381 ASP B N 1
ATOM 6328 C CA . ASP B 1 381 ? 15.422 -6.797 -11.5 1 98.38 381 ASP B CA 1
ATOM 6329 C C . ASP B 1 381 ? 15.531 -5.637 -10.516 1 98.38 381 ASP B C 1
ATOM 6331 O O . ASP B 1 381 ? 15.766 -4.492 -10.914 1 98.38 381 ASP B O 1
ATOM 6335 N N . LYS B 1 382 ? 15.367 -5.93 -9.266 1 97.19 382 LYS B N 1
ATOM 6336 C CA . LYS B 1 382 ? 15.281 -4.922 -8.211 1 97.19 382 LYS B CA 1
ATOM 6337 C C . LYS B 1 382 ? 16.594 -4.168 -8.062 1 97.19 382 LYS B C 1
ATOM 6339 O O . LYS B 1 382 ? 17.672 -4.75 -8.219 1 97.19 382 LYS B O 1
ATOM 6344 N N . ASN B 1 383 ? 16.484 -2.91 -7.723 1 96.62 383 ASN B N 1
ATOM 6345 C CA . ASN B 1 383 ? 17.594 -2.037 -7.352 1 96.62 383 ASN B CA 1
ATOM 6346 C C . ASN B 1 383 ? 18.594 -1.887 -8.492 1 96.62 383 ASN B C 1
ATOM 6348 O O . ASN B 1 383 ? 19.734 -1.496 -8.273 1 96.62 383 ASN B O 1
ATOM 6352 N N . ALA B 1 384 ? 18.188 -2.271 -9.68 1 97.38 384 ALA B N 1
ATOM 6353 C CA . ALA B 1 384 ? 19.047 -2.07 -10.836 1 97.38 384 ALA B CA 1
ATOM 6354 C C . ALA B 1 384 ? 19.297 -0.585 -11.086 1 97.38 384 ALA B C 1
ATOM 6356 O O . ALA B 1 384 ? 18.422 0.247 -10.852 1 97.38 384 ALA B O 1
ATOM 6357 N N . ARG B 1 385 ? 20.484 -0.307 -11.531 1 97.69 385 ARG B N 1
ATOM 6358 C CA . ARG B 1 385 ? 20.938 1.047 -11.852 1 97.69 385 ARG B CA 1
ATOM 6359 C C . ARG B 1 385 ? 21.203 1.192 -13.344 1 97.69 385 ARG B C 1
ATOM 6361 O O . ARG B 1 385 ? 22.297 0.859 -13.812 1 97.69 385 ARG B O 1
ATOM 6368 N N . ILE B 1 386 ? 20.203 1.696 -14.062 1 98.44 386 ILE B N 1
ATOM 6369 C CA . ILE B 1 386 ? 20.328 1.864 -15.5 1 98.44 386 ILE B CA 1
ATOM 6370 C C . ILE B 1 386 ? 20.75 3.301 -15.82 1 98.44 386 ILE B C 1
ATOM 6372 O O . ILE B 1 386 ? 20.047 4.246 -15.461 1 98.44 386 ILE B O 1
ATOM 6376 N N . GLY B 1 387 ? 21.812 3.438 -16.484 1 97.5 387 GLY B N 1
ATOM 6377 C CA . GLY B 1 387 ? 22.359 4.75 -16.797 1 97.5 387 GLY B CA 1
ATOM 6378 C C . GLY B 1 387 ? 21.547 5.5 -17.844 1 97.5 387 GLY B C 1
ATOM 6379 O O . GLY B 1 387 ? 20.406 5.125 -18.141 1 97.5 387 GLY B O 1
ATOM 6380 N N . LYS B 1 388 ? 22.156 6.594 -18.328 1 97.69 388 LYS B N 1
ATOM 6381 C CA . LYS B 1 388 ? 21.531 7.449 -19.328 1 97.69 388 LYS B CA 1
ATOM 6382 C C . LYS B 1 388 ? 21.844 6.965 -20.734 1 97.69 388 LYS B C 1
ATOM 6384 O O . LYS B 1 388 ? 22.922 6.414 -21 1 97.69 388 LYS B O 1
ATOM 6389 N N . ASN B 1 389 ? 20.891 7.234 -21.625 1 98.38 389 ASN B N 1
ATOM 6390 C CA . ASN B 1 389 ? 21.078 6.922 -23.047 1 98.38 389 ASN B CA 1
ATOM 6391 C C . ASN B 1 389 ? 21.406 5.449 -23.25 1 98.38 389 ASN B C 1
ATOM 6393 O O . ASN B 1 389 ? 22.281 5.113 -24.062 1 98.38 389 ASN B O 1
ATOM 6397 N N . VAL B 1 390 ? 20.781 4.613 -22.469 1 98.44 390 VAL B N 1
ATOM 6398 C CA . VAL B 1 390 ? 21 3.176 -22.578 1 98.44 390 VAL B CA 1
ATOM 6399 C C . VAL B 1 390 ? 19.938 2.562 -23.484 1 98.44 390 VAL B C 1
ATOM 6401 O O . VAL B 1 390 ? 18.781 3.014 -23.5 1 98.44 390 VAL B O 1
ATOM 6404 N N . LEU B 1 391 ? 20.344 1.55 -24.297 1 98.62 391 LEU B N 1
ATOM 6405 C CA . LEU B 1 391 ? 19.422 0.77 -25.125 1 98.62 391 LEU B CA 1
ATOM 6406 C C . LEU B 1 391 ? 19.406 -0.691 -24.688 1 98.62 391 LEU B C 1
ATOM 6408 O O . LEU B 1 391 ? 20.406 -1.398 -24.828 1 98.62 391 LEU B O 1
ATOM 6412 N N . ILE B 1 392 ? 18.359 -1.113 -24.109 1 98.69 392 ILE B N 1
ATOM 6413 C CA . ILE B 1 392 ? 18.156 -2.514 -23.75 1 98.69 392 ILE B CA 1
ATOM 6414 C C . ILE B 1 392 ? 17.062 -3.113 -24.641 1 98.69 392 ILE B C 1
ATOM 6416 O O . ILE B 1 392 ? 15.891 -3.092 -24.281 1 98.69 392 ILE B O 1
ATOM 6420 N N . ILE B 1 393 ? 17.422 -3.701 -25.812 1 97.94 393 ILE B N 1
ATOM 6421 C CA . ILE B 1 393 ? 16.438 -4.098 -26.812 1 97.94 393 ILE B CA 1
ATOM 6422 C C . ILE B 1 393 ? 16.828 -5.438 -27.422 1 97.94 393 ILE B C 1
ATOM 6424 O O . ILE B 1 393 ? 16.234 -5.879 -28.406 1 97.94 393 ILE B O 1
ATOM 6428 N N . ASN B 1 394 ? 17.828 -6.137 -26.812 1 97.75 394 ASN B N 1
ATOM 6429 C CA . ASN B 1 394 ? 18.359 -7.352 -27.422 1 97.75 394 ASN B CA 1
ATOM 6430 C C . ASN B 1 394 ? 18.578 -7.16 -28.922 1 97.75 394 ASN B C 1
ATOM 6432 O O . ASN B 1 394 ? 18.047 -7.914 -29.734 1 97.75 394 ASN B O 1
ATOM 6436 N N . LYS B 1 395 ? 19.453 -6.277 -29.266 1 94.69 395 LYS B N 1
ATOM 6437 C CA . LYS B 1 395 ? 19.656 -5.789 -30.641 1 94.69 395 LYS B CA 1
ATOM 6438 C C . LYS B 1 395 ? 20.031 -6.93 -31.578 1 94.69 395 LYS B C 1
ATOM 6440 O O . LYS B 1 395 ? 19.656 -6.918 -32.75 1 94.69 395 LYS B O 1
ATOM 6445 N N . ASP B 1 396 ? 20.703 -7.926 -31.094 1 94.81 396 ASP B N 1
ATOM 6446 C CA . ASP B 1 396 ? 21.234 -8.984 -31.938 1 94.81 396 ASP B CA 1
ATOM 6447 C C . ASP B 1 396 ? 20.297 -10.195 -31.953 1 94.81 396 ASP B C 1
ATOM 6449 O O . ASP B 1 396 ? 20.594 -11.203 -32.594 1 94.81 396 ASP B O 1
ATOM 6453 N N . GLY B 1 397 ? 19.234 -10.211 -31.125 1 95.62 397 GLY B N 1
ATOM 6454 C CA . GLY B 1 397 ? 18.266 -11.297 -31.078 1 95.62 397 GLY B CA 1
ATOM 6455 C C . GLY B 1 397 ? 18.812 -12.555 -30.438 1 95.62 397 GLY B C 1
ATOM 6456 O O . GLY B 1 397 ? 18.531 -13.664 -30.891 1 95.62 397 GLY B O 1
ATOM 6457 N N . VAL B 1 398 ? 19.703 -12.344 -29.453 1 96.5 398 VAL B N 1
ATOM 6458 C CA . VAL B 1 398 ? 20.328 -13.461 -28.75 1 96.5 398 VAL B CA 1
ATOM 6459 C C . VAL B 1 398 ? 19.266 -14.211 -27.938 1 96.5 398 VAL B C 1
ATOM 6461 O O . VAL B 1 398 ? 18.438 -13.586 -27.266 1 96.5 398 VAL B O 1
ATOM 6464 N N . GLN B 1 399 ? 19.219 -15.477 -28.094 1 96.06 399 GLN B N 1
ATOM 6465 C CA . GLN B 1 399 ? 18.219 -16.266 -27.375 1 96.06 399 GLN B CA 1
ATOM 6466 C C . GLN B 1 399 ? 18.719 -16.641 -25.984 1 96.06 399 GLN B C 1
ATOM 6468 O O . GLN B 1 399 ? 17.969 -16.578 -25.016 1 96.06 399 GLN B O 1
ATOM 6473 N N . GLU B 1 400 ? 19.969 -17.078 -25.938 1 96.25 400 GLU B N 1
ATOM 6474 C CA . GLU B 1 400 ? 20.625 -17.406 -24.672 1 96.25 400 GLU B CA 1
ATOM 6475 C C . GLU B 1 400 ? 22.016 -16.766 -24.594 1 96.25 400 GLU B C 1
ATOM 6477 O O . GLU B 1 400 ? 22.828 -16.906 -25.5 1 96.25 400 GLU B O 1
ATOM 6482 N N . GLY B 1 401 ? 22.234 -15.938 -23.562 1 95.06 401 GLY B N 1
ATOM 6483 C CA . GLY B 1 401 ? 23.516 -15.297 -23.359 1 95.06 401 GLY B CA 1
ATOM 6484 C C . GLY B 1 401 ? 23.812 -15 -21.906 1 95.06 401 GLY B C 1
ATOM 6485 O O . GLY B 1 401 ? 23 -14.367 -21.219 1 95.06 401 GLY B O 1
ATOM 6486 N N . ASP B 1 402 ? 24.969 -15.5 -21.438 1 94.69 402 ASP B N 1
ATOM 6487 C CA . ASP B 1 402 ? 25.406 -15.242 -20.078 1 94.69 402 ASP B CA 1
ATOM 6488 C C . ASP B 1 402 ? 26.422 -14.109 -20.031 1 94.69 402 ASP B C 1
ATOM 6490 O O . ASP B 1 402 ? 27.594 -14.312 -20.344 1 94.69 402 ASP B O 1
ATOM 6494 N N . ARG B 1 403 ? 25.984 -12.977 -19.734 1 95.88 403 ARG B N 1
ATOM 6495 C CA . ARG B 1 403 ? 26.828 -11.789 -19.562 1 95.88 403 ARG B CA 1
ATOM 6496 C C . ARG B 1 403 ? 26.734 -11.266 -18.141 1 95.88 403 ARG B C 1
ATOM 6498 O O . ARG B 1 403 ? 26.578 -10.062 -17.922 1 95.88 403 ARG B O 1
ATOM 6505 N N . GLU B 1 404 ? 26.828 -12.102 -17.25 1 95 404 GLU B N 1
ATOM 6506 C CA . GLU B 1 404 ? 26.656 -11.758 -15.844 1 95 404 GLU B CA 1
ATOM 6507 C C . GLU B 1 404 ? 27.672 -10.719 -15.398 1 95 404 GLU B C 1
ATOM 6509 O O . GLU B 1 404 ? 27.375 -9.867 -14.562 1 95 404 GLU B O 1
ATOM 6514 N N . ALA B 1 405 ? 28.828 -10.805 -15.922 1 94.94 405 ALA B N 1
ATOM 6515 C CA . ALA B 1 405 ? 29.891 -9.844 -15.586 1 94.94 405 ALA B CA 1
ATOM 6516 C C . ALA B 1 405 ? 29.484 -8.43 -15.992 1 94.94 405 ALA B C 1
ATOM 6518 O O . ALA B 1 405 ? 29.922 -7.457 -15.367 1 94.94 405 ALA B O 1
ATOM 6519 N N . ASN B 1 406 ? 28.641 -8.422 -16.984 1 95.94 406 ASN B N 1
ATOM 6520 C CA . ASN B 1 406 ? 28.172 -7.121 -17.453 1 95.94 406 ASN B CA 1
ATOM 6521 C C . ASN B 1 406 ? 26.844 -6.742 -16.812 1 95.94 406 ASN B C 1
ATOM 6523 O O . ASN B 1 406 ? 26.234 -5.73 -17.188 1 95.94 406 ASN B O 1
ATOM 6527 N N . GLY B 1 407 ? 26.328 -7.594 -16 1 97.25 407 GLY B N 1
ATOM 6528 C CA . GLY B 1 407 ? 25.172 -7.254 -15.195 1 97.25 407 GLY B CA 1
ATOM 6529 C C . GLY B 1 407 ? 23.875 -7.797 -15.766 1 97.25 407 GLY B C 1
ATOM 6530 O O . GLY B 1 407 ? 22.781 -7.453 -15.289 1 97.25 407 GLY B O 1
ATOM 6531 N N . TYR B 1 408 ? 23.984 -8.594 -16.875 1 97.88 408 TYR B N 1
ATOM 6532 C CA . TYR B 1 408 ? 22.734 -9.078 -17.422 1 97.88 408 TYR B CA 1
ATOM 6533 C C . TYR B 1 408 ? 22.891 -10.477 -18 1 97.88 408 TYR B C 1
ATOM 6535 O O . TYR B 1 408 ? 24.016 -10.945 -18.219 1 97.88 408 TYR B O 1
ATOM 6543 N N . ILE B 1 409 ? 21.812 -11.164 -18.156 1 97.38 409 ILE B N 1
ATOM 6544 C CA . ILE B 1 409 ? 21.688 -12.461 -18.812 1 97.38 409 ILE B CA 1
ATOM 6545 C C . ILE B 1 409 ? 20.547 -12.414 -19.812 1 97.38 409 ILE B C 1
ATOM 6547 O O . ILE B 1 409 ? 19.547 -11.711 -19.609 1 97.38 409 ILE B O 1
ATOM 6551 N N . ILE B 1 410 ? 20.688 -13.055 -20.922 1 97.19 410 ILE B N 1
ATOM 6552 C CA . ILE B 1 410 ? 19.609 -13.203 -21.875 1 97.19 410 ILE B CA 1
ATOM 6553 C C . ILE B 1 410 ? 19.078 -14.633 -21.844 1 97.19 410 ILE B C 1
ATOM 6555 O O . ILE B 1 410 ? 19.844 -15.586 -22 1 97.19 410 ILE B O 1
ATOM 6559 N N . SER B 1 411 ? 17.875 -14.75 -21.531 1 95.06 411 SER B N 1
ATOM 6560 C CA . SER B 1 411 ? 17.203 -16.047 -21.469 1 95.06 411 SER B CA 1
ATOM 6561 C C . SER B 1 411 ? 15.945 -16.062 -22.328 1 95.06 411 SER B C 1
ATOM 6563 O O . SER B 1 411 ? 15.023 -15.281 -22.109 1 95.06 411 SER B O 1
ATOM 6565 N N . GLU B 1 412 ? 15.914 -16.969 -23.344 1 93.19 412 GLU B N 1
ATOM 6566 C CA . GLU B 1 412 ? 14.781 -17.109 -24.25 1 93.19 412 GLU B CA 1
ATOM 6567 C C . GLU B 1 412 ? 14.445 -15.781 -24.922 1 93.19 412 GLU B C 1
ATOM 6569 O O . GLU B 1 412 ? 13.273 -15.414 -25.016 1 93.19 412 GLU B O 1
ATOM 6574 N N . GLY B 1 413 ? 15.445 -15.062 -25.188 1 95.88 413 GLY B N 1
ATOM 6575 C CA . GLY B 1 413 ? 15.297 -13.82 -25.922 1 95.88 413 GLY B CA 1
ATOM 6576 C C . GLY B 1 413 ? 14.984 -12.633 -25.047 1 95.88 413 GLY B C 1
ATOM 6577 O O . GLY B 1 413 ? 14.883 -11.5 -25.516 1 95.88 413 GLY B O 1
ATOM 6578 N N . ILE B 1 414 ? 14.836 -12.812 -23.766 1 97.44 414 ILE B N 1
ATOM 6579 C CA . ILE B 1 414 ? 14.492 -11.75 -22.828 1 97.44 414 ILE B CA 1
ATOM 6580 C C . ILE B 1 414 ? 15.75 -11.297 -22.094 1 97.44 414 ILE B C 1
ATOM 6582 O O . ILE B 1 414 ? 16.469 -12.125 -21.516 1 97.44 414 ILE B O 1
ATOM 6586 N N . VAL B 1 415 ? 16.078 -10.047 -22.188 1 98.44 415 VAL B N 1
ATOM 6587 C CA . VAL B 1 415 ? 17.188 -9.5 -21.422 1 98.44 415 VAL B CA 1
ATOM 6588 C C . VAL B 1 415 ? 16.797 -9.359 -19.969 1 98.44 415 VAL B C 1
ATOM 6590 O O . VAL B 1 415 ? 15.781 -8.734 -19.641 1 98.44 415 VAL B O 1
ATOM 6593 N N . VAL B 1 416 ? 17.562 -10 -19.094 1 98.5 416 VAL B N 1
ATOM 6594 C CA . VAL B 1 416 ? 17.328 -9.883 -17.656 1 98.5 416 VAL B CA 1
ATOM 6595 C C . VAL B 1 416 ? 18.484 -9.141 -17 1 98.5 416 VAL B C 1
ATOM 6597 O O . VAL B 1 416 ? 19.609 -9.648 -16.953 1 98.5 416 VAL B O 1
ATOM 6600 N N . ILE B 1 417 ? 18.188 -7.895 -16.562 1 98.69 417 ILE B N 1
ATOM 6601 C CA . ILE B 1 417 ? 19.188 -7.168 -15.789 1 98.69 417 ILE B CA 1
ATOM 6602 C C . ILE B 1 417 ? 19.219 -7.691 -14.352 1 98.69 417 ILE B C 1
ATOM 6604 O O . ILE B 1 417 ? 18.172 -7.801 -13.711 1 98.69 417 ILE B O 1
ATOM 6608 N N . ILE B 1 418 ? 20.406 -7.965 -13.867 1 97.81 418 ILE B N 1
ATOM 6609 C CA . ILE B 1 418 ? 20.578 -8.656 -12.594 1 97.81 418 ILE B CA 1
ATOM 6610 C C . ILE B 1 418 ? 20.328 -7.691 -11.438 1 97.81 418 ILE B C 1
ATOM 6612 O O . ILE B 1 418 ? 20.562 -6.488 -11.57 1 97.81 418 ILE B O 1
ATOM 6616 N N . HIS B 1 419 ? 19.875 -8.227 -10.336 1 97.12 419 HIS B N 1
ATOM 6617 C CA . HIS B 1 419 ? 19.609 -7.473 -9.117 1 97.12 419 HIS B CA 1
ATOM 6618 C C . HIS B 1 419 ? 20.766 -6.562 -8.758 1 97.12 419 HIS B C 1
ATOM 6620 O O . HIS B 1 419 ? 21.906 -7.027 -8.617 1 97.12 419 HIS B O 1
ATOM 6626 N N . GLY B 1 420 ? 20.5 -5.297 -8.695 1 96.06 420 GLY B N 1
ATOM 6627 C CA . GLY B 1 420 ? 21.5 -4.34 -8.227 1 96.06 420 GLY B CA 1
ATOM 6628 C C . GLY B 1 420 ? 22.547 -4.02 -9.273 1 96.06 420 GLY B C 1
ATOM 6629 O O . GLY B 1 420 ? 23.469 -3.242 -9.016 1 96.06 420 GLY B O 1
ATOM 6630 N N . ALA B 1 421 ? 22.453 -4.59 -10.406 1 97.06 421 ALA B N 1
ATOM 6631 C CA . ALA B 1 421 ? 23.453 -4.387 -11.438 1 97.06 421 ALA B CA 1
ATOM 6632 C C . ALA B 1 421 ? 23.469 -2.936 -11.914 1 97.06 421 ALA B C 1
ATOM 6634 O O . ALA B 1 421 ? 22.453 -2.252 -11.867 1 97.06 421 ALA B O 1
ATOM 6635 N N . GLU B 1 422 ? 24.641 -2.537 -12.312 1 97.12 422 GLU B N 1
ATOM 6636 C CA . GLU B 1 422 ? 24.828 -1.211 -12.891 1 97.12 422 GLU B CA 1
ATOM 6637 C C . GLU B 1 422 ? 25.109 -1.298 -14.391 1 97.12 422 GLU B C 1
ATOM 6639 O O . GLU B 1 422 ? 26.031 -1.988 -14.82 1 97.12 422 GLU B O 1
ATOM 6644 N N . ILE B 1 423 ? 24.25 -0.685 -15.172 1 98.12 423 ILE B N 1
ATOM 6645 C CA . ILE B 1 423 ? 24.453 -0.563 -16.609 1 98.12 423 ILE B CA 1
ATOM 6646 C C . ILE B 1 423 ? 24.906 0.855 -16.953 1 98.12 423 ILE B C 1
ATOM 6648 O O . ILE B 1 423 ? 24.156 1.815 -16.75 1 98.12 423 ILE B O 1
ATOM 6652 N N . ALA B 1 424 ? 26.047 0.937 -17.5 1 96.88 424 ALA B N 1
ATOM 6653 C CA . ALA B 1 424 ? 26.688 2.229 -17.719 1 96.88 424 ALA B CA 1
ATOM 6654 C C . ALA B 1 424 ? 25.938 3.051 -18.766 1 96.88 424 ALA B C 1
ATOM 6656 O O . ALA B 1 424 ? 25.234 2.494 -19.609 1 96.88 424 ALA B O 1
ATOM 6657 N N . ASP B 1 425 ? 26.234 4.363 -18.719 1 97.19 425 ASP B N 1
ATOM 6658 C CA . ASP B 1 425 ? 25.656 5.277 -19.688 1 97.19 425 ASP B CA 1
ATOM 6659 C C . ASP B 1 425 ? 26.031 4.855 -21.109 1 97.19 425 ASP B C 1
ATOM 6661 O O . ASP B 1 425 ? 27.156 4.449 -21.375 1 97.19 425 ASP B O 1
ATOM 6665 N N . GLY B 1 426 ? 25.109 4.914 -21.922 1 97.31 426 GLY B N 1
ATOM 6666 C CA . GLY B 1 426 ? 25.375 4.695 -23.344 1 97.31 426 GLY B CA 1
ATOM 6667 C C . GLY B 1 426 ? 25.484 3.229 -23.703 1 97.31 426 GLY B C 1
ATOM 6668 O O . GLY B 1 426 ? 25.703 2.891 -24.875 1 97.31 426 GLY B O 1
ATOM 6669 N N . SER B 1 427 ? 25.25 2.314 -22.766 1 97.31 427 SER B N 1
ATOM 6670 C CA . SER B 1 427 ? 25.344 0.886 -23.047 1 97.31 427 SER B CA 1
ATOM 6671 C C . SER B 1 427 ? 24.25 0.442 -24.016 1 97.31 427 SER B C 1
ATOM 6673 O O . SER B 1 427 ? 23.141 0.958 -23.984 1 97.31 427 SER B O 1
ATOM 6675 N N . ILE B 1 428 ? 24.672 -0.457 -24.922 1 97.62 428 ILE B N 1
ATOM 6676 C CA . ILE B 1 428 ? 23.719 -1.047 -25.859 1 97.62 428 ILE B CA 1
ATOM 6677 C C . ILE B 1 428 ? 23.672 -2.561 -25.672 1 97.62 428 ILE B C 1
ATOM 6679 O O . ILE B 1 428 ? 24.688 -3.248 -25.828 1 97.62 428 ILE B O 1
ATOM 6683 N N . ILE B 1 429 ? 22.609 -3.006 -25.297 1 97.31 429 ILE B N 1
ATOM 6684 C CA . ILE B 1 429 ? 22.391 -4.434 -25.094 1 97.31 429 ILE B CA 1
ATOM 6685 C C . ILE B 1 429 ? 21.375 -4.949 -26.109 1 97.31 429 ILE B C 1
ATOM 6687 O O . ILE B 1 429 ? 20.234 -4.488 -26.141 1 97.31 429 ILE B O 1
#